Protein AF-A0A6P1LHH2-F1 (afdb_monomer_lite)

Secondary structure (DSSP, 8-state):
------------------------------------------------------------PPP---EE-TTSPPEEETTEEEEEETTEEEEE-TTS-EEEEEETTT-EETTEETT-SS-EESSS-SSSEEEEEEETTTTEEEEEEPPEEETTEEPPPEEEEEETTT--EEEEEE-S----SS-----EEEE-TTS-EEEEE--SSS--EEEEEETTTTEEEEE--TTS-HHHHHHHHHHHTT--SEEEEEEEEEEETTEEEEEEEEE---SS---GGGTT-EEEEEE-TTSPBPP-STT-TTSSPEEEE-GGGB----STT------EEE-TTS-EEEEETTEEEEE-HHHHHHHTS--EEEEE---B-TTT-PBPPEEEEEE-TTSEEEEEETT-SEEEEEEEE-SSTTT-EEEEEEEEESTT-S-HHHHHTTTT-EEEE-TT-TTEEEEE--EE-S-TT--PPPPHHHHHHHTTT-EEEEE--SSSS---EEEESSSTT-SSPPP-EEE-HHHHHHS-TTT--GGGEEE-TTEEE-----B-TTT-SBSS-SEEEEEE-SS--SSS--EEEEEEEEE--TT-TT----TTPPPEEEEEEE--S--GGGGEEE--GGG-HHHHHS-GGG--HHHHHHH--EEE------EEETTEEESEEEEEEEEEETTTTEEEEEEEEEE--TTS-SSGGG-EEEEEEEEEE---TTSPPB--BSS-TT-SEEEGGG-TTTHHHHHS---GGG--TT-HHHHHTTB-TTT-BS--GGG-EEEEEEETTTTEEEEEEEPPTTSSTTS--PEEEEEEE----GGG-EEEE-SS-TT--GGGS-GGG--HHHHHHHTEEEESS-TTTEEEEEEEETTTTEEEEEEEEETTS-HHHHHHTT-EEETTEEEEEEEEE----HHHHHHHH-EEEPPTT-GGGTTGGGS-HHHHHHHHS--SS-------EETTEE--SHHHHHHHTEEEE-TTSPPGGG--TTTEEEEEEEETTTTEEEEEEEE-S-TT-SS-EEEEEEEE-PPB--SS--S--EEEPPHHHHHHH-GGGGGS-HHHHHHHHT-TTTHHHHHHHHEEEE-THHHHHHHTT-EEEEEEEETTTTEEEEEEEE-TTT---TTS-SEEEEEE--S---

pLDDT: mean 75.21, std 16.62, range [19.22, 95.81]

Organism: NCBI:txid1048830

Foldseek 3Di:
DDDDDDDDDDDDDDDDDDDDDDDDDDDDDDDDDDDDDDDDDDDDDDDDDDDDDDDDPPPFQAQDAFEDELLAAFDAALQGTWGDAAQKIFGAGPLLHTLDMDRLQQDDDPNHRPQPDDWDFLDLFSYQFQYWDAPRVQQKIWTWGTWTDDPPAIAFIWIWIANNQRGDTDDIGGAPDGDGPDSDDFRDWDQAPQRKIKTWDDDPPDAIWMWIQPPVVRDIDTAQAPVGRLQVQQQVLVVVVVAAFRKDFQEKYALAAQKIKTKMFGARDDPPDPPVQQGGFIWIAIGGPRRYGQDLDPDDPRSYIHGDDGCVLADPDDDDSDHARNDWDQAPLRWIWDDWFQKIKIWDHVVCVVSVHTDIDIDGHFDADPVPRHGFTFSAKDAANQRWIWTDGAQALFIKIKHWDDDDSVTTDIDIDTFFGQCLEPDPLSNVQSNQWHWDDNYPDHQKIKTARHDYDPRSHPSDDDDSVVCVVNVRSWMWIWGGQPDPRGTDTPDTSRGPGHPFYDKDKDADLVCLAPAALLACAPVRIDIDPAKDQDPQQDADPVPRHRPFDQKDWPAGDQADQPPFQRTKMKGFIDGDDPVHPPPDDDNPHGTRIDIDTHHGNHHQVVFKFFDAPVVPLQSQLAAQVRQDQVNCVVVVGIDGDHDADQDDEPNDTPFDKGKDWDDGDQQQQKTKIKIKTWGAGPPDDRYPVRIDIDMDMDMDHHHHQPDDFDWDWQDDPPDQEEELCPGPLRVVQLVALAFLVLQAQPDLVSCVSRTDSVPGHNDRSVQKGKGKDGDQAQAKIKIKIWGPPPSHPPRPTDIDMHMYHNHHHLVFWEWDWAQDFPPDDQAVAALVRDDVVNRCVGTIDITSHDPVQFDWDFPTPQAQRKTKTKTWHFPSPDPVSLVVHVFPDDPTTTIDIDMHGDHHHPVRPCLAADWDFAPLLDPLCLQQLQAFLVLVCCQAVDDPDDPPPDFRGGPNDTHRHQLSVLLSRTDDGHNQQDPSVRDDPVFKDWDWDGDQQQRKIKIWMWGPDGPPDPDIDIDIDMRGFRWHFFPDDDQWTWTWDDQVNLCVVVVCQLADFQVVLVVQCPDPVNVLVSVVSGTSDGGDLVVVCSVVVQWDWDWDGDQAQQKIKIKIAHDCVSVVPPRGDRIDIDMHGNGHHD

Structure (mmCIF, N/CA/C/O backbone):
data_AF-A0A6P1LHH2-F1
#
_entry.id   AF-A0A6P1LHH2-F1
#
loop_
_atom_site.group_PDB
_atom_site.id
_atom_site.type_symbol
_atom_site.label_atom_id
_atom_site.label_alt_id
_atom_site.label_comp_id
_atom_site.label_asym_id
_atom_site.label_entity_id
_atom_site.label_seq_id
_atom_site.pdbx_PDB_ins_code
_atom_site.Cartn_x
_atom_site.Cartn_y
_atom_site.Cartn_z
_atom_site.occupancy
_atom_site.B_iso_or_equiv
_atom_site.auth_seq_id
_atom_site.auth_comp_id
_atom_site.auth_asym_id
_atom_site.auth_atom_id
_atom_site.pdbx_PDB_model_num
ATOM 1 N N . MET A 1 1 ? 23.246 61.122 -35.508 1.00 26.36 1 MET A N 1
ATOM 2 C CA . MET A 1 1 ? 22.055 60.914 -36.374 1.00 26.36 1 MET A CA 1
ATOM 3 C C . MET A 1 1 ? 21.924 59.415 -36.629 1.00 26.36 1 MET A C 1
ATOM 5 O O . MET A 1 1 ? 22.923 58.850 -37.026 1.00 26.36 1 MET A O 1
ATOM 9 N N . LYS A 1 2 ? 20.823 58.685 -36.411 1.00 25.16 2 LYS A N 1
ATOM 10 C CA . LYS A 1 2 ? 19.483 58.936 -35.838 1.00 25.16 2 LYS A CA 1
ATOM 11 C C . LYS A 1 2 ? 18.923 57.579 -35.330 1.00 25.16 2 LYS A C 1
ATOM 13 O O . LYS A 1 2 ? 19.249 56.549 -35.908 1.00 25.16 2 LYS A O 1
ATOM 18 N N . LYS A 1 3 ? 17.986 57.671 -34.369 1.00 24.02 3 LYS A N 1
ATOM 19 C CA . LYS A 1 3 ? 17.178 56.653 -33.640 1.00 24.02 3 LYS A CA 1
ATOM 20 C C . LYS A 1 3 ? 17.817 56.158 -32.329 1.00 24.02 3 LYS A C 1
ATOM 22 O O . LYS A 1 3 ? 18.900 55.610 -32.351 1.00 24.02 3 LYS A O 1
ATOM 27 N N . GLY A 1 4 ? 17.215 56.307 -31.150 1.00 22.84 4 GLY A N 1
ATOM 28 C CA . GLY A 1 4 ? 15.928 56.900 -30.785 1.00 22.84 4 GLY A CA 1
ATOM 29 C C . GLY A 1 4 ? 15.554 56.520 -29.345 1.00 22.84 4 GLY A C 1
ATOM 30 O O . GLY A 1 4 ? 15.284 55.361 -29.084 1.00 22.84 4 GLY A O 1
ATOM 31 N N . LYS A 1 5 ? 15.531 57.538 -28.473 1.00 21.95 5 LYS A N 1
ATOM 32 C CA . LYS A 1 5 ? 14.809 57.690 -27.192 1.00 21.95 5 LYS A CA 1
ATOM 33 C C . LYS A 1 5 ? 15.015 56.649 -26.078 1.00 21.95 5 LYS A C 1
ATOM 35 O O . LYS A 1 5 ? 14.229 55.733 -25.883 1.00 21.95 5 LYS A O 1
ATOM 40 N N . LEU A 1 6 ? 15.994 56.970 -25.232 1.00 25.47 6 LEU A N 1
ATOM 41 C CA . LEU A 1 6 ? 15.895 56.828 -23.778 1.00 25.47 6 LEU A CA 1
ATOM 42 C C . LEU A 1 6 ? 15.062 57.995 -23.203 1.00 25.47 6 LEU A C 1
ATOM 44 O O . LEU A 1 6 ? 15.109 59.088 -23.775 1.00 25.47 6 LEU A O 1
ATOM 48 N N . LYS A 1 7 ? 14.403 57.754 -22.059 1.00 23.52 7 LYS A N 1
ATOM 49 C CA . LYS A 1 7 ? 13.948 58.664 -20.974 1.00 23.52 7 LYS A CA 1
ATOM 50 C C . LYS A 1 7 ? 12.491 58.361 -20.596 1.00 23.52 7 LYS A C 1
ATOM 52 O O . LYS A 1 7 ? 11.676 58.183 -21.486 1.00 23.52 7 LYS A O 1
ATOM 57 N N . ILE A 1 8 ? 12.051 58.360 -19.344 1.00 24.44 8 ILE A N 1
ATOM 58 C CA . ILE A 1 8 ? 12.641 58.501 -18.005 1.00 24.44 8 ILE A CA 1
ATOM 59 C C . ILE A 1 8 ? 11.528 57.987 -17.076 1.00 24.44 8 ILE A C 1
ATOM 61 O O . ILE A 1 8 ? 10.353 58.244 -17.330 1.00 24.44 8 ILE A O 1
ATOM 65 N N . LEU A 1 9 ? 11.902 57.272 -16.021 1.00 25.00 9 LEU A N 1
ATOM 66 C CA . LEU A 1 9 ? 11.019 56.869 -14.934 1.00 25.00 9 LEU A CA 1
ATOM 67 C C . LEU A 1 9 ? 11.259 57.848 -13.776 1.00 25.00 9 LEU A C 1
ATOM 69 O O . LEU A 1 9 ? 12.352 57.820 -13.213 1.00 25.00 9 LEU A O 1
ATOM 73 N N . THR A 1 10 ? 10.283 58.697 -13.428 1.00 24.05 10 THR A N 1
ATOM 74 C CA . THR A 1 10 ? 10.347 59.503 -12.194 1.00 24.05 10 THR A CA 1
ATOM 75 C C . THR A 1 10 ? 8.953 59.847 -11.638 1.00 24.05 10 THR A C 1
ATOM 77 O O . THR A 1 10 ? 8.255 60.682 -12.197 1.00 24.05 10 THR A O 1
ATOM 80 N N . ILE A 1 11 ? 8.624 59.178 -10.522 1.00 25.16 11 ILE A N 1
ATOM 81 C CA . ILE A 1 11 ? 8.048 59.666 -9.243 1.00 25.16 11 ILE A CA 1
ATOM 82 C C . ILE A 1 11 ? 6.678 60.378 -9.223 1.00 25.16 11 ILE A C 1
ATOM 84 O O . ILE A 1 11 ? 6.540 61.466 -9.764 1.00 25.16 11 ILE A O 1
ATOM 88 N N . ALA A 1 12 ? 5.750 59.811 -8.427 1.00 22.91 12 ALA A N 1
ATOM 89 C CA . ALA A 1 12 ? 4.952 60.449 -7.348 1.00 22.91 12 ALA A CA 1
ATOM 90 C C . ALA A 1 12 ? 3.786 59.499 -6.961 1.00 22.91 12 ALA A C 1
ATOM 92 O O . ALA A 1 12 ? 2.887 59.267 -7.756 1.00 22.91 12 ALA A O 1
ATOM 93 N N . SER A 1 13 ? 3.893 58.703 -5.889 1.00 23.02 13 SER A N 1
ATOM 94 C CA . SER A 1 13 ? 3.515 59.019 -4.494 1.00 23.02 13 SER A CA 1
ATOM 95 C C . SER A 1 13 ? 2.008 58.940 -4.200 1.00 23.02 13 SER A C 1
ATOM 97 O O . SER A 1 13 ? 1.275 59.856 -4.563 1.00 23.02 13 SER A O 1
ATOM 99 N N . SER A 1 14 ? 1.578 57.918 -3.442 1.00 20.25 14 SER A N 1
ATOM 100 C CA . SER A 1 14 ? 0.809 58.091 -2.186 1.00 20.25 14 SER A CA 1
ATOM 101 C C . SER A 1 14 ? 0.509 56.765 -1.437 1.00 20.25 14 SER A C 1
ATOM 103 O O . SER A 1 14 ? -0.242 55.937 -1.932 1.00 20.25 14 SER A O 1
ATOM 105 N N . ILE A 1 15 ? 1.080 56.657 -0.214 1.00 24.48 15 ILE A N 1
ATOM 106 C CA . ILE A 1 15 ? 0.471 56.199 1.074 1.00 24.48 15 ILE A CA 1
ATOM 107 C C . ILE A 1 15 ? 0.222 54.668 1.206 1.00 24.48 15 ILE A C 1
ATOM 109 O O . ILE A 1 15 ? -0.728 54.156 0.634 1.00 24.48 15 ILE A O 1
ATOM 113 N N . ILE A 1 16 ? 1.053 53.808 1.838 1.00 23.89 16 ILE A N 1
ATOM 114 C CA . ILE A 1 16 ? 1.688 53.752 3.193 1.00 23.89 16 ILE A CA 1
ATOM 115 C C . ILE A 1 16 ? 0.647 53.896 4.308 1.00 23.89 16 ILE A C 1
ATOM 117 O O . ILE A 1 16 ? 0.010 54.929 4.397 1.00 23.89 16 ILE A O 1
ATOM 121 N N . SER A 1 17 ? 0.435 52.904 5.179 1.00 22.39 17 SER A N 1
ATOM 122 C CA . SER A 1 17 ? 1.150 52.789 6.470 1.00 22.39 17 SER A CA 1
ATOM 123 C C . SER A 1 17 ? 0.524 51.616 7.267 1.00 22.39 17 SER A C 1
ATOM 125 O O . SER A 1 17 ? -0.692 51.475 7.192 1.00 22.39 17 SER A O 1
ATOM 127 N N . VAL A 1 18 ? 1.192 50.724 8.018 1.00 24.48 18 VAL A N 1
ATOM 128 C CA . VAL A 1 18 ? 2.362 50.793 8.936 1.00 24.48 18 VAL A CA 1
ATOM 129 C C . VAL A 1 18 ? 2.853 49.322 9.133 1.00 24.48 18 VAL A C 1
ATOM 131 O O . VAL A 1 18 ? 2.011 48.482 9.426 1.00 24.48 18 VAL A O 1
ATOM 134 N N . VAL A 1 19 ? 4.087 48.896 8.762 1.00 23.45 19 VAL A N 1
ATOM 135 C CA . VAL A 1 19 ? 5.427 49.027 9.446 1.00 23.45 19 VAL A CA 1
ATOM 136 C C . VAL A 1 19 ? 5.695 47.824 10.382 1.00 23.45 19 VAL A C 1
ATOM 138 O O . VAL A 1 19 ? 4.776 47.414 11.073 1.00 23.45 19 VAL A O 1
ATOM 141 N N . THR A 1 20 ? 6.864 47.175 10.532 1.00 23.11 20 THR A N 1
ATOM 142 C CA . THR A 1 20 ? 8.264 47.164 10.001 1.00 23.11 20 THR A CA 1
ATOM 143 C C . THR A 1 20 ? 8.944 45.942 10.671 1.00 23.11 20 THR A C 1
ATOM 145 O O . THR A 1 20 ? 8.576 45.634 11.797 1.00 23.11 20 THR A O 1
ATOM 148 N N . GLY A 1 21 ? 9.854 45.155 10.073 1.00 21.12 21 GLY A N 1
ATOM 149 C CA . GLY A 1 21 ? 11.269 45.458 9.755 1.00 21.12 21 GLY A CA 1
ATOM 150 C C . GLY A 1 21 ? 12.205 44.747 10.773 1.00 21.12 21 GLY A C 1
ATOM 151 O O . GLY A 1 21 ? 11.752 44.448 11.865 1.00 21.12 21 GLY A O 1
ATOM 152 N N . VAL A 1 22 ? 13.489 44.406 10.586 1.00 21.33 22 VAL A N 1
ATOM 153 C CA . VAL A 1 22 ? 14.539 44.464 9.541 1.00 21.33 22 VAL A CA 1
ATOM 154 C C . VAL A 1 22 ? 15.630 43.475 10.060 1.00 21.33 22 VAL A C 1
ATOM 156 O O . VAL A 1 22 ? 15.823 43.379 11.268 1.00 21.33 22 VAL A O 1
ATOM 159 N N . SER A 1 23 ? 16.356 42.668 9.277 1.00 19.55 23 SER A N 1
ATOM 160 C CA . SER A 1 23 ? 17.633 43.094 8.677 1.00 19.55 23 SER A CA 1
ATOM 161 C C . SER A 1 23 ? 18.355 41.973 7.906 1.00 19.55 23 SER A C 1
ATOM 163 O O . SER A 1 23 ? 18.450 40.830 8.342 1.00 19.55 23 SER A O 1
ATOM 165 N N . LEU A 1 24 ? 18.902 42.365 6.753 1.00 23.80 24 LEU A N 1
ATOM 166 C CA . LEU A 1 24 ? 20.053 41.784 6.053 1.00 23.80 24 LEU A CA 1
ATOM 167 C C . LEU A 1 24 ? 21.208 42.798 6.180 1.00 23.80 24 LEU A C 1
ATOM 169 O O . LEU A 1 24 ? 20.936 43.998 6.271 1.00 23.80 24 LEU A O 1
ATOM 173 N N . PRO A 1 25 ? 22.475 42.355 6.140 1.00 22.50 25 PRO A N 1
ATOM 174 C CA . PRO A 1 25 ? 23.343 42.767 5.021 1.00 22.50 25 PRO A CA 1
ATOM 175 C C . PRO A 1 25 ? 24.254 41.609 4.542 1.00 22.50 25 PRO A C 1
ATOM 177 O O . PRO A 1 25 ? 24.716 40.796 5.330 1.00 22.50 25 PRO A O 1
ATOM 180 N N . LEU A 1 26 ? 24.338 41.315 3.241 1.00 19.22 26 LEU A N 1
ATOM 181 C CA . LEU A 1 26 ? 25.201 41.904 2.196 1.00 19.22 26 LEU A CA 1
ATOM 182 C C . LEU A 1 26 ? 26.694 41.478 2.219 1.00 19.22 26 LEU A C 1
ATOM 184 O O . LEU A 1 26 ? 27.456 41.763 3.131 1.00 19.22 26 LEU A O 1
ATOM 188 N N . VAL A 1 27 ? 27.022 40.787 1.122 1.00 24.47 27 VAL A N 1
ATOM 189 C CA . VAL A 1 27 ? 28.271 40.375 0.442 1.00 24.47 27 VAL A CA 1
ATOM 190 C C . VAL A 1 27 ? 29.503 41.289 0.621 1.00 24.47 27 VAL A C 1
ATOM 192 O O . VAL A 1 27 ? 29.335 42.501 0.623 1.00 24.47 27 VAL A O 1
ATOM 195 N N . ILE A 1 28 ? 30.729 40.709 0.629 1.00 19.78 28 ILE A N 1
ATOM 196 C CA . ILE A 1 28 ? 31.887 41.010 -0.272 1.00 19.78 28 ILE A CA 1
ATOM 197 C C . ILE A 1 28 ? 33.164 40.180 0.076 1.00 19.78 28 ILE A C 1
ATOM 199 O O . ILE A 1 28 ? 33.697 40.243 1.173 1.00 19.78 28 ILE A O 1
ATOM 203 N N . ASN A 1 29 ? 33.639 39.434 -0.937 1.00 19.28 29 ASN A N 1
ATOM 204 C CA . ASN A 1 29 ? 35.012 39.095 -1.381 1.00 19.28 29 ASN A CA 1
ATOM 205 C C . ASN A 1 29 ? 36.138 38.486 -0.495 1.00 19.28 29 ASN A C 1
ATOM 207 O O . ASN A 1 29 ? 36.861 39.179 0.205 1.00 19.28 29 ASN A O 1
ATOM 211 N N . SER A 1 30 ? 36.524 37.273 -0.928 1.00 20.17 30 SER A N 1
ATOM 212 C CA . SER A 1 30 ? 37.808 36.919 -1.588 1.00 20.17 30 SER A CA 1
ATOM 213 C C . SER A 1 30 ? 39.021 36.373 -0.806 1.00 20.17 30 SER A C 1
ATOM 215 O O . SER A 1 30 ? 39.480 36.944 0.172 1.00 20.17 30 SER A O 1
ATOM 217 N N . LYS A 1 31 ? 39.612 35.358 -1.470 1.00 20.19 31 LYS A N 1
ATOM 218 C CA . LYS A 1 31 ? 41.005 34.857 -1.502 1.00 20.19 31 LYS A CA 1
ATOM 219 C C . LYS A 1 31 ? 41.462 33.790 -0.491 1.00 20.19 31 LYS A C 1
ATOM 221 O O . LYS A 1 31 ? 41.654 34.051 0.682 1.00 20.19 31 LYS A O 1
ATOM 226 N N . ASN A 1 32 ? 41.745 32.619 -1.084 1.00 21.36 32 ASN A N 1
ATOM 227 C CA . ASN A 1 32 ? 42.922 31.748 -0.933 1.00 21.36 32 ASN A CA 1
ATOM 228 C C . ASN A 1 32 ? 43.571 31.626 0.456 1.00 21.36 32 ASN A C 1
ATOM 230 O O . ASN A 1 32 ? 44.200 32.571 0.907 1.00 21.36 32 ASN A O 1
ATOM 234 N N . GLN A 1 33 ? 43.711 30.392 0.951 1.00 22.62 33 GLN A N 1
ATOM 235 C CA . GLN A 1 33 ? 44.955 29.630 0.765 1.00 22.62 33 GLN A CA 1
ATOM 236 C C . GLN A 1 33 ? 44.802 28.161 1.188 1.00 22.62 33 GLN A C 1
ATOM 238 O O . GLN A 1 33 ? 44.168 27.823 2.181 1.00 22.62 33 GLN A O 1
ATOM 243 N N . ASN A 1 34 ? 45.396 27.305 0.356 1.00 21.98 34 ASN A N 1
ATOM 244 C CA . ASN A 1 34 ? 45.725 25.905 0.599 1.00 21.98 34 ASN A CA 1
ATOM 245 C C . ASN A 1 34 ? 46.491 25.724 1.922 1.00 21.98 34 ASN A C 1
ATOM 247 O O . ASN A 1 34 ? 47.280 26.597 2.264 1.00 21.98 34 ASN A O 1
ATOM 251 N N . PHE A 1 35 ? 46.376 24.557 2.562 1.00 21.12 35 PHE A N 1
ATOM 252 C CA . PHE A 1 35 ? 47.439 23.536 2.658 1.00 21.12 35 PHE A CA 1
ATOM 253 C C . PHE A 1 35 ? 47.064 22.464 3.707 1.00 21.12 35 PHE A C 1
ATOM 255 O O . PHE A 1 35 ? 46.699 22.813 4.818 1.00 21.12 35 PHE A O 1
ATOM 262 N N . LEU A 1 36 ? 47.137 21.189 3.274 1.00 22.36 36 LEU A N 1
ATOM 263 C CA . LEU A 1 36 ? 47.725 19.994 3.928 1.00 22.36 36 LEU A CA 1
ATOM 264 C C . LEU A 1 36 ? 47.489 19.757 5.444 1.00 22.36 36 LEU A C 1
ATOM 266 O O . LEU A 1 36 ? 47.583 20.668 6.241 1.00 22.36 36 LEU A O 1
ATOM 270 N N . SER A 1 37 ? 47.350 18.550 5.994 1.00 22.83 37 SER A N 1
ATOM 271 C CA . SER A 1 37 ? 47.339 17.148 5.555 1.00 22.83 37 SER A CA 1
ATOM 272 C C . SER A 1 37 ? 47.403 16.292 6.846 1.00 22.83 37 SER A C 1
ATOM 274 O O . SER A 1 37 ? 47.832 16.801 7.872 1.00 22.83 37 SER A O 1
ATOM 276 N N . VAL A 1 38 ? 47.082 14.986 6.754 1.00 24.17 38 VAL A N 1
ATOM 277 C CA . VAL A 1 38 ? 47.476 13.896 7.696 1.00 24.17 38 VAL A CA 1
ATOM 278 C C . VAL A 1 38 ? 46.871 13.982 9.120 1.00 24.17 38 VAL A C 1
ATOM 280 O O . VAL A 1 38 ? 46.911 15.009 9.764 1.00 24.17 38 VAL A O 1
ATOM 283 N N . GLY A 1 39 ? 46.310 12.953 9.752 1.00 23.47 39 GLY A N 1
ATOM 284 C CA . GLY A 1 39 ? 46.197 11.528 9.490 1.00 23.47 39 GLY A CA 1
ATOM 285 C C . GLY A 1 39 ? 45.556 10.841 10.712 1.00 23.47 39 GLY A C 1
ATOM 286 O O . GLY A 1 39 ? 45.424 11.437 11.770 1.00 23.47 39 GLY A O 1
ATOM 287 N N . LYS A 1 40 ? 45.152 9.583 10.513 1.00 25.12 40 LYS A N 1
ATOM 288 C CA . LYS A 1 40 ? 45.073 8.468 11.479 1.00 25.12 40 LYS A CA 1
ATOM 289 C C . LYS A 1 40 ? 44.674 8.739 12.956 1.00 25.12 40 LYS A C 1
ATOM 291 O O . LYS A 1 40 ? 45.500 9.144 13.755 1.00 25.12 40 LYS A O 1
ATOM 296 N N . ASN A 1 41 ? 43.514 8.162 13.298 1.00 24.20 41 ASN A N 1
ATOM 297 C CA . ASN A 1 41 ? 43.271 7.237 14.421 1.00 24.20 41 ASN A CA 1
ATOM 298 C C . ASN A 1 41 ? 43.190 7.729 15.890 1.00 24.20 41 ASN A C 1
ATOM 300 O O . ASN A 1 41 ? 44.158 8.223 16.449 1.00 24.20 41 ASN A O 1
ATOM 304 N N . ILE A 1 42 ? 42.080 7.288 16.514 1.00 26.19 42 ILE A N 1
ATOM 305 C CA . ILE A 1 42 ? 41.880 6.820 17.908 1.00 26.19 42 ILE A CA 1
ATOM 306 C C . ILE A 1 42 ? 41.223 7.793 18.919 1.00 26.19 42 ILE A C 1
ATOM 308 O O . ILE A 1 42 ? 41.847 8.701 19.444 1.00 26.19 42 ILE A O 1
ATOM 312 N N . ASN A 1 43 ? 39.955 7.452 19.200 1.00 23.52 43 ASN A N 1
ATOM 313 C CA . ASN A 1 43 ? 39.208 7.337 20.467 1.00 23.52 43 ASN A CA 1
ATOM 314 C C . ASN A 1 43 ? 39.044 8.475 21.500 1.00 23.52 43 ASN A C 1
ATOM 316 O O . ASN A 1 43 ? 40.002 9.041 22.011 1.00 23.52 43 ASN A O 1
ATOM 320 N N . ASN A 1 44 ? 37.777 8.509 21.950 1.00 23.95 44 ASN A N 1
ATOM 321 C CA . ASN A 1 44 ? 37.193 8.811 23.268 1.00 23.95 44 ASN A CA 1
ATOM 322 C C . ASN A 1 44 ? 36.502 10.171 23.487 1.00 23.95 44 ASN A C 1
ATOM 324 O O . ASN A 1 44 ? 37.151 11.191 23.683 1.00 23.95 44 ASN A O 1
ATOM 328 N N . ASN A 1 45 ? 35.162 10.056 23.506 1.00 24.92 45 ASN A N 1
ATOM 329 C CA . ASN A 1 45 ? 34.179 10.509 24.506 1.00 24.92 45 ASN A CA 1
ATOM 330 C C . ASN A 1 45 ? 34.175 11.981 24.924 1.00 24.92 45 ASN A C 1
ATOM 332 O O . ASN A 1 45 ? 35.116 12.469 25.537 1.00 24.92 45 ASN A O 1
ATOM 336 N N . ASP A 1 46 ? 33.122 12.695 24.517 1.00 26.25 46 ASP A N 1
ATOM 337 C CA . ASP A 1 46 ? 31.947 13.076 25.343 1.00 26.25 46 ASP A CA 1
ATOM 338 C C . ASP A 1 46 ? 32.216 14.520 25.837 1.00 26.25 46 ASP A C 1
ATOM 340 O O . ASP A 1 46 ? 33.307 14.828 26.290 1.00 26.25 46 ASP A O 1
ATOM 344 N N . ASP A 1 47 ? 31.347 15.521 25.749 1.00 24.64 47 ASP A N 1
ATOM 345 C CA . ASP A 1 47 ? 29.900 15.509 25.651 1.00 24.64 47 ASP A CA 1
ATOM 346 C C . ASP A 1 47 ? 29.388 16.964 25.448 1.00 24.64 47 ASP A C 1
ATOM 348 O O . ASP A 1 47 ? 30.059 17.919 25.840 1.00 24.64 47 ASP A O 1
ATOM 352 N N . PHE A 1 48 ? 28.177 17.091 24.885 1.00 22.70 48 PHE A N 1
ATOM 353 C CA . PHE A 1 48 ? 27.191 18.199 24.983 1.00 22.70 48 PHE A CA 1
ATOM 354 C C . PHE A 1 48 ? 27.540 19.628 24.484 1.00 22.70 48 PHE A C 1
ATOM 356 O O . PHE A 1 48 ? 28.273 20.380 25.112 1.00 22.70 48 PHE A O 1
ATOM 363 N N . ASN A 1 49 ? 26.995 20.025 23.316 1.00 25.36 49 ASN A N 1
ATOM 364 C CA . ASN A 1 49 ? 25.758 20.836 23.092 1.00 25.36 49 ASN A CA 1
ATOM 365 C C . ASN A 1 49 ? 26.012 22.365 23.094 1.00 25.36 49 ASN A C 1
ATOM 367 O O . ASN A 1 49 ? 26.720 22.874 23.947 1.00 25.36 49 ASN A O 1
ATOM 371 N N . ASN A 1 50 ? 25.525 23.197 22.165 1.00 24.67 50 ASN A N 1
ATOM 372 C CA . ASN A 1 50 ? 24.228 23.271 21.473 1.00 24.67 50 ASN A CA 1
ATOM 373 C C . ASN A 1 50 ? 24.418 23.639 19.986 1.00 24.67 50 ASN A C 1
ATOM 375 O O . ASN A 1 50 ? 25.251 24.474 19.642 1.00 24.67 50 ASN A O 1
ATOM 379 N N . GLU A 1 51 ? 23.765 22.935 19.058 1.00 27.06 51 GLU A N 1
ATOM 380 C CA . GLU A 1 51 ? 22.450 23.297 18.489 1.00 27.06 51 GLU A CA 1
ATOM 381 C C . GLU A 1 51 ? 22.342 24.761 18.037 1.00 27.06 51 GLU A C 1
ATOM 383 O O . GLU A 1 51 ? 22.248 25.676 18.844 1.00 27.06 51 GLU A O 1
ATOM 388 N N . MET A 1 52 ? 22.288 24.991 16.725 1.00 26.25 52 MET A N 1
ATOM 389 C CA . MET A 1 52 ? 21.038 25.194 15.976 1.00 26.25 52 MET A CA 1
ATOM 390 C C . MET A 1 52 ? 21.386 25.806 14.608 1.00 26.25 52 MET A C 1
ATOM 392 O O . MET A 1 52 ? 22.268 26.650 14.493 1.00 26.25 52 MET A O 1
ATOM 396 N N . LEU A 1 53 ? 20.629 25.415 13.580 1.00 27.50 53 LEU A N 1
ATOM 397 C CA . LEU A 1 53 ? 20.582 26.022 12.242 1.00 27.50 53 LEU A CA 1
ATOM 398 C C . LEU A 1 53 ? 21.747 25.699 11.291 1.00 27.50 53 LEU A C 1
ATOM 400 O O . LEU A 1 53 ? 22.627 26.518 11.041 1.00 27.50 53 LEU A O 1
ATOM 404 N N . ARG A 1 54 ? 21.611 24.581 10.568 1.00 26.48 54 ARG A N 1
ATOM 405 C CA . ARG A 1 54 ? 21.738 24.598 9.099 1.00 26.48 54 ARG A CA 1
ATOM 406 C C . ARG A 1 54 ? 21.020 23.405 8.466 1.00 26.48 54 ARG A C 1
ATOM 408 O O . ARG A 1 54 ? 21.538 22.301 8.436 1.00 26.48 54 ARG A O 1
ATOM 415 N N . LYS A 1 55 ? 19.811 23.724 7.987 1.00 28.70 55 LYS A N 1
ATOM 416 C CA . LYS A 1 55 ? 19.090 23.204 6.814 1.00 28.70 55 LYS A CA 1
ATOM 417 C C . LYS A 1 55 ? 19.349 21.744 6.440 1.00 28.70 55 LYS A C 1
ATOM 419 O O . LYS A 1 55 ? 20.432 21.419 5.964 1.00 28.70 55 LYS A O 1
ATOM 424 N N . ASN A 1 56 ? 18.267 20.961 6.488 1.00 25.14 56 ASN A N 1
ATOM 425 C CA . ASN A 1 56 ? 18.004 19.840 5.587 1.00 25.14 56 ASN A CA 1
ATOM 426 C C . ASN A 1 56 ? 18.624 20.129 4.216 1.00 25.14 56 ASN A C 1
ATOM 428 O O . ASN A 1 56 ? 18.099 20.931 3.441 1.00 25.14 56 ASN A O 1
ATOM 432 N N . SER A 1 57 ? 19.780 19.531 3.942 1.00 27.05 57 SER A N 1
ATOM 433 C CA . SER A 1 57 ? 20.229 19.387 2.575 1.00 27.05 57 SER A CA 1
ATOM 434 C C . SER A 1 57 ? 19.332 18.317 1.981 1.00 27.05 57 SER A C 1
ATOM 436 O O . SER A 1 57 ? 19.506 17.126 2.240 1.00 27.05 57 SER A O 1
ATOM 438 N N . ASP A 1 58 ? 18.337 18.748 1.208 1.00 32.09 58 ASP A N 1
ATOM 439 C CA . ASP A 1 58 ? 17.784 17.901 0.162 1.00 32.09 58 ASP A CA 1
ATOM 440 C C . ASP A 1 58 ? 18.984 17.410 -0.646 1.00 32.09 58 ASP A C 1
ATOM 442 O O . ASP A 1 58 ? 19.600 18.171 -1.396 1.00 32.09 58 ASP A O 1
ATOM 446 N N . LYS A 1 59 ? 19.403 16.165 -0.402 1.00 37.69 59 LYS A N 1
ATOM 447 C CA . LYS A 1 59 ? 20.445 15.527 -1.196 1.00 37.69 59 LYS A CA 1
ATOM 448 C C . LYS A 1 59 ? 19.885 15.437 -2.605 1.00 37.69 59 LYS A C 1
ATOM 450 O O . LYS A 1 59 ? 19.014 14.614 -2.883 1.00 37.69 59 LYS A O 1
ATOM 455 N N . SER A 1 60 ? 20.371 16.314 -3.472 1.00 42.25 60 SER A N 1
ATOM 456 C CA . SER A 1 60 ? 20.258 16.160 -4.909 1.00 42.25 60 SER A CA 1
ATOM 457 C C . SER A 1 60 ? 20.613 14.719 -5.274 1.00 42.25 60 SER A C 1
ATOM 459 O O . SER A 1 60 ? 21.622 14.186 -4.800 1.00 42.25 60 SER A O 1
ATOM 461 N N . LYS A 1 61 ? 19.757 14.040 -6.051 1.00 54.19 61 LYS A N 1
ATOM 462 C CA . LYS A 1 61 ? 20.094 12.704 -6.560 1.00 54.19 61 LYS A CA 1
ATOM 463 C C . LYS A 1 61 ? 21.337 12.879 -7.433 1.00 54.19 61 LYS A C 1
ATOM 465 O O . LYS A 1 61 ? 21.307 13.610 -8.419 1.00 54.19 61 LYS A O 1
ATOM 470 N N . GLU A 1 62 ? 22.440 12.264 -7.021 1.00 59.41 62 GLU A N 1
ATOM 471 C CA . GLU A 1 62 ? 23.715 12.355 -7.724 1.00 59.41 62 GLU A CA 1
ATOM 472 C C . GLU A 1 62 ? 23.562 11.768 -9.135 1.00 59.41 62 GLU A C 1
ATOM 474 O O . GLU A 1 62 ? 22.971 10.698 -9.310 1.00 59.41 62 GLU A O 1
ATOM 479 N N . LEU A 1 63 ? 24.065 12.481 -10.150 1.00 69.00 63 LEU A N 1
ATOM 480 C CA . LEU A 1 63 ? 24.117 11.977 -11.523 1.00 69.00 63 LEU A CA 1
ATOM 481 C C . LEU A 1 63 ? 24.804 10.611 -11.524 1.00 69.00 63 LEU A C 1
ATOM 483 O O . LEU A 1 63 ? 25.883 10.476 -10.954 1.00 69.00 63 LEU A O 1
ATOM 487 N N . VAL A 1 64 ? 24.213 9.608 -12.179 1.00 76.12 64 VAL A N 1
ATOM 488 C CA . VAL A 1 64 ? 24.830 8.280 -12.282 1.00 76.12 64 VAL A CA 1
ATOM 489 C C . VAL A 1 64 ? 25.821 8.294 -13.449 1.00 76.12 64 VAL A C 1
ATOM 491 O O . VAL A 1 64 ? 25.388 8.278 -14.605 1.00 76.12 64 VAL A O 1
ATOM 494 N N . PRO A 1 65 ? 27.146 8.354 -13.206 1.00 80.38 65 PRO A N 1
ATOM 495 C CA . PRO A 1 65 ? 28.110 8.372 -14.291 1.00 80.38 65 PRO A CA 1
ATOM 496 C C . PRO A 1 65 ? 28.146 7.009 -14.971 1.00 80.38 65 PRO A C 1
ATOM 498 O O . PRO A 1 65 ? 27.973 5.969 -14.334 1.00 80.38 65 PRO A O 1
ATOM 501 N N . PHE A 1 66 ? 28.424 7.010 -16.269 1.00 85.81 66 PHE A N 1
ATOM 502 C CA . PHE A 1 66 ? 28.648 5.777 -17.000 1.00 85.81 66 PHE A CA 1
ATOM 503 C C . PHE A 1 66 ? 29.614 5.967 -18.164 1.00 85.81 66 PHE A C 1
ATOM 505 O O . PHE A 1 66 ? 29.725 7.036 -18.765 1.00 85.81 66 PHE A O 1
ATOM 512 N N . ASP A 1 67 ? 30.324 4.889 -18.446 1.00 81.44 67 ASP A N 1
ATOM 513 C CA . ASP A 1 67 ? 31.305 4.731 -19.498 1.00 81.44 67 ASP A CA 1
ATOM 514 C C . ASP A 1 67 ? 30.627 4.218 -20.766 1.00 81.44 67 ASP A C 1
ATOM 516 O O . ASP A 1 67 ? 29.941 3.193 -20.736 1.00 81.44 67 ASP A O 1
ATOM 520 N N . PHE A 1 68 ? 30.868 4.893 -21.887 1.00 80.25 68 PHE A N 1
ATOM 521 C CA . PHE A 1 68 ? 30.493 4.403 -23.207 1.00 80.25 68 PHE A CA 1
ATOM 522 C C . PHE A 1 68 ? 31.739 4.141 -24.041 1.00 80.25 68 PHE A C 1
ATOM 524 O O . PHE A 1 68 ? 32.617 4.996 -24.196 1.00 80.25 68 PHE A O 1
ATOM 531 N N . ASN A 1 69 ? 31.790 2.929 -24.575 1.00 68.94 69 ASN A N 1
ATOM 532 C CA . ASN A 1 69 ? 32.772 2.488 -25.540 1.00 68.94 69 ASN A CA 1
ATOM 533 C C . ASN A 1 69 ? 31.999 1.916 -26.726 1.00 68.94 69 ASN A C 1
ATOM 535 O O . ASN A 1 69 ? 31.166 1.035 -26.524 1.00 68.94 69 ASN A O 1
ATOM 539 N N . GLU A 1 70 ? 32.290 2.378 -27.940 1.00 59.41 70 GLU A N 1
ATOM 540 C CA . GLU A 1 70 ? 31.627 1.923 -29.173 1.00 59.41 70 GLU A CA 1
ATOM 541 C C . GLU A 1 70 ? 31.756 0.395 -29.383 1.00 59.41 70 GLU A C 1
ATOM 543 O O . GLU A 1 70 ? 30.954 -0.217 -30.083 1.00 59.41 70 GLU A O 1
ATOM 548 N N . SER A 1 71 ? 32.718 -0.253 -28.708 1.00 56.75 71 SER A N 1
ATOM 549 C CA . SER A 1 71 ? 32.908 -1.712 -28.692 1.00 56.75 71 SER A CA 1
ATOM 550 C C . SER A 1 71 ? 31.885 -2.502 -27.877 1.00 56.75 71 SER A C 1
ATOM 552 O O . SER A 1 71 ? 31.842 -3.736 -27.988 1.00 56.75 71 SER A O 1
ATOM 554 N N . TRP A 1 72 ? 31.127 -1.841 -27.005 1.00 65.19 72 TRP A N 1
ATOM 555 C CA . TRP A 1 72 ? 30.186 -2.482 -26.092 1.00 65.19 72 TRP A CA 1
ATOM 556 C C . TRP A 1 72 ? 28.752 -2.218 -26.540 1.00 65.19 72 TRP A C 1
ATOM 558 O O . TRP A 1 72 ? 28.395 -1.069 -26.803 1.00 65.19 72 TRP A O 1
ATOM 568 N N . PRO A 1 73 ? 27.901 -3.255 -26.620 1.00 65.12 73 PRO A N 1
ATOM 569 C CA . PRO A 1 73 ? 26.519 -3.043 -27.001 1.00 65.12 73 PRO A CA 1
ATOM 570 C C . PRO A 1 73 ? 25.808 -2.247 -25.903 1.00 65.12 73 PRO A C 1
ATOM 572 O O . PRO A 1 73 ? 25.949 -2.546 -24.714 1.00 65.12 73 PRO A O 1
ATOM 575 N N . LEU A 1 74 ? 25.015 -1.253 -26.308 1.00 73.69 74 LEU A N 1
ATOM 576 C CA . LEU A 1 74 ? 24.060 -0.603 -25.420 1.00 73.69 74 LEU A CA 1
ATOM 577 C C . LEU A 1 74 ? 22.980 -1.617 -25.051 1.00 73.69 74 LEU A C 1
ATOM 579 O O . LEU A 1 74 ? 22.282 -2.150 -25.917 1.00 73.69 74 LEU A O 1
ATOM 583 N N . LEU A 1 75 ? 22.855 -1.903 -23.761 1.00 75.94 75 LEU A N 1
ATOM 584 C CA . LEU A 1 75 ? 21.873 -2.847 -23.259 1.00 75.94 75 LEU A CA 1
ATOM 585 C C . LEU A 1 75 ? 20.679 -2.082 -22.702 1.00 75.94 75 LEU A C 1
ATOM 587 O O . LEU A 1 75 ? 20.796 -1.304 -21.758 1.00 75.94 75 LEU A O 1
ATOM 591 N N . VAL A 1 76 ? 19.518 -2.334 -23.295 1.00 71.62 76 VAL A N 1
ATOM 592 C CA . VAL A 1 76 ? 18.234 -1.821 -22.825 1.00 71.62 76 VAL A CA 1
ATOM 593 C C . VAL A 1 76 ? 17.389 -2.999 -22.371 1.00 71.62 76 VAL A C 1
ATOM 595 O O . VAL A 1 76 ? 17.216 -3.966 -23.117 1.00 71.62 76 VAL A O 1
ATOM 598 N N . GLN A 1 77 ? 16.852 -2.894 -21.163 1.00 73.56 77 GLN A N 1
ATOM 599 C CA . GLN A 1 77 ? 15.839 -3.789 -20.622 1.00 73.56 77 GLN A CA 1
ATOM 600 C C . GLN A 1 77 ? 14.481 -3.094 -20.617 1.00 73.56 77 GLN A C 1
ATOM 602 O O . GLN A 1 77 ? 14.390 -1.874 -20.743 1.00 73.56 77 GLN A O 1
ATOM 607 N N . ASN A 1 78 ? 13.424 -3.856 -20.347 1.00 69.00 78 ASN A N 1
ATOM 608 C CA . ASN A 1 78 ? 12.080 -3.303 -20.164 1.00 69.00 78 ASN A CA 1
ATOM 609 C C . ASN A 1 78 ? 12.011 -2.285 -19.009 1.00 69.00 78 ASN A C 1
ATOM 611 O O . ASN A 1 78 ? 11.133 -1.429 -18.977 1.00 69.00 78 ASN A O 1
ATOM 615 N N . THR A 1 79 ? 12.942 -2.375 -18.060 1.00 68.38 79 THR A N 1
ATOM 616 C CA . THR A 1 79 ? 13.001 -1.539 -16.859 1.00 68.38 79 THR A CA 1
ATOM 617 C C . THR A 1 79 ? 13.887 -0.303 -16.988 1.00 68.38 79 THR A C 1
ATOM 619 O O . THR A 1 79 ? 13.886 0.508 -16.069 1.00 68.38 79 THR A O 1
ATOM 622 N N . GLY A 1 80 ? 14.651 -0.179 -18.075 1.00 76.31 80 GLY A N 1
ATOM 623 C CA . GLY A 1 80 ? 15.627 0.890 -18.276 1.00 76.31 80 GLY A CA 1
ATOM 624 C C . GLY A 1 80 ? 16.978 0.389 -18.808 1.00 76.31 80 GLY A C 1
ATOM 625 O O . GLY A 1 80 ? 17.119 -0.785 -19.174 1.00 76.31 80 GLY A O 1
ATOM 626 N N . PRO A 1 81 ? 17.978 1.278 -18.917 1.00 81.56 81 PRO A N 1
ATOM 627 C CA . PRO A 1 81 ? 19.289 0.949 -19.464 1.00 81.56 81 PRO A CA 1
ATOM 628 C C . PRO A 1 81 ? 20.186 0.232 -18.444 1.00 81.56 81 PRO A C 1
ATOM 630 O O . PRO A 1 81 ? 20.207 0.571 -17.259 1.00 81.56 81 PRO A O 1
ATOM 633 N N . ILE A 1 82 ? 20.989 -0.722 -18.923 1.00 85.69 82 ILE A N 1
ATOM 634 C CA . ILE A 1 82 ? 22.123 -1.265 -18.167 1.00 85.69 82 ILE A CA 1
ATOM 635 C C . ILE A 1 82 ? 23.365 -0.485 -18.577 1.00 85.69 82 ILE A C 1
ATOM 637 O O . ILE A 1 82 ? 23.729 -0.432 -19.753 1.00 85.69 82 ILE A O 1
ATOM 641 N N . VAL A 1 83 ? 24.023 0.102 -17.587 1.00 87.38 83 VAL A N 1
ATOM 642 C CA . VAL A 1 83 ? 25.216 0.922 -17.766 1.00 87.38 83 VAL A CA 1
ATOM 643 C C . VAL A 1 83 ? 26.369 0.376 -16.934 1.00 87.38 83 VAL A C 1
ATOM 645 O O . VAL A 1 83 ? 26.185 -0.427 -16.017 1.00 87.38 83 VAL A O 1
ATOM 648 N N . SER A 1 84 ? 27.585 0.828 -17.228 1.00 86.31 84 SER A N 1
ATOM 649 C CA . SER A 1 84 ? 28.733 0.550 -16.368 1.00 86.31 84 SER A CA 1
ATOM 650 C C . SER A 1 84 ? 29.560 1.779 -16.125 1.00 86.31 84 SER A C 1
ATOM 652 O O . SER A 1 84 ? 29.689 2.629 -16.997 1.00 86.31 84 SER A O 1
ATOM 654 N N . TYR A 1 85 ? 30.197 1.813 -14.969 1.00 85.75 85 TYR A N 1
ATOM 655 C CA . TYR A 1 85 ? 31.245 2.761 -14.656 1.00 85.75 85 TYR A CA 1
ATOM 656 C C . TYR A 1 85 ? 32.363 1.983 -13.976 1.00 85.75 85 TYR A C 1
ATOM 658 O O . TYR A 1 85 ? 32.192 1.453 -12.880 1.00 85.75 85 TYR A O 1
ATOM 666 N N . GLN A 1 86 ? 33.500 1.850 -14.656 1.00 82.19 86 GLN A N 1
ATOM 667 C CA . GLN A 1 86 ? 34.595 0.977 -14.223 1.00 82.19 86 GLN A CA 1
ATOM 668 C C . GLN A 1 86 ? 34.139 -0.474 -13.923 1.00 82.19 86 GLN A C 1
ATOM 670 O O . GLN A 1 86 ? 33.552 -1.139 -14.769 1.00 82.19 86 GLN A O 1
ATOM 675 N N . ASN A 1 87 ? 34.408 -0.989 -12.722 1.00 84.19 87 ASN A N 1
ATOM 676 C CA . ASN A 1 87 ? 34.043 -2.350 -12.306 1.00 84.19 87 ASN A CA 1
ATOM 677 C C . ASN A 1 87 ? 32.576 -2.507 -11.910 1.00 84.19 87 ASN A C 1
ATOM 679 O O . ASN A 1 87 ? 32.116 -3.622 -11.658 1.00 84.19 87 ASN A O 1
ATOM 683 N N . LYS A 1 88 ? 31.856 -1.387 -11.850 1.00 88.62 88 LYS A N 1
ATOM 684 C CA . LYS A 1 88 ? 30.482 -1.324 -11.394 1.00 88.62 88 LYS A CA 1
ATOM 685 C C . LYS A 1 88 ? 29.538 -1.428 -12.582 1.00 88.62 88 LYS A C 1
ATOM 687 O O . LYS A 1 88 ? 29.665 -0.682 -13.555 1.00 88.62 88 LYS A O 1
ATOM 692 N N . ILE A 1 89 ? 28.583 -2.342 -12.487 1.00 89.25 89 ILE A N 1
ATOM 693 C CA . ILE A 1 89 ? 27.481 -2.488 -13.439 1.00 89.25 89 ILE A CA 1
ATOM 694 C C . ILE A 1 89 ? 26.201 -2.100 -12.721 1.00 89.25 89 ILE A C 1
ATOM 696 O O . ILE A 1 89 ? 25.956 -2.559 -11.608 1.00 89.25 89 ILE A O 1
ATOM 700 N N . SER A 1 90 ? 25.396 -1.257 -13.355 1.00 87.94 90 SER A N 1
ATOM 701 C CA . SER A 1 90 ? 24.156 -0.741 -12.786 1.00 87.94 90 SER A CA 1
ATOM 702 C C . SER A 1 90 ? 23.011 -0.912 -13.772 1.00 87.94 90 SER A C 1
ATOM 704 O O . SER A 1 90 ? 23.173 -0.630 -14.957 1.00 87.94 90 SER A O 1
ATOM 706 N N . SER A 1 91 ? 21.842 -1.303 -13.275 1.00 86.56 91 SER A N 1
ATOM 707 C CA . SER A 1 91 ? 20.579 -1.101 -13.993 1.00 86.56 91 SER A CA 1
ATOM 708 C C . SER A 1 91 ? 19.968 0.208 -13.517 1.00 86.56 91 SER A C 1
ATOM 710 O O . SER A 1 91 ? 19.845 0.434 -12.307 1.00 86.56 91 SER A O 1
ATOM 712 N N . LEU A 1 92 ? 19.622 1.082 -14.458 1.00 81.38 92 LEU A N 1
ATOM 713 C CA . LEU A 1 92 ? 18.910 2.323 -14.175 1.00 81.38 92 LEU A CA 1
ATOM 714 C C . LEU A 1 92 ? 17.420 2.154 -14.479 1.00 81.38 92 LEU A C 1
ATOM 716 O O . LEU A 1 92 ? 17.044 1.326 -15.307 1.00 81.38 92 LEU A O 1
ATOM 720 N N . ASP A 1 93 ? 16.578 2.946 -13.821 1.00 75.19 93 ASP A N 1
ATOM 721 C CA . ASP A 1 93 ? 15.185 3.127 -14.225 1.00 75.19 93 ASP A CA 1
ATOM 722 C C . ASP A 1 93 ? 15.071 4.110 -15.407 1.00 75.19 93 ASP A C 1
ATOM 724 O O . ASP A 1 93 ? 16.052 4.719 -15.850 1.00 75.19 93 ASP A O 1
ATOM 728 N N . TRP A 1 94 ? 13.854 4.296 -15.926 1.00 72.75 94 TRP A N 1
ATOM 729 C CA . TRP A 1 94 ? 13.569 5.271 -16.989 1.00 72.75 94 TRP A CA 1
ATOM 730 C C . TRP A 1 94 ? 13.772 6.734 -16.576 1.00 72.75 94 TRP A C 1
ATOM 732 O O . TRP A 1 94 ? 13.636 7.619 -17.413 1.00 72.75 94 TRP A O 1
ATOM 742 N N . PHE A 1 95 ? 14.118 6.990 -15.314 1.00 70.75 95 PHE A N 1
ATOM 743 C CA . PHE A 1 95 ? 14.460 8.295 -14.760 1.00 70.75 95 PHE A CA 1
ATOM 744 C C . PHE A 1 95 ? 15.961 8.396 -14.438 1.00 70.75 95 PHE A C 1
ATOM 746 O O . PHE A 1 95 ? 16.400 9.364 -13.818 1.00 70.75 95 PHE A O 1
ATOM 753 N N . SER A 1 96 ? 16.768 7.420 -14.878 1.00 69.25 96 SER A N 1
ATOM 754 C CA . SER A 1 96 ? 18.216 7.344 -14.661 1.00 69.25 96 SER A CA 1
ATOM 755 C C . SER A 1 96 ? 18.626 7.247 -13.178 1.00 69.25 96 SER A C 1
ATOM 757 O O . SER A 1 96 ? 19.757 7.563 -12.804 1.00 69.25 96 SER A O 1
ATOM 759 N N . SER A 1 97 ? 17.720 6.787 -12.309 1.00 73.75 97 SER A N 1
ATOM 760 C CA . SER A 1 97 ? 18.041 6.395 -10.933 1.00 73.75 97 SER A CA 1
ATOM 761 C C . SER A 1 97 ? 18.492 4.939 -10.885 1.00 73.75 97 SER A C 1
ATOM 763 O O . SER A 1 97 ? 17.998 4.089 -11.621 1.00 73.75 97 SER A O 1
ATOM 765 N N . THR A 1 98 ? 19.461 4.635 -10.021 1.00 78.25 98 THR A N 1
ATOM 766 C CA . THR A 1 98 ? 20.008 3.274 -9.901 1.00 78.25 98 THR A CA 1
ATOM 767 C C . THR A 1 98 ? 18.985 2.349 -9.238 1.00 78.25 98 THR A C 1
ATOM 769 O O . THR A 1 98 ? 18.636 2.567 -8.082 1.00 78.25 98 THR A O 1
ATOM 772 N N . ARG A 1 99 ? 18.543 1.298 -9.942 1.00 76.06 99 ARG A N 1
ATOM 773 C CA . ARG A 1 99 ? 17.668 0.240 -9.396 1.00 76.06 99 ARG A CA 1
ATOM 774 C C . ARG A 1 99 ? 18.472 -0.779 -8.600 1.00 76.06 99 ARG A C 1
ATOM 776 O O . ARG A 1 99 ? 18.127 -1.123 -7.479 1.00 76.06 99 ARG A O 1
ATOM 783 N N . TRP A 1 100 ? 19.565 -1.246 -9.190 1.00 83.38 100 TRP A N 1
ATOM 784 C CA . TRP A 1 100 ? 20.549 -2.101 -8.540 1.00 83.38 100 TRP A CA 1
ATOM 785 C C . TRP A 1 100 ? 21.925 -1.812 -9.122 1.00 83.38 100 TRP A C 1
ATOM 787 O O . TRP A 1 100 ? 22.056 -1.323 -10.249 1.00 83.38 100 TRP A O 1
ATOM 797 N N . SER A 1 101 ? 22.962 -2.116 -8.348 1.00 88.12 101 SER A N 1
ATOM 798 C CA . SER A 1 101 ? 24.330 -1.997 -8.819 1.00 88.12 101 SER A CA 1
ATOM 799 C C . SER A 1 101 ? 25.258 -2.994 -8.144 1.00 88.12 101 SER A C 1
ATOM 801 O O . SER A 1 101 ? 25.156 -3.224 -6.942 1.00 88.12 101 SER A O 1
ATOM 803 N N . ILE A 1 102 ? 26.164 -3.570 -8.928 1.00 89.94 102 ILE A N 1
ATOM 804 C CA . ILE A 1 102 ? 27.103 -4.603 -8.498 1.00 89.94 102 ILE A CA 1
ATOM 805 C C . ILE A 1 102 ? 28.507 -4.101 -8.792 1.00 89.94 102 ILE A C 1
ATOM 807 O O . ILE A 1 102 ? 28.842 -3.828 -9.946 1.00 89.94 102 ILE A O 1
ATOM 811 N N . ASP A 1 103 ? 29.335 -4.012 -7.755 1.00 90.31 103 ASP A N 1
ATOM 812 C CA . ASP A 1 103 ? 30.780 -3.920 -7.931 1.00 90.31 103 ASP A CA 1
ATOM 813 C C . ASP A 1 103 ? 31.345 -5.335 -8.061 1.00 90.31 103 ASP A C 1
ATOM 815 O O . ASP A 1 103 ? 31.403 -6.093 -7.090 1.00 90.31 103 ASP A O 1
ATOM 819 N N . LEU A 1 104 ? 31.754 -5.698 -9.274 1.00 88.88 104 LEU A N 1
ATOM 820 C CA . LEU A 1 104 ? 32.242 -7.042 -9.567 1.00 88.88 104 LEU A CA 1
ATOM 821 C C . LEU A 1 104 ? 33.517 -7.405 -8.798 1.00 88.88 104 LEU A C 1
ATOM 823 O O . LEU A 1 104 ? 33.776 -8.591 -8.621 1.00 88.88 104 LEU A O 1
ATOM 827 N N . LEU A 1 105 ? 34.295 -6.428 -8.317 1.00 86.25 105 LEU A N 1
ATOM 828 C CA . LEU A 1 105 ? 35.471 -6.707 -7.487 1.00 86.25 105 LEU A CA 1
ATOM 829 C C . LEU A 1 105 ? 35.104 -7.181 -6.077 1.00 86.25 105 LEU A C 1
ATOM 831 O O . LEU A 1 105 ? 35.881 -7.905 -5.458 1.00 86.25 105 LEU A O 1
ATOM 835 N N . GLN A 1 106 ? 33.938 -6.775 -5.570 1.00 89.25 106 GLN A N 1
ATOM 836 C CA . GLN A 1 106 ? 33.449 -7.146 -4.236 1.00 89.25 106 GLN A CA 1
ATOM 837 C C . GLN A 1 106 ? 32.392 -8.251 -4.277 1.00 89.25 106 GLN A C 1
ATOM 839 O O . GLN A 1 106 ? 32.077 -8.840 -3.246 1.00 89.25 106 GLN A O 1
ATOM 844 N N . ALA A 1 107 ? 31.841 -8.530 -5.456 1.00 89.81 107 ALA A N 1
ATOM 845 C CA . ALA A 1 107 ? 30.782 -9.504 -5.636 1.00 89.81 107 ALA A CA 1
ATOM 846 C C . ALA A 1 107 ? 31.201 -10.924 -5.222 1.00 89.81 107 ALA A C 1
ATOM 848 O O . ALA A 1 107 ? 32.308 -11.392 -5.526 1.00 89.81 107 ALA A O 1
ATOM 849 N N . THR A 1 108 ? 30.273 -11.625 -4.569 1.00 90.06 108 THR A N 1
ATOM 850 C CA . THR A 1 108 ? 30.430 -13.012 -4.132 1.00 90.06 108 THR A CA 1
ATOM 851 C C . THR A 1 108 ? 29.442 -13.939 -4.838 1.00 90.06 108 THR A C 1
ATOM 853 O O . THR A 1 108 ? 28.349 -13.538 -5.237 1.00 90.06 108 THR A O 1
ATOM 856 N N . PHE A 1 109 ? 29.840 -15.197 -4.995 1.00 91.50 109 PHE A N 1
ATOM 857 C CA . PHE A 1 109 ? 28.984 -16.304 -5.411 1.00 91.50 109 PHE A CA 1
ATOM 858 C C . PHE A 1 109 ? 29.360 -17.521 -4.560 1.00 91.50 109 PHE A C 1
ATOM 860 O O . PHE A 1 109 ? 30.550 -17.791 -4.398 1.00 91.50 109 PHE A O 1
ATOM 867 N N . GLU A 1 110 ? 28.368 -18.189 -3.960 1.00 89.50 110 GLU A N 1
ATOM 868 C CA . GLU A 1 110 ? 28.585 -19.260 -2.964 1.00 89.50 110 GLU A CA 1
ATOM 869 C C . GLU A 1 110 ? 29.568 -18.838 -1.851 1.00 89.50 110 GLU A C 1
ATOM 871 O O . GLU A 1 110 ? 30.546 -19.524 -1.552 1.00 89.50 110 GLU A O 1
ATOM 876 N N . ASP A 1 111 ? 29.341 -17.641 -1.297 1.00 85.50 111 ASP A N 1
ATOM 877 C CA . ASP A 1 111 ? 30.127 -17.018 -0.220 1.00 85.50 111 ASP A CA 1
ATOM 878 C C . ASP A 1 111 ? 31.623 -16.797 -0.523 1.00 85.50 111 ASP A C 1
ATOM 880 O O . ASP A 1 111 ? 32.419 -16.500 0.370 1.00 85.50 111 ASP A O 1
ATOM 884 N N . LYS A 1 112 ? 32.024 -16.860 -1.800 1.00 87.50 112 LYS A N 1
ATOM 885 C CA . LYS A 1 112 ? 33.399 -16.600 -2.256 1.00 87.50 112 LYS A CA 1
ATOM 886 C C . LYS A 1 112 ? 33.447 -15.419 -3.216 1.00 87.50 112 LYS A C 1
ATOM 888 O O . LYS A 1 112 ? 32.621 -15.311 -4.121 1.00 87.50 112 LYS A O 1
ATOM 893 N N . LYS A 1 113 ? 34.447 -14.541 -3.063 1.00 88.19 113 LYS A N 1
ATOM 894 C CA . LYS A 1 113 ? 34.697 -13.450 -4.021 1.00 88.19 113 LYS A CA 1
ATOM 895 C C . LYS A 1 113 ? 35.028 -14.016 -5.398 1.00 88.19 113 LYS A C 1
ATOM 897 O O . LYS A 1 113 ? 35.920 -14.854 -5.520 1.00 88.19 113 LYS A O 1
ATOM 902 N N . ILE A 1 114 ? 34.382 -13.492 -6.438 1.00 88.31 114 ILE A N 1
ATOM 903 C CA . ILE A 1 114 ? 34.544 -13.980 -7.821 1.00 88.31 114 ILE A CA 1
ATOM 904 C C . ILE A 1 114 ? 36.003 -13.870 -8.308 1.00 88.31 114 ILE A C 1
ATOM 906 O O . ILE A 1 114 ? 36.479 -14.752 -9.034 1.00 88.31 114 ILE A O 1
ATOM 910 N N . PHE A 1 115 ? 36.709 -12.815 -7.880 1.00 84.50 115 PHE A N 1
ATOM 911 C CA . PHE A 1 115 ? 38.088 -12.495 -8.276 1.00 84.50 115 PHE A CA 1
ATOM 912 C C . PHE A 1 115 ? 39.109 -12.513 -7.117 1.00 84.50 115 PHE A C 1
ATOM 914 O O . PHE A 1 115 ? 40.274 -12.176 -7.323 1.00 84.50 115 PHE A O 1
ATOM 921 N N . GLY A 1 116 ? 38.706 -12.900 -5.901 1.00 82.44 116 GLY A N 1
ATOM 922 C CA . GLY A 1 116 ? 39.564 -12.844 -4.707 1.00 82.44 116 GLY A CA 1
ATOM 923 C C . GLY A 1 116 ? 39.803 -11.423 -4.164 1.00 82.44 116 GLY A C 1
ATOM 924 O O . GLY A 1 116 ? 39.143 -10.471 -4.568 1.00 82.44 116 GLY A O 1
ATOM 925 N N . ASP A 1 117 ? 40.729 -11.275 -3.211 1.00 77.56 117 ASP A N 1
ATOM 926 C CA . ASP A 1 117 ? 40.869 -10.043 -2.411 1.00 77.56 117 ASP A CA 1
ATOM 927 C C . ASP A 1 117 ? 41.682 -8.909 -3.066 1.00 77.56 117 ASP A C 1
ATOM 929 O O . ASP A 1 117 ? 41.616 -7.769 -2.611 1.00 77.56 117 ASP A O 1
ATOM 933 N N . SER A 1 118 ? 42.467 -9.186 -4.114 1.00 76.06 118 SER A N 1
ATOM 934 C CA . SER A 1 118 ? 43.304 -8.190 -4.819 1.00 76.06 118 SER A CA 1
ATOM 935 C C . SER A 1 118 ? 43.655 -8.635 -6.249 1.00 76.06 118 SER A C 1
ATOM 937 O O . SER A 1 118 ? 44.821 -8.923 -6.543 1.00 76.06 118 SER A O 1
ATOM 939 N N . PRO A 1 119 ? 42.667 -8.741 -7.153 1.00 78.00 119 PRO A N 1
ATOM 940 C CA . PRO A 1 119 ? 42.916 -9.198 -8.515 1.00 78.00 119 PRO A CA 1
ATOM 941 C C . PRO A 1 119 ? 43.770 -8.202 -9.307 1.00 78.00 119 PRO A C 1
ATOM 943 O O . PRO A 1 119 ? 43.546 -6.992 -9.270 1.00 78.00 119 PRO A O 1
ATOM 946 N N . ARG A 1 120 ? 44.731 -8.727 -10.075 1.00 76.62 120 ARG A N 1
ATOM 947 C CA . ARG A 1 120 ? 45.446 -7.999 -11.133 1.00 76.62 120 ARG A CA 1
ATOM 948 C C . ARG A 1 120 ? 45.030 -8.566 -12.481 1.00 76.62 120 ARG A C 1
ATOM 950 O O . ARG A 1 120 ? 45.033 -9.779 -12.639 1.00 76.62 120 ARG A O 1
ATOM 957 N N . PHE A 1 121 ? 44.689 -7.726 -13.448 1.00 76.94 121 PHE A N 1
ATOM 958 C CA . PHE A 1 121 ? 44.160 -8.186 -14.735 1.00 76.94 121 PHE A CA 1
ATOM 959 C C . PHE A 1 121 ? 45.251 -8.303 -15.812 1.00 76.94 121 PHE A C 1
ATOM 961 O O . PHE A 1 121 ? 46.217 -7.544 -15.806 1.00 76.94 121 PHE A O 1
ATOM 968 N N . VAL A 1 122 ? 45.105 -9.279 -16.719 1.00 65.81 122 VAL A N 1
ATOM 969 C CA . VAL A 1 122 ? 46.164 -9.714 -17.658 1.00 65.81 122 VAL A CA 1
ATOM 970 C C . VAL A 1 122 ? 46.448 -8.701 -18.783 1.00 65.81 122 VAL A C 1
ATOM 972 O O . VAL A 1 122 ? 47.589 -8.643 -19.239 1.00 65.81 122 VAL A O 1
ATOM 975 N N . LYS A 1 123 ? 45.474 -7.890 -19.252 1.00 61.66 123 LYS A N 1
ATOM 976 C CA . LYS A 1 123 ? 45.706 -6.851 -20.291 1.00 61.66 123 LYS A CA 1
ATOM 977 C C . LYS A 1 123 ? 44.512 -5.898 -20.558 1.00 61.66 123 LYS A C 1
ATOM 979 O O . LYS A 1 123 ? 43.374 -6.187 -20.201 1.00 61.66 123 LYS A O 1
ATOM 984 N N . TRP A 1 124 ? 44.815 -4.779 -21.241 1.00 52.19 124 TRP A N 1
ATOM 985 C CA . TRP A 1 124 ? 43.978 -3.752 -21.925 1.00 52.19 124 TRP A CA 1
ATOM 986 C C . TRP A 1 124 ? 42.935 -2.932 -21.149 1.00 52.19 124 TRP A C 1
ATOM 988 O O . TRP A 1 124 ? 42.639 -1.819 -21.585 1.00 52.19 124 TRP A O 1
ATOM 998 N N . THR A 1 125 ? 42.418 -3.408 -20.018 1.00 58.47 125 THR A N 1
ATOM 999 C CA . THR A 1 125 ? 41.522 -2.634 -19.141 1.00 58.47 125 THR A CA 1
ATOM 1000 C C . THR A 1 125 ? 41.746 -3.030 -17.683 1.00 58.47 125 THR A C 1
ATOM 1002 O O . THR A 1 125 ? 41.724 -4.224 -17.390 1.00 58.47 125 THR A O 1
ATOM 1005 N N . ASP A 1 126 ? 41.829 -2.072 -16.755 1.00 65.69 126 ASP A N 1
ATOM 1006 C CA . ASP A 1 126 ? 41.807 -2.324 -15.295 1.00 65.69 126 ASP A CA 1
ATOM 1007 C C . ASP A 1 126 ? 40.405 -2.742 -14.785 1.00 65.69 126 ASP A C 1
ATOM 1009 O O . ASP A 1 126 ? 40.028 -2.481 -13.640 1.00 65.69 126 ASP A O 1
ATOM 1013 N N . ARG A 1 127 ? 39.589 -3.348 -15.660 1.00 73.62 127 ARG A N 1
ATOM 1014 C CA . ARG A 1 127 ? 38.224 -3.779 -15.374 1.00 73.62 127 ARG A CA 1
ATOM 1015 C C . ARG A 1 127 ? 38.138 -5.280 -15.114 1.00 73.62 127 ARG A C 1
ATOM 1017 O O . ARG A 1 127 ? 38.780 -6.082 -15.789 1.00 73.62 127 ARG A O 1
ATOM 1024 N N . ALA A 1 128 ? 37.218 -5.636 -14.224 1.00 82.50 128 ALA A N 1
ATOM 1025 C CA . ALA A 1 128 ? 36.809 -6.996 -13.899 1.00 82.50 128 ALA A CA 1
ATOM 1026 C C . ALA A 1 128 ? 36.136 -7.730 -15.071 1.00 82.50 128 ALA A C 1
ATOM 1028 O O . ALA A 1 128 ? 36.126 -8.960 -15.113 1.00 82.50 128 ALA A O 1
ATOM 1029 N N . PHE A 1 129 ? 35.588 -6.998 -16.043 1.00 85.06 129 PHE A N 1
ATOM 1030 C CA . PHE A 1 129 ? 34.910 -7.568 -17.202 1.00 85.06 129 PHE A CA 1
ATOM 1031 C C . PHE A 1 129 ? 35.265 -6.845 -18.498 1.00 85.06 129 PHE A C 1
ATOM 1033 O O . PHE A 1 129 ? 35.601 -5.661 -18.492 1.00 85.06 129 PHE A O 1
ATOM 1040 N N . ILE A 1 130 ? 35.179 -7.584 -19.605 1.00 78.00 130 ILE A N 1
ATOM 1041 C CA . ILE A 1 130 ? 35.587 -7.126 -20.938 1.00 78.00 130 ILE A CA 1
ATOM 1042 C C . ILE A 1 130 ? 34.375 -6.853 -21.827 1.00 78.00 130 ILE A C 1
ATOM 1044 O O . ILE A 1 130 ? 34.421 -5.945 -22.658 1.00 78.00 130 ILE A O 1
ATOM 1048 N N . ASN A 1 131 ? 33.300 -7.635 -21.688 1.00 80.31 131 ASN A N 1
ATOM 1049 C CA . ASN A 1 131 ? 32.096 -7.484 -22.504 1.00 80.31 131 ASN A CA 1
ATOM 1050 C C . ASN A 1 131 ? 30.854 -8.088 -21.834 1.00 80.31 131 ASN A C 1
ATOM 1052 O O . ASN A 1 131 ? 30.963 -8.797 -20.831 1.00 80.31 131 ASN A O 1
ATOM 1056 N N . TRP A 1 132 ? 29.681 -7.828 -22.413 1.00 85.38 132 TRP A N 1
ATOM 1057 C CA . TRP A 1 132 ? 28.398 -8.335 -21.933 1.00 85.38 132 TRP A CA 1
ATOM 1058 C C . TRP A 1 132 ? 27.413 -8.655 -23.061 1.00 85.38 132 TRP A C 1
ATOM 1060 O O . TRP A 1 132 ? 27.541 -8.163 -24.183 1.00 85.38 132 TRP A O 1
ATOM 1070 N N . ALA A 1 133 ? 26.406 -9.468 -22.751 1.00 84.31 133 ALA A N 1
ATOM 1071 C CA . ALA A 1 133 ? 25.244 -9.702 -23.600 1.00 84.31 133 ALA A CA 1
ATOM 1072 C C . ALA A 1 133 ? 23.991 -9.920 -22.741 1.00 84.31 133 ALA A C 1
ATOM 1074 O O . ALA A 1 133 ? 24.068 -10.472 -21.645 1.00 84.31 133 ALA A O 1
ATOM 1075 N N . LEU A 1 134 ? 22.832 -9.487 -23.236 1.00 82.50 134 LEU A N 1
ATOM 1076 C CA . LEU A 1 134 ? 21.547 -9.628 -22.549 1.00 82.50 134 LEU A CA 1
ATOM 1077 C C . LEU A 1 134 ? 20.671 -10.648 -23.284 1.00 82.50 134 LEU A C 1
ATOM 1079 O O . LEU A 1 134 ? 20.272 -10.407 -24.423 1.00 82.50 134 LEU A O 1
ATOM 1083 N N . ASP A 1 135 ? 20.318 -11.744 -22.614 1.00 82.94 135 ASP A N 1
ATOM 1084 C CA . ASP A 1 135 ? 19.212 -12.611 -23.024 1.00 82.94 135 ASP A CA 1
ATOM 1085 C C . ASP A 1 135 ? 17.902 -11.947 -22.581 1.00 82.94 135 ASP A C 1
ATOM 1087 O O . ASP A 1 135 ? 17.481 -12.048 -21.423 1.00 82.94 135 ASP A O 1
ATOM 1091 N N . ARG A 1 136 ? 17.277 -11.219 -23.511 1.00 70.19 136 ARG A N 1
ATOM 1092 C CA . ARG A 1 136 ? 16.039 -10.465 -23.258 1.00 70.19 136 ARG A CA 1
ATOM 1093 C C . ARG A 1 136 ? 14.852 -11.369 -22.937 1.00 70.19 136 ARG A C 1
ATOM 1095 O O . ARG A 1 136 ? 13.996 -10.972 -22.156 1.00 70.19 136 ARG A O 1
ATOM 1102 N N . ASN A 1 137 ? 14.814 -12.581 -23.490 1.00 70.94 137 ASN A N 1
ATOM 1103 C CA . ASN A 1 137 ? 13.699 -13.506 -23.284 1.00 70.94 137 ASN A CA 1
ATOM 1104 C C . ASN A 1 137 ? 13.700 -14.073 -21.863 1.00 70.94 137 ASN A C 1
ATOM 1106 O O . ASN A 1 137 ? 12.641 -14.337 -21.296 1.00 70.94 137 ASN A O 1
ATOM 1110 N N . LYS A 1 138 ? 14.888 -14.245 -21.274 1.00 77.50 138 LYS A N 1
ATOM 1111 C CA . LYS A 1 138 ? 15.046 -14.778 -19.914 1.00 77.50 138 LYS A CA 1
ATOM 1112 C C . LYS A 1 138 ? 15.367 -13.711 -18.863 1.00 77.50 138 LYS A C 1
ATOM 1114 O O . LYS A 1 138 ? 15.456 -14.052 -17.688 1.00 77.50 138 LYS A O 1
ATOM 1119 N N . ASN A 1 139 ? 15.532 -12.445 -19.258 1.00 79.69 139 ASN A N 1
ATOM 1120 C CA . ASN A 1 139 ? 16.036 -11.355 -18.413 1.00 79.69 139 ASN A CA 1
ATOM 1121 C C . ASN A 1 139 ? 17.381 -11.691 -17.740 1.00 79.69 139 ASN A C 1
ATOM 1123 O O . ASN A 1 139 ? 17.585 -11.404 -16.557 1.00 79.69 139 ASN A O 1
ATOM 1127 N N . ILE A 1 140 ? 18.317 -12.280 -18.486 1.00 88.06 140 ILE A N 1
ATOM 1128 C CA . ILE A 1 140 ? 19.634 -12.670 -17.965 1.00 88.06 140 ILE A CA 1
ATOM 1129 C C . ILE A 1 140 ? 20.721 -11.820 -18.615 1.00 88.06 140 ILE A C 1
ATOM 1131 O O . ILE A 1 140 ? 20.868 -11.813 -19.836 1.00 88.06 140 ILE A O 1
ATOM 1135 N N . LEU A 1 141 ? 21.514 -11.143 -17.789 1.00 91.06 141 LEU A N 1
ATOM 1136 C CA . LEU A 1 141 ? 22.734 -10.466 -18.206 1.00 91.06 141 LEU A CA 1
ATOM 1137 C C . LEU A 1 141 ? 23.909 -11.436 -18.063 1.00 91.06 141 LEU A C 1
ATOM 1139 O O . LEU A 1 141 ? 24.183 -11.932 -16.972 1.00 91.06 141 LEU A O 1
ATOM 1143 N N . TRP A 1 142 ? 24.613 -11.677 -19.160 1.00 90.94 142 TRP A N 1
ATOM 1144 C CA . TRP A 1 142 ? 25.849 -12.444 -19.190 1.00 90.94 142 TRP A CA 1
ATOM 1145 C C . TRP A 1 142 ? 27.040 -11.506 -19.301 1.00 90.94 142 TRP A C 1
ATOM 1147 O O . TRP A 1 142 ? 27.079 -10.650 -20.185 1.00 90.94 142 TRP A O 1
ATOM 1157 N N . LEU A 1 143 ? 28.021 -11.684 -18.423 1.00 91.38 143 LEU A N 1
ATOM 1158 C CA . LEU A 1 143 ? 29.284 -10.955 -18.462 1.00 91.38 143 LEU A CA 1
ATOM 1159 C C . LEU A 1 143 ? 30.419 -11.898 -18.817 1.00 91.38 143 LEU A C 1
ATOM 1161 O O . LEU A 1 143 ? 30.529 -12.977 -18.238 1.00 91.38 143 LEU A O 1
ATOM 1165 N N . LEU A 1 144 ? 31.293 -11.449 -19.710 1.00 87.94 144 LEU A N 1
ATOM 1166 C CA . LEU A 1 144 ? 32.581 -12.072 -19.965 1.00 87.94 144 LEU A CA 1
ATOM 1167 C C . LEU A 1 144 ? 33.636 -11.359 -19.120 1.00 87.94 144 LEU A C 1
ATOM 1169 O O . LEU A 1 144 ? 33.929 -10.176 -19.343 1.00 87.94 144 LEU A O 1
ATOM 1173 N N . THR A 1 145 ? 34.187 -12.058 -18.131 1.00 87.75 145 THR A N 1
ATOM 1174 C CA . THR A 1 145 ? 35.174 -11.462 -17.230 1.00 87.75 145 THR A CA 1
ATOM 1175 C C . THR A 1 145 ? 36.525 -11.278 -17.905 1.00 87.75 145 THR A C 1
ATOM 1177 O O . THR A 1 145 ? 36.856 -11.938 -18.891 1.00 87.75 145 THR A O 1
ATOM 1180 N N . ASN A 1 146 ? 37.341 -10.400 -17.333 1.00 81.56 146 ASN A N 1
ATOM 1181 C CA . ASN A 1 146 ? 38.761 -10.366 -17.640 1.00 81.56 146 ASN A CA 1
ATOM 1182 C C . ASN A 1 146 ? 39.472 -11.558 -16.971 1.00 81.56 146 ASN A C 1
ATOM 1184 O O . ASN A 1 146 ? 38.975 -12.107 -15.982 1.00 81.56 146 ASN A O 1
ATOM 1188 N N . SER A 1 147 ? 40.615 -11.970 -17.515 1.00 79.38 147 SER A N 1
ATOM 1189 C CA . SER A 1 147 ? 41.497 -12.936 -16.858 1.00 79.38 147 SER A CA 1
ATOM 1190 C C . SER A 1 147 ? 42.304 -12.245 -15.763 1.00 79.38 147 SER A C 1
ATOM 1192 O O . SER A 1 147 ? 42.764 -11.112 -15.930 1.00 79.38 147 SER A O 1
ATOM 1194 N N . VAL A 1 148 ? 42.512 -12.951 -14.652 1.00 78.12 148 VAL A N 1
ATOM 1195 C CA . VAL A 1 148 ? 43.322 -12.487 -13.519 1.00 78.12 148 VAL A CA 1
ATOM 1196 C C . VAL A 1 148 ? 44.702 -13.146 -13.555 1.00 78.12 148 VAL A C 1
ATOM 1198 O O . VAL A 1 148 ? 44.845 -14.304 -13.948 1.00 78.12 148 VAL A O 1
ATOM 1201 N N . VAL A 1 149 ? 45.724 -12.402 -13.142 1.00 74.12 149 VAL A N 1
ATOM 1202 C CA . VAL A 1 149 ? 47.077 -12.892 -12.874 1.00 74.12 149 VAL A CA 1
ATOM 1203 C C . VAL A 1 149 ? 47.203 -13.184 -11.383 1.00 74.12 149 VAL A C 1
ATOM 1205 O O . VAL A 1 149 ? 47.043 -12.284 -10.553 1.00 74.12 149 VAL A O 1
ATOM 1208 N N . LYS A 1 150 ? 47.568 -14.422 -11.044 1.00 68.44 150 LYS A N 1
ATOM 1209 C CA . LYS A 1 150 ? 47.946 -14.815 -9.683 1.00 68.44 150 LYS A CA 1
ATOM 1210 C C . LYS A 1 150 ? 49.386 -15.329 -9.699 1.00 68.44 150 LYS A C 1
ATOM 1212 O O . LYS A 1 150 ? 49.667 -16.426 -10.179 1.00 68.44 150 LYS A O 1
ATOM 1217 N N . GLY A 1 151 ? 50.320 -14.514 -9.202 1.00 70.94 151 GLY A N 1
ATOM 1218 C CA . GLY A 1 151 ? 51.757 -14.796 -9.318 1.00 70.94 151 GLY A CA 1
ATOM 1219 C C . GLY A 1 151 ? 52.231 -14.711 -10.774 1.00 70.94 151 GLY A C 1
ATOM 1220 O O . GLY A 1 151 ? 52.058 -13.673 -11.404 1.00 70.94 151 GLY A O 1
ATOM 1221 N N . SER A 1 152 ? 52.811 -15.791 -11.307 1.00 61.09 152 SER A N 1
ATOM 1222 C CA . SER A 1 152 ? 53.242 -15.920 -12.713 1.00 61.09 152 SER A CA 1
ATOM 1223 C C . SER A 1 152 ? 52.220 -16.614 -13.627 1.00 61.09 152 SER A C 1
ATOM 1225 O O . SER A 1 152 ? 52.458 -16.725 -14.827 1.00 61.09 152 SER A O 1
ATOM 1227 N N . ASN A 1 153 ? 51.087 -17.084 -13.090 1.00 66.31 153 ASN A N 1
ATOM 1228 C CA . ASN A 1 153 ? 50.088 -17.844 -13.843 1.00 66.31 153 ASN A CA 1
ATOM 1229 C C . ASN A 1 153 ? 48.859 -16.993 -14.186 1.00 66.31 153 ASN A C 1
ATOM 1231 O O . ASN A 1 153 ? 48.323 -16.274 -13.339 1.00 66.31 153 ASN A O 1
ATOM 1235 N N . VAL A 1 154 ? 48.379 -17.140 -15.422 1.00 71.75 154 VAL A N 1
ATOM 1236 C CA . VAL A 1 154 ? 47.114 -16.565 -15.889 1.00 71.75 154 VAL A CA 1
ATOM 1237 C C . VAL A 1 154 ? 45.959 -17.528 -15.591 1.00 71.75 154 VAL A C 1
ATOM 1239 O O . VAL A 1 154 ? 46.032 -18.725 -15.890 1.00 71.75 154 VAL A O 1
ATOM 1242 N N . GLU A 1 155 ? 44.890 -17.008 -14.989 1.00 76.75 155 GLU A N 1
ATOM 1243 C CA . GLU A 1 155 ? 43.640 -17.736 -14.760 1.00 76.75 155 GLU A CA 1
ATOM 1244 C C . GLU A 1 155 ? 42.678 -17.629 -15.958 1.00 76.75 155 GLU A C 1
ATOM 1246 O O . GLU A 1 155 ? 42.760 -16.720 -16.793 1.00 76.75 155 GLU A O 1
ATOM 1251 N N . LYS A 1 156 ? 41.751 -18.591 -16.045 1.00 80.75 156 LYS A N 1
ATOM 1252 C CA . LYS A 1 156 ? 40.699 -18.634 -17.068 1.00 80.75 156 LYS A CA 1
ATOM 1253 C C . LYS A 1 156 ? 39.732 -17.459 -16.900 1.00 80.75 156 LYS A C 1
ATOM 1255 O O . LYS A 1 156 ? 39.463 -17.024 -15.781 1.00 80.75 156 LYS A O 1
ATOM 1260 N N . GLN A 1 157 ? 39.172 -16.975 -18.007 1.00 84.38 157 GLN A N 1
ATOM 1261 C CA . GLN A 1 157 ? 38.020 -16.074 -17.943 1.00 84.38 157 GLN A CA 1
ATOM 1262 C C . GLN A 1 157 ? 36.777 -16.848 -17.492 1.00 84.38 157 GLN A C 1
ATOM 1264 O O . GLN A 1 157 ? 36.715 -18.078 -17.586 1.00 84.38 157 GLN A O 1
ATOM 1269 N N . LYS A 1 158 ? 35.779 -16.115 -17.010 1.00 88.31 158 LYS A N 1
ATOM 1270 C CA . LYS A 1 158 ? 34.524 -16.653 -16.497 1.00 88.31 158 LYS A CA 1
ATOM 1271 C C . LYS A 1 158 ? 33.349 -15.997 -17.219 1.00 88.31 158 LYS A C 1
ATOM 1273 O O . LYS A 1 158 ? 33.407 -14.820 -17.583 1.00 88.31 158 LYS A O 1
ATOM 1278 N N . PHE A 1 159 ? 32.268 -16.745 -17.380 1.00 91.19 159 PHE A N 1
ATOM 1279 C CA . PHE A 1 159 ? 30.937 -16.202 -17.590 1.00 91.19 159 PHE A CA 1
ATOM 1280 C C . PHE A 1 159 ? 30.288 -15.937 -16.232 1.00 91.19 159 PHE A C 1
ATOM 1282 O O . PHE A 1 159 ? 30.225 -16.840 -15.398 1.00 91.19 159 PHE A O 1
ATOM 1289 N N . ILE A 1 160 ? 29.776 -14.725 -16.018 1.00 93.00 160 ILE A N 1
ATOM 1290 C CA . ILE A 1 160 ? 28.919 -14.405 -14.866 1.00 93.00 160 ILE A CA 1
ATOM 1291 C C . ILE A 1 160 ? 27.490 -14.252 -15.370 1.00 93.00 160 ILE A C 1
ATOM 1293 O O . ILE A 1 160 ? 27.226 -13.442 -16.260 1.00 93.00 160 ILE A O 1
ATOM 1297 N N . LYS A 1 161 ? 26.574 -15.015 -14.776 1.00 92.88 161 LYS A N 1
ATOM 1298 C CA . LYS A 1 161 ? 25.138 -14.958 -15.035 1.00 92.88 161 LYS A CA 1
ATOM 1299 C C . LYS A 1 161 ? 24.471 -14.089 -13.978 1.00 92.88 161 LYS A C 1
ATOM 1301 O O . LYS A 1 161 ? 24.505 -14.430 -12.798 1.00 92.88 161 LYS A O 1
ATOM 1306 N N . ILE A 1 162 ? 23.835 -13.000 -14.384 1.00 91.88 162 ILE A N 1
ATOM 1307 C CA . ILE A 1 162 ? 23.177 -12.051 -13.481 1.00 91.88 162 ILE A CA 1
ATOM 1308 C C . ILE A 1 162 ? 21.696 -11.964 -13.842 1.00 91.88 162 ILE A C 1
ATOM 1310 O O . ILE A 1 162 ? 21.344 -11.790 -15.011 1.00 91.88 162 ILE A O 1
ATOM 1314 N N . ASP A 1 163 ? 20.823 -12.075 -12.842 1.00 88.88 163 ASP A N 1
ATOM 1315 C CA . ASP A 1 163 ? 19.426 -11.675 -12.976 1.00 88.88 163 ASP A CA 1
ATOM 1316 C C . ASP A 1 163 ? 19.398 -10.173 -13.225 1.00 88.88 163 ASP A C 1
ATOM 1318 O O . ASP A 1 163 ? 19.691 -9.344 -12.362 1.00 88.88 163 ASP A O 1
ATOM 1322 N N . SER A 1 164 ? 19.067 -9.826 -14.457 1.00 85.62 164 SER A N 1
ATOM 1323 C CA . SER A 1 164 ? 19.182 -8.460 -14.918 1.00 85.62 164 SER A CA 1
ATOM 1324 C C . SER A 1 164 ? 18.111 -7.546 -14.285 1.00 85.62 164 SER A C 1
ATOM 1326 O O . SER A 1 164 ? 18.243 -6.325 -14.331 1.00 85.62 164 SER A O 1
ATOM 1328 N N . LEU A 1 165 ? 17.066 -8.087 -13.644 1.00 78.69 165 LEU A N 1
ATOM 1329 C CA . LEU A 1 165 ? 16.012 -7.287 -13.010 1.00 78.69 165 LEU A CA 1
ATOM 1330 C C . LEU A 1 165 ? 16.369 -6.812 -11.598 1.00 78.69 165 LEU A C 1
ATOM 1332 O O . LEU A 1 165 ? 15.917 -5.733 -11.217 1.00 78.69 165 LEU A O 1
ATOM 1336 N N . ASN A 1 166 ? 17.151 -7.588 -10.840 1.00 77.94 166 ASN A N 1
ATOM 1337 C CA . ASN A 1 166 ? 17.469 -7.317 -9.428 1.00 77.94 166 ASN A CA 1
ATOM 1338 C C . ASN A 1 166 ? 18.974 -7.358 -9.095 1.00 77.94 166 ASN A C 1
ATOM 1340 O O . ASN A 1 166 ? 19.350 -7.086 -7.958 1.00 77.94 166 ASN A O 1
ATOM 1344 N N . GLY A 1 167 ? 19.835 -7.697 -10.057 1.00 84.06 167 GLY A N 1
ATOM 1345 C CA . GLY A 1 167 ? 21.283 -7.745 -9.872 1.00 84.06 167 GLY A CA 1
ATOM 1346 C C . GLY A 1 167 ? 21.794 -8.983 -9.128 1.00 84.06 167 GLY A C 1
ATOM 1347 O O . GLY A 1 167 ? 22.970 -9.046 -8.776 1.00 84.06 167 GLY A O 1
ATOM 1348 N N . LYS A 1 168 ? 20.958 -9.994 -8.871 1.00 88.06 168 LYS A N 1
ATOM 1349 C CA . LYS A 1 168 ? 21.410 -11.226 -8.216 1.00 88.06 168 LYS A CA 1
ATOM 1350 C C . LYS A 1 168 ? 22.311 -12.030 -9.154 1.00 88.06 168 LYS A C 1
ATOM 1352 O O . LYS A 1 168 ? 21.910 -12.368 -10.265 1.00 88.06 168 LYS A O 1
ATOM 1357 N N . ILE A 1 169 ? 23.502 -12.408 -8.691 1.00 91.88 169 ILE A N 1
ATOM 1358 C CA . ILE A 1 169 ? 24.359 -13.360 -9.409 1.00 91.88 169 ILE A CA 1
ATOM 1359 C C . ILE A 1 169 ? 23.756 -14.758 -9.261 1.00 91.88 169 ILE A C 1
ATOM 1361 O O . ILE A 1 169 ? 23.520 -15.239 -8.153 1.00 91.88 169 ILE A O 1
ATOM 1365 N N . LEU A 1 170 ? 23.456 -15.380 -10.396 1.00 91.50 170 LEU A N 1
ATOM 1366 C CA . LEU A 1 170 ? 22.784 -16.672 -10.482 1.00 91.50 170 LEU A CA 1
ATOM 1367 C C . LEU A 1 170 ? 23.758 -17.826 -10.696 1.00 91.50 170 LEU A C 1
ATOM 1369 O O . LEU A 1 170 ? 23.447 -18.941 -10.293 1.00 91.50 170 LEU A O 1
ATOM 1373 N N . ASP A 1 171 ? 24.873 -17.579 -11.385 1.00 91.75 171 ASP A N 1
ATOM 1374 C CA . ASP A 1 171 ? 25.845 -18.611 -11.747 1.00 91.75 171 ASP A CA 1
ATOM 1375 C C . ASP A 1 171 ? 27.186 -17.988 -12.170 1.00 91.75 171 ASP A C 1
ATOM 1377 O O . ASP A 1 171 ? 27.224 -16.856 -12.669 1.00 91.75 171 ASP A O 1
ATOM 1381 N N . VAL A 1 172 ? 28.272 -18.747 -12.018 1.00 91.31 172 VAL A N 1
ATOM 1382 C CA . VAL A 1 172 ? 29.618 -18.402 -12.491 1.00 91.31 172 VAL A CA 1
ATOM 1383 C C . VAL A 1 172 ? 30.250 -19.643 -13.126 1.00 91.31 172 VAL A C 1
ATOM 1385 O O . VAL A 1 172 ? 30.456 -20.653 -12.457 1.00 91.31 172 VAL A O 1
ATOM 1388 N N . LYS A 1 173 ? 30.588 -19.571 -14.419 1.00 90.38 173 LYS A N 1
ATOM 1389 C CA . LYS A 1 173 ? 31.165 -20.694 -15.182 1.00 90.38 173 LYS A CA 1
ATOM 1390 C C . LYS A 1 173 ? 32.521 -20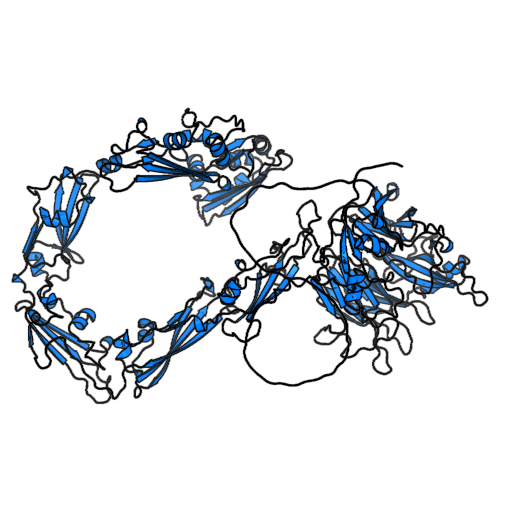.324 -15.760 1.00 90.38 173 LYS A C 1
ATOM 1392 O O . LYS A 1 173 ? 32.643 -19.303 -16.427 1.00 90.38 173 LYS A O 1
ATOM 1397 N N . GLU A 1 174 ? 33.539 -21.141 -15.521 1.00 88.00 174 GLU A N 1
ATOM 1398 C CA . GLU A 1 174 ? 34.853 -20.945 -16.139 1.00 88.00 174 GLU A CA 1
ATOM 1399 C C . GLU A 1 174 ? 34.836 -21.359 -17.609 1.00 88.00 174 GLU A C 1
ATOM 1401 O O . GLU A 1 174 ? 34.185 -22.334 -17.982 1.00 88.00 174 GLU A O 1
ATOM 1406 N N . LEU A 1 175 ? 35.584 -20.636 -18.440 1.00 83.44 175 LEU A N 1
ATOM 1407 C CA . LEU A 1 175 ? 35.769 -21.006 -19.838 1.00 83.44 175 LEU A CA 1
ATOM 1408 C C . LEU A 1 175 ? 36.630 -22.264 -19.989 1.00 83.44 175 LEU A C 1
ATOM 1410 O O . LEU A 1 175 ? 37.438 -22.607 -19.119 1.00 83.44 175 LEU A O 1
ATOM 1414 N N . ALA A 1 176 ? 36.465 -22.981 -21.097 1.00 75.75 176 ALA A N 1
ATOM 1415 C CA . ALA A 1 176 ? 37.176 -24.234 -21.326 1.00 75.75 176 ALA A CA 1
ATOM 1416 C C . ALA A 1 176 ? 38.673 -23.978 -21.569 1.00 75.75 176 ALA A C 1
ATOM 1418 O O . ALA A 1 176 ? 39.520 -24.701 -21.029 1.00 75.75 176 ALA A O 1
ATOM 1419 N N . TYR A 1 177 ? 39.010 -22.893 -22.265 1.00 71.56 177 TYR A N 1
ATOM 1420 C CA . TYR A 1 177 ? 40.393 -22.526 -22.556 1.00 71.56 177 TYR A CA 1
ATOM 1421 C C . TYR A 1 177 ? 41.120 -21.838 -21.386 1.00 71.56 177 TYR A C 1
ATOM 1423 O O . TYR A 1 177 ? 40.574 -20.958 -20.720 1.00 71.56 177 TYR A O 1
ATOM 1431 N N . LYS A 1 178 ? 42.395 -22.200 -21.160 1.00 66.94 178 LYS A N 1
ATOM 1432 C CA . LYS A 1 178 ? 43.311 -21.537 -20.213 1.00 66.94 178 LYS A CA 1
ATOM 1433 C C . LYS A 1 178 ? 44.471 -20.877 -20.969 1.00 66.94 178 LYS A C 1
ATOM 1435 O O . LYS A 1 178 ? 45.276 -21.610 -21.544 1.00 66.94 178 LYS A O 1
ATOM 1440 N N . PRO A 1 179 ? 44.644 -19.544 -20.904 1.00 58.88 179 PRO A N 1
ATOM 1441 C CA . PRO A 1 179 ? 45.826 -18.903 -21.469 1.00 58.88 179 PRO A CA 1
ATOM 1442 C C . PRO A 1 179 ? 47.069 -19.361 -20.691 1.00 58.88 179 PRO A C 1
ATOM 1444 O O . PRO A 1 179 ? 47.182 -19.104 -19.494 1.00 58.88 179 PRO A O 1
ATOM 1447 N N . LYS A 1 180 ? 48.013 -20.058 -21.333 1.00 54.12 180 LYS A N 1
ATOM 1448 C CA . LYS A 1 180 ? 49.342 -20.330 -20.752 1.00 54.12 180 LYS A CA 1
ATOM 1449 C C . LYS A 1 180 ? 50.348 -19.355 -21.350 1.00 54.12 180 LYS A C 1
ATOM 1451 O O . LYS A 1 180 ? 50.571 -19.411 -22.550 1.00 54.12 180 LYS A O 1
ATOM 1456 N N . ASN A 1 181 ? 50.960 -18.499 -20.525 1.00 55.41 181 ASN A N 1
ATOM 1457 C CA . ASN A 1 181 ? 52.072 -17.601 -20.895 1.00 55.41 181 ASN A CA 1
ATOM 1458 C C . ASN A 1 181 ? 51.856 -16.759 -22.173 1.00 55.41 181 ASN A C 1
ATOM 1460 O O . ASN A 1 181 ? 52.817 -16.297 -22.782 1.00 55.41 181 ASN A O 1
ATOM 1464 N N . GLN A 1 182 ? 50.603 -16.551 -22.580 1.00 53.94 182 GLN A N 1
ATOM 1465 C CA . GLN A 1 182 ? 50.227 -15.861 -23.809 1.00 53.94 182 GLN A CA 1
ATOM 1466 C C . GLN A 1 182 ? 49.263 -14.720 -23.490 1.00 53.94 182 GLN A C 1
ATOM 1468 O O . GLN A 1 182 ? 48.387 -14.843 -22.635 1.00 53.94 182 GLN A O 1
ATOM 1473 N N . ASN A 1 183 ? 49.418 -13.610 -24.214 1.00 55.34 183 ASN A N 1
ATOM 1474 C CA . ASN A 1 183 ? 48.610 -12.393 -24.102 1.00 55.34 183 ASN A CA 1
ATOM 1475 C C . ASN A 1 183 ? 47.224 -12.541 -24.768 1.00 55.34 183 ASN A C 1
ATOM 1477 O O . ASN A 1 183 ? 46.802 -11.655 -25.509 1.00 55.34 183 ASN A O 1
ATOM 1481 N N . TRP A 1 184 ? 46.544 -13.667 -24.549 1.00 60.72 184 TRP A N 1
ATOM 1482 C CA . TRP A 1 184 ? 45.326 -14.043 -25.264 1.00 60.72 184 TRP A CA 1
ATOM 1483 C C . TRP A 1 184 ? 44.091 -14.089 -24.363 1.00 60.72 184 TRP A C 1
ATOM 1485 O O . TRP A 1 184 ? 44.157 -14.631 -23.259 1.00 60.72 184 TRP A O 1
ATOM 1495 N N . MET A 1 185 ? 42.964 -13.562 -24.849 1.00 70.06 185 MET A N 1
ATOM 1496 C CA . MET A 1 185 ? 41.658 -13.621 -24.184 1.00 70.06 185 MET A CA 1
ATOM 1497 C C . MET A 1 185 ? 40.508 -13.402 -25.170 1.00 70.06 185 MET A C 1
ATOM 1499 O O . MET A 1 185 ? 40.640 -12.677 -26.159 1.00 70.06 185 MET A O 1
ATOM 1503 N N . TYR A 1 186 ? 39.347 -13.958 -24.843 1.00 77.06 186 TYR A N 1
ATOM 1504 C CA . TYR A 1 186 ? 38.086 -13.613 -25.477 1.00 77.06 186 TYR A CA 1
ATOM 1505 C C . TYR A 1 186 ? 37.708 -12.165 -25.144 1.00 77.06 186 TYR A C 1
ATOM 1507 O O . TYR A 1 186 ? 37.765 -11.746 -23.984 1.00 77.06 186 TYR A O 1
ATOM 1515 N N . TYR A 1 187 ? 37.281 -11.400 -26.150 1.00 74.19 187 TYR A N 1
ATOM 1516 C CA . TYR A 1 187 ? 36.876 -9.996 -25.989 1.00 74.19 187 TYR A CA 1
ATOM 1517 C C . TYR A 1 187 ? 35.416 -9.727 -26.376 1.00 74.19 187 TYR A C 1
ATOM 1519 O O . TYR A 1 187 ? 34.916 -8.606 -26.214 1.00 74.19 187 TYR A O 1
ATOM 1527 N N . SER A 1 188 ? 34.713 -10.741 -26.879 1.00 77.44 188 SER A N 1
ATOM 1528 C CA . SER A 1 188 ? 33.325 -10.656 -27.321 1.00 77.44 188 SER A CA 1
ATOM 1529 C C . SER A 1 188 ? 32.482 -11.789 -26.758 1.00 77.44 188 SER A C 1
ATOM 1531 O O . SER A 1 188 ? 32.975 -12.888 -26.526 1.00 77.44 188 SER A O 1
ATOM 1533 N N . ILE A 1 189 ? 31.196 -11.494 -26.568 1.00 82.56 189 ILE A N 1
ATOM 1534 C CA . ILE A 1 189 ? 30.179 -12.438 -26.118 1.00 82.56 189 ILE A CA 1
ATOM 1535 C C . ILE A 1 189 ? 28.893 -12.228 -26.923 1.00 82.56 189 ILE A C 1
ATOM 1537 O O . ILE A 1 189 ? 28.575 -11.095 -27.303 1.00 82.56 189 ILE A O 1
ATOM 1541 N N . SER A 1 190 ? 28.159 -13.297 -27.218 1.00 83.25 190 SER A N 1
ATOM 1542 C CA . SER A 1 190 ? 26.856 -13.235 -27.893 1.00 83.25 190 SER A CA 1
ATOM 1543 C C . SER A 1 190 ? 25.898 -14.293 -27.345 1.00 83.25 190 SER A C 1
ATOM 1545 O O . SER A 1 190 ? 26.327 -15.351 -26.888 1.00 83.25 190 SER A O 1
ATOM 1547 N N . VAL A 1 191 ? 24.603 -13.971 -27.355 1.00 86.12 191 VAL A N 1
ATOM 1548 C CA . VAL A 1 191 ? 23.508 -14.882 -26.991 1.00 86.12 191 VAL A CA 1
ATOM 1549 C C . VAL A 1 191 ? 22.864 -15.332 -28.299 1.00 86.12 191 VAL A C 1
ATOM 1551 O O . VAL A 1 191 ? 22.375 -14.485 -29.047 1.00 86.12 191 VAL A O 1
ATOM 1554 N N . LEU A 1 192 ? 22.890 -16.632 -28.581 1.00 85.38 192 LEU A N 1
ATOM 1555 C CA . LEU A 1 192 ? 22.287 -17.206 -29.788 1.00 85.38 192 LEU A CA 1
ATOM 1556 C C . LEU A 1 192 ? 20.779 -17.434 -29.595 1.00 85.38 192 LEU A C 1
ATOM 1558 O O . LEU A 1 192 ? 20.300 -17.508 -28.462 1.00 85.38 192 LEU A O 1
ATOM 1562 N N . ASP A 1 193 ? 20.025 -17.602 -30.684 1.00 83.19 193 ASP A N 1
ATOM 1563 C CA . ASP A 1 193 ? 18.575 -17.876 -30.636 1.00 83.19 193 ASP A CA 1
ATOM 1564 C C . ASP A 1 193 ? 18.249 -19.204 -29.917 1.00 83.19 193 ASP A C 1
ATOM 1566 O O . ASP A 1 193 ? 17.207 -19.334 -29.274 1.00 83.19 193 ASP A O 1
ATOM 1570 N N . SER A 1 194 ? 19.186 -20.163 -29.903 1.00 80.06 194 SER A N 1
ATOM 1571 C CA . SER A 1 194 ? 19.105 -21.383 -29.082 1.00 80.06 194 SER A CA 1
ATOM 1572 C C . SER A 1 194 ? 19.193 -21.133 -27.569 1.00 80.06 194 SER A C 1
ATOM 1574 O O . SER A 1 194 ? 18.840 -22.005 -26.768 1.00 80.06 194 SER A O 1
ATOM 1576 N N . GLY A 1 195 ? 19.639 -19.943 -27.159 1.00 81.50 195 GLY A N 1
ATOM 1577 C CA . GLY A 1 195 ? 19.922 -19.568 -25.778 1.00 81.50 195 GLY A CA 1
ATOM 1578 C C . GLY A 1 195 ? 21.317 -19.970 -25.298 1.00 81.50 195 GLY A C 1
ATOM 1579 O O . GLY A 1 195 ? 21.606 -19.783 -24.115 1.00 81.50 195 GLY A O 1
ATOM 1580 N N . ASN A 1 196 ? 22.164 -20.528 -26.166 1.00 86.44 196 ASN A N 1
ATOM 1581 C CA . ASN A 1 196 ? 23.574 -20.776 -25.868 1.00 86.44 196 ASN A CA 1
ATOM 1582 C C . ASN A 1 196 ? 24.367 -19.465 -25.853 1.00 86.44 196 ASN A C 1
ATOM 1584 O O . ASN A 1 196 ? 24.008 -18.494 -26.526 1.00 86.44 196 ASN A O 1
ATOM 1588 N N . ILE A 1 197 ? 25.439 -19.440 -25.060 1.00 87.25 197 ILE A N 1
ATOM 1589 C CA . ILE A 1 197 ? 26.287 -18.257 -24.892 1.00 87.25 197 ILE A CA 1
ATOM 1590 C C . ILE A 1 197 ? 27.645 -18.536 -25.497 1.00 87.25 197 ILE A C 1
ATOM 1592 O O . ILE A 1 197 ? 28.276 -19.536 -25.173 1.00 87.25 197 ILE A O 1
ATOM 1596 N N . MET A 1 198 ? 28.101 -17.633 -26.350 1.00 85.06 198 MET A N 1
ATOM 1597 C CA . MET A 1 198 ? 29.318 -17.823 -27.115 1.00 85.06 198 MET A CA 1
ATOM 1598 C C . MET A 1 198 ? 30.339 -16.739 -26.793 1.00 85.06 198 MET A C 1
ATOM 1600 O O . MET A 1 198 ? 29.993 -15.558 -26.827 1.00 85.06 198 MET A O 1
ATOM 1604 N N . ALA A 1 199 ? 31.581 -17.129 -26.500 1.00 82.62 199 ALA A N 1
ATOM 1605 C CA . ALA A 1 199 ? 32.722 -16.229 -26.335 1.00 82.62 199 ALA A CA 1
ATOM 1606 C C . ALA A 1 199 ? 33.706 -16.376 -27.502 1.00 82.62 199 ALA A C 1
ATOM 1608 O O . ALA A 1 199 ? 33.988 -17.491 -27.936 1.00 82.62 199 ALA A O 1
ATOM 1609 N N . TYR A 1 200 ? 34.216 -15.247 -28.005 1.00 77.12 200 TYR A N 1
ATOM 1610 C CA . TYR A 1 200 ? 35.115 -15.205 -29.167 1.00 77.12 200 TYR A CA 1
ATOM 1611 C C . TYR A 1 200 ? 36.125 -14.050 -29.117 1.00 77.12 200 TYR A C 1
ATOM 1613 O O . TYR A 1 200 ? 35.890 -13.019 -28.468 1.00 77.12 200 TYR A O 1
ATOM 1621 N N . GLY A 1 201 ? 37.291 -14.241 -29.749 1.00 69.12 201 GLY A N 1
ATOM 1622 C CA . GLY A 1 201 ? 38.404 -13.285 -29.736 1.00 69.12 201 GLY A CA 1
ATOM 1623 C C . GLY A 1 201 ? 39.663 -13.723 -30.507 1.00 69.12 201 GLY A C 1
ATOM 1624 O O . GLY A 1 201 ? 39.782 -14.863 -30.939 1.00 69.12 201 GLY A O 1
ATOM 1625 N N . GLN A 1 202 ? 40.616 -12.794 -30.652 1.00 58.41 202 GLN A N 1
ATOM 1626 C CA . GLN A 1 202 ? 41.834 -12.905 -31.481 1.00 58.41 202 GLN A CA 1
ATOM 1627 C C . GLN A 1 202 ? 42.914 -13.747 -30.834 1.00 58.41 202 GLN A C 1
ATOM 1629 O O . GLN A 1 202 ? 43.402 -13.330 -29.788 1.00 58.41 202 GLN A O 1
ATOM 1634 N N . GLY A 1 203 ? 43.355 -14.826 -31.492 1.00 48.38 203 GLY A N 1
ATOM 1635 C CA . GLY A 1 203 ? 44.638 -15.509 -31.257 1.00 48.38 203 GLY A CA 1
ATOM 1636 C C . GLY A 1 203 ? 45.849 -14.654 -31.609 1.00 48.38 203 GLY A C 1
ATOM 1637 O O . GLY A 1 203 ? 45.815 -13.899 -32.571 1.00 48.38 203 GLY A O 1
ATOM 1638 N N . ASN A 1 204 ? 46.914 -14.743 -30.806 1.00 42.69 204 ASN A N 1
ATOM 1639 C CA . ASN A 1 204 ? 48.095 -13.888 -30.966 1.00 42.69 204 ASN A CA 1
ATOM 1640 C C . ASN A 1 204 ? 49.029 -14.354 -32.102 1.00 42.69 204 ASN A C 1
ATOM 1642 O O . ASN A 1 204 ? 49.866 -13.567 -32.501 1.00 42.69 204 ASN A O 1
ATOM 1646 N N . ASP A 1 205 ? 48.861 -15.583 -32.617 1.00 42.56 205 ASP A N 1
ATOM 1647 C CA . ASP A 1 205 ? 49.636 -16.150 -33.745 1.00 42.56 205 ASP A CA 1
ATOM 1648 C C . ASP A 1 205 ? 48.868 -17.236 -34.536 1.00 42.56 205 ASP A C 1
ATOM 1650 O O . ASP A 1 205 ? 49.433 -17.934 -35.369 1.00 42.56 205 ASP A O 1
ATOM 1654 N N . ASN A 1 206 ? 47.578 -17.437 -34.258 1.00 48.66 206 ASN A N 1
ATOM 1655 C CA . ASN A 1 206 ? 46.719 -18.407 -34.937 1.00 48.66 206 ASN A CA 1
ATOM 1656 C C . ASN A 1 206 ? 45.274 -17.913 -34.832 1.00 48.66 206 ASN A C 1
ATOM 1658 O O . ASN A 1 206 ? 44.903 -17.418 -33.779 1.00 48.66 206 ASN A O 1
ATOM 1662 N N . TRP A 1 207 ? 44.513 -18.042 -35.912 1.00 52.94 207 TRP A N 1
ATOM 1663 C CA . TRP A 1 207 ? 43.052 -17.987 -36.065 1.00 52.94 207 TRP A CA 1
ATOM 1664 C C . TRP A 1 207 ? 42.146 -17.925 -34.805 1.00 52.94 207 TRP A C 1
ATOM 1666 O O . TRP A 1 207 ? 42.458 -18.520 -33.769 1.00 52.94 207 TRP A O 1
ATOM 1676 N N . GLU A 1 208 ? 40.969 -17.293 -34.892 1.00 58.94 208 GLU A N 1
ATOM 1677 C CA . GLU A 1 208 ? 40.087 -17.119 -33.731 1.00 58.94 208 GLU A CA 1
ATOM 1678 C C . GLU A 1 208 ? 39.541 -18.451 -33.192 1.00 58.94 208 GLU A C 1
ATOM 1680 O O . GLU A 1 208 ? 39.255 -19.408 -33.916 1.00 58.94 208 GLU A O 1
ATOM 1685 N N . GLN A 1 209 ? 39.444 -18.518 -31.864 1.00 63.88 209 GLN A N 1
ATOM 1686 C CA . GLN A 1 209 ? 38.852 -19.639 -31.141 1.00 63.88 209 GLN A CA 1
ATOM 1687 C C . GLN A 1 209 ? 37.508 -19.216 -30.560 1.00 63.88 209 GLN A C 1
ATOM 1689 O O . GLN A 1 209 ? 37.240 -18.025 -30.362 1.00 63.88 209 GLN A O 1
ATOM 1694 N N . PHE A 1 210 ? 36.681 -20.215 -30.268 1.00 75.44 210 PHE A N 1
ATOM 1695 C CA . PHE A 1 210 ? 35.297 -20.043 -29.868 1.00 75.44 210 PHE A CA 1
ATOM 1696 C C . PHE A 1 210 ? 34.957 -21.018 -28.730 1.00 75.44 210 PHE A C 1
ATOM 1698 O O . PHE A 1 210 ? 35.105 -22.234 -28.875 1.00 75.44 210 PHE A O 1
ATOM 1705 N N . ASP A 1 211 ? 34.465 -20.487 -27.609 1.00 80.19 211 ASP A N 1
ATOM 1706 C CA . ASP A 1 211 ? 33.904 -21.289 -26.515 1.00 80.19 211 ASP A CA 1
ATOM 1707 C C . ASP A 1 211 ? 32.383 -21.116 -26.495 1.00 80.19 211 ASP A C 1
ATOM 1709 O O . ASP A 1 211 ? 31.874 -19.991 -26.543 1.00 80.19 211 ASP A O 1
ATOM 1713 N N . ILE A 1 212 ? 31.657 -22.230 -26.381 1.00 82.81 212 ILE A N 1
ATOM 1714 C CA . ILE A 1 212 ? 30.195 -22.248 -26.294 1.00 82.81 212 ILE A CA 1
ATOM 1715 C C . ILE A 1 212 ? 29.783 -22.818 -24.939 1.00 82.81 212 ILE A C 1
ATOM 1717 O O . ILE A 1 212 ? 30.104 -23.954 -24.590 1.00 82.81 212 ILE A O 1
ATOM 1721 N N . LEU A 1 213 ? 29.035 -22.022 -24.183 1.00 84.94 213 LEU A N 1
ATOM 1722 C CA . LEU A 1 213 ? 28.285 -22.459 -23.016 1.00 84.94 213 LEU A CA 1
ATOM 1723 C C . LEU A 1 213 ? 26.914 -22.966 -23.471 1.00 84.94 213 LEU A C 1
ATOM 1725 O O . LEU A 1 213 ? 26.045 -22.180 -23.869 1.00 84.94 213 LEU A O 1
ATOM 1729 N N . ASP A 1 214 ? 26.716 -24.278 -23.355 1.00 82.75 214 ASP A N 1
ATOM 1730 C CA . ASP A 1 214 ? 25.398 -24.896 -23.463 1.00 82.75 214 ASP A CA 1
ATOM 1731 C C . ASP A 1 214 ? 24.616 -24.560 -22.189 1.00 82.75 214 ASP A C 1
ATOM 1733 O O . ASP A 1 214 ? 24.898 -25.076 -21.104 1.00 82.75 214 ASP A O 1
ATOM 1737 N N . THR A 1 215 ? 23.630 -23.668 -22.295 1.00 80.38 215 THR A N 1
ATOM 1738 C CA . THR A 1 215 ? 22.897 -23.201 -21.108 1.00 80.38 215 THR A CA 1
ATOM 1739 C C . THR A 1 215 ? 21.922 -24.231 -20.548 1.00 80.38 215 THR A C 1
ATOM 1741 O O . THR A 1 215 ? 21.440 -24.043 -19.428 1.00 80.38 215 THR A O 1
ATOM 1744 N N . LYS A 1 216 ? 21.632 -25.315 -21.282 1.00 80.62 216 LYS A N 1
ATOM 1745 C CA . LYS A 1 216 ? 20.812 -26.432 -20.795 1.00 80.62 216 LYS A CA 1
ATOM 1746 C C . LYS A 1 216 ? 21.650 -27.422 -19.998 1.00 80.62 216 LYS A C 1
ATOM 1748 O O . LYS A 1 216 ? 21.196 -27.876 -18.953 1.00 80.62 216 LYS A O 1
ATOM 1753 N N . LYS A 1 217 ? 22.852 -27.744 -20.481 1.00 81.19 217 LYS A N 1
ATOM 1754 C CA . LYS A 1 217 ? 23.777 -28.668 -19.803 1.00 81.19 217 LYS A CA 1
ATOM 1755 C C . LYS A 1 217 ? 24.617 -27.987 -18.722 1.00 81.19 217 LYS A C 1
ATOM 1757 O O . LYS A 1 217 ? 25.085 -28.649 -17.806 1.00 81.19 217 LYS A O 1
ATOM 1762 N N . GLY A 1 218 ? 24.788 -26.666 -18.802 1.00 80.06 218 GLY A N 1
ATOM 1763 C CA . GLY A 1 218 ? 25.642 -25.901 -17.889 1.00 80.06 218 GLY A CA 1
ATOM 1764 C C . GLY A 1 218 ? 27.138 -26.151 -18.104 1.00 80.06 218 GLY A C 1
ATOM 1765 O O . GLY A 1 218 ? 27.934 -25.878 -17.203 1.00 80.06 218 GLY A O 1
ATOM 1766 N N . GLU A 1 219 ? 27.500 -26.671 -19.276 1.00 83.00 219 GLU A N 1
ATOM 1767 C CA . GLU A 1 219 ? 28.853 -27.065 -19.661 1.00 83.00 219 GLU A CA 1
ATOM 1768 C C . GLU A 1 219 ? 29.420 -26.074 -20.678 1.00 83.00 219 GLU A C 1
ATOM 1770 O O . GLU A 1 219 ? 28.733 -25.674 -21.623 1.00 83.00 219 GLU A O 1
ATOM 1775 N N . VAL A 1 220 ? 30.686 -25.693 -20.493 1.00 83.12 220 VAL A N 1
ATOM 1776 C CA . VAL A 1 220 ? 31.433 -24.921 -21.490 1.00 83.12 220 VAL A CA 1
ATOM 1777 C C . VAL A 1 220 ? 32.264 -25.886 -22.313 1.00 83.12 220 VAL A C 1
ATOM 1779 O O . VAL A 1 220 ? 33.147 -26.559 -21.782 1.00 83.12 220 VAL A O 1
ATOM 1782 N N . ASN A 1 221 ? 31.997 -25.919 -23.612 1.00 79.88 221 ASN A N 1
ATOM 1783 C CA . ASN A 1 221 ? 32.757 -26.704 -24.566 1.00 79.88 221 ASN A CA 1
ATOM 1784 C C . ASN A 1 221 ? 33.573 -25.763 -25.447 1.00 79.88 221 ASN A C 1
ATOM 1786 O O . ASN A 1 221 ? 33.029 -24.843 -26.062 1.00 79.88 221 ASN A O 1
ATOM 1790 N N . GLN A 1 222 ? 34.876 -26.021 -25.528 1.00 74.62 222 GLN A N 1
ATOM 1791 C CA . GLN A 1 222 ? 35.695 -25.429 -26.574 1.00 74.62 222 GLN A CA 1
ATOM 1792 C C . GLN A 1 222 ? 35.327 -26.110 -27.891 1.00 74.62 222 GLN A C 1
ATOM 1794 O O . GLN A 1 222 ? 35.332 -27.342 -27.976 1.00 74.62 222 GLN A O 1
ATOM 1799 N N . LYS A 1 223 ? 34.999 -25.325 -28.916 1.00 65.31 223 LYS A N 1
ATOM 1800 C CA . LYS A 1 223 ? 34.739 -25.852 -30.254 1.00 65.31 223 LYS A CA 1
ATOM 1801 C C . LYS A 1 223 ? 35.813 -25.349 -31.208 1.00 65.31 223 LYS A C 1
ATOM 1803 O O . LYS A 1 223 ? 36.060 -24.155 -31.335 1.00 65.31 223 LYS A O 1
ATOM 1808 N N . SER A 1 224 ? 36.441 -26.291 -31.897 1.00 56.06 224 SER A N 1
ATOM 1809 C CA . SER A 1 224 ? 37.110 -26.053 -33.173 1.00 56.06 224 SER A CA 1
ATOM 1810 C C . SER A 1 224 ? 36.124 -26.455 -34.269 1.00 56.06 224 SER A C 1
ATOM 1812 O O . SER A 1 224 ? 35.616 -27.576 -34.208 1.00 56.06 224 SER A O 1
ATOM 1814 N N . SER A 1 225 ? 35.823 -25.584 -35.235 1.00 52.72 225 SER A N 1
ATOM 1815 C CA . SER A 1 225 ? 34.907 -25.918 -36.338 1.00 52.72 225 SER A CA 1
ATOM 1816 C C . SER A 1 225 ? 35.344 -27.210 -37.043 1.00 52.72 225 SER A C 1
ATOM 1818 O O . SER A 1 225 ? 36.532 -27.411 -37.318 1.00 52.72 225 SER A O 1
ATOM 1820 N N . ALA A 1 226 ? 34.389 -28.097 -37.344 1.00 40.50 226 ALA A N 1
ATOM 1821 C CA . ALA A 1 226 ? 34.666 -29.422 -37.913 1.00 40.50 226 ALA A CA 1
ATOM 1822 C C . ALA A 1 226 ? 35.266 -29.360 -39.336 1.00 40.50 226 ALA A C 1
ATOM 1824 O O . ALA A 1 226 ? 35.837 -30.336 -39.815 1.00 40.50 226 ALA A O 1
ATOM 1825 N N . SER A 1 227 ? 35.186 -28.199 -39.994 1.00 42.44 227 SER A N 1
ATOM 1826 C CA . SER A 1 227 ? 35.719 -27.905 -41.331 1.00 42.44 227 SER A CA 1
ATOM 1827 C C . SER A 1 227 ? 37.183 -27.432 -41.355 1.00 42.44 227 SER A C 1
ATOM 1829 O O . SER A 1 227 ? 37.676 -27.016 -42.400 1.00 42.44 227 SER A O 1
ATOM 1831 N N . GLY A 1 228 ? 37.884 -27.430 -40.217 1.00 50.03 228 GLY A N 1
ATOM 1832 C CA . GLY A 1 228 ? 39.085 -26.609 -40.063 1.00 50.03 228 GLY A CA 1
ATOM 1833 C C . GLY A 1 228 ? 38.704 -25.146 -39.836 1.00 50.03 228 GLY A C 1
ATOM 1834 O O . GLY A 1 228 ? 37.543 -24.764 -40.004 1.00 50.03 228 GLY A O 1
ATOM 1835 N N . ASN A 1 229 ? 39.671 -24.358 -39.369 1.00 60.19 229 ASN A N 1
ATOM 1836 C CA . ASN A 1 229 ? 39.436 -23.038 -38.800 1.00 60.19 229 ASN A CA 1
ATOM 1837 C C . ASN A 1 229 ? 38.542 -22.159 -39.692 1.00 60.19 229 ASN A C 1
ATOM 1839 O O . ASN A 1 229 ? 38.942 -21.827 -40.806 1.00 60.19 229 ASN A O 1
ATOM 1843 N N . ILE A 1 230 ? 37.333 -21.828 -39.226 1.00 65.44 230 ILE A N 1
ATOM 1844 C CA . ILE A 1 230 ? 36.331 -21.078 -39.998 1.00 65.44 230 ILE A CA 1
ATOM 1845 C C . ILE A 1 230 ? 36.932 -19.790 -40.576 1.00 65.44 230 ILE A C 1
ATOM 1847 O O . ILE A 1 230 ? 36.749 -19.506 -41.759 1.00 65.44 230 ILE A O 1
ATOM 1851 N N . ASP A 1 231 ? 37.770 -19.107 -39.797 1.00 60.19 231 ASP A N 1
ATOM 1852 C CA . ASP A 1 231 ? 38.491 -17.907 -40.214 1.00 60.19 231 ASP A CA 1
ATOM 1853 C C . ASP A 1 231 ? 39.499 -18.168 -41.325 1.00 60.19 231 ASP A C 1
ATOM 1855 O O . ASP A 1 231 ? 39.653 -17.322 -42.193 1.00 60.19 231 ASP A O 1
ATOM 1859 N N . LYS A 1 232 ? 40.147 -19.339 -41.356 1.00 64.88 232 LYS A N 1
ATOM 1860 C CA . LYS A 1 232 ? 41.068 -19.722 -42.436 1.00 64.88 232 LYS A CA 1
ATOM 1861 C C . LYS A 1 232 ? 40.342 -19.898 -43.748 1.00 64.88 232 LYS A C 1
ATOM 1863 O O . LYS A 1 232 ? 40.775 -19.368 -44.764 1.00 64.88 232 LYS A O 1
ATOM 1868 N N . LEU A 1 233 ? 39.221 -20.607 -43.718 1.00 68.25 233 LEU A N 1
ATOM 1869 C CA . LEU A 1 233 ? 38.391 -20.773 -44.904 1.00 68.25 233 LEU A CA 1
ATOM 1870 C C . LEU A 1 233 ? 37.859 -19.415 -45.380 1.00 68.25 233 LEU A C 1
ATOM 1872 O O . LEU A 1 233 ? 37.768 -19.159 -46.577 1.00 68.25 233 LEU A O 1
ATOM 1876 N N . ILE A 1 234 ? 37.486 -18.531 -44.450 1.00 70.12 234 ILE A N 1
ATOM 1877 C CA . ILE A 1 234 ? 36.968 -17.202 -44.793 1.00 70.12 234 ILE A CA 1
ATOM 1878 C C . ILE A 1 234 ? 38.089 -16.294 -45.311 1.00 70.12 234 ILE A C 1
ATOM 1880 O O . ILE A 1 234 ? 37.902 -15.581 -46.293 1.00 70.12 234 ILE A O 1
ATOM 1884 N N . GLU A 1 235 ? 39.267 -16.338 -44.704 1.00 67.50 235 GLU A N 1
ATOM 1885 C CA . GLU A 1 235 ? 40.441 -15.631 -45.193 1.00 67.50 235 GLU A CA 1
ATOM 1886 C C . GLU A 1 235 ? 40.821 -16.112 -46.594 1.00 67.50 235 GLU A C 1
ATOM 1888 O O . GLU A 1 235 ? 41.102 -15.289 -47.459 1.00 67.50 235 GLU A O 1
ATOM 1893 N N . GLU A 1 236 ? 40.748 -17.415 -46.870 1.00 73.00 236 GLU A N 1
ATOM 1894 C CA . GLU A 1 236 ? 40.908 -17.958 -48.220 1.00 73.00 236 GLU A CA 1
ATOM 1895 C C . GLU A 1 236 ? 39.858 -17.402 -49.199 1.00 73.00 236 GLU A C 1
ATOM 1897 O O . GLU A 1 236 ? 40.212 -17.043 -50.325 1.00 73.00 236 GLU A O 1
ATOM 1902 N N . ASP A 1 237 ? 38.593 -17.258 -48.791 1.00 74.56 237 ASP A N 1
ATOM 1903 C CA . ASP A 1 237 ? 37.549 -16.641 -49.624 1.00 74.56 237 ASP A CA 1
ATOM 1904 C C . ASP A 1 237 ? 37.820 -15.160 -49.912 1.00 74.56 237 ASP A C 1
ATOM 1906 O O . ASP A 1 237 ? 37.651 -14.701 -51.044 1.00 74.56 237 ASP A O 1
ATOM 1910 N N . ILE A 1 238 ? 38.286 -14.413 -48.911 1.00 70.12 238 ILE A N 1
ATOM 1911 C CA . ILE A 1 238 ? 38.611 -12.984 -49.026 1.00 70.12 238 ILE A CA 1
ATOM 1912 C C . ILE A 1 238 ? 39.896 -12.778 -49.846 1.00 70.12 238 ILE A C 1
ATOM 1914 O O . ILE A 1 238 ? 39.974 -11.853 -50.662 1.00 70.12 238 ILE A O 1
ATOM 1918 N N . ARG A 1 239 ? 40.885 -13.672 -49.713 1.00 68.12 239 ARG A N 1
ATOM 1919 C CA . ARG A 1 239 ? 42.107 -13.696 -50.536 1.00 68.12 239 ARG A CA 1
ATOM 1920 C C . ARG A 1 239 ? 41.784 -13.984 -52.004 1.00 68.12 239 ARG A C 1
ATOM 1922 O O . ARG A 1 239 ? 42.323 -13.312 -52.885 1.00 68.12 239 ARG A O 1
ATOM 1929 N N . LYS A 1 240 ? 40.853 -14.908 -52.294 1.00 68.88 240 LYS A N 1
ATOM 1930 C CA . LYS A 1 240 ? 40.349 -15.163 -53.664 1.00 68.88 240 LYS A CA 1
ATOM 1931 C C . LYS A 1 240 ? 39.703 -13.919 -54.295 1.00 68.88 240 LYS A C 1
ATOM 1933 O O . LYS A 1 240 ? 39.723 -13.786 -55.517 1.00 68.88 240 LYS A O 1
ATOM 1938 N N . GLN A 1 241 ? 39.198 -12.982 -53.488 1.00 64.81 241 GLN A N 1
ATOM 1939 C CA . GLN A 1 241 ? 38.612 -11.706 -53.929 1.00 64.81 241 GLN A CA 1
ATOM 1940 C C . GLN A 1 241 ? 39.644 -10.560 -54.108 1.00 64.81 241 GLN A C 1
ATOM 1942 O O . GLN A 1 241 ? 39.247 -9.411 -54.279 1.00 64.81 241 GLN A O 1
ATOM 1947 N N . LYS A 1 242 ? 40.955 -10.870 -54.168 1.00 57.69 242 LYS A N 1
ATOM 1948 C CA . LYS A 1 242 ? 42.094 -9.942 -54.398 1.00 57.69 242 LYS A CA 1
ATOM 1949 C C . LYS A 1 242 ? 42.433 -8.977 -53.249 1.00 57.69 242 LYS A C 1
ATOM 1951 O O . LYS A 1 242 ? 42.982 -7.906 -53.496 1.00 57.69 242 LYS A O 1
ATOM 1956 N N . THR A 1 243 ? 42.198 -9.374 -52.001 1.00 57.75 243 THR A N 1
ATOM 1957 C CA . THR A 1 243 ? 42.621 -8.617 -50.807 1.00 57.75 243 THR A CA 1
ATOM 1958 C C . THR A 1 243 ? 43.656 -9.403 -50.001 1.00 57.75 243 THR A C 1
ATOM 1960 O O . THR A 1 243 ? 43.369 -10.510 -49.557 1.00 57.75 243 THR A O 1
ATOM 1963 N N . ASN A 1 244 ? 44.853 -8.842 -49.792 1.00 54.25 244 ASN A N 1
ATOM 1964 C CA . ASN A 1 244 ? 45.862 -9.406 -48.883 1.00 54.25 244 ASN A CA 1
ATOM 1965 C C . ASN A 1 244 ? 45.636 -8.854 -47.468 1.00 54.25 244 ASN A C 1
ATOM 1967 O O . ASN A 1 244 ? 45.723 -7.641 -47.276 1.00 54.25 244 ASN A O 1
ATOM 1971 N N . GLY A 1 245 ? 45.357 -9.709 -46.482 1.00 56.56 245 GLY A N 1
ATOM 1972 C CA . GLY A 1 245 ? 45.279 -9.300 -45.079 1.00 56.56 245 GLY A CA 1
ATOM 1973 C C . GLY A 1 245 ? 44.640 -10.333 -44.153 1.00 56.56 245 GLY A C 1
ATOM 1974 O O . GLY A 1 245 ? 43.848 -11.158 -44.604 1.00 56.56 245 GLY A O 1
ATOM 1975 N N . ASP A 1 246 ? 44.963 -10.239 -42.864 1.00 58.56 246 ASP A N 1
ATOM 1976 C CA . ASP A 1 246 ? 44.410 -11.097 -41.811 1.00 58.56 246 ASP A CA 1
ATOM 1977 C C . ASP A 1 246 ? 42.932 -10.765 -41.579 1.00 58.56 246 ASP A C 1
ATOM 1979 O O . ASP A 1 246 ? 42.543 -9.595 -41.562 1.00 58.56 246 ASP A O 1
ATOM 1983 N N . VAL A 1 247 ? 42.081 -11.762 -41.353 1.00 62.09 247 VAL A N 1
ATOM 1984 C CA . VAL A 1 247 ? 40.649 -11.540 -41.088 1.00 62.09 247 VAL A CA 1
ATOM 1985 C C . VAL A 1 247 ? 40.360 -11.676 -39.596 1.00 62.09 247 VAL A C 1
ATOM 1987 O O . VAL A 1 247 ? 40.955 -12.495 -38.905 1.00 62.09 247 VAL A O 1
ATOM 1990 N N . ARG A 1 248 ? 39.458 -10.837 -39.076 1.00 66.06 248 ARG A N 1
ATOM 1991 C CA . ARG A 1 248 ? 39.041 -10.851 -37.667 1.00 66.06 248 ARG A CA 1
ATOM 1992 C C . ARG A 1 248 ? 37.526 -10.835 -37.539 1.00 66.06 248 ARG A C 1
ATOM 1994 O O . ARG A 1 248 ? 36.891 -9.935 -38.107 1.00 66.06 248 ARG A O 1
ATOM 2001 N N . SER A 1 249 ? 36.955 -11.728 -36.735 1.00 65.50 249 SER A N 1
ATOM 2002 C CA . SER A 1 249 ? 35.547 -11.661 -36.361 1.00 65.50 249 SER A CA 1
ATOM 2003 C C . SER A 1 249 ? 35.329 -10.613 -35.292 1.00 65.50 249 SER A C 1
ATOM 2005 O O . SER A 1 249 ? 36.012 -10.502 -34.263 1.00 65.50 249 SER A O 1
ATOM 2007 N N . ARG A 1 250 ? 34.321 -9.788 -35.550 1.00 66.44 250 ARG A N 1
ATOM 2008 C CA . ARG A 1 250 ? 33.954 -8.685 -34.664 1.00 66.44 250 ARG A CA 1
ATOM 2009 C C . ARG A 1 250 ? 32.635 -8.932 -33.969 1.00 66.44 250 ARG A C 1
ATOM 2011 O O . ARG A 1 250 ? 32.455 -8.460 -32.842 1.00 66.44 250 ARG A O 1
ATOM 2018 N N . PHE A 1 251 ? 31.733 -9.654 -34.625 1.00 73.75 251 PHE A N 1
ATOM 2019 C CA . PHE A 1 251 ? 30.360 -9.762 -34.179 1.00 73.75 251 PHE A CA 1
ATOM 2020 C C . PHE A 1 251 ? 29.660 -10.996 -34.767 1.00 73.75 251 PHE A C 1
ATOM 2022 O O . PHE A 1 251 ? 29.927 -11.370 -35.902 1.00 73.75 251 PHE A O 1
ATOM 2029 N N . LEU A 1 252 ? 28.763 -11.605 -33.996 1.00 79.38 252 LEU A N 1
ATOM 2030 C CA . LEU A 1 252 ? 27.950 -12.755 -34.388 1.00 79.38 252 LEU A CA 1
ATOM 2031 C C . LEU A 1 252 ? 26.516 -12.516 -33.914 1.00 79.38 252 LEU A C 1
ATOM 2033 O O . LEU A 1 252 ? 26.305 -12.102 -32.771 1.00 79.38 252 LEU A O 1
ATOM 2037 N N . PHE A 1 253 ? 25.535 -12.787 -34.771 1.00 82.81 253 PHE A N 1
ATOM 2038 C CA . PHE A 1 253 ? 24.126 -12.709 -34.401 1.00 82.81 253 PHE A CA 1
ATOM 2039 C C . PHE A 1 253 ? 23.286 -13.758 -35.116 1.00 82.81 253 PHE A C 1
ATOM 2041 O O . PHE A 1 253 ? 23.520 -14.071 -36.282 1.00 82.81 253 PHE A O 1
ATOM 2048 N N . SER A 1 254 ? 22.274 -14.273 -34.427 1.00 87.38 254 SER A N 1
ATOM 2049 C CA . SER A 1 254 ? 21.325 -15.212 -35.017 1.00 87.38 254 SER A CA 1
ATOM 2050 C C . SER A 1 254 ? 20.351 -14.492 -35.938 1.00 87.38 254 SER A C 1
ATOM 2052 O O . SER A 1 254 ? 19.812 -13.445 -35.577 1.00 87.38 254 SER A O 1
ATOM 2054 N N . ILE A 1 255 ? 20.101 -15.073 -37.109 1.00 89.12 255 ILE A N 1
ATOM 2055 C CA . ILE A 1 255 ? 19.052 -14.637 -38.038 1.00 89.12 255 ILE A CA 1
ATOM 2056 C C . ILE A 1 255 ? 17.860 -15.600 -38.078 1.00 89.12 255 ILE A C 1
ATOM 2058 O O . ILE A 1 255 ? 16.789 -15.221 -38.542 1.00 89.12 255 ILE A O 1
ATOM 2062 N N . ALA A 1 256 ? 18.035 -16.813 -37.558 1.00 87.12 256 ALA A N 1
ATOM 2063 C CA . ALA A 1 256 ? 17.030 -17.859 -37.394 1.00 87.12 256 ALA A CA 1
ATOM 2064 C C . ALA A 1 256 ? 17.569 -18.923 -36.412 1.00 87.12 256 ALA A C 1
ATOM 2066 O O . ALA A 1 256 ? 18.711 -18.825 -35.948 1.00 87.12 256 ALA A O 1
ATOM 2067 N N . LYS A 1 257 ? 16.774 -19.944 -36.078 1.00 85.81 257 LYS A N 1
ATOM 2068 C CA . LYS A 1 257 ? 17.228 -21.040 -35.211 1.00 85.81 257 LYS A CA 1
ATOM 2069 C C . LYS A 1 257 ? 18.385 -21.825 -35.850 1.00 85.81 257 LYS A C 1
ATOM 2071 O O . LYS A 1 257 ? 18.241 -22.323 -36.962 1.00 85.81 257 LYS A O 1
ATOM 2076 N N . ASN A 1 258 ? 19.495 -21.994 -35.119 1.00 85.88 258 ASN A N 1
ATOM 2077 C CA . ASN A 1 258 ? 20.727 -22.648 -35.597 1.00 85.88 258 ASN A CA 1
ATOM 2078 C C . ASN A 1 258 ? 21.307 -22.012 -36.880 1.00 85.88 258 ASN A C 1
ATOM 2080 O O . ASN A 1 258 ? 21.885 -22.701 -37.716 1.00 85.88 258 ASN A O 1
ATOM 2084 N N . MET A 1 259 ? 21.079 -20.710 -37.073 1.00 89.50 259 MET A N 1
ATOM 2085 C CA . MET A 1 259 ? 21.410 -19.975 -38.293 1.00 89.50 259 MET A CA 1
ATOM 2086 C C . MET A 1 259 ? 21.874 -18.566 -37.928 1.00 89.50 259 MET A C 1
ATOM 2088 O O . MET A 1 259 ? 21.086 -17.715 -37.503 1.00 89.50 259 MET A O 1
ATOM 2092 N N . ASN A 1 260 ? 23.162 -18.309 -38.110 1.00 87.25 260 ASN A N 1
ATOM 2093 C CA . ASN A 1 260 ? 23.851 -17.131 -37.606 1.00 87.25 260 ASN A CA 1
ATOM 2094 C C . ASN A 1 260 ? 24.642 -16.424 -38.713 1.00 87.25 260 ASN A C 1
ATOM 2096 O O . ASN A 1 260 ? 25.162 -17.051 -39.632 1.00 87.25 260 ASN A O 1
ATOM 2100 N N . ILE A 1 261 ? 24.758 -15.102 -38.599 1.00 87.00 261 ILE A N 1
ATOM 2101 C CA . ILE A 1 261 ? 25.632 -14.278 -39.433 1.00 87.00 261 ILE A CA 1
ATOM 2102 C C . ILE A 1 261 ? 26.856 -13.883 -38.614 1.00 87.00 261 ILE A C 1
ATOM 2104 O O . ILE A 1 261 ? 26.747 -13.188 -37.598 1.00 87.00 261 ILE A O 1
ATOM 2108 N N . LEU A 1 262 ? 28.022 -14.313 -39.087 1.00 81.69 262 LEU A N 1
ATOM 2109 C CA . LEU A 1 262 ? 29.329 -13.916 -38.586 1.00 81.69 262 LEU A CA 1
ATOM 2110 C C . LEU A 1 262 ? 29.818 -12.696 -39.373 1.00 81.69 262 LEU A C 1
ATOM 2112 O O . LEU A 1 262 ? 29.937 -12.746 -40.595 1.00 81.69 262 LEU A O 1
ATOM 2116 N N . VAL A 1 263 ? 30.096 -11.599 -38.671 1.00 79.06 263 VAL A N 1
ATOM 2117 C CA . VAL A 1 263 ? 30.575 -10.335 -39.240 1.00 79.06 263 VAL A CA 1
ATOM 2118 C C . VAL A 1 263 ? 32.076 -10.198 -39.028 1.00 79.06 263 VAL A C 1
ATOM 2120 O O . VAL A 1 263 ? 32.586 -10.234 -37.900 1.00 79.06 263 VAL A O 1
ATOM 2123 N N . LEU A 1 264 ? 32.766 -9.978 -40.137 1.00 74.44 264 LEU A N 1
ATOM 2124 C CA . LEU A 1 264 ? 34.203 -10.123 -40.274 1.00 74.44 264 LEU A CA 1
ATOM 2125 C C . LEU A 1 264 ? 34.806 -8.871 -40.884 1.00 74.44 264 LEU A C 1
ATOM 2127 O O . LEU A 1 264 ? 34.171 -8.185 -41.684 1.00 74.44 264 LEU A O 1
ATOM 2131 N N . THR A 1 265 ? 36.047 -8.590 -40.511 1.00 71.25 265 THR A N 1
ATOM 2132 C CA . THR A 1 265 ? 36.787 -7.411 -40.967 1.00 71.25 265 THR A CA 1
ATOM 2133 C C . THR A 1 265 ? 38.189 -7.808 -41.374 1.00 71.25 265 THR A C 1
ATOM 2135 O O . THR A 1 265 ? 38.823 -8.567 -40.643 1.00 71.25 265 THR A O 1
ATOM 2138 N N . ASN A 1 266 ? 38.688 -7.297 -42.496 1.00 67.25 266 ASN A N 1
ATOM 2139 C CA . ASN A 1 266 ? 40.059 -7.566 -42.927 1.00 67.25 266 ASN A CA 1
ATOM 2140 C C . ASN A 1 266 ? 41.053 -6.522 -42.372 1.00 67.25 266 ASN A C 1
ATOM 2142 O O . ASN A 1 266 ? 40.758 -5.337 -42.214 1.00 67.25 266 ASN A O 1
ATOM 2146 N N . PHE A 1 267 ? 42.266 -6.971 -42.084 1.00 56.75 267 PHE A N 1
ATOM 2147 C CA . PHE A 1 267 ? 43.416 -6.185 -41.668 1.00 56.75 267 PHE A CA 1
ATOM 2148 C C . PHE A 1 267 ? 44.444 -6.309 -42.783 1.00 56.75 267 PHE A C 1
ATOM 2150 O O . PHE A 1 267 ? 45.234 -7.242 -42.803 1.00 56.75 267 PHE A O 1
ATOM 2157 N N . GLY A 1 268 ? 44.396 -5.393 -43.751 1.00 52.88 268 GLY A N 1
ATOM 2158 C CA . GLY A 1 268 ? 45.373 -5.327 -44.835 1.00 52.88 268 GLY A CA 1
ATOM 2159 C C . GLY A 1 268 ? 46.808 -5.316 -44.303 1.00 52.88 268 GLY A C 1
ATOM 2160 O O . GLY A 1 268 ? 47.264 -4.300 -43.779 1.00 52.88 268 GLY A O 1
ATOM 2161 N N . TRP A 1 269 ? 47.501 -6.445 -44.422 1.00 47.94 269 TRP A N 1
ATOM 2162 C CA . TRP A 1 269 ? 48.929 -6.596 -44.170 1.00 47.94 269 TRP A CA 1
ATOM 2163 C C . TRP A 1 269 ? 49.520 -7.256 -45.411 1.00 47.94 269 TRP A C 1
ATOM 2165 O O . TRP A 1 269 ? 49.161 -8.375 -45.769 1.00 47.94 269 TRP A O 1
ATOM 2175 N N . SER A 1 270 ? 50.412 -6.544 -46.098 1.00 43.78 270 SER A N 1
ATOM 2176 C CA . SER A 1 270 ? 51.334 -7.163 -47.043 1.00 43.78 270 SER A CA 1
ATOM 2177 C C . SER A 1 270 ? 52.744 -6.984 -46.493 1.00 43.78 270 SER A C 1
ATOM 2179 O O . SER A 1 270 ? 53.091 -5.900 -46.024 1.00 43.78 270 SER A O 1
ATOM 2181 N N . GLU A 1 271 ? 53.570 -8.028 -46.564 1.00 44.69 271 GLU A N 1
ATOM 2182 C CA . GLU A 1 271 ? 54.960 -8.005 -46.084 1.00 44.69 271 GLU A CA 1
ATOM 2183 C C . GLU A 1 271 ? 55.851 -6.972 -46.811 1.00 44.69 271 GLU A C 1
ATOM 2185 O O . GLU A 1 271 ? 56.993 -6.765 -46.407 1.00 44.69 271 GLU A O 1
ATOM 2190 N N . LYS A 1 272 ? 55.372 -6.321 -47.888 1.00 43.88 272 LYS A N 1
ATOM 2191 C CA . LYS A 1 272 ? 56.196 -5.454 -48.753 1.00 43.88 272 LYS A CA 1
ATOM 2192 C C . LYS A 1 272 ? 55.662 -4.036 -49.005 1.00 43.88 272 LYS A C 1
ATOM 2194 O O . LYS A 1 272 ? 56.432 -3.201 -49.471 1.00 43.88 272 LYS A O 1
ATOM 2199 N N . SER A 1 273 ? 54.421 -3.705 -48.649 1.00 42.69 273 SER A N 1
ATOM 2200 C CA . SER A 1 273 ? 53.933 -2.316 -48.635 1.00 42.69 273 SER A CA 1
ATOM 2201 C C . SER A 1 273 ? 52.770 -2.134 -47.653 1.00 42.69 273 SER A C 1
ATOM 2203 O O . SER A 1 273 ? 51.833 -2.934 -47.612 1.00 42.69 273 SER A O 1
ATOM 2205 N N . GLN A 1 274 ? 52.811 -1.047 -46.872 1.00 44.47 274 GLN A N 1
ATOM 2206 C CA . GLN A 1 274 ? 51.694 -0.555 -46.052 1.00 44.47 274 GLN A CA 1
ATOM 2207 C C . GLN A 1 274 ? 50.610 0.100 -46.930 1.00 44.47 274 GLN A C 1
ATOM 2209 O O . GLN A 1 274 ? 50.206 1.242 -46.689 1.00 44.47 274 GLN A O 1
ATOM 2214 N N . ASP A 1 275 ? 50.133 -0.581 -47.971 1.00 44.75 275 ASP A N 1
ATOM 2215 C CA . ASP A 1 275 ? 49.017 -0.068 -48.761 1.00 44.75 275 ASP A CA 1
ATOM 2216 C C . ASP A 1 275 ? 47.719 -0.199 -47.953 1.00 44.75 275 ASP A C 1
ATOM 2218 O O . ASP A 1 275 ? 46.981 -1.175 -48.028 1.00 44.75 275 ASP A O 1
ATOM 2222 N N . LYS A 1 276 ? 47.424 0.843 -47.165 1.00 50.09 276 LYS A N 1
ATOM 2223 C CA . LYS A 1 276 ? 46.212 1.029 -46.342 1.00 50.09 276 LYS A CA 1
ATOM 2224 C C . LYS A 1 276 ? 44.892 1.065 -47.144 1.00 50.09 276 LYS A C 1
ATOM 2226 O O . LYS A 1 276 ? 43.868 1.444 -46.579 1.00 50.09 276 LYS A O 1
ATOM 2231 N N . LYS A 1 277 ? 44.898 0.755 -48.447 1.00 49.75 277 LYS A N 1
ATOM 2232 C CA . LYS A 1 277 ? 43.760 0.984 -49.357 1.00 49.75 277 LYS A CA 1
ATOM 2233 C C . LYS A 1 277 ? 42.563 0.063 -49.094 1.00 49.75 277 LYS A C 1
ATOM 2235 O O . LYS A 1 277 ? 41.444 0.555 -49.192 1.00 49.75 277 LYS A O 1
ATOM 2240 N N . ASP A 1 278 ? 42.798 -1.176 -48.656 1.00 51.78 278 ASP A N 1
ATOM 2241 C CA . ASP A 1 278 ? 41.741 -2.188 -48.451 1.00 51.78 278 ASP A CA 1
ATOM 2242 C C . ASP A 1 278 ? 41.619 -2.666 -46.992 1.00 51.78 278 ASP A C 1
ATOM 2244 O O . ASP A 1 278 ? 41.041 -3.710 -46.701 1.00 51.78 278 ASP A O 1
ATOM 2248 N N . PHE A 1 279 ? 42.197 -1.922 -46.048 1.00 57.22 279 PHE A N 1
ATOM 2249 C CA . PHE A 1 279 ? 42.047 -2.173 -44.613 1.00 57.22 279 PHE A CA 1
ATOM 2250 C C . PHE A 1 279 ? 40.553 -2.059 -44.240 1.00 57.22 279 PHE A C 1
ATOM 2252 O O . PHE A 1 279 ? 39.914 -1.146 -44.722 1.00 57.22 279 PHE A O 1
ATOM 2259 N N . GLY A 1 280 ? 39.983 -2.903 -43.374 1.00 61.09 280 GLY A N 1
ATOM 2260 C CA . GLY A 1 280 ? 38.656 -2.759 -42.737 1.00 61.09 280 GLY A CA 1
ATOM 2261 C C . GLY A 1 280 ? 37.384 -2.820 -43.595 1.00 61.09 280 GLY A C 1
ATOM 2262 O O . GLY A 1 280 ? 36.369 -2.265 -43.168 1.00 61.09 280 GLY A O 1
ATOM 2263 N N . ASP A 1 281 ? 37.412 -3.482 -44.749 1.00 73.50 281 ASP A N 1
ATOM 2264 C CA . ASP A 1 281 ? 36.198 -3.946 -45.431 1.00 73.50 281 ASP A CA 1
ATOM 2265 C C . ASP A 1 281 ? 35.427 -4.944 -44.554 1.00 73.50 281 ASP A C 1
ATOM 2267 O O . ASP A 1 281 ? 36.013 -5.642 -43.720 1.00 73.50 281 ASP A O 1
ATOM 2271 N N . ILE A 1 282 ? 34.107 -5.026 -44.751 1.00 76.56 282 ILE A N 1
ATOM 2272 C CA . ILE A 1 282 ? 33.229 -5.895 -43.956 1.00 76.56 282 ILE A CA 1
ATOM 2273 C C . ILE A 1 282 ? 32.700 -7.041 -44.794 1.00 76.56 282 ILE A C 1
ATOM 2275 O O . ILE A 1 282 ? 32.124 -6.818 -45.863 1.00 76.56 282 ILE A O 1
ATOM 2279 N N . TYR A 1 283 ? 32.794 -8.243 -44.239 1.00 79.62 283 TYR A N 1
ATOM 2280 C CA . TYR A 1 283 ? 32.288 -9.469 -44.834 1.00 79.62 283 TYR A CA 1
ATOM 2281 C C . TYR A 1 283 ? 31.315 -10.169 -43.889 1.00 79.62 283 TYR A C 1
ATOM 2283 O O . TYR A 1 283 ? 31.491 -10.119 -42.671 1.00 79.62 283 TYR A O 1
ATOM 2291 N N . PHE A 1 284 ? 30.296 -10.823 -44.446 1.00 83.94 284 PHE A N 1
ATOM 2292 C CA . PHE A 1 284 ? 29.402 -11.721 -43.711 1.00 83.94 284 PHE A CA 1
ATOM 2293 C C . PHE A 1 284 ? 29.655 -13.172 -44.120 1.00 83.94 284 PHE A C 1
ATOM 2295 O O . PHE A 1 284 ? 29.830 -13.456 -45.304 1.00 83.94 284 PHE A O 1
ATOM 2302 N N . ALA A 1 285 ? 29.613 -14.083 -43.151 1.00 83.69 285 ALA A N 1
ATOM 2303 C CA . ALA A 1 285 ? 29.585 -15.526 -43.372 1.00 83.69 285 ALA A CA 1
ATOM 2304 C C . ALA A 1 285 ? 28.365 -16.147 -42.673 1.00 83.69 285 ALA A C 1
ATOM 2306 O O . ALA A 1 285 ? 27.994 -15.715 -41.579 1.00 83.69 285 ALA A O 1
ATOM 2307 N N . PHE A 1 286 ? 27.738 -17.143 -43.306 1.00 87.69 286 PHE A N 1
ATOM 2308 C CA . PHE A 1 286 ? 26.562 -17.833 -42.771 1.00 87.69 286 PHE A CA 1
ATOM 2309 C C . PHE A 1 286 ? 26.956 -19.150 -42.090 1.00 87.69 286 PHE A C 1
ATOM 2311 O O . PHE A 1 286 ? 27.525 -20.040 -42.725 1.00 87.69 286 PHE A O 1
ATOM 2318 N N . VAL A 1 287 ? 26.681 -19.258 -40.789 1.00 84.75 287 VAL A N 1
ATOM 2319 C CA . VAL A 1 287 ? 27.158 -20.358 -39.935 1.00 84.75 287 VAL A CA 1
ATOM 2320 C C . VAL A 1 287 ? 26.068 -20.888 -39.002 1.00 84.75 287 VAL A C 1
ATOM 2322 O O . VAL A 1 287 ? 25.110 -20.179 -38.698 1.00 84.75 287 VAL A O 1
ATOM 2325 N N . ASP A 1 288 ? 26.205 -22.127 -38.538 1.00 85.31 288 ASP A N 1
ATOM 2326 C CA . ASP A 1 288 ? 25.329 -22.729 -37.523 1.00 85.31 288 ASP A CA 1
ATOM 2327 C C . ASP A 1 288 ? 25.754 -22.352 -36.085 1.00 85.31 288 ASP A C 1
ATOM 2329 O O . ASP A 1 288 ? 26.641 -21.517 -35.888 1.00 85.31 288 ASP A O 1
ATOM 2333 N N . ASP A 1 289 ? 25.094 -22.903 -35.058 1.00 82.06 289 ASP A N 1
ATOM 2334 C CA . ASP A 1 289 ? 25.445 -22.637 -33.649 1.00 82.06 289 ASP A CA 1
ATOM 2335 C C . ASP A 1 289 ? 26.794 -23.256 -33.236 1.00 82.06 289 ASP A C 1
ATOM 2337 O O . ASP A 1 289 ? 27.354 -22.859 -32.216 1.00 82.06 289 ASP A O 1
ATOM 2341 N N . ASP A 1 290 ? 27.322 -24.206 -34.014 1.00 78.44 290 ASP A N 1
ATOM 2342 C CA . ASP A 1 290 ? 28.620 -24.863 -33.819 1.00 78.44 290 ASP A CA 1
ATOM 2343 C C . ASP A 1 290 ? 29.742 -24.218 -34.668 1.00 78.44 290 ASP A C 1
ATOM 2345 O O . ASP A 1 290 ? 30.867 -24.727 -34.694 1.00 78.44 290 ASP A O 1
ATOM 2349 N N . MET A 1 291 ? 29.466 -23.079 -35.322 1.00 77.62 291 MET A N 1
ATOM 2350 C CA . MET A 1 291 ? 30.373 -22.336 -36.215 1.00 77.62 291 MET A CA 1
ATOM 2351 C C . MET A 1 291 ? 30.779 -23.070 -37.498 1.00 77.62 291 MET A C 1
ATOM 2353 O O . MET A 1 291 ? 31.798 -22.741 -38.114 1.00 77.62 291 MET A O 1
ATOM 2357 N N . ASN A 1 292 ? 29.987 -24.042 -37.942 1.00 79.50 292 ASN A N 1
ATOM 2358 C CA . ASN A 1 292 ? 30.169 -24.647 -39.256 1.00 79.50 292 ASN A CA 1
ATOM 2359 C C . ASN A 1 292 ? 29.478 -23.788 -40.319 1.00 79.50 292 ASN A C 1
ATOM 2361 O O . ASN A 1 292 ? 28.395 -23.252 -40.087 1.00 79.50 292 ASN A O 1
ATOM 2365 N N . ARG A 1 293 ? 30.081 -23.679 -41.508 1.00 80.50 293 ARG A N 1
ATOM 2366 C CA . ARG A 1 293 ? 29.428 -23.038 -42.660 1.00 80.50 293 ARG A CA 1
ATOM 2367 C C . ARG A 1 293 ? 28.169 -23.801 -43.030 1.00 80.50 293 ARG A C 1
ATOM 2369 O O . ARG A 1 293 ? 28.202 -25.025 -43.154 1.00 80.50 293 ARG A O 1
ATOM 2376 N N . ILE A 1 294 ? 27.090 -23.074 -43.277 1.00 80.94 294 ILE A N 1
ATOM 2377 C CA . ILE A 1 294 ? 25.857 -23.673 -43.775 1.00 80.94 294 ILE A CA 1
ATOM 2378 C C . ILE A 1 294 ? 25.890 -23.612 -45.301 1.00 80.94 294 ILE A C 1
ATOM 2380 O O . ILE A 1 294 ? 25.935 -22.530 -45.880 1.00 80.94 294 ILE A O 1
ATOM 2384 N N . GLN A 1 295 ? 25.862 -24.776 -45.950 1.00 78.50 295 GLN A N 1
ATOM 2385 C CA . GLN A 1 295 ? 25.676 -24.882 -47.395 1.00 78.50 295 GLN A CA 1
ATOM 2386 C C . GLN A 1 295 ? 24.198 -25.126 -47.703 1.00 78.50 295 GLN A C 1
ATOM 2388 O O . GLN A 1 295 ? 23.606 -26.096 -47.231 1.00 78.50 295 GLN A O 1
ATOM 2393 N N . THR A 1 296 ? 23.602 -24.253 -48.509 1.00 70.06 296 THR A N 1
ATOM 2394 C CA . THR A 1 296 ? 22.161 -24.249 -48.806 1.00 70.06 296 THR A CA 1
ATOM 2395 C C . THR A 1 296 ? 21.839 -24.815 -50.200 1.00 70.06 296 THR A C 1
ATOM 2397 O O . THR A 1 296 ? 20.673 -25.034 -50.526 1.00 70.06 296 THR A O 1
ATOM 2400 N N . GLY A 1 297 ? 22.869 -25.127 -51.006 1.00 69.12 297 GLY A N 1
ATOM 2401 C CA . GLY A 1 297 ? 22.767 -25.770 -52.324 1.00 69.12 297 GLY A CA 1
ATOM 2402 C C . GLY A 1 297 ? 24.119 -25.960 -53.041 1.00 69.12 297 GLY A C 1
ATOM 2403 O O . GLY A 1 297 ? 25.177 -25.644 -52.499 1.00 69.12 297 GLY A O 1
ATOM 2404 N N . ALA A 1 298 ? 24.091 -26.476 -54.278 1.00 63.22 298 ALA A N 1
ATOM 2405 C CA . ALA A 1 298 ? 25.297 -26.777 -55.070 1.00 63.22 298 ALA A CA 1
ATOM 2406 C C . ALA A 1 298 ? 26.058 -25.528 -55.576 1.00 63.22 298 ALA A C 1
ATOM 2408 O O . ALA A 1 298 ? 27.265 -25.601 -55.768 1.00 63.22 298 ALA A O 1
ATOM 2409 N N . ASN A 1 299 ? 25.370 -24.390 -55.736 1.00 64.25 299 ASN A N 1
ATOM 2410 C CA . ASN A 1 299 ? 25.927 -23.093 -56.150 1.00 64.25 299 ASN A CA 1
ATOM 2411 C C . ASN A 1 299 ? 25.522 -22.007 -55.139 1.00 64.25 299 ASN A C 1
ATOM 2413 O O . ASN A 1 299 ? 24.764 -21.097 -55.468 1.00 64.25 299 ASN A O 1
ATOM 2417 N N . ASP A 1 300 ? 25.923 -22.172 -53.880 1.00 70.56 300 ASP A N 1
ATOM 2418 C CA . ASP A 1 300 ? 25.500 -21.275 -52.806 1.00 70.56 300 ASP A CA 1
ATOM 2419 C C . ASP A 1 300 ? 26.464 -20.098 -52.599 1.00 70.56 300 ASP A C 1
ATOM 2421 O O . ASP A 1 300 ? 27.561 -20.258 -52.061 1.00 70.56 300 ASP A O 1
ATOM 2425 N N . ASP A 1 301 ? 26.009 -18.900 -52.966 1.00 69.38 301 ASP A N 1
ATOM 2426 C CA . ASP A 1 301 ? 26.733 -17.639 -52.776 1.00 69.38 301 ASP A CA 1
ATOM 2427 C C . ASP A 1 301 ? 26.989 -17.292 -51.293 1.00 69.38 301 ASP A C 1
ATOM 2429 O O . ASP A 1 301 ? 27.857 -16.468 -51.006 1.00 69.38 301 ASP A O 1
ATOM 2433 N N . TRP A 1 302 ? 26.255 -17.896 -50.346 1.00 72.38 302 TRP A N 1
ATOM 2434 C CA . TRP A 1 302 ? 26.397 -17.666 -48.897 1.00 72.38 302 TRP A CA 1
ATOM 2435 C C . TRP A 1 302 ? 27.332 -18.641 -48.193 1.00 72.38 302 TRP A C 1
ATOM 2437 O O . TRP A 1 302 ? 27.696 -18.410 -47.038 1.00 72.38 302 TRP A O 1
ATOM 2447 N N . PHE A 1 303 ? 27.747 -19.702 -48.886 1.00 76.94 303 PHE A N 1
ATOM 2448 C CA . PHE A 1 303 ? 28.736 -20.634 -48.358 1.00 76.94 303 PHE A CA 1
ATOM 2449 C C . PHE A 1 303 ? 30.111 -19.967 -48.190 1.00 76.94 303 PHE A C 1
ATOM 2451 O O . PHE A 1 303 ? 30.876 -20.329 -47.295 1.00 76.94 303 PHE A O 1
ATOM 2458 N N . ASN A 1 304 ? 30.417 -18.975 -49.033 1.00 78.19 304 ASN A N 1
ATOM 2459 C CA . ASN A 1 304 ? 31.648 -18.193 -48.970 1.00 78.19 304 ASN A CA 1
ATOM 2460 C C . ASN A 1 304 ? 31.408 -16.829 -48.315 1.00 78.19 304 ASN A C 1
ATOM 2462 O O . ASN A 1 304 ? 30.300 -16.291 -48.339 1.00 78.19 304 ASN A O 1
ATOM 2466 N N . ALA A 1 305 ? 32.466 -16.237 -47.763 1.00 78.25 305 ALA A N 1
ATOM 2467 C CA . ALA A 1 305 ? 32.380 -14.903 -47.177 1.00 78.25 305 ALA A CA 1
ATOM 2468 C C . ALA A 1 305 ? 31.989 -13.843 -48.225 1.00 78.25 305 ALA A C 1
ATOM 2470 O O . ALA A 1 305 ? 32.683 -13.630 -49.226 1.00 78.25 305 ALA A O 1
ATOM 2471 N N . ARG A 1 306 ? 30.881 -13.141 -47.975 1.00 81.50 306 ARG A N 1
ATOM 2472 C CA . ARG A 1 306 ? 30.331 -12.124 -48.876 1.00 81.50 306 ARG A CA 1
ATOM 2473 C C . ARG A 1 306 ? 30.729 -10.726 -48.422 1.00 81.50 306 ARG A C 1
ATOM 2475 O O . ARG A 1 306 ? 30.431 -10.340 -47.293 1.00 81.50 306 ARG A O 1
ATOM 2482 N N . LYS A 1 307 ? 31.344 -9.941 -49.313 1.00 81.06 307 LYS A N 1
ATOM 2483 C CA . LYS A 1 307 ? 31.644 -8.523 -49.070 1.00 81.06 307 LYS A CA 1
ATOM 2484 C C . LYS A 1 307 ? 30.351 -7.714 -48.985 1.00 81.06 307 LYS A C 1
ATOM 2486 O O . LYS A 1 307 ? 29.553 -7.724 -49.922 1.00 81.06 307 LYS A O 1
ATOM 2491 N N . MET A 1 308 ? 30.165 -7.000 -47.880 1.00 79.19 308 MET A N 1
ATOM 2492 C CA . MET A 1 308 ? 28.970 -6.192 -47.624 1.00 79.19 308 MET A CA 1
ATOM 2493 C C . MET A 1 308 ? 29.255 -4.693 -47.746 1.00 79.19 308 MET A C 1
ATOM 2495 O O . MET A 1 308 ? 28.412 -3.949 -48.238 1.00 79.19 308 MET A O 1
ATOM 2499 N N . ILE A 1 309 ? 30.429 -4.227 -47.294 1.00 75.31 309 ILE A N 1
ATOM 2500 C CA . ILE A 1 309 ? 30.801 -2.800 -47.305 1.00 75.31 309 ILE A CA 1
ATOM 2501 C C . ILE A 1 309 ? 32.289 -2.612 -47.619 1.00 75.31 309 ILE A C 1
ATOM 2503 O O . ILE A 1 309 ? 33.133 -3.350 -47.115 1.00 75.31 309 ILE A O 1
ATOM 2507 N N . GLU A 1 310 ? 32.588 -1.581 -48.416 1.00 72.25 310 GLU A N 1
ATOM 2508 C CA . GLU A 1 310 ? 33.937 -1.103 -48.749 1.00 72.25 310 GLU A CA 1
ATOM 2509 C C . GLU A 1 310 ? 34.368 0.069 -47.847 1.00 72.25 310 GLU A C 1
ATOM 2511 O O . GLU A 1 310 ? 33.671 1.090 -47.794 1.00 72.25 310 GLU A O 1
ATOM 2516 N N . ARG A 1 311 ? 35.538 -0.011 -47.193 1.00 62.84 311 ARG A N 1
ATOM 2517 C CA . ARG A 1 311 ? 36.032 1.040 -46.278 1.00 62.84 311 ARG A CA 1
ATOM 2518 C C . ARG A 1 311 ? 36.381 2.346 -46.977 1.00 62.84 311 ARG A C 1
ATOM 2520 O O . ARG A 1 311 ? 36.306 3.398 -46.354 1.00 62.84 311 ARG A O 1
ATOM 2527 N N . THR A 1 312 ? 36.741 2.347 -48.258 1.00 57.31 312 THR A N 1
ATOM 2528 C CA . THR A 1 312 ? 37.116 3.581 -48.985 1.00 57.31 312 THR A CA 1
ATOM 2529 C C . THR A 1 312 ? 36.007 4.646 -48.989 1.00 57.31 312 THR A C 1
ATOM 2531 O O . THR A 1 312 ? 36.296 5.842 -49.083 1.00 57.31 312 THR A O 1
ATOM 2534 N N . LYS A 1 313 ? 34.748 4.236 -48.776 1.00 58.97 313 LYS A N 1
ATOM 2535 C CA . LYS A 1 313 ? 33.570 5.104 -48.587 1.00 58.97 313 LYS A CA 1
ATOM 2536 C C . LYS A 1 313 ? 33.488 5.750 -47.190 1.00 58.97 313 LYS A C 1
ATOM 2538 O O . LYS A 1 313 ? 32.582 6.544 -46.928 1.00 58.97 313 LYS A O 1
ATOM 2543 N N . MET A 1 314 ? 34.433 5.437 -46.302 1.00 56.56 314 MET A N 1
ATOM 2544 C CA . MET A 1 314 ? 34.468 5.808 -44.886 1.00 56.56 314 MET A CA 1
ATOM 2545 C C . MET A 1 314 ? 35.712 6.642 -44.543 1.00 56.56 314 MET A C 1
ATOM 2547 O O . MET A 1 314 ? 36.763 6.534 -45.180 1.00 56.56 314 MET A O 1
ATOM 2551 N N . GLY A 1 315 ? 35.582 7.530 -43.550 1.00 50.62 315 GLY A N 1
ATOM 2552 C CA . GLY A 1 315 ? 36.616 8.444 -43.018 1.00 50.62 315 GLY A CA 1
ATOM 2553 C C . GLY A 1 315 ? 37.992 7.818 -42.776 1.00 50.62 315 GLY A C 1
ATOM 2554 O O . GLY A 1 315 ? 38.125 6.599 -42.712 1.00 50.62 315 GLY A O 1
ATOM 2555 N N . ASN A 1 316 ? 39.021 8.648 -42.561 1.00 44.78 316 ASN A N 1
ATOM 2556 C CA . ASN A 1 316 ? 40.221 8.175 -41.858 1.00 44.78 316 ASN A CA 1
ATOM 2557 C C . ASN A 1 316 ? 39.819 7.832 -40.416 1.00 44.78 316 ASN A C 1
ATOM 2559 O O . ASN A 1 316 ? 39.797 8.702 -39.550 1.00 44.78 316 ASN A O 1
ATOM 2563 N N . LEU A 1 317 ? 39.464 6.573 -40.178 1.00 46.25 317 LEU A N 1
ATOM 2564 C CA . LEU A 1 317 ? 39.319 6.023 -38.837 1.00 46.25 317 LEU A CA 1
ATOM 2565 C C . LEU A 1 317 ? 40.719 5.658 -38.331 1.00 46.25 317 LEU A C 1
ATOM 2567 O O . LEU A 1 317 ? 41.449 4.911 -38.994 1.00 46.25 317 LEU A O 1
ATOM 2571 N N . ASN A 1 318 ? 41.125 6.270 -37.218 1.00 37.75 318 ASN A N 1
ATOM 2572 C CA . ASN A 1 318 ? 42.427 6.055 -36.602 1.00 37.75 318 ASN A CA 1
ATOM 2573 C C . ASN A 1 318 ? 42.391 4.814 -35.700 1.00 37.75 318 ASN A C 1
ATOM 2575 O O . ASN A 1 318 ? 41.792 4.835 -34.630 1.00 37.75 318 ASN A O 1
ATOM 2579 N N . SER A 1 319 ? 43.226 3.840 -36.061 1.00 42.28 319 SER A N 1
ATOM 2580 C CA . SER A 1 319 ? 43.803 2.794 -35.204 1.00 42.28 319 SER A CA 1
ATOM 2581 C C . SER A 1 319 ? 42.907 1.620 -34.776 1.00 42.28 319 SER A C 1
ATOM 2583 O O . SER A 1 319 ? 41.687 1.648 -34.805 1.00 42.28 319 SER A O 1
ATOM 2585 N N . GLU A 1 320 ? 43.589 0.541 -34.398 1.00 40.00 320 GLU A N 1
ATOM 2586 C CA . GLU A 1 320 ? 43.176 -0.849 -34.147 1.00 40.00 320 GLU A CA 1
ATOM 2587 C C . GLU A 1 320 ? 41.995 -1.077 -33.174 1.00 40.00 320 GLU A C 1
ATOM 2589 O O . GLU A 1 320 ? 41.614 -2.223 -32.916 1.00 40.00 320 GLU A O 1
ATOM 2594 N N . SER A 1 321 ? 41.407 -0.010 -32.635 1.00 41.94 321 SER A N 1
ATOM 2595 C CA . SER A 1 321 ? 40.271 -0.014 -31.714 1.00 41.94 321 SER A CA 1
ATOM 2596 C C . SER A 1 321 ? 38.896 0.053 -32.380 1.00 41.94 321 SER A C 1
ATOM 2598 O O . SER A 1 321 ? 37.910 -0.088 -31.658 1.00 41.94 321 SER A O 1
ATOM 2600 N N . ASP A 1 322 ? 38.824 0.254 -33.700 1.00 46.59 322 ASP A N 1
ATOM 2601 C CA . ASP A 1 322 ? 37.576 0.447 -34.450 1.00 46.59 322 ASP A CA 1
ATOM 2602 C C . ASP A 1 322 ? 36.664 -0.786 -34.361 1.00 46.59 322 ASP A C 1
ATOM 2604 O O . ASP A 1 322 ? 36.827 -1.798 -35.051 1.00 46.59 322 ASP A O 1
ATOM 2608 N N . THR A 1 323 ? 35.693 -0.708 -33.464 1.00 44.09 323 THR A N 1
ATOM 2609 C CA . THR A 1 323 ? 34.644 -1.703 -33.281 1.00 44.09 323 THR A CA 1
ATOM 2610 C C . THR A 1 323 ? 33.343 -1.189 -33.847 1.00 44.09 323 THR A C 1
ATOM 2612 O O . THR A 1 323 ? 32.830 -0.162 -33.417 1.00 44.09 323 THR A O 1
ATOM 2615 N N . PHE A 1 324 ? 32.790 -1.957 -34.772 1.00 50.31 324 PHE A N 1
ATOM 2616 C CA . PHE A 1 324 ? 31.443 -1.772 -35.280 1.00 50.31 324 PHE A CA 1
ATOM 2617 C C . PHE A 1 324 ? 30.430 -1.847 -34.131 1.00 50.31 324 PHE A C 1
ATOM 2619 O O . PHE A 1 324 ? 30.607 -2.682 -33.234 1.00 50.31 324 PHE A O 1
ATOM 2626 N N . PRO A 1 325 ? 29.357 -1.038 -34.156 1.00 50.41 325 PRO A N 1
ATOM 2627 C CA . PRO A 1 325 ? 28.284 -1.171 -33.187 1.00 50.41 325 PRO A CA 1
ATOM 2628 C C . PRO A 1 325 ? 27.729 -2.591 -33.261 1.00 50.41 325 PRO A C 1
ATOM 2630 O O . PRO A 1 325 ? 27.222 -3.030 -34.293 1.00 50.41 325 PRO A O 1
ATOM 2633 N N . LYS A 1 326 ? 27.817 -3.314 -32.146 1.00 55.66 326 LYS A N 1
ATOM 2634 C CA . LYS A 1 326 ? 27.292 -4.674 -31.962 1.00 55.66 326 LYS A CA 1
ATOM 2635 C C . LYS A 1 326 ? 25.769 -4.686 -31.828 1.00 55.66 326 LYS A C 1
ATOM 2637 O O . LYS A 1 326 ? 25.228 -5.240 -30.872 1.00 55.66 326 LYS A O 1
ATOM 2642 N N . LEU A 1 327 ? 25.065 -3.969 -32.693 1.00 60.69 327 LEU A N 1
ATOM 2643 C CA . LEU A 1 327 ? 23.663 -3.666 -32.471 1.00 60.69 327 LEU A CA 1
ATOM 2644 C C . LEU A 1 327 ? 22.826 -4.311 -33.570 1.00 60.69 327 LEU A C 1
ATOM 2646 O O . LEU A 1 327 ? 22.682 -3.786 -34.668 1.00 60.69 327 LEU A O 1
ATOM 2650 N N . VAL A 1 328 ? 22.271 -5.467 -33.225 1.00 72.00 328 VAL A N 1
ATOM 2651 C CA . VAL A 1 328 ? 21.204 -6.137 -33.966 1.00 72.00 328 VAL A CA 1
ATOM 2652 C C . VAL A 1 328 ? 19.921 -5.950 -33.190 1.00 72.00 328 VAL A C 1
ATOM 2654 O O . VAL A 1 328 ? 19.908 -6.077 -31.963 1.00 72.00 328 VAL A O 1
ATOM 2657 N N . TYR A 1 329 ? 18.846 -5.636 -33.898 1.00 74.62 329 TYR A N 1
ATOM 2658 C CA . TYR A 1 329 ? 17.550 -5.425 -33.280 1.00 74.62 329 TYR A CA 1
ATOM 2659 C C . TYR A 1 329 ? 16.512 -6.370 -33.869 1.00 74.62 329 TYR A C 1
ATOM 2661 O O . TYR A 1 329 ? 16.321 -6.392 -35.078 1.00 74.62 329 TYR A O 1
ATOM 2669 N N . ARG A 1 330 ? 15.807 -7.122 -33.020 1.00 77.00 330 ARG A N 1
ATOM 2670 C CA . ARG A 1 330 ? 14.636 -7.900 -33.436 1.00 77.00 330 ARG A CA 1
ATOM 2671 C C . ARG A 1 330 ? 13.382 -7.045 -33.242 1.00 77.00 330 ARG A C 1
ATOM 2673 O O . ARG A 1 330 ? 13.076 -6.658 -32.115 1.00 77.00 330 ARG A O 1
ATOM 2680 N N . LEU A 1 331 ? 12.704 -6.713 -34.337 1.00 75.75 331 LEU A N 1
ATOM 2681 C CA . LEU A 1 331 ? 11.425 -6.005 -34.339 1.00 75.75 331 LEU A CA 1
ATOM 2682 C C . LEU A 1 331 ? 10.336 -6.839 -33.638 1.00 75.75 331 LEU A C 1
ATOM 2684 O O . LEU A 1 331 ? 10.462 -8.065 -33.574 1.00 75.75 331 LEU A O 1
ATOM 2688 N N . PRO A 1 332 ? 9.259 -6.209 -33.130 1.00 71.69 332 PRO A N 1
ATOM 2689 C CA . PRO A 1 332 ? 8.123 -6.918 -32.535 1.00 71.69 332 PRO A CA 1
ATOM 2690 C C . PRO A 1 332 ? 7.513 -8.009 -33.428 1.00 71.69 332 PRO A C 1
ATOM 2692 O O . PRO A 1 332 ? 7.022 -9.010 -32.919 1.00 71.69 332 PRO A O 1
ATOM 2695 N N . ASP A 1 333 ? 7.581 -7.845 -34.751 1.00 74.00 333 ASP A N 1
ATOM 2696 C CA . ASP A 1 333 ? 7.112 -8.829 -35.738 1.00 74.00 333 ASP A CA 1
ATOM 2697 C C . ASP A 1 333 ? 8.133 -9.935 -36.070 1.00 74.00 333 ASP A C 1
ATOM 2699 O O . ASP A 1 333 ? 7.911 -10.749 -36.965 1.00 74.00 333 ASP A O 1
ATOM 2703 N N . GLY A 1 334 ? 9.260 -9.972 -35.358 1.00 78.81 334 GLY A N 1
ATOM 2704 C CA . GLY A 1 334 ? 10.295 -10.990 -35.490 1.00 78.81 334 GLY A CA 1
ATOM 2705 C C . GLY A 1 334 ? 11.396 -10.664 -36.496 1.00 78.81 334 GLY A C 1
ATOM 2706 O O . GLY A 1 334 ? 12.436 -11.315 -36.440 1.00 78.81 334 GLY A O 1
ATOM 2707 N N . ARG A 1 335 ? 11.248 -9.656 -37.370 1.00 87.06 335 ARG A N 1
ATOM 2708 C CA . ARG A 1 335 ? 12.304 -9.276 -38.331 1.00 87.06 335 ARG A CA 1
ATOM 2709 C C . ARG A 1 335 ? 13.564 -8.795 -37.623 1.00 87.06 335 ARG A C 1
ATOM 2711 O O . ARG A 1 335 ? 13.493 -8.180 -36.561 1.00 87.06 335 ARG A O 1
ATOM 2718 N N . ILE A 1 336 ? 14.724 -9.047 -38.218 1.00 86.62 336 ILE A N 1
ATOM 2719 C CA . ILE A 1 336 ? 16.019 -8.741 -37.602 1.00 86.62 336 ILE A CA 1
ATOM 2720 C C . ILE A 1 336 ? 16.714 -7.651 -38.406 1.00 86.62 336 ILE A C 1
ATOM 2722 O O . ILE A 1 336 ? 16.949 -7.792 -39.600 1.00 86.62 336 ILE A O 1
ATOM 2726 N N . LEU A 1 337 ? 17.034 -6.550 -37.744 1.00 84.62 337 LEU A N 1
ATOM 2727 C CA . LEU A 1 337 ? 17.657 -5.380 -38.333 1.00 84.62 337 LEU A CA 1
ATOM 2728 C C . LEU A 1 337 ? 19.136 -5.344 -37.970 1.00 84.62 337 LEU A C 1
ATOM 2730 O O . LEU A 1 337 ? 19.492 -5.404 -36.790 1.00 84.62 337 LEU A O 1
ATOM 2734 N N . PHE A 1 338 ? 19.981 -5.166 -38.980 1.00 83.00 338 PHE A N 1
ATOM 2735 C CA . PHE A 1 338 ? 21.399 -4.886 -38.817 1.00 83.00 338 PHE A CA 1
ATOM 2736 C C . PHE A 1 338 ? 21.767 -3.622 -39.589 1.00 83.00 338 PHE A C 1
ATOM 2738 O O . PHE A 1 338 ? 21.570 -3.525 -40.798 1.00 83.00 338 PHE A O 1
ATOM 2745 N N . SER A 1 339 ? 22.280 -2.638 -38.864 1.00 77.56 339 SER A N 1
ATOM 2746 C CA . SER A 1 339 ? 22.586 -1.302 -39.364 1.00 77.56 339 SER A CA 1
ATOM 2747 C C . SER A 1 339 ? 24.090 -1.114 -39.399 1.00 77.56 339 SER A C 1
ATOM 2749 O O . SER A 1 339 ? 24.740 -1.226 -38.356 1.00 77.56 339 SER A O 1
ATOM 2751 N N . ILE A 1 340 ? 24.639 -0.753 -40.555 1.00 73.81 340 ILE A N 1
ATOM 2752 C CA . ILE A 1 340 ? 26.068 -0.499 -40.666 1.00 73.81 340 ILE A CA 1
ATOM 2753 C C . ILE A 1 340 ? 26.378 0.567 -41.721 1.00 73.81 340 ILE A C 1
ATOM 2755 O O . ILE A 1 340 ? 26.094 0.419 -42.906 1.00 73.81 340 ILE A O 1
ATOM 2759 N N . TYR A 1 341 ? 26.953 1.681 -41.266 1.00 71.62 341 TYR A N 1
ATOM 2760 C CA . TYR A 1 341 ? 27.244 2.870 -42.076 1.00 71.62 341 TYR A CA 1
ATOM 2761 C C . TYR A 1 341 ? 26.056 3.365 -42.897 1.00 71.62 341 TYR A C 1
ATOM 2763 O O . TYR A 1 341 ? 25.128 3.940 -42.337 1.00 71.62 341 TYR A O 1
ATOM 2771 N N . ASN A 1 342 ? 26.129 3.173 -44.220 1.00 72.38 342 ASN A N 1
ATOM 2772 C CA . ASN A 1 342 ? 25.138 3.618 -45.172 1.00 72.38 342 ASN A CA 1
ATOM 2773 C C . ASN A 1 342 ? 24.108 2.528 -45.530 1.00 72.38 342 ASN A C 1
ATOM 2775 O O . ASN A 1 342 ? 23.341 2.731 -46.467 1.00 72.38 342 ASN A O 1
ATOM 2779 N N . LYS A 1 343 ? 24.145 1.355 -44.880 1.00 81.06 343 LYS A N 1
ATOM 2780 C CA . LYS A 1 343 ? 23.376 0.163 -45.265 1.00 81.06 343 LYS A CA 1
ATOM 2781 C C . LYS A 1 343 ? 22.560 -0.396 -44.106 1.00 81.06 343 LYS A C 1
ATOM 2783 O O . LYS A 1 343 ? 23.097 -0.666 -43.030 1.00 81.06 343 LYS A O 1
ATOM 2788 N N . LEU A 1 344 ? 21.257 -0.578 -44.329 1.00 85.19 344 LEU A N 1
ATOM 2789 C CA . LEU A 1 344 ? 20.341 -1.261 -43.410 1.00 85.19 344 LEU A CA 1
ATOM 2790 C C . LEU A 1 344 ? 19.981 -2.610 -44.012 1.00 85.19 344 LEU A C 1
ATOM 2792 O O . LEU A 1 344 ? 19.386 -2.668 -45.086 1.00 85.19 344 LEU A O 1
ATOM 2796 N N . TYR A 1 345 ? 20.293 -3.677 -43.292 1.00 87.38 345 TYR A N 1
ATOM 2797 C CA . TYR A 1 345 ? 19.896 -5.035 -43.625 1.00 87.38 345 TYR A CA 1
ATOM 2798 C C . TYR A 1 345 ? 18.687 -5.431 -42.780 1.00 87.38 345 TYR A C 1
ATOM 2800 O O . TYR A 1 345 ? 18.713 -5.314 -41.554 1.00 87.38 345 TYR A O 1
ATOM 2808 N N . VAL A 1 346 ? 17.629 -5.904 -43.435 1.00 90.81 346 VAL A N 1
ATOM 2809 C CA . VAL A 1 346 ? 16.398 -6.403 -42.810 1.00 90.81 346 VAL A CA 1
ATOM 2810 C C . VAL A 1 346 ? 16.269 -7.884 -43.130 1.00 90.81 346 VAL A C 1
ATOM 2812 O O . VAL A 1 346 ? 15.912 -8.233 -44.250 1.00 90.81 346 VAL A O 1
ATOM 2815 N N . PHE A 1 347 ? 16.576 -8.747 -42.167 1.00 90.81 347 PHE A N 1
ATOM 2816 C CA . PHE A 1 347 ? 16.453 -10.198 -42.270 1.00 90.81 347 PHE A CA 1
ATOM 2817 C C . PHE A 1 347 ? 15.044 -10.662 -41.877 1.00 90.81 347 PHE A C 1
ATOM 2819 O O . PHE A 1 347 ? 14.416 -10.098 -40.975 1.00 90.81 347 PHE A O 1
ATOM 2826 N N . PHE A 1 348 ? 14.575 -11.725 -42.530 1.00 91.69 348 PHE A N 1
ATOM 2827 C CA . PHE A 1 348 ? 13.252 -12.324 -42.350 1.00 91.69 348 PHE A CA 1
ATOM 2828 C C . PHE A 1 348 ? 13.407 -13.745 -41.779 1.00 91.69 348 PHE A C 1
ATOM 2830 O O . PHE A 1 348 ? 13.609 -14.683 -42.557 1.00 91.69 348 PHE A O 1
ATOM 2837 N N . PRO A 1 349 ? 13.333 -13.946 -40.446 1.00 89.25 349 PRO A N 1
ATOM 2838 C CA . PRO A 1 349 ? 13.673 -15.235 -39.831 1.00 89.25 349 PRO A CA 1
ATOM 2839 C C . PRO A 1 349 ? 12.790 -16.393 -40.283 1.00 89.25 349 PRO A C 1
ATOM 2841 O O . PRO A 1 349 ? 13.306 -17.426 -40.686 1.00 89.25 349 PRO A O 1
ATOM 2844 N N . SER A 1 350 ? 11.468 -16.212 -40.317 1.00 87.75 350 SER A N 1
ATOM 2845 C CA . SER A 1 350 ? 10.546 -17.276 -40.740 1.00 87.75 350 SER A CA 1
ATOM 2846 C C . SER A 1 350 ? 10.764 -17.696 -42.196 1.00 87.75 350 SER A C 1
ATOM 2848 O O . SER A 1 350 ? 10.647 -18.871 -42.538 1.00 87.75 350 SER A O 1
ATOM 2850 N N . GLU A 1 351 ? 11.112 -16.749 -43.073 1.00 88.62 351 GLU A N 1
ATOM 2851 C CA . GLU A 1 351 ? 11.466 -17.069 -44.458 1.00 88.62 351 GLU A CA 1
ATOM 2852 C C . GLU A 1 351 ? 12.844 -17.735 -44.558 1.00 88.62 351 GLU A C 1
ATOM 2854 O O . GLU A 1 351 ? 13.013 -18.632 -45.382 1.00 88.62 351 GLU A O 1
ATOM 2859 N N . THR A 1 352 ? 13.790 -17.323 -43.710 1.00 88.88 352 THR A N 1
ATOM 2860 C CA . THR A 1 352 ? 15.140 -17.899 -43.598 1.00 88.88 352 THR A CA 1
ATOM 2861 C C . THR A 1 352 ? 15.072 -19.363 -43.171 1.00 88.88 352 THR A C 1
ATOM 2863 O O . THR A 1 352 ? 15.667 -20.213 -43.826 1.00 88.88 352 THR A O 1
ATOM 2866 N N . GLU A 1 353 ? 14.271 -19.680 -42.150 1.00 88.00 353 GLU A N 1
ATOM 2867 C CA . GLU A 1 353 ? 14.034 -21.056 -41.693 1.00 88.00 353 GLU A CA 1
ATOM 2868 C C . GLU A 1 353 ? 13.379 -21.904 -42.785 1.00 88.00 353 GLU A C 1
ATOM 2870 O O . GLU A 1 353 ? 13.832 -23.010 -43.070 1.00 88.00 353 GLU A O 1
ATOM 2875 N N . ARG A 1 354 ? 12.347 -21.369 -43.453 1.00 87.19 354 ARG A N 1
ATOM 2876 C CA . ARG A 1 354 ? 11.630 -22.086 -44.517 1.00 87.19 354 ARG A CA 1
ATOM 2877 C C . ARG A 1 354 ? 12.517 -22.396 -45.723 1.00 87.19 354 ARG A C 1
ATOM 2879 O O . ARG A 1 354 ? 12.356 -23.441 -46.342 1.00 87.19 354 ARG A O 1
ATOM 2886 N N . GLN A 1 355 ? 13.390 -21.466 -46.103 1.00 85.38 355 GLN A N 1
ATOM 2887 C CA . GLN A 1 355 ? 14.247 -21.601 -47.286 1.00 85.38 355 GLN A CA 1
ATOM 2888 C C . GLN A 1 355 ? 15.627 -22.182 -46.965 1.00 85.38 355 GLN A C 1
ATOM 2890 O O . GLN A 1 355 ? 16.412 -22.390 -47.887 1.00 85.38 355 GLN A O 1
ATOM 2895 N N . ASN A 1 356 ? 15.920 -22.416 -45.683 1.00 84.56 356 ASN A N 1
ATOM 2896 C CA . ASN A 1 356 ? 17.218 -22.850 -45.181 1.00 84.56 356 ASN A CA 1
ATOM 2897 C C . ASN A 1 356 ? 18.389 -21.996 -45.706 1.00 84.56 356 ASN A C 1
ATOM 2899 O O . ASN A 1 356 ? 19.453 -22.530 -45.986 1.00 84.56 356 ASN A O 1
ATOM 2903 N N . LYS A 1 357 ? 18.187 -20.685 -45.895 1.00 86.00 357 LYS A N 1
ATOM 2904 C CA . LYS A 1 357 ? 19.199 -19.734 -46.391 1.00 86.00 357 LYS A CA 1
ATOM 2905 C C . LYS A 1 357 ? 18.899 -18.313 -45.916 1.00 86.00 357 LYS A C 1
ATOM 2907 O O . LYS A 1 357 ? 17.724 -18.014 -45.703 1.00 86.00 357 LYS A O 1
ATOM 2912 N N . PRO A 1 358 ? 19.891 -17.410 -45.804 1.00 86.81 358 PRO A N 1
ATOM 2913 C CA . PRO A 1 358 ? 19.650 -16.039 -45.360 1.00 86.81 358 PRO A CA 1
ATOM 2914 C C . PRO A 1 358 ? 18.683 -15.303 -46.297 1.00 86.81 358 PRO A C 1
ATOM 2916 O O . PRO A 1 358 ? 18.976 -15.108 -47.477 1.00 86.81 358 PRO A O 1
ATOM 2919 N N . VAL A 1 359 ? 17.539 -14.856 -45.772 1.00 89.56 359 VAL A N 1
ATOM 2920 C CA . VAL A 1 359 ? 16.580 -14.017 -46.507 1.00 89.56 359 VAL A CA 1
ATOM 2921 C C . VAL A 1 359 ? 16.596 -12.615 -45.916 1.00 89.56 359 VAL A C 1
ATOM 2923 O O . VAL A 1 359 ? 16.240 -12.426 -44.752 1.00 89.56 359 VAL A O 1
ATOM 2926 N N . PHE A 1 360 ? 16.999 -11.622 -46.710 1.00 89.75 360 PHE A N 1
ATOM 2927 C CA . PHE A 1 360 ? 17.081 -10.230 -46.269 1.00 89.75 360 PHE A CA 1
ATOM 2928 C C . PHE A 1 360 ? 16.859 -9.230 -47.404 1.00 89.75 360 PHE A C 1
ATOM 2930 O O . PHE A 1 360 ? 17.006 -9.555 -48.583 1.00 89.75 360 PHE A O 1
ATOM 2937 N N . LYS A 1 361 ? 16.546 -7.990 -47.023 1.00 91.19 361 LYS A N 1
ATOM 2938 C CA . LYS A 1 361 ? 16.515 -6.817 -47.900 1.00 91.19 361 LYS A CA 1
ATOM 2939 C C . LYS A 1 361 ? 17.539 -5.791 -47.445 1.00 91.19 361 LYS A C 1
ATOM 2941 O O . LYS A 1 361 ? 17.709 -5.581 -46.247 1.00 91.19 361 LYS A O 1
ATOM 2946 N N . GLU A 1 362 ? 18.195 -5.152 -48.400 1.00 89.06 362 GLU A N 1
ATOM 2947 C CA . GLU A 1 362 ? 19.194 -4.114 -48.163 1.00 89.06 362 GLU A CA 1
ATOM 2948 C C . GLU A 1 362 ? 18.643 -2.745 -48.574 1.00 89.06 362 GLU A C 1
ATOM 2950 O O . GLU A 1 362 ? 17.989 -2.619 -49.611 1.00 89.06 362 GLU A O 1
ATOM 2955 N N . PHE A 1 363 ? 18.928 -1.721 -47.770 1.00 87.56 363 PHE A N 1
ATOM 2956 C CA . PHE A 1 363 ? 18.558 -0.338 -48.052 1.00 87.56 363 PHE A CA 1
ATOM 2957 C C . PHE A 1 363 ? 19.727 0.619 -47.834 1.00 87.56 363 PHE A C 1
ATOM 2959 O O . PHE A 1 363 ? 20.465 0.485 -46.859 1.00 87.56 363 PHE A O 1
ATOM 2966 N N . ASP A 1 364 ? 19.844 1.629 -48.695 1.00 82.69 364 ASP A N 1
ATOM 2967 C CA . ASP A 1 364 ? 20.777 2.742 -48.517 1.00 82.69 364 ASP A CA 1
ATOM 2968 C C . ASP A 1 364 ? 20.195 3.826 -47.588 1.00 82.69 364 ASP A C 1
ATOM 2970 O O . ASP A 1 364 ? 19.111 4.351 -47.841 1.00 82.69 364 ASP A O 1
ATOM 2974 N N . TYR A 1 365 ? 20.912 4.192 -46.521 1.00 83.00 365 TYR A N 1
ATOM 2975 C CA . TYR A 1 365 ? 20.580 5.301 -45.610 1.00 83.00 365 TYR A CA 1
ATOM 2976 C C . TYR A 1 365 ? 21.826 5.751 -44.832 1.00 83.00 365 TYR A C 1
ATOM 2978 O O . TYR A 1 365 ? 22.586 4.905 -44.404 1.00 83.00 365 TYR A O 1
ATOM 2986 N N . GLY A 1 366 ? 22.059 7.043 -44.579 1.00 77.12 366 GLY A N 1
ATOM 2987 C CA . GLY A 1 366 ? 23.203 7.468 -43.755 1.00 77.12 366 GLY A CA 1
ATOM 2988 C C . GLY A 1 366 ? 23.508 8.962 -43.833 1.00 77.12 366 GLY A C 1
ATOM 2989 O O . GLY A 1 366 ? 23.013 9.651 -44.724 1.00 77.12 366 GLY A O 1
ATOM 2990 N N . VAL A 1 367 ? 24.338 9.459 -42.914 1.00 78.69 367 VAL A N 1
ATOM 2991 C CA . VAL A 1 367 ? 24.789 10.863 -42.874 1.00 78.69 367 VAL A CA 1
ATOM 2992 C C . VAL A 1 367 ? 26.245 10.942 -43.319 1.00 78.69 367 VAL A C 1
ATOM 2994 O O . VAL A 1 367 ? 27.056 10.103 -42.933 1.00 78.69 367 VAL A O 1
ATOM 2997 N N . LYS A 1 368 ? 26.583 11.940 -44.139 1.00 78.38 368 LYS A N 1
ATOM 2998 C CA . LYS A 1 368 ? 27.960 12.195 -44.571 1.00 78.38 368 LYS A CA 1
ATOM 2999 C C . LYS A 1 368 ? 28.596 13.295 -43.736 1.00 78.38 368 LYS A C 1
ATOM 3001 O O . LYS A 1 368 ? 27.939 14.273 -43.393 1.00 78.38 368 LYS A O 1
ATOM 3006 N N . ASP A 1 369 ? 29.883 13.141 -43.461 1.00 73.50 369 ASP A N 1
ATOM 3007 C CA . ASP A 1 369 ? 30.707 14.223 -42.948 1.00 73.50 369 ASP A CA 1
ATOM 3008 C C . ASP A 1 369 ? 30.882 15.298 -44.029 1.00 73.50 369 ASP A C 1
ATOM 3010 O O . ASP A 1 369 ? 31.301 15.004 -45.151 1.00 73.50 369 ASP A O 1
ATOM 3014 N N . ASN A 1 370 ? 30.586 16.548 -43.680 1.00 72.31 370 ASN A N 1
ATOM 3015 C CA . ASN A 1 370 ? 30.660 17.672 -44.611 1.00 72.31 370 ASN A CA 1
ATOM 3016 C C . ASN A 1 370 ? 32.098 17.954 -45.077 1.00 72.31 370 ASN A C 1
ATOM 3018 O O . ASN A 1 370 ? 32.279 18.461 -46.180 1.00 72.31 370 ASN A O 1
ATOM 3022 N N . ALA A 1 371 ? 33.113 17.632 -44.263 1.00 72.31 371 ALA A N 1
ATOM 3023 C CA . ALA A 1 371 ? 34.514 17.891 -44.601 1.00 72.31 371 ALA A CA 1
ATOM 3024 C C . ALA A 1 371 ? 35.120 16.804 -45.504 1.00 72.31 371 ALA A C 1
ATOM 3026 O O . ALA A 1 371 ? 35.886 17.112 -46.414 1.00 72.31 371 ALA A O 1
ATOM 3027 N N . SER A 1 372 ? 34.785 15.534 -45.264 1.00 68.50 372 SER A N 1
ATOM 3028 C CA . SER A 1 372 ? 35.383 14.397 -45.976 1.00 68.50 372 SER A CA 1
ATOM 3029 C C . SER A 1 372 ? 34.471 13.719 -47.006 1.00 68.50 372 SER A C 1
ATOM 3031 O O . SER A 1 372 ? 34.942 12.847 -47.735 1.00 68.50 372 SER A O 1
ATOM 3033 N N . ASN A 1 373 ? 33.187 14.100 -47.090 1.00 73.62 373 ASN A N 1
ATOM 3034 C CA . ASN A 1 373 ? 32.146 13.496 -47.945 1.00 73.62 373 ASN A CA 1
ATOM 3035 C C . ASN A 1 373 ? 31.974 11.972 -47.751 1.00 73.62 373 ASN A C 1
ATOM 3037 O O . ASN A 1 373 ? 31.433 11.265 -48.606 1.00 73.62 373 ASN A O 1
ATOM 3041 N N . LYS A 1 374 ? 32.441 11.455 -46.616 1.00 72.81 374 LYS A N 1
ATOM 3042 C CA . LYS A 1 374 ? 32.404 10.038 -46.249 1.00 72.81 374 LYS A CA 1
ATOM 3043 C C . LYS A 1 374 ? 31.284 9.793 -45.242 1.00 72.81 374 LYS A C 1
ATOM 3045 O O . LYS A 1 374 ? 30.926 10.696 -44.487 1.00 72.81 374 LYS A O 1
ATOM 3050 N N . TYR A 1 375 ? 30.707 8.593 -45.240 1.00 74.69 375 TYR A N 1
ATOM 3051 C CA . TYR A 1 375 ? 29.609 8.270 -44.323 1.00 74.69 375 TYR A CA 1
ATOM 3052 C C . TYR A 1 375 ? 30.102 8.160 -42.877 1.00 74.69 375 TYR A C 1
ATOM 3054 O O . TYR A 1 375 ? 31.141 7.553 -42.607 1.00 74.69 375 TYR A O 1
ATOM 3062 N N . LEU A 1 376 ? 29.338 8.742 -41.956 1.00 75.06 376 LEU A N 1
ATOM 3063 C CA . LEU A 1 376 ? 29.554 8.627 -40.521 1.00 75.06 376 LEU A CA 1
ATOM 3064 C C . LEU A 1 376 ? 29.076 7.243 -40.039 1.00 75.06 376 LEU A C 1
ATOM 3066 O O . LEU A 1 376 ? 28.018 6.785 -40.481 1.00 75.06 376 LEU A O 1
ATOM 3070 N N . PRO A 1 377 ? 29.808 6.557 -39.143 1.00 73.00 377 PRO A N 1
ATOM 3071 C CA . PRO A 1 377 ? 29.288 5.378 -38.462 1.00 73.00 377 PRO A CA 1
ATOM 3072 C C . PRO A 1 377 ? 28.035 5.696 -37.646 1.00 73.00 377 PRO A C 1
ATOM 3074 O O . PRO A 1 377 ? 27.878 6.787 -37.095 1.00 73.00 377 PRO A O 1
ATOM 3077 N N . VAL A 1 378 ? 27.153 4.706 -37.529 1.00 76.25 378 VAL A N 1
ATOM 3078 C CA . VAL A 1 378 ? 26.074 4.728 -36.536 1.00 76.25 378 VAL A CA 1
ATOM 3079 C C . VAL A 1 378 ? 26.723 4.584 -35.159 1.00 76.25 378 VAL A C 1
ATOM 3081 O O . VAL A 1 378 ? 27.443 3.628 -34.931 1.00 76.25 378 VAL A O 1
ATOM 3084 N N . GLU A 1 379 ? 26.508 5.532 -34.252 1.00 77.31 379 GLU A N 1
ATOM 3085 C CA . GLU A 1 379 ? 27.073 5.522 -32.893 1.00 77.31 379 GLU A CA 1
ATOM 3086 C C . GLU A 1 379 ? 26.132 4.810 -31.916 1.00 77.31 379 GLU A C 1
ATOM 3088 O O . GLU A 1 379 ? 26.544 4.013 -31.077 1.00 77.31 379 GLU A O 1
ATOM 3093 N N . SER A 1 380 ? 24.834 5.081 -32.043 1.00 78.94 380 SER A N 1
ATOM 3094 C CA . SER A 1 380 ? 23.783 4.389 -31.304 1.00 78.94 380 SER A CA 1
ATOM 3095 C C . SER A 1 380 ? 22.490 4.411 -32.104 1.00 78.94 380 SER A C 1
ATOM 3097 O O . SER A 1 380 ? 22.242 5.314 -32.904 1.00 78.94 380 SER A O 1
ATOM 3099 N N . TRP A 1 381 ? 21.650 3.409 -31.897 1.00 79.62 381 TRP A N 1
ATOM 3100 C CA . TRP A 1 381 ? 20.324 3.369 -32.490 1.00 79.62 381 TRP A CA 1
ATOM 3101 C C . TRP A 1 381 ? 19.357 2.625 -31.579 1.00 79.62 381 TRP A C 1
ATOM 3103 O O . TRP A 1 381 ? 19.756 1.848 -30.711 1.00 79.62 381 TRP A O 1
ATOM 3113 N N . THR A 1 382 ? 18.078 2.887 -31.775 1.00 78.19 382 THR A N 1
ATOM 3114 C CA . THR A 1 382 ? 16.978 2.255 -31.059 1.00 78.19 382 THR A CA 1
ATOM 3115 C C . THR A 1 382 ? 15.794 2.084 -31.998 1.00 78.19 382 THR A C 1
ATOM 3117 O O . THR A 1 382 ? 15.795 2.634 -33.092 1.00 78.19 382 THR A O 1
ATOM 3120 N N . THR A 1 383 ? 14.773 1.344 -31.597 1.00 75.19 383 THR A N 1
ATOM 3121 C CA . THR A 1 383 ? 13.502 1.274 -32.321 1.00 75.19 383 THR A CA 1
ATOM 3122 C C . THR A 1 383 ? 12.343 1.593 -31.388 1.00 75.19 383 THR A C 1
ATOM 3124 O O . THR A 1 383 ? 12.574 1.795 -30.201 1.00 75.19 383 THR A O 1
ATOM 3127 N N . ASP A 1 384 ? 11.121 1.651 -31.900 1.00 70.12 384 ASP A N 1
ATOM 3128 C CA . ASP A 1 384 ? 9.905 1.717 -31.089 1.00 70.12 384 ASP A CA 1
ATOM 3129 C C . ASP A 1 384 ? 8.946 0.552 -31.396 1.00 70.12 384 ASP A C 1
ATOM 3131 O O . ASP A 1 384 ? 9.285 -0.387 -32.121 1.00 70.12 384 ASP A O 1
ATOM 3135 N N . THR A 1 385 ? 7.750 0.581 -30.804 1.00 67.81 385 THR A N 1
ATOM 3136 C CA . THR A 1 385 ? 6.720 -0.451 -31.009 1.00 67.81 385 THR A CA 1
ATOM 3137 C C . THR A 1 385 ? 6.097 -0.440 -32.404 1.00 67.81 385 THR A C 1
ATOM 3139 O O . THR A 1 385 ? 5.505 -1.441 -32.796 1.00 67.81 385 THR A O 1
ATOM 3142 N N . ASP A 1 386 ? 6.268 0.640 -33.170 1.00 69.88 386 ASP A N 1
ATOM 3143 C CA . ASP A 1 386 ? 5.649 0.838 -34.485 1.00 69.88 386 ASP A CA 1
ATOM 3144 C C . ASP A 1 386 ? 6.647 0.570 -35.622 1.00 69.88 386 ASP A C 1
ATOM 3146 O O . ASP A 1 386 ? 6.539 1.130 -36.714 1.00 69.88 386 ASP A O 1
ATOM 3150 N N . ASN A 1 387 ? 7.651 -0.276 -35.365 1.00 71.88 387 ASN A N 1
ATOM 3151 C CA . ASN A 1 387 ? 8.724 -0.617 -36.302 1.00 71.88 387 ASN A CA 1
ATOM 3152 C C . ASN A 1 387 ? 9.522 0.597 -36.823 1.00 71.88 387 ASN A C 1
ATOM 3154 O O . ASN A 1 387 ? 10.170 0.511 -37.872 1.00 71.88 387 ASN A O 1
ATOM 3158 N N . ASN A 1 388 ? 9.516 1.728 -36.109 1.00 78.06 388 ASN A N 1
ATOM 3159 C CA . ASN A 1 388 ? 10.413 2.831 -36.424 1.00 78.06 388 ASN A CA 1
ATOM 3160 C C . ASN A 1 388 ? 11.791 2.552 -35.843 1.00 78.06 388 ASN A C 1
ATOM 3162 O O . ASN A 1 388 ? 11.921 2.013 -34.750 1.00 78.06 388 ASN A O 1
ATOM 3166 N N . VAL A 1 389 ? 12.823 2.986 -36.549 1.00 82.38 389 VAL A N 1
ATOM 3167 C CA . VAL A 1 389 ? 14.215 2.930 -36.117 1.00 82.38 389 VAL A CA 1
ATOM 3168 C C . VAL A 1 389 ? 14.728 4.354 -35.971 1.00 82.38 389 VAL A C 1
ATOM 3170 O O . VAL A 1 389 ? 14.447 5.217 -36.796 1.00 82.38 389 VAL A O 1
ATOM 3173 N N . TYR A 1 390 ? 15.509 4.606 -34.937 1.00 84.38 390 TYR A N 1
ATOM 3174 C CA . TYR A 1 390 ? 16.095 5.894 -34.631 1.00 84.38 390 TYR A CA 1
ATOM 3175 C C . TYR A 1 390 ? 17.596 5.744 -34.530 1.00 84.38 390 TYR A C 1
ATOM 3177 O O . TYR A 1 390 ? 18.068 5.007 -33.673 1.00 84.38 390 TYR A O 1
ATOM 3185 N N . ALA A 1 391 ? 18.341 6.431 -35.384 1.00 84.62 391 ALA A N 1
ATOM 3186 C CA . ALA A 1 391 ? 19.790 6.332 -35.451 1.00 84.62 391 ALA A CA 1
ATOM 3187 C C . ALA A 1 391 ? 20.445 7.676 -35.132 1.00 84.62 391 ALA A C 1
ATOM 3189 O O . ALA A 1 391 ? 20.026 8.730 -35.617 1.00 84.62 391 ALA A O 1
ATOM 3190 N N . LYS A 1 392 ? 21.501 7.617 -34.328 1.00 86.25 392 LYS A N 1
ATOM 3191 C CA . LYS A 1 392 ? 22.408 8.712 -34.011 1.00 86.25 392 LYS A CA 1
ATOM 3192 C C . LYS A 1 392 ? 23.770 8.350 -34.591 1.00 86.25 392 LYS A C 1
ATOM 3194 O O . LYS A 1 392 ? 24.338 7.317 -34.238 1.00 86.25 392 LYS A O 1
ATOM 3199 N N . PHE A 1 393 ? 24.273 9.178 -35.500 1.00 81.19 393 PHE A N 1
ATOM 3200 C CA . PHE A 1 393 ? 25.572 8.969 -36.138 1.00 81.19 393 PHE A CA 1
ATOM 3201 C C . PHE A 1 393 ? 26.688 9.641 -35.327 1.00 81.19 393 PHE A C 1
ATOM 3203 O O . PHE A 1 393 ? 26.451 10.622 -34.610 1.00 81.19 393 PHE A O 1
ATOM 3210 N N . SER A 1 394 ? 27.905 9.108 -35.429 1.00 77.19 394 SER A N 1
ATOM 3211 C CA . SER A 1 394 ? 29.084 9.643 -34.744 1.00 77.19 394 SER A CA 1
ATOM 3212 C C . SER A 1 394 ? 29.321 11.095 -35.153 1.00 77.19 394 SER A C 1
ATOM 3214 O O . SER A 1 394 ? 29.314 11.389 -36.346 1.00 77.19 394 SER A O 1
ATOM 3216 N N . ASN A 1 395 ? 29.569 11.991 -34.198 1.00 75.19 395 ASN A N 1
ATOM 3217 C CA . ASN A 1 395 ? 29.779 13.430 -34.440 1.00 75.19 395 ASN A CA 1
ATOM 3218 C C . ASN A 1 395 ? 28.603 14.178 -35.110 1.00 75.19 395 ASN A C 1
ATOM 3220 O O . ASN A 1 395 ? 28.740 15.366 -35.388 1.00 75.19 395 ASN A O 1
ATOM 3224 N N . ASP A 1 396 ? 27.454 13.530 -35.326 1.00 82.75 396 ASP A N 1
ATOM 3225 C CA . ASP A 1 396 ? 26.212 14.183 -35.758 1.00 82.75 396 ASP A CA 1
ATOM 3226 C C . ASP A 1 396 ? 25.500 14.812 -34.546 1.00 82.75 396 ASP A C 1
ATOM 3228 O O . ASP A 1 396 ? 25.551 14.272 -33.440 1.00 82.75 396 ASP A O 1
ATOM 3232 N N . SER A 1 397 ? 24.817 15.936 -34.739 1.00 86.00 397 SER A N 1
ATOM 3233 C CA . SER A 1 397 ? 24.010 16.612 -33.714 1.00 86.00 397 SER A CA 1
ATOM 3234 C C . SER A 1 397 ? 22.517 16.273 -33.817 1.00 86.00 397 SER A C 1
ATOM 3236 O O . SER A 1 397 ? 21.697 16.809 -33.064 1.00 86.00 397 SER A O 1
ATOM 3238 N N . LYS A 1 398 ? 22.144 15.380 -34.743 1.00 87.38 398 LYS A N 1
ATOM 3239 C CA . LYS A 1 398 ? 20.760 15.002 -35.051 1.00 87.38 398 LYS A CA 1
ATOM 3240 C C . LYS A 1 398 ? 20.485 13.526 -34.786 1.00 87.38 398 LYS A C 1
ATOM 3242 O O . LYS A 1 398 ? 21.372 12.678 -34.800 1.00 87.38 398 LYS A O 1
ATOM 3247 N N . ILE A 1 399 ? 19.207 13.225 -34.575 1.00 87.38 399 ILE A N 1
ATOM 3248 C CA . ILE A 1 399 ? 18.668 11.864 -34.537 1.00 87.38 399 ILE A CA 1
ATOM 3249 C C . ILE A 1 399 ? 17.833 11.668 -35.798 1.00 87.38 399 ILE A C 1
ATOM 3251 O O . ILE A 1 399 ? 16.916 12.450 -36.055 1.00 87.38 399 ILE A O 1
ATOM 3255 N N . GLN A 1 400 ? 18.125 10.628 -36.574 1.00 86.88 400 GLN A N 1
ATOM 3256 C CA . GLN A 1 400 ? 17.368 10.259 -37.772 1.00 86.88 400 GLN A CA 1
ATOM 3257 C C . GLN A 1 400 ? 16.312 9.204 -37.425 1.00 86.88 400 GLN A C 1
ATOM 3259 O O . GLN A 1 400 ? 16.619 8.261 -36.707 1.00 86.88 400 GLN A O 1
ATOM 3264 N N . LYS A 1 401 ? 15.089 9.340 -37.943 1.00 86.94 401 LYS A N 1
ATOM 3265 C CA . LYS A 1 401 ? 14.016 8.338 -37.927 1.00 86.94 401 LYS A CA 1
ATOM 3266 C C . LYS A 1 401 ? 13.956 7.626 -39.277 1.00 86.94 401 LYS A C 1
ATOM 3268 O O . LYS A 1 401 ? 13.830 8.281 -40.310 1.00 86.94 401 LYS A O 1
ATOM 3273 N N . ILE A 1 402 ? 13.955 6.303 -39.251 1.00 86.19 402 ILE A N 1
ATOM 3274 C CA . ILE A 1 402 ? 13.769 5.406 -40.387 1.00 86.19 402 ILE A CA 1
ATOM 3275 C C . ILE A 1 402 ? 12.472 4.636 -40.124 1.00 86.19 402 ILE A C 1
ATOM 3277 O O . ILE A 1 402 ? 12.374 3.906 -39.144 1.00 86.19 402 ILE A O 1
ATOM 3281 N N . THR A 1 403 ? 11.454 4.823 -40.955 1.00 84.94 403 THR A N 1
ATOM 3282 C CA . THR A 1 403 ? 10.177 4.100 -40.837 1.00 84.94 403 THR A CA 1
ATOM 3283 C C . THR A 1 403 ? 10.200 2.925 -41.800 1.00 84.94 403 THR A C 1
ATOM 3285 O O . THR A 1 403 ? 10.457 3.134 -42.986 1.00 84.94 403 THR A O 1
ATOM 3288 N N . ILE A 1 404 ? 9.954 1.712 -41.305 1.00 85.25 404 ILE A N 1
ATOM 3289 C CA . ILE A 1 404 ? 9.931 0.493 -42.120 1.00 85.25 404 ILE A CA 1
ATOM 3290 C C . ILE A 1 404 ? 8.476 0.150 -42.452 1.00 85.25 404 ILE A C 1
ATOM 3292 O O . ILE A 1 404 ? 7.677 -0.123 -41.559 1.00 85.25 404 ILE A O 1
ATOM 3296 N N . HIS A 1 405 ? 8.142 0.125 -43.741 1.00 85.12 405 HIS A N 1
ATOM 3297 C CA . HIS A 1 405 ? 6.819 -0.250 -44.254 1.00 85.12 405 HIS A CA 1
ATOM 3298 C C . HIS A 1 405 ? 6.836 -1.679 -44.799 1.00 85.12 405 HIS A C 1
ATOM 3300 O O . HIS A 1 405 ? 7.894 -2.166 -45.188 1.00 85.12 405 HIS A O 1
ATOM 3306 N N . GLY A 1 406 ? 5.672 -2.337 -44.860 1.00 82.19 406 GLY A N 1
ATOM 3307 C CA . GLY A 1 406 ? 5.512 -3.700 -45.392 1.00 82.19 406 GLY A CA 1
ATOM 3308 C C . GLY A 1 406 ? 6.083 -4.803 -44.487 1.00 82.19 406 GLY A C 1
ATOM 3309 O O . GLY A 1 406 ? 6.914 -4.541 -43.617 1.00 82.19 406 GLY A O 1
ATOM 3310 N N . ASN A 1 407 ? 5.647 -6.051 -44.684 1.00 79.12 407 ASN A N 1
ATOM 3311 C CA . ASN A 1 407 ? 5.965 -7.200 -43.815 1.00 79.12 407 ASN A CA 1
ATOM 3312 C C . ASN A 1 407 ? 6.675 -8.373 -44.522 1.00 79.12 407 ASN A C 1
ATOM 3314 O O . ASN A 1 407 ? 7.139 -9.285 -43.847 1.00 79.12 407 ASN A O 1
ATOM 3318 N N . SER A 1 408 ? 6.796 -8.342 -45.851 1.00 81.38 408 SER A N 1
ATOM 3319 C CA . SER A 1 408 ? 7.479 -9.372 -46.650 1.00 81.38 408 SER A CA 1
ATOM 3320 C C . SER A 1 408 ? 8.603 -8.784 -47.500 1.00 81.38 408 SER A C 1
ATOM 3322 O O . SER A 1 408 ? 8.566 -7.596 -47.834 1.00 81.38 408 SER A O 1
ATOM 3324 N N . LEU A 1 409 ? 9.548 -9.623 -47.937 1.00 83.19 409 LEU A N 1
ATOM 3325 C CA . LEU A 1 409 ? 10.697 -9.227 -48.762 1.00 83.19 409 LEU A CA 1
ATOM 3326 C C . LEU A 1 409 ? 10.326 -8.302 -49.944 1.00 83.19 409 LEU A C 1
ATOM 3328 O O . LEU A 1 409 ? 10.958 -7.264 -50.164 1.00 83.19 409 LEU A O 1
ATOM 3332 N N . SER A 1 410 ? 9.276 -8.638 -50.697 1.00 84.44 410 SER A N 1
ATOM 3333 C CA . SER A 1 410 ? 8.843 -7.862 -51.871 1.00 84.44 410 SER A CA 1
ATOM 3334 C C . SER A 1 410 ? 8.252 -6.498 -51.490 1.00 84.44 410 SER A C 1
ATOM 3336 O O . SER A 1 410 ? 8.547 -5.494 -52.136 1.00 84.44 410 SER A O 1
ATOM 3338 N N . THR A 1 411 ? 7.494 -6.444 -50.395 1.00 85.00 411 THR A N 1
ATOM 3339 C CA . THR A 1 411 ? 6.748 -5.253 -49.951 1.00 85.00 411 THR A CA 1
ATOM 3340 C C . THR A 1 411 ? 7.523 -4.319 -49.023 1.00 85.00 411 THR A C 1
ATOM 3342 O O . THR A 1 411 ? 7.115 -3.173 -48.854 1.00 85.00 411 THR A O 1
ATOM 3345 N N . THR A 1 412 ? 8.620 -4.772 -48.400 1.00 88.81 412 THR A N 1
ATOM 3346 C CA . THR A 1 412 ? 9.311 -3.958 -47.391 1.00 88.81 412 THR A CA 1
ATOM 3347 C C . THR A 1 412 ? 10.006 -2.744 -48.015 1.00 88.81 412 THR A C 1
ATOM 3349 O O . THR A 1 412 ? 10.768 -2.893 -48.969 1.00 88.81 412 THR A O 1
ATOM 3352 N N . SER A 1 413 ? 9.793 -1.547 -47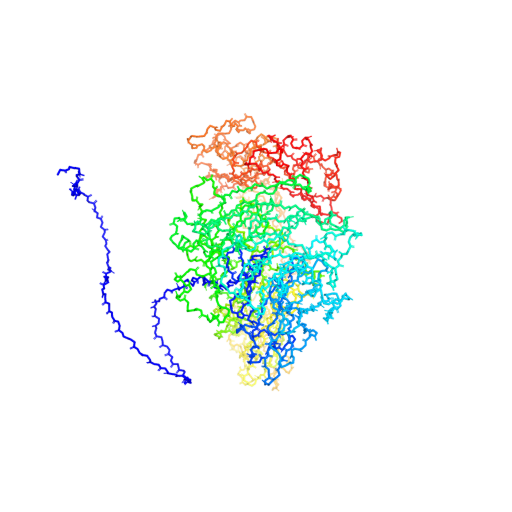.473 1.00 89.12 413 SER A N 1
ATOM 3353 C CA . SER A 1 413 ? 10.460 -0.303 -47.892 1.00 89.12 413 SER A CA 1
ATOM 3354 C C . SER A 1 413 ? 10.813 0.568 -46.685 1.00 89.12 413 SER A C 1
ATOM 3356 O O . SER A 1 413 ? 10.322 0.319 -45.582 1.00 89.12 413 SER A O 1
ATOM 3358 N N . ILE A 1 414 ? 11.677 1.573 -46.870 1.00 88.00 414 ILE A N 1
ATOM 3359 C CA . ILE A 1 414 ? 12.063 2.497 -45.795 1.00 88.00 414 ILE A CA 1
ATOM 3360 C C . ILE A 1 414 ? 11.833 3.959 -46.178 1.00 88.00 414 ILE A C 1
ATOM 3362 O O . ILE A 1 414 ? 12.001 4.339 -47.336 1.00 88.00 414 ILE A O 1
ATOM 3366 N N . THR A 1 415 ? 11.504 4.794 -45.192 1.00 86.81 415 THR A N 1
ATOM 3367 C CA . THR A 1 415 ? 11.513 6.260 -45.322 1.00 86.81 415 THR A CA 1
ATOM 3368 C C . THR A 1 415 ? 12.344 6.904 -44.214 1.00 86.81 415 THR A C 1
ATOM 3370 O O . THR A 1 415 ? 12.215 6.540 -43.047 1.00 86.81 415 THR A O 1
ATOM 3373 N N . THR A 1 416 ? 13.196 7.873 -44.560 1.00 85.06 416 THR A N 1
ATOM 3374 C CA . THR A 1 416 ? 14.129 8.530 -43.624 1.00 85.06 416 THR A CA 1
ATOM 3375 C C . THR A 1 416 ? 13.768 9.997 -43.384 1.00 85.06 416 THR A C 1
ATOM 3377 O O . THR A 1 416 ? 13.494 10.727 -44.332 1.00 85.06 416 THR A O 1
ATOM 3380 N N . SER A 1 417 ? 13.809 10.454 -42.132 1.00 84.81 417 SER A N 1
ATOM 3381 C CA . SER A 1 417 ? 13.537 11.847 -41.735 1.00 84.81 417 SER A CA 1
ATOM 3382 C C . SER A 1 417 ? 14.335 12.234 -40.486 1.00 84.81 417 SER A C 1
ATOM 3384 O O . SER A 1 417 ? 14.744 11.361 -39.729 1.00 84.81 417 SER A O 1
ATOM 3386 N N . THR A 1 418 ? 14.546 13.525 -40.214 1.00 85.06 418 THR A N 1
ATOM 3387 C CA . THR A 1 418 ? 15.133 13.950 -38.931 1.00 85.06 418 THR A CA 1
ATOM 3388 C C . THR A 1 418 ? 14.078 13.891 -37.826 1.00 85.06 418 THR A C 1
ATOM 3390 O O . THR A 1 418 ? 13.061 14.576 -37.887 1.00 85.06 418 THR A O 1
ATOM 3393 N N . TYR A 1 419 ? 14.336 13.087 -36.796 1.00 82.31 419 TYR A N 1
ATOM 3394 C CA . TYR A 1 419 ? 13.474 12.942 -35.625 1.00 82.31 419 TYR A CA 1
ATOM 3395 C C . TYR A 1 419 ? 13.628 14.098 -34.636 1.00 82.31 419 TYR A C 1
ATOM 3397 O O . TYR A 1 419 ? 12.636 14.633 -34.142 1.00 82.31 419 TYR A O 1
ATOM 3405 N N . TYR A 1 420 ? 14.875 14.462 -34.328 1.00 84.62 420 TYR A N 1
ATOM 3406 C CA . TYR A 1 420 ? 15.207 15.425 -33.281 1.00 84.62 420 TYR A CA 1
ATOM 3407 C C . TYR A 1 420 ? 16.533 16.122 -33.598 1.00 84.62 420 TYR A C 1
ATOM 3409 O O . TYR A 1 420 ? 17.496 15.465 -33.996 1.00 84.62 420 TYR A O 1
ATOM 3417 N N . ASN A 1 421 ? 16.581 17.445 -33.424 1.00 85.62 421 ASN A N 1
ATOM 3418 C CA . ASN A 1 421 ? 17.789 18.247 -33.619 1.00 85.62 421 ASN A CA 1
ATOM 3419 C C . ASN A 1 421 ? 18.349 18.701 -32.262 1.00 85.62 421 ASN A C 1
ATOM 3421 O O . ASN A 1 421 ? 17.764 19.588 -31.638 1.00 85.62 421 ASN A O 1
ATOM 3425 N N . ILE A 1 422 ? 19.448 18.096 -31.800 1.00 85.94 422 ILE A N 1
ATOM 3426 C CA . ILE A 1 422 ? 19.961 18.283 -30.433 1.00 85.94 422 ILE A CA 1
ATOM 3427 C C . ILE A 1 422 ? 20.689 19.628 -30.288 1.00 85.94 422 ILE A C 1
ATOM 3429 O O . ILE A 1 422 ? 20.546 20.300 -29.267 1.00 85.94 422 ILE A O 1
ATOM 3433 N N . ASP A 1 423 ? 21.420 20.072 -31.315 1.00 84.81 423 ASP A N 1
ATOM 3434 C CA . ASP A 1 423 ? 22.110 21.375 -31.299 1.00 84.81 423 ASP A CA 1
ATOM 3435 C C . ASP A 1 423 ? 21.160 22.589 -31.360 1.00 84.81 423 ASP A C 1
ATOM 3437 O O . ASP A 1 423 ? 21.540 23.712 -31.004 1.00 84.81 423 ASP A O 1
ATOM 3441 N N . GLY A 1 424 ? 19.917 22.351 -31.782 1.00 77.88 424 GLY A N 1
ATOM 3442 C CA . GLY A 1 424 ? 18.835 23.324 -31.837 1.00 77.88 424 GLY A CA 1
ATOM 3443 C C . GLY A 1 424 ? 18.101 23.492 -30.509 1.00 77.88 424 GLY A C 1
ATOM 3444 O O . GLY A 1 424 ? 17.154 24.269 -30.452 1.00 77.88 424 GLY A O 1
ATOM 3445 N N . ASN A 1 425 ? 18.504 22.771 -29.457 1.00 79.06 425 ASN A N 1
ATOM 3446 C CA . ASN A 1 425 ? 17.881 22.859 -28.142 1.00 79.06 425 ASN A CA 1
ATOM 3447 C C . ASN A 1 425 ? 18.207 24.196 -27.438 1.00 79.06 425 ASN A C 1
ATOM 3449 O O . ASN A 1 425 ? 19.331 24.702 -27.520 1.00 79.06 425 ASN A O 1
ATOM 3453 N N . ASN A 1 426 ? 17.226 24.755 -26.720 1.00 76.75 426 ASN A N 1
ATOM 3454 C CA . ASN A 1 426 ? 17.367 26.006 -25.966 1.00 76.75 426 ASN A CA 1
ATOM 3455 C C . ASN A 1 426 ? 18.241 25.862 -24.704 1.00 76.75 426 ASN A C 1
ATOM 3457 O O . ASN A 1 426 ? 18.835 26.842 -24.246 1.00 76.75 426 ASN A O 1
ATOM 3461 N N . ASP A 1 427 ? 18.357 24.658 -24.145 1.00 78.69 427 ASP A N 1
ATOM 3462 C CA . ASP A 1 427 ? 19.232 24.371 -23.016 1.00 78.69 427 ASP A CA 1
ATOM 3463 C C . ASP A 1 427 ? 20.701 24.266 -23.468 1.00 78.69 427 ASP A C 1
ATOM 3465 O O . ASP A 1 427 ? 21.091 23.411 -24.271 1.00 78.69 427 ASP A O 1
ATOM 3469 N N . ARG A 1 428 ? 21.551 25.136 -22.904 1.00 79.50 428 ARG A N 1
ATOM 3470 C CA . ARG A 1 428 ? 22.983 25.218 -23.231 1.00 79.50 428 ARG A CA 1
ATOM 3471 C C . ARG A 1 428 ? 23.758 23.938 -22.913 1.00 79.50 428 ARG A C 1
ATOM 3473 O O . ARG A 1 428 ? 24.729 23.654 -23.611 1.00 79.50 428 ARG A O 1
ATOM 3480 N N . THR A 1 429 ? 23.376 23.184 -21.886 1.00 78.31 429 THR A N 1
ATOM 3481 C CA . THR A 1 429 ? 24.051 21.939 -21.493 1.00 78.31 429 THR A CA 1
ATOM 3482 C C . THR A 1 429 ? 23.706 20.806 -22.457 1.00 78.31 429 THR A C 1
ATOM 3484 O O . THR A 1 429 ? 24.610 20.064 -22.846 1.00 78.31 429 THR A O 1
ATOM 3487 N N . ILE A 1 430 ? 22.448 20.715 -22.912 1.00 82.69 430 ILE A N 1
ATOM 3488 C CA . ILE A 1 430 ? 22.041 19.775 -23.973 1.00 82.69 430 ILE A CA 1
ATOM 3489 C C . ILE A 1 430 ? 22.761 20.131 -25.275 1.00 82.69 430 ILE A C 1
ATOM 3491 O O . ILE A 1 430 ? 23.434 19.290 -25.869 1.00 82.69 430 ILE A O 1
ATOM 3495 N N . LYS A 1 431 ? 22.709 21.406 -25.673 1.00 84.81 431 LYS A N 1
ATOM 3496 C CA . LYS A 1 431 ? 23.340 21.899 -26.900 1.00 84.81 431 LYS A CA 1
ATOM 3497 C C . LYS A 1 431 ? 24.852 21.663 -26.935 1.00 84.81 431 LYS A C 1
ATOM 3499 O O . LYS A 1 431 ? 25.376 21.191 -27.939 1.00 84.81 431 LYS A O 1
ATOM 3504 N N . LYS A 1 432 ? 25.568 21.956 -25.840 1.00 86.00 432 LYS A N 1
ATOM 3505 C CA . LYS A 1 432 ? 27.027 21.756 -25.743 1.00 86.00 432 LYS A CA 1
ATOM 3506 C C . LYS A 1 432 ? 27.426 20.280 -25.864 1.00 86.00 432 LYS A C 1
ATOM 3508 O O . LYS A 1 432 ? 28.520 19.992 -26.339 1.00 86.00 432 LYS A O 1
ATOM 3513 N N . ASN A 1 433 ? 26.551 19.365 -25.448 1.00 86.50 433 ASN A N 1
ATOM 3514 C CA . ASN A 1 433 ? 26.789 17.923 -25.475 1.00 86.50 433 ASN A CA 1
ATOM 3515 C C . ASN A 1 433 ? 26.074 17.204 -26.636 1.00 86.50 433 ASN A C 1
ATOM 3517 O O . ASN A 1 433 ? 26.025 15.977 -26.640 1.00 86.50 433 ASN A O 1
ATOM 3521 N N . ALA A 1 434 ? 25.552 17.927 -27.636 1.00 86.56 434 ALA A N 1
ATOM 3522 C CA . ALA A 1 434 ? 24.738 17.363 -28.721 1.00 86.56 434 ALA A CA 1
ATOM 3523 C C . ALA A 1 434 ? 25.385 16.164 -29.439 1.00 86.56 434 ALA A C 1
ATOM 3525 O O . ALA A 1 434 ? 24.719 15.169 -29.722 1.00 86.56 434 ALA A O 1
ATOM 3526 N N . ASN A 1 435 ? 26.700 16.221 -29.655 1.00 84.50 435 ASN A N 1
ATOM 3527 C CA . ASN A 1 435 ? 27.458 15.171 -30.340 1.00 84.50 435 ASN A CA 1
ATOM 3528 C C . ASN A 1 435 ? 27.840 13.989 -29.427 1.00 84.50 435 ASN A C 1
ATOM 3530 O O . ASN A 1 435 ? 28.398 13.007 -29.914 1.00 84.50 435 ASN A O 1
ATOM 3534 N N . ASN A 1 436 ? 27.597 14.088 -28.115 1.00 85.62 436 ASN A N 1
ATOM 3535 C CA . ASN A 1 436 ? 27.993 13.080 -27.127 1.00 85.62 436 ASN A CA 1
ATOM 3536 C C . ASN A 1 436 ? 26.851 12.166 -26.680 1.00 85.62 436 ASN A C 1
ATOM 3538 O O . ASN A 1 436 ? 27.129 11.058 -26.230 1.00 85.62 436 ASN A O 1
ATOM 3542 N N . PHE A 1 437 ? 25.597 12.604 -26.802 1.00 88.12 437 PHE A N 1
ATOM 3543 C CA . PHE A 1 437 ? 24.442 11.805 -26.404 1.00 88.12 437 PHE A CA 1
ATOM 3544 C C . PHE A 1 437 ? 24.334 10.494 -27.189 1.00 88.12 437 PHE A C 1
ATOM 3546 O O . PHE A 1 437 ? 24.467 10.477 -28.413 1.00 88.12 437 PHE A O 1
ATOM 3553 N N . VAL A 1 438 ? 23.993 9.422 -26.474 1.00 86.44 438 VAL A N 1
ATOM 3554 C CA . VAL A 1 438 ? 23.652 8.113 -27.046 1.00 86.44 438 VAL A CA 1
ATOM 3555 C C . VAL A 1 438 ? 22.182 7.774 -26.793 1.00 86.44 438 VAL A C 1
ATOM 3557 O O . VAL A 1 438 ? 21.589 8.222 -25.806 1.00 86.44 438 VAL A O 1
ATOM 3560 N N . LEU A 1 439 ? 21.590 6.991 -27.696 1.00 84.31 439 LEU A N 1
ATOM 3561 C CA . LEU A 1 439 ? 20.171 6.637 -27.677 1.00 84.31 439 LEU A CA 1
ATOM 3562 C C . LEU A 1 439 ? 19.907 5.349 -26.901 1.00 84.31 439 LEU A C 1
ATOM 3564 O O . LEU A 1 439 ? 20.592 4.346 -27.096 1.00 84.31 439 LEU A O 1
ATOM 3568 N N . TYR A 1 440 ? 18.839 5.362 -26.107 1.00 79.94 440 TYR A N 1
ATOM 3569 C CA . TYR A 1 440 ? 18.274 4.178 -25.469 1.00 79.94 440 TYR A CA 1
ATOM 3570 C C . TYR A 1 440 ? 16.772 4.095 -25.775 1.00 79.94 440 TYR A C 1
ATOM 3572 O O . TYR A 1 440 ? 16.061 5.102 -25.713 1.00 79.94 440 TYR A O 1
ATOM 3580 N N . ASN A 1 441 ? 16.297 2.890 -26.111 1.00 70.62 441 ASN A N 1
ATOM 3581 C CA . ASN A 1 441 ? 14.869 2.620 -26.312 1.00 70.62 441 ASN A CA 1
ATOM 3582 C C . ASN A 1 441 ? 14.107 2.868 -25.021 1.00 70.62 441 ASN A C 1
ATOM 3584 O O . ASN A 1 441 ? 14.622 2.463 -23.989 1.00 70.62 441 ASN A O 1
ATOM 3588 N N . VAL A 1 442 ? 12.888 3.405 -25.074 1.00 66.81 442 VAL A N 1
ATOM 3589 C CA . VAL A 1 442 ? 11.920 3.243 -23.985 1.00 66.81 442 VAL A CA 1
ATOM 3590 C C . VAL A 1 442 ? 10.963 2.122 -24.378 1.00 66.81 442 VAL A C 1
ATOM 3592 O O . VAL A 1 442 ? 10.035 2.307 -25.163 1.00 66.81 442 VAL A O 1
ATOM 3595 N N . TYR A 1 443 ? 11.227 0.925 -23.858 1.00 59.88 443 TYR A N 1
ATOM 3596 C CA . TYR A 1 443 ? 10.491 -0.277 -24.241 1.00 59.88 443 TYR A CA 1
ATOM 3597 C C . TYR A 1 443 ? 8.983 -0.135 -23.974 1.00 59.88 443 TYR A C 1
ATOM 3599 O O . TYR A 1 443 ? 8.577 0.251 -22.879 1.00 59.88 443 TYR A O 1
ATOM 3607 N N . GLY A 1 444 ? 8.162 -0.511 -24.959 1.00 57.81 444 GLY A N 1
ATOM 3608 C CA . GLY A 1 444 ? 6.701 -0.526 -24.843 1.00 57.81 444 GLY A CA 1
ATOM 3609 C C . GLY A 1 444 ? 5.988 0.753 -25.291 1.00 57.81 444 GLY A C 1
ATOM 3610 O O . GLY A 1 444 ? 4.763 0.790 -25.211 1.00 57.81 444 GLY A O 1
ATOM 3611 N N . TYR A 1 445 ? 6.709 1.762 -25.796 1.00 61.44 445 TYR A N 1
ATOM 3612 C CA . TYR A 1 445 ? 6.107 3.016 -26.256 1.00 61.44 445 TYR A CA 1
ATOM 3613 C C . TYR A 1 445 ? 6.546 3.408 -27.669 1.00 61.44 445 TYR A C 1
ATOM 3615 O O . TYR A 1 445 ? 7.719 3.308 -28.024 1.00 61.44 445 TYR A O 1
ATOM 3623 N N . SER A 1 446 ? 5.591 3.889 -28.469 1.00 65.00 446 SER A N 1
ATOM 3624 C CA . SER A 1 446 ? 5.841 4.428 -29.809 1.00 65.00 446 SER A CA 1
ATOM 3625 C C . SER A 1 446 ? 6.394 5.853 -29.738 1.00 65.00 446 SER A C 1
ATOM 3627 O O . SER A 1 446 ? 5.890 6.684 -28.979 1.00 65.00 446 SER A O 1
ATOM 3629 N N . GLY A 1 447 ? 7.421 6.165 -30.535 1.00 64.12 447 GLY A N 1
ATOM 3630 C CA . GLY A 1 447 ? 7.913 7.533 -30.689 1.00 64.12 447 GLY A CA 1
ATOM 3631 C C . GLY A 1 447 ? 8.533 8.178 -29.448 1.00 64.12 447 GLY A C 1
ATOM 3632 O O . GLY A 1 447 ? 8.605 9.405 -29.401 1.00 64.12 447 GLY A O 1
ATOM 3633 N N . GLN A 1 448 ? 8.967 7.398 -28.456 1.00 70.94 448 GLN A N 1
ATOM 3634 C CA . GLN A 1 448 ? 9.569 7.895 -27.215 1.00 70.94 448 GLN A CA 1
ATOM 3635 C C . GLN A 1 448 ? 10.985 7.337 -27.052 1.00 70.94 448 GLN A C 1
ATOM 3637 O O . GLN A 1 448 ? 11.202 6.130 -27.089 1.00 70.94 448 GLN A O 1
ATOM 3642 N N . ILE A 1 449 ? 11.965 8.229 -26.893 1.00 75.44 449 ILE A N 1
ATOM 3643 C CA . ILE A 1 449 ? 13.387 7.875 -26.810 1.00 75.44 449 ILE A CA 1
ATOM 3644 C C . ILE A 1 449 ? 14.009 8.630 -25.646 1.00 75.44 449 ILE A C 1
ATOM 3646 O O . ILE A 1 449 ? 13.675 9.792 -25.395 1.00 75.44 449 ILE A O 1
ATOM 3650 N N . MET A 1 450 ? 14.958 7.987 -24.975 1.00 81.12 450 MET A N 1
ATOM 3651 C CA . MET A 1 450 ? 15.806 8.633 -23.987 1.00 81.12 450 MET A CA 1
ATOM 3652 C C . MET A 1 450 ? 17.208 8.849 -24.556 1.00 81.12 450 MET A C 1
ATOM 3654 O O . MET A 1 450 ? 17.780 7.963 -25.196 1.00 81.12 450 MET A O 1
ATOM 3658 N N . MET A 1 451 ? 17.774 10.023 -24.288 1.00 86.38 451 MET A N 1
ATOM 3659 C CA . MET A 1 451 ? 19.189 10.298 -24.516 1.00 86.38 451 MET A CA 1
ATOM 3660 C C . MET A 1 451 ? 19.920 10.292 -23.178 1.00 86.38 451 MET A C 1
ATOM 3662 O O . MET A 1 451 ? 19.485 10.955 -22.236 1.00 86.38 451 MET A O 1
ATOM 3666 N N . LEU A 1 452 ? 21.047 9.591 -23.100 1.00 87.12 452 LEU A N 1
ATOM 3667 C CA . LEU A 1 452 ? 21.951 9.671 -21.952 1.00 87.12 452 LEU A CA 1
ATOM 3668 C C . LEU A 1 452 ? 23.300 10.234 -22.406 1.00 87.12 452 LEU A C 1
ATOM 3670 O O . LEU A 1 452 ? 23.766 9.889 -23.492 1.00 87.12 452 LEU A O 1
ATOM 3674 N N . ASN A 1 453 ? 23.927 11.088 -21.592 1.00 88.69 453 ASN A N 1
ATOM 3675 C CA . ASN A 1 453 ? 25.255 11.645 -21.870 1.00 88.69 453 ASN A CA 1
ATOM 3676 C C . ASN A 1 453 ? 26.356 10.808 -21.184 1.00 88.69 453 ASN A C 1
ATOM 3678 O O . ASN A 1 453 ? 26.529 10.921 -19.966 1.00 88.69 453 ASN A O 1
ATOM 3682 N N . PRO A 1 454 ? 27.094 9.958 -21.916 1.00 86.56 454 PRO A N 1
ATOM 3683 C CA . PRO A 1 454 ? 28.133 9.114 -21.351 1.00 86.56 454 PRO A CA 1
ATOM 3684 C C . PRO A 1 454 ? 29.464 9.845 -21.191 1.00 86.56 454 PRO A C 1
ATOM 3686 O O . PRO A 1 454 ? 29.737 10.868 -21.819 1.00 86.56 454 PRO A O 1
ATOM 3689 N N . ARG A 1 455 ? 30.386 9.208 -20.469 1.00 84.69 455 ARG A N 1
ATOM 3690 C CA . ARG A 1 455 ? 31.816 9.428 -20.668 1.00 84.69 455 ARG A CA 1
ATOM 3691 C C . ARG A 1 455 ? 32.303 8.604 -21.863 1.00 84.69 455 ARG A C 1
ATOM 3693 O O . ARG A 1 455 ? 32.373 7.379 -21.771 1.00 84.69 455 ARG A O 1
ATOM 3700 N N . LYS A 1 456 ? 32.682 9.266 -22.960 1.00 79.25 456 LYS A N 1
ATOM 3701 C CA . LYS A 1 456 ? 33.293 8.609 -24.128 1.00 79.25 456 LYS A CA 1
ATOM 3702 C C . LYS A 1 456 ? 34.706 8.120 -23.812 1.00 79.25 456 LYS A C 1
ATOM 3704 O O . LYS A 1 456 ? 35.558 8.898 -23.379 1.00 79.25 456 LYS A O 1
ATOM 3709 N N . ILE A 1 457 ? 34.956 6.832 -24.033 1.00 72.38 457 ILE A N 1
ATOM 3710 C CA . ILE A 1 457 ? 36.271 6.221 -23.829 1.00 72.38 457 ILE A CA 1
ATOM 3711 C C . ILE A 1 457 ? 36.985 6.088 -25.172 1.00 72.38 457 ILE A C 1
ATOM 3713 O O . ILE A 1 457 ? 36.780 5.122 -25.900 1.00 72.38 457 ILE A O 1
ATOM 3717 N N . ASN A 1 458 ? 37.885 7.032 -25.451 1.00 59.88 458 ASN A N 1
ATOM 3718 C CA . ASN A 1 458 ? 38.661 7.055 -26.698 1.00 59.88 458 ASN A CA 1
ATOM 3719 C C . ASN A 1 458 ? 39.959 6.228 -26.612 1.00 59.88 458 ASN A C 1
ATOM 3721 O O . ASN A 1 458 ? 40.522 5.849 -27.630 1.00 59.88 458 ASN A O 1
ATOM 3725 N N . ASN A 1 459 ? 40.447 5.939 -25.399 1.00 59.16 459 ASN A N 1
ATOM 3726 C CA . ASN A 1 459 ? 41.584 5.047 -25.166 1.00 59.16 459 ASN A CA 1
ATOM 3727 C C . ASN A 1 459 ? 41.247 4.090 -24.016 1.00 59.16 459 ASN A C 1
ATOM 3729 O O . ASN A 1 459 ? 41.055 4.519 -22.875 1.00 59.16 459 ASN A O 1
ATOM 3733 N N . LYS A 1 460 ? 41.196 2.787 -24.323 1.00 54.28 460 LYS A N 1
ATOM 3734 C CA . LYS A 1 460 ? 40.821 1.716 -23.383 1.00 54.28 460 LYS A CA 1
ATOM 3735 C C . LYS A 1 460 ? 41.758 1.625 -22.165 1.00 54.28 460 LYS A C 1
ATOM 3737 O O . LYS A 1 460 ? 41.336 1.139 -21.122 1.00 54.28 460 LYS A O 1
ATOM 3742 N N . GLN A 1 461 ? 42.970 2.181 -22.263 1.00 54.28 461 GLN A N 1
ATOM 3743 C CA . GLN A 1 461 ? 43.968 2.230 -21.189 1.00 54.28 461 GLN A CA 1
ATOM 3744 C C . GLN A 1 461 ? 43.741 3.369 -20.167 1.00 54.28 461 GLN A C 1
ATOM 3746 O O . GLN A 1 461 ? 44.338 3.351 -19.097 1.00 54.28 461 GLN A O 1
ATOM 3751 N N . ASN A 1 462 ? 42.862 4.346 -20.446 1.00 54.12 462 ASN A N 1
ATOM 3752 C CA . ASN A 1 462 ? 42.647 5.547 -19.616 1.00 54.12 462 ASN A CA 1
ATOM 3753 C C . ASN A 1 462 ? 41.271 5.579 -18.909 1.00 54.12 462 ASN A C 1
ATOM 3755 O O . ASN A 1 462 ? 40.612 6.615 -18.850 1.00 54.12 462 ASN A O 1
ATOM 3759 N N . MET A 1 463 ? 40.823 4.461 -18.323 1.00 61.38 463 MET A N 1
ATOM 3760 C CA . MET A 1 463 ? 39.525 4.358 -17.620 1.00 61.38 463 MET A CA 1
ATOM 3761 C C . MET A 1 463 ? 39.557 4.767 -16.125 1.00 61.38 463 MET A C 1
ATOM 3763 O O . MET A 1 463 ? 38.736 4.307 -15.325 1.00 61.38 463 MET A O 1
ATOM 3767 N N . LYS A 1 464 ? 40.478 5.650 -15.718 1.00 67.62 464 LYS A N 1
ATOM 3768 C CA . LYS A 1 464 ? 40.569 6.168 -14.332 1.00 67.62 464 LYS A CA 1
ATOM 3769 C C . LYS A 1 464 ? 39.309 6.953 -13.946 1.00 67.62 464 LYS A C 1
ATOM 3771 O O . LYS A 1 464 ? 38.720 7.564 -14.835 1.00 67.62 464 LYS A O 1
ATOM 3776 N N . PRO A 1 465 ? 38.876 6.969 -12.674 1.00 66.50 465 PRO A N 1
ATOM 3777 C CA . PRO A 1 465 ? 37.641 7.656 -12.308 1.00 66.50 465 PRO A CA 1
ATOM 3778 C C . PRO A 1 465 ? 37.807 9.165 -12.522 1.00 66.50 465 PRO A C 1
ATOM 3780 O O . PRO A 1 465 ? 38.858 9.726 -12.207 1.00 66.50 465 PRO A O 1
ATOM 3783 N N . TRP A 1 466 ? 36.794 9.819 -13.090 1.00 74.94 466 TRP A N 1
ATOM 3784 C CA . TRP A 1 466 ? 36.753 11.284 -13.120 1.00 74.94 466 TRP A CA 1
ATOM 3785 C C . TRP A 1 466 ? 36.422 11.819 -11.728 1.00 74.94 466 TRP A C 1
ATOM 3787 O O . TRP A 1 466 ? 35.713 11.165 -10.961 1.00 74.94 466 TRP A O 1
ATOM 3797 N N . LYS A 1 467 ? 36.931 13.012 -11.404 1.00 75.62 467 LYS A N 1
ATOM 3798 C CA . LYS A 1 467 ? 36.483 13.735 -10.211 1.00 75.62 467 LYS A CA 1
ATOM 3799 C C . LYS A 1 467 ? 35.021 14.145 -10.402 1.00 75.62 467 LYS A C 1
ATOM 3801 O O . LYS A 1 467 ? 34.606 14.441 -11.522 1.00 75.62 467 LYS A O 1
ATOM 3806 N N . GLN A 1 468 ? 34.260 14.206 -9.312 1.00 70.56 468 GLN A N 1
ATOM 3807 C CA . GLN A 1 468 ? 32.831 14.532 -9.365 1.00 70.56 468 GLN A CA 1
ATOM 3808 C C . GLN A 1 468 ? 32.558 15.895 -10.025 1.00 70.56 468 GLN A C 1
ATOM 3810 O O . GLN A 1 468 ? 31.631 16.026 -10.820 1.00 70.56 468 GLN A O 1
ATOM 3815 N N . ASP A 1 469 ? 33.421 16.886 -9.794 1.00 75.50 469 ASP A N 1
ATOM 3816 C CA . ASP A 1 469 ? 33.312 18.206 -10.427 1.00 75.50 469 ASP A CA 1
ATOM 3817 C C . ASP A 1 469 ? 33.434 18.152 -11.958 1.00 75.50 469 ASP A C 1
ATOM 3819 O O . ASP A 1 469 ? 32.739 18.886 -12.663 1.00 75.50 469 ASP A O 1
ATOM 3823 N N . ASP A 1 470 ? 34.273 17.257 -12.489 1.00 75.50 470 ASP A N 1
ATOM 3824 C CA . ASP A 1 470 ? 34.444 17.075 -13.934 1.00 75.50 470 ASP A CA 1
ATOM 3825 C C . ASP A 1 470 ? 33.229 16.374 -14.556 1.00 75.50 470 ASP A C 1
ATOM 3827 O O . ASP A 1 470 ? 32.812 16.725 -15.664 1.00 75.50 470 ASP A O 1
ATOM 3831 N N . LEU A 1 471 ? 32.626 15.421 -13.833 1.00 76.94 471 LEU A N 1
ATOM 3832 C CA . LEU A 1 471 ? 31.364 14.784 -14.225 1.00 76.94 471 LEU A CA 1
ATOM 3833 C C . LEU A 1 471 ? 30.235 15.822 -14.290 1.00 76.94 471 LEU A C 1
ATOM 3835 O O . LEU A 1 471 ? 29.546 15.916 -15.307 1.00 76.94 471 LEU A O 1
ATOM 3839 N N . ASN A 1 472 ? 30.119 16.670 -13.265 1.00 74.56 472 ASN A N 1
ATOM 3840 C CA . ASN A 1 472 ? 29.122 17.740 -13.196 1.00 74.56 472 ASN A CA 1
ATOM 3841 C C . ASN A 1 472 ? 29.313 18.786 -14.308 1.00 74.56 472 ASN A C 1
ATOM 3843 O O . ASN A 1 472 ? 28.360 19.145 -14.999 1.00 74.56 472 ASN A O 1
ATOM 3847 N N . LYS A 1 473 ? 30.549 19.252 -14.531 1.00 77.31 473 LYS A N 1
ATOM 3848 C CA . LYS A 1 473 ? 30.880 20.267 -15.550 1.00 77.31 473 LYS A CA 1
ATOM 3849 C C . LYS A 1 473 ? 30.588 19.802 -16.978 1.00 77.31 473 LYS A C 1
ATOM 3851 O O . LYS A 1 473 ? 30.221 20.618 -17.829 1.00 77.31 473 LYS A O 1
ATOM 3856 N N . ASN A 1 474 ? 30.787 18.515 -17.248 1.00 76.81 474 ASN A N 1
ATOM 3857 C CA . ASN A 1 474 ? 30.545 17.919 -18.561 1.00 76.81 474 ASN A CA 1
ATOM 3858 C C . ASN A 1 474 ? 29.119 17.371 -18.707 1.00 76.81 474 ASN A C 1
ATOM 3860 O O . ASN A 1 474 ? 28.716 17.010 -19.811 1.00 76.81 474 ASN A O 1
ATOM 3864 N N . GLY A 1 475 ? 28.334 17.354 -17.625 1.00 78.69 475 GLY A N 1
ATOM 3865 C CA . GLY A 1 475 ? 26.991 16.790 -17.621 1.00 78.69 475 GLY A CA 1
ATOM 3866 C C . GLY A 1 475 ? 26.984 15.279 -17.856 1.00 78.69 475 GLY A C 1
ATOM 3867 O O . GLY A 1 475 ? 26.054 14.761 -18.472 1.00 78.69 475 GLY A O 1
ATOM 3868 N N . THR A 1 476 ? 28.037 14.574 -17.444 1.00 83.88 476 THR A N 1
ATOM 3869 C CA . THR A 1 476 ? 28.141 13.119 -17.588 1.00 83.88 476 THR A CA 1
ATOM 3870 C C . THR A 1 476 ? 27.119 12.442 -16.680 1.00 83.88 476 THR A C 1
ATOM 3872 O O . THR A 1 476 ? 27.038 12.750 -15.496 1.00 83.88 476 THR A O 1
ATOM 3875 N N . GLY A 1 477 ? 26.347 11.507 -17.227 1.00 79.56 477 GLY A N 1
ATOM 3876 C CA . GLY A 1 477 ? 25.243 10.851 -16.529 1.00 79.56 477 GLY A CA 1
ATOM 3877 C C . GLY A 1 477 ? 23.890 11.531 -16.732 1.00 79.56 477 GLY A C 1
ATOM 3878 O O . GLY A 1 477 ? 22.878 10.947 -16.358 1.00 79.56 477 GLY A O 1
ATOM 3879 N N . ILE A 1 478 ? 23.830 12.723 -17.344 1.00 81.94 478 ILE A N 1
ATOM 3880 C CA . ILE A 1 478 ? 22.561 13.422 -17.596 1.00 81.94 478 ILE A CA 1
ATOM 3881 C C . ILE A 1 478 ? 21.656 12.587 -18.505 1.00 81.94 478 ILE A C 1
ATOM 3883 O O . ILE A 1 478 ? 22.073 12.147 -19.580 1.00 81.94 478 ILE A O 1
ATOM 3887 N N . ALA A 1 479 ? 20.399 12.451 -18.086 1.00 82.38 479 ALA A N 1
ATOM 3888 C CA . ALA A 1 479 ? 19.328 11.848 -18.862 1.00 82.38 479 ALA A CA 1
ATOM 3889 C C . ALA A 1 479 ? 18.333 12.897 -19.361 1.00 82.38 479 ALA A C 1
ATOM 3891 O O . ALA A 1 479 ? 17.860 13.728 -18.583 1.00 82.38 479 ALA A O 1
ATOM 3892 N N . VAL A 1 480 ? 18.008 12.837 -20.654 1.00 81.12 480 VAL A N 1
ATOM 3893 C CA . VAL A 1 480 ? 17.082 13.753 -21.330 1.00 81.12 480 VAL A CA 1
ATOM 3894 C C . VAL A 1 480 ? 15.973 12.948 -22.001 1.00 81.12 480 VAL A C 1
ATOM 3896 O O . VAL A 1 480 ? 16.241 12.111 -22.868 1.00 81.12 480 VAL A O 1
ATOM 3899 N N . ALA A 1 481 ? 14.724 13.232 -21.629 1.00 74.62 481 ALA A N 1
ATOM 3900 C CA . ALA A 1 481 ? 13.553 12.737 -22.348 1.00 74.62 481 ALA A CA 1
ATOM 3901 C C . ALA A 1 481 ? 13.276 13.626 -23.568 1.00 74.62 481 ALA A C 1
ATOM 3903 O O . ALA A 1 481 ? 13.201 14.856 -23.447 1.00 74.62 481 ALA A O 1
ATOM 3904 N N . ILE A 1 482 ? 13.096 13.007 -24.737 1.00 73.62 482 ILE A N 1
ATOM 3905 C CA . ILE A 1 482 ? 12.761 13.712 -25.978 1.00 73.62 482 ILE A CA 1
ATOM 3906 C C . ILE A 1 482 ? 11.465 13.176 -26.580 1.00 73.62 482 ILE A C 1
ATOM 3908 O O . ILE A 1 482 ? 11.233 11.969 -26.637 1.00 73.62 482 ILE A O 1
ATOM 3912 N N . THR A 1 483 ? 10.629 14.089 -27.068 1.00 60.31 483 THR A N 1
ATOM 3913 C CA . THR A 1 483 ? 9.418 13.765 -27.833 1.00 60.31 483 THR A CA 1
ATOM 3914 C C . THR A 1 483 ? 9.539 14.233 -29.276 1.00 60.31 483 THR A C 1
ATOM 3916 O O . THR A 1 483 ? 10.332 15.125 -29.584 1.00 60.31 483 THR A O 1
ATOM 3919 N N . LYS A 1 484 ? 8.748 13.616 -30.164 1.00 58.69 484 LYS A N 1
ATOM 3920 C CA . LYS A 1 484 ? 8.722 13.882 -31.608 1.00 58.69 484 LYS A CA 1
ATOM 3921 C C . LYS A 1 484 ? 8.734 15.383 -31.914 1.00 58.69 484 LYS A C 1
ATOM 3923 O O . LYS A 1 484 ? 7.883 16.127 -31.430 1.00 58.69 484 LYS A O 1
ATOM 3928 N N . ASN A 1 485 ? 9.659 15.802 -32.776 1.00 58.84 485 ASN A N 1
ATOM 3929 C CA . ASN A 1 485 ? 9.704 17.162 -33.299 1.00 58.84 485 ASN A CA 1
ATOM 3930 C C . ASN A 1 485 ? 8.443 17.425 -34.144 1.00 58.84 485 ASN A C 1
ATOM 3932 O O . ASN A 1 485 ? 8.299 16.865 -35.232 1.00 58.84 485 ASN A O 1
ATOM 3936 N N . ARG A 1 486 ? 7.497 18.218 -33.623 1.00 50.78 486 ARG A N 1
ATOM 3937 C CA . ARG A 1 486 ? 6.226 18.503 -34.313 1.00 50.78 486 ARG A CA 1
ATOM 3938 C C . ARG A 1 486 ? 6.384 19.505 -35.465 1.00 50.78 486 ARG A C 1
ATOM 3940 O O . ARG A 1 486 ? 5.593 19.435 -36.396 1.00 50.78 486 ARG A O 1
ATOM 3947 N N . ASN A 1 487 ? 7.413 20.366 -35.448 1.00 48.53 487 ASN A N 1
ATOM 3948 C CA . ASN A 1 487 ? 7.477 21.556 -36.314 1.00 48.53 487 ASN A CA 1
ATOM 3949 C C . ASN A 1 487 ? 8.786 21.728 -37.119 1.00 48.53 487 ASN A C 1
ATOM 3951 O O . ASN A 1 487 ? 8.962 22.745 -37.781 1.00 48.53 487 ASN A O 1
ATOM 3955 N N . GLY A 1 488 ? 9.731 20.784 -37.074 1.00 50.41 488 GLY A N 1
ATOM 3956 C CA . GLY A 1 488 ? 10.955 20.831 -37.894 1.00 50.41 488 GLY A CA 1
ATOM 3957 C C . GLY A 1 488 ? 12.004 21.879 -37.480 1.00 50.41 488 GLY A C 1
ATOM 3958 O O . GLY A 1 488 ? 13.095 21.885 -38.046 1.00 50.41 488 GLY A O 1
ATOM 3959 N N . VAL A 1 489 ? 11.743 22.706 -36.461 1.00 49.22 489 VAL A N 1
ATOM 3960 C CA . VAL A 1 489 ? 12.672 23.730 -35.948 1.00 49.22 489 VAL A CA 1
ATOM 3961 C C . VAL A 1 489 ? 12.863 23.534 -34.446 1.00 49.22 489 VAL A C 1
ATOM 3963 O O . VAL A 1 489 ? 12.082 24.037 -33.651 1.00 49.22 489 VAL A O 1
ATOM 3966 N N . GLY A 1 490 ? 13.904 22.781 -34.073 1.00 52.38 490 GLY A N 1
ATOM 3967 C CA . GLY A 1 490 ? 14.204 22.438 -32.678 1.00 52.38 490 GLY A CA 1
ATOM 3968 C C . GLY A 1 490 ? 13.220 21.409 -32.115 1.00 52.38 490 GLY A C 1
ATOM 3969 O O . GLY A 1 490 ? 12.011 21.537 -32.251 1.00 52.38 490 GLY A O 1
ATOM 3970 N N . GLY A 1 491 ? 13.723 20.328 -31.526 1.00 53.25 491 GLY A N 1
ATOM 3971 C CA . GLY A 1 491 ? 12.843 19.446 -30.767 1.00 53.25 49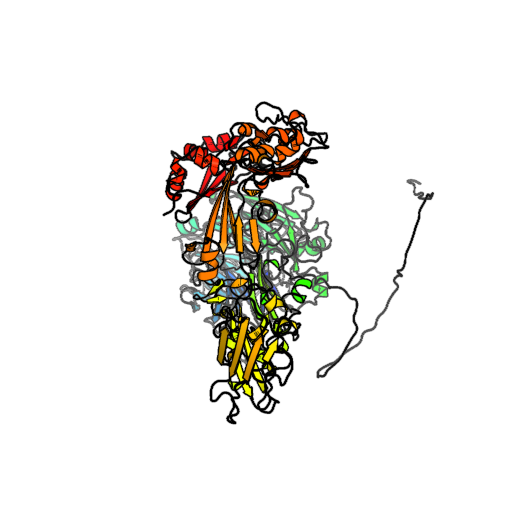1 GLY A CA 1
ATOM 3972 C C . GLY A 1 491 ? 12.719 19.953 -29.333 1.00 53.25 491 GLY A C 1
ATOM 3973 O O . GLY A 1 491 ? 13.736 20.261 -28.709 1.00 53.25 491 GLY A O 1
ATOM 3974 N N . ASP A 1 492 ? 11.509 19.997 -28.781 1.00 55.75 492 ASP A N 1
ATOM 3975 C CA . ASP A 1 492 ? 11.316 20.324 -27.368 1.00 55.75 492 ASP A CA 1
ATOM 3976 C C . ASP A 1 492 ? 11.884 19.188 -26.504 1.00 55.75 492 ASP A C 1
ATOM 3978 O O . ASP A 1 492 ? 11.387 18.057 -26.521 1.00 55.75 492 ASP A O 1
ATOM 3982 N N . SER A 1 493 ? 12.974 19.454 -25.772 1.00 64.88 493 SER A N 1
ATOM 3983 C CA . SER A 1 493 ? 13.364 18.562 -24.678 1.00 64.88 493 SER A CA 1
ATOM 3984 C C . SER A 1 493 ? 12.359 18.728 -23.559 1.00 64.88 493 SER A C 1
ATOM 3986 O O . SER A 1 493 ? 12.140 19.834 -23.067 1.00 64.88 493 SER A O 1
ATOM 3988 N N . LYS A 1 494 ? 11.826 17.602 -23.111 1.00 61.59 494 LYS A N 1
ATOM 3989 C CA . LYS A 1 494 ? 10.900 17.535 -21.991 1.00 61.59 494 LYS A CA 1
ATOM 3990 C C . LYS A 1 494 ? 11.610 17.879 -20.663 1.00 61.59 494 LYS A C 1
ATOM 3992 O O . LYS A 1 494 ? 10.978 18.367 -19.742 1.00 61.59 494 LYS A O 1
ATOM 3997 N N . GLY A 1 495 ? 12.936 17.725 -20.600 1.00 66.38 495 GLY A N 1
ATOM 3998 C CA . GLY A 1 495 ? 13.802 18.196 -19.514 1.00 66.38 495 GLY A CA 1
ATOM 3999 C C . GLY A 1 495 ? 14.806 17.138 -19.066 1.00 66.38 495 GLY A C 1
ATOM 4000 O O . GLY A 1 495 ? 14.973 16.113 -19.732 1.00 66.38 495 GLY A O 1
ATOM 4001 N N . TYR A 1 496 ? 15.470 17.390 -17.937 1.00 73.25 496 TYR A N 1
ATOM 4002 C CA . TYR A 1 496 ? 16.340 16.411 -17.283 1.00 73.25 496 TYR A CA 1
ATOM 4003 C C . TYR A 1 496 ? 15.531 15.432 -16.433 1.00 73.25 496 TYR A C 1
ATOM 4005 O O . TYR A 1 496 ? 14.489 15.806 -15.904 1.00 73.25 496 TYR A O 1
ATOM 4013 N N . LEU A 1 497 ? 16.016 14.200 -16.266 1.00 66.62 497 LEU A N 1
ATOM 4014 C CA . LEU A 1 497 ? 15.342 13.183 -15.441 1.00 66.62 497 LEU A CA 1
ATOM 4015 C C . LEU A 1 497 ? 16.044 12.909 -14.102 1.00 66.62 497 LEU A C 1
ATOM 4017 O O . LEU A 1 497 ? 15.400 12.508 -13.140 1.00 66.62 497 LEU A O 1
ATOM 4021 N N . ASN A 1 498 ? 17.347 13.176 -14.010 1.00 67.12 498 ASN A N 1
ATOM 4022 C CA . ASN A 1 498 ? 18.172 12.869 -12.839 1.00 67.12 498 ASN A CA 1
ATOM 4023 C C . ASN A 1 498 ? 18.969 14.075 -12.323 1.00 67.12 498 ASN A C 1
ATOM 4025 O O . ASN A 1 498 ? 20.121 13.943 -11.923 1.00 67.12 498 ASN A O 1
ATOM 4029 N N . THR A 1 499 ? 18.365 15.264 -12.351 1.00 64.31 499 THR A N 1
ATOM 4030 C CA . THR A 1 499 ? 18.951 16.480 -11.762 1.00 64.31 499 THR A CA 1
ATOM 4031 C C . THR A 1 499 ? 17.932 17.185 -10.875 1.00 64.31 499 THR A C 1
ATOM 4033 O O . THR A 1 499 ? 16.736 16.928 -10.966 1.00 64.31 499 THR A O 1
ATOM 4036 N N . ASP A 1 500 ? 18.381 18.152 -10.084 1.00 55.88 500 ASP A N 1
ATOM 4037 C CA . ASP A 1 500 ? 17.516 18.970 -9.213 1.00 55.88 500 ASP A CA 1
ATOM 4038 C C . ASP A 1 500 ? 16.551 19.864 -9.994 1.00 55.88 500 ASP A C 1
ATOM 4040 O O . ASP A 1 500 ? 15.588 20.387 -9.443 1.00 55.88 500 ASP A O 1
ATOM 4044 N N . LYS A 1 501 ? 16.830 20.036 -11.289 1.00 51.47 501 LYS A N 1
ATOM 4045 C CA . LYS A 1 501 ? 16.003 20.751 -12.262 1.00 51.47 501 LYS A CA 1
ATOM 4046 C C . LYS A 1 501 ? 15.140 19.797 -13.093 1.00 51.47 501 LYS A C 1
ATOM 4048 O O . LYS A 1 501 ? 14.609 20.205 -14.123 1.00 51.47 501 LYS A O 1
ATOM 4053 N N . ALA A 1 502 ? 15.059 18.522 -12.708 1.00 57.25 502 ALA A N 1
ATOM 4054 C CA . ALA A 1 502 ? 14.161 17.570 -13.340 1.00 57.25 502 ALA A CA 1
ATOM 4055 C C . ALA A 1 502 ? 12.705 17.943 -13.050 1.00 57.25 502 ALA A C 1
ATOM 4057 O O . ALA A 1 502 ? 12.366 18.273 -11.917 1.00 57.25 502 ALA A O 1
ATOM 4058 N N . PHE A 1 503 ? 11.847 17.861 -14.069 1.00 51.91 503 PHE A N 1
ATOM 4059 C CA . PHE A 1 503 ? 10.410 18.124 -13.923 1.00 51.91 503 PHE A CA 1
ATOM 4060 C C . PHE A 1 503 ? 9.695 17.055 -13.086 1.00 51.91 503 PHE A C 1
ATOM 4062 O O . PHE A 1 503 ? 8.651 17.336 -12.512 1.00 51.91 503 PHE A O 1
ATOM 4069 N N . VAL A 1 504 ? 10.248 15.838 -13.025 1.00 54.31 504 VAL A N 1
ATOM 4070 C CA . VAL A 1 504 ? 9.736 14.714 -12.232 1.00 54.31 504 VAL A CA 1
ATOM 4071 C C . VAL A 1 504 ? 10.931 13.930 -11.695 1.00 54.31 504 VAL A C 1
ATOM 4073 O O . VAL A 1 504 ? 11.823 13.563 -12.462 1.00 54.31 504 VAL A O 1
ATOM 4076 N N . LYS A 1 505 ? 10.960 13.678 -10.384 1.00 57.88 505 LYS A N 1
ATOM 4077 C CA . LYS A 1 505 ? 11.998 12.869 -9.729 1.00 57.88 505 LYS A CA 1
ATOM 4078 C C . LYS A 1 505 ? 11.604 11.387 -9.751 1.00 57.88 505 LYS A C 1
ATOM 4080 O O . LYS A 1 505 ? 10.427 11.046 -9.775 1.00 57.88 505 LYS A O 1
ATOM 4085 N N . SER A 1 506 ? 12.586 10.484 -9.739 1.00 64.12 506 SER A N 1
ATOM 4086 C CA . SER A 1 506 ? 12.317 9.057 -9.485 1.00 64.12 506 SER A CA 1
ATOM 4087 C C . SER A 1 506 ? 11.689 8.896 -8.097 1.00 64.12 506 SER A C 1
ATOM 4089 O O . SER A 1 506 ? 12.162 9.540 -7.149 1.00 64.12 506 SER A O 1
ATOM 4091 N N . ALA A 1 507 ? 10.648 8.072 -8.004 1.00 68.69 507 ALA A N 1
ATOM 4092 C CA . ALA A 1 507 ? 9.851 7.923 -6.798 1.00 68.69 507 ALA A CA 1
ATOM 4093 C C . ALA A 1 507 ? 10.681 7.352 -5.638 1.00 68.69 507 ALA A C 1
ATOM 4095 O O . ALA A 1 507 ? 11.648 6.610 -5.821 1.00 68.69 507 ALA A O 1
ATOM 4096 N N . ASP A 1 508 ? 10.313 7.738 -4.427 1.00 72.38 508 ASP A N 1
ATOM 4097 C CA . ASP A 1 508 ? 10.920 7.320 -3.170 1.00 72.38 508 ASP A CA 1
ATOM 4098 C C . ASP A 1 508 ? 9.833 7.304 -2.083 1.00 72.38 508 ASP A C 1
ATOM 4100 O O . ASP A 1 508 ? 8.681 7.648 -2.344 1.00 72.38 508 ASP A O 1
ATOM 4104 N N . PHE A 1 509 ? 10.170 6.921 -0.857 1.00 84.69 509 PHE A N 1
ATOM 4105 C CA . PHE A 1 509 ? 9.277 7.079 0.285 1.00 84.69 509 PHE A CA 1
ATOM 4106 C C . PHE A 1 509 ? 10.007 7.637 1.501 1.00 84.69 509 PHE A C 1
ATOM 4108 O O . PHE A 1 509 ? 11.208 7.426 1.679 1.00 84.69 509 PHE A O 1
ATOM 4115 N N . ASN A 1 510 ? 9.286 8.341 2.362 1.00 85.31 510 ASN A N 1
ATOM 4116 C CA . ASN A 1 510 ? 9.778 8.753 3.669 1.00 85.31 510 ASN A CA 1
ATOM 4117 C C . ASN A 1 510 ? 8.700 8.540 4.736 1.00 85.31 510 ASN A C 1
ATOM 4119 O O . ASN A 1 510 ? 7.538 8.312 4.407 1.00 85.31 510 ASN A O 1
ATOM 4123 N N . ILE A 1 511 ? 9.096 8.613 6.003 1.00 83.19 511 ILE A N 1
ATOM 4124 C CA . ILE A 1 511 ? 8.179 8.664 7.143 1.00 83.19 511 ILE A CA 1
ATOM 4125 C C . ILE A 1 511 ? 8.414 9.998 7.837 1.00 83.19 511 ILE A C 1
ATOM 4127 O O . ILE A 1 511 ? 9.565 10.379 8.066 1.00 83.19 511 ILE A O 1
ATOM 4131 N N . ASP A 1 512 ? 7.335 10.703 8.164 1.00 83.69 512 ASP A N 1
ATOM 4132 C CA . ASP A 1 512 ? 7.434 11.985 8.851 1.00 83.69 512 ASP A CA 1
ATOM 4133 C C . ASP A 1 512 ? 8.136 11.839 10.206 1.00 83.69 512 ASP A C 1
ATOM 4135 O O . ASP A 1 512 ? 7.881 10.910 10.978 1.00 83.69 512 ASP A O 1
ATOM 4139 N N . GLU A 1 513 ? 9.000 12.801 10.543 1.00 82.12 513 GLU A N 1
ATOM 4140 C CA . GLU A 1 513 ? 9.722 12.784 11.820 1.00 82.12 513 GLU A CA 1
ATOM 4141 C C . GLU A 1 513 ? 8.784 12.757 13.029 1.00 82.12 513 GLU A C 1
ATOM 4143 O O . GLU A 1 513 ? 9.126 12.181 14.060 1.00 82.12 513 GLU A O 1
ATOM 4148 N N . SER A 1 514 ? 7.609 13.384 12.924 1.00 79.19 514 SER A N 1
ATOM 4149 C CA . SER A 1 514 ? 6.595 13.369 13.980 1.00 79.19 514 SER A CA 1
ATOM 4150 C C . SER A 1 514 ? 6.088 11.952 14.250 1.00 79.19 514 SER A C 1
ATOM 4152 O O . SER A 1 514 ? 5.866 11.596 15.405 1.00 79.19 514 SER A O 1
ATOM 4154 N N . ILE A 1 515 ? 5.959 11.120 13.217 1.00 83.38 515 ILE A N 1
ATOM 4155 C CA . ILE A 1 515 ? 5.574 9.716 13.350 1.00 83.38 515 ILE A CA 1
ATOM 4156 C C . ILE A 1 515 ? 6.724 8.937 13.991 1.00 83.38 515 ILE A C 1
ATOM 4158 O O . ILE A 1 515 ? 6.510 8.254 14.991 1.00 83.38 515 ILE A O 1
ATOM 4162 N N . LEU A 1 516 ? 7.953 9.108 13.487 1.00 87.44 516 LEU A N 1
ATOM 4163 C CA . LEU A 1 516 ? 9.147 8.444 14.028 1.00 87.44 516 LEU A CA 1
ATOM 4164 C C . LEU A 1 516 ? 9.398 8.792 15.505 1.00 87.44 516 LEU A C 1
ATOM 4166 O O . LEU A 1 516 ? 9.853 7.944 16.270 1.00 87.44 516 LEU A O 1
ATOM 4170 N N . LYS A 1 517 ? 9.090 10.022 15.931 1.00 85.31 517 LYS A N 1
ATOM 4171 C CA . LYS A 1 517 ? 9.248 10.477 17.322 1.00 85.31 517 LYS A CA 1
ATOM 4172 C C . LYS A 1 517 ? 8.172 9.944 18.269 1.00 85.31 517 LYS A C 1
ATOM 4174 O O . LYS A 1 517 ? 8.457 9.852 19.456 1.00 85.31 517 LYS A O 1
ATOM 4179 N N . ASN A 1 518 ? 6.975 9.609 17.777 1.00 81.75 518 ASN A N 1
ATOM 4180 C CA . ASN A 1 518 ? 5.813 9.313 18.627 1.00 81.75 518 ASN A CA 1
ATOM 4181 C C . ASN A 1 518 ? 5.339 7.853 18.589 1.00 81.75 518 ASN A C 1
ATOM 4183 O O . ASN A 1 518 ? 4.760 7.391 19.574 1.00 81.75 518 ASN A O 1
ATOM 4187 N N . LYS A 1 519 ? 5.554 7.132 17.484 1.00 90.00 519 LYS A N 1
ATOM 4188 C CA . LYS A 1 519 ? 5.138 5.731 17.329 1.00 90.00 519 LYS A CA 1
ATOM 4189 C C . LYS A 1 519 ? 6.288 4.763 17.603 1.00 90.00 519 LYS A C 1
ATOM 4191 O O . LYS A 1 519 ? 7.451 5.054 17.310 1.00 90.00 519 LYS A O 1
ATOM 4196 N N . LEU A 1 520 ? 5.950 3.584 18.120 1.00 90.69 520 LEU A N 1
ATOM 4197 C CA . LEU A 1 520 ? 6.859 2.439 18.150 1.00 90.69 520 LEU A CA 1
ATOM 4198 C C . LEU A 1 520 ? 7.073 1.889 16.724 1.00 90.69 520 LEU A C 1
ATOM 4200 O O . LEU A 1 520 ? 6.166 1.980 15.890 1.00 90.69 520 LEU A O 1
ATOM 4204 N N . PRO A 1 521 ? 8.225 1.264 16.420 1.00 91.81 521 PRO A N 1
ATOM 4205 C CA . PRO A 1 521 ? 8.444 0.554 15.155 1.00 91.81 521 PRO A CA 1
ATOM 4206 C C . PRO A 1 521 ? 7.318 -0.427 14.784 1.00 91.81 521 PRO A C 1
ATOM 4208 O O . PRO A 1 521 ? 6.948 -0.556 13.612 1.00 91.81 521 PRO A O 1
ATOM 4211 N N . SER A 1 522 ? 6.726 -1.105 15.769 1.00 91.69 522 SER A N 1
ATOM 4212 C CA . SER A 1 522 ? 5.587 -2.002 15.553 1.00 91.69 522 SER A CA 1
ATOM 4213 C C . SER A 1 522 ? 4.286 -1.303 15.150 1.00 91.69 522 SER A C 1
ATOM 4215 O O . SER A 1 522 ? 3.468 -1.932 14.478 1.00 91.69 522 SER A O 1
ATOM 4217 N N . GLU A 1 523 ? 4.118 -0.019 15.463 1.00 91.50 523 GLU A N 1
ATOM 4218 C CA . GLU A 1 523 ? 2.909 0.779 15.201 1.00 91.50 523 GLU A CA 1
ATOM 4219 C C . GLU A 1 523 ? 2.945 1.528 13.861 1.00 91.50 523 GLU A C 1
ATOM 4221 O O . GLU A 1 523 ? 1.912 1.999 13.388 1.00 91.50 523 GLU A O 1
ATOM 4226 N N . ILE A 1 524 ? 4.125 1.666 13.249 1.00 87.88 524 ILE A N 1
ATOM 4227 C CA . ILE A 1 524 ? 4.289 2.370 11.970 1.00 87.88 524 ILE A CA 1
ATOM 4228 C C . ILE A 1 524 ? 3.763 1.487 10.839 1.00 87.88 524 ILE A C 1
ATOM 4230 O O . ILE A 1 524 ? 4.344 0.445 10.567 1.00 87.88 524 ILE A O 1
ATOM 4234 N N . GLY A 1 525 ? 2.671 1.863 10.190 1.00 86.62 525 GLY A N 1
ATOM 4235 C CA . GLY A 1 525 ? 2.045 1.091 9.116 1.00 86.62 525 GLY A CA 1
ATOM 4236 C C . GLY A 1 525 ? 2.342 1.626 7.716 1.00 86.62 525 GLY A C 1
ATOM 4237 O O . GLY A 1 525 ? 3.017 2.637 7.534 1.00 86.62 525 GLY A O 1
ATOM 4238 N N . ARG A 1 526 ? 1.758 0.985 6.704 1.00 81.62 526 ARG A N 1
ATOM 4239 C CA . ARG A 1 526 ? 1.769 1.436 5.305 1.00 81.62 526 ARG A CA 1
ATOM 4240 C C . ARG A 1 526 ? 1.264 2.874 5.165 1.00 81.62 526 ARG A C 1
ATOM 4242 O O . ARG A 1 526 ? 1.797 3.627 4.360 1.00 81.62 526 ARG A O 1
ATOM 4249 N N . ASN A 1 527 ? 0.234 3.241 5.924 1.00 83.38 527 ASN A N 1
ATOM 4250 C CA . ASN A 1 527 ? -0.391 4.566 5.846 1.00 83.38 527 ASN A CA 1
ATOM 4251 C C . ASN A 1 527 ? 0.486 5.685 6.428 1.00 83.38 527 ASN A C 1
ATOM 4253 O O . ASN A 1 527 ? 0.177 6.853 6.229 1.00 83.38 527 ASN A O 1
ATOM 4257 N N . ASP A 1 528 ? 1.568 5.334 7.128 1.00 83.31 528 ASP A N 1
ATOM 4258 C CA . ASP A 1 528 ? 2.548 6.287 7.648 1.00 83.31 528 ASP A CA 1
ATOM 4259 C C . ASP A 1 528 ? 3.655 6.613 6.623 1.00 83.31 528 ASP A C 1
ATOM 4261 O O . ASP A 1 528 ? 4.560 7.395 6.917 1.00 83.31 528 ASP A O 1
ATOM 4265 N N . LEU A 1 529 ? 3.616 5.999 5.430 1.00 81.69 529 LEU A N 1
ATOM 4266 C CA . LEU A 1 529 ? 4.571 6.254 4.354 1.00 81.69 529 LEU A CA 1
ATOM 4267 C C . LEU A 1 529 ? 4.066 7.368 3.445 1.00 81.69 529 LEU A C 1
ATOM 4269 O O . LEU A 1 529 ? 3.016 7.252 2.812 1.00 81.69 529 LEU A O 1
ATOM 4273 N N . THR A 1 530 ? 4.905 8.379 3.268 1.00 80.69 530 THR A N 1
ATOM 4274 C CA . THR A 1 530 ? 4.725 9.403 2.244 1.00 80.69 530 THR A CA 1
ATOM 4275 C C . THR A 1 530 ? 5.545 9.016 1.022 1.00 80.69 530 THR A C 1
ATOM 4277 O O . THR A 1 530 ? 6.778 9.051 1.057 1.00 80.69 530 THR A O 1
ATOM 4280 N N . ILE A 1 531 ? 4.867 8.628 -0.061 1.00 74.06 531 ILE A N 1
ATOM 4281 C CA . ILE A 1 531 ? 5.504 8.391 -1.362 1.00 74.06 531 ILE A CA 1
ATOM 4282 C C . ILE A 1 531 ? 5.814 9.749 -2.003 1.00 74.06 531 ILE A C 1
ATOM 4284 O O . ILE A 1 531 ? 4.945 10.617 -2.076 1.00 74.06 531 ILE A O 1
ATOM 4288 N N . THR A 1 532 ? 7.056 9.955 -2.437 1.00 65.62 532 THR A N 1
ATOM 4289 C CA . THR A 1 532 ? 7.475 11.186 -3.119 1.00 65.62 532 THR A CA 1
ATOM 4290 C C . THR A 1 532 ? 6.984 11.208 -4.573 1.00 65.62 532 THR A C 1
ATOM 4292 O O . THR A 1 532 ? 6.600 10.179 -5.129 1.00 65.62 532 THR A O 1
ATOM 4295 N N . GLU A 1 533 ? 6.948 12.402 -5.173 1.00 54.47 533 GLU A N 1
ATOM 4296 C CA . GLU A 1 533 ? 6.294 12.701 -6.457 1.00 54.47 533 GLU A CA 1
ATOM 4297 C C . GLU A 1 533 ? 6.449 11.620 -7.548 1.00 54.47 533 GLU A C 1
ATOM 4299 O O . GLU A 1 533 ? 7.547 11.157 -7.852 1.00 54.47 533 GLU A O 1
ATOM 4304 N N . GLY A 1 534 ? 5.328 11.282 -8.200 1.00 53.22 534 GLY A N 1
ATOM 4305 C CA . GLY A 1 534 ? 5.296 10.502 -9.442 1.00 53.22 534 GLY A CA 1
ATOM 4306 C C . GLY A 1 534 ? 5.241 8.978 -9.296 1.00 53.22 534 GLY A C 1
ATOM 4307 O O . GLY A 1 534 ? 5.166 8.303 -10.322 1.00 53.22 534 GLY A O 1
ATOM 4308 N N . GLY A 1 535 ? 5.253 8.432 -8.074 1.00 62.53 535 GLY A N 1
ATOM 4309 C CA . GLY A 1 535 ? 5.107 6.993 -7.820 1.00 62.53 535 GLY A CA 1
ATOM 4310 C C . GLY A 1 535 ? 3.900 6.626 -6.959 1.00 62.53 535 GLY A C 1
ATOM 4311 O O . GLY A 1 535 ? 3.327 7.460 -6.262 1.00 62.53 535 GLY A O 1
ATOM 4312 N N . PHE A 1 536 ? 3.526 5.350 -6.989 1.00 66.44 536 PHE A N 1
ATOM 4313 C CA . PHE A 1 536 ? 2.503 4.767 -6.121 1.00 66.44 536 PHE A CA 1
ATOM 4314 C C . PHE A 1 536 ? 2.918 3.361 -5.690 1.00 66.44 536 PHE A C 1
ATOM 4316 O O . PHE A 1 536 ? 3.670 2.686 -6.385 1.00 66.44 536 PHE A O 1
ATOM 4323 N N . LEU A 1 537 ? 2.453 2.902 -4.526 1.00 74.50 537 LEU A N 1
ATOM 4324 C CA . LEU A 1 537 ? 2.717 1.530 -4.084 1.00 74.50 537 LEU A CA 1
ATOM 4325 C C . LEU A 1 537 ? 2.186 0.534 -5.116 1.00 74.50 537 LEU A C 1
ATOM 4327 O O . LEU A 1 537 ? 1.080 0.706 -5.624 1.00 74.50 537 LEU A O 1
ATOM 4331 N N . THR A 1 538 ? 2.974 -0.496 -5.411 1.00 71.44 538 THR A N 1
ATOM 4332 C CA . THR A 1 538 ? 2.721 -1.359 -6.562 1.00 71.44 538 THR A CA 1
ATOM 4333 C C . THR A 1 538 ? 1.347 -2.014 -6.524 1.00 71.44 538 THR A C 1
ATOM 4335 O O . THR A 1 538 ? 0.913 -2.497 -5.483 1.00 71.44 538 THR A O 1
ATOM 4338 N N . ASN A 1 539 ? 0.669 -2.089 -7.665 1.00 61.97 539 ASN A N 1
ATOM 4339 C CA . ASN A 1 539 ? -0.568 -2.874 -7.793 1.00 61.97 539 ASN A CA 1
ATOM 4340 C C . ASN A 1 539 ? -0.307 -4.256 -8.412 1.00 61.97 539 ASN A C 1
ATOM 4342 O O . ASN A 1 539 ? -1.233 -4.951 -8.834 1.00 61.97 539 ASN A O 1
ATOM 4346 N N . ASN A 1 540 ? 0.965 -4.654 -8.501 1.00 65.81 540 ASN A N 1
ATOM 4347 C CA . ASN A 1 540 ? 1.361 -5.900 -9.124 1.00 65.81 540 ASN A CA 1
ATOM 4348 C C . ASN A 1 540 ? 1.007 -7.106 -8.239 1.00 65.81 540 ASN A C 1
ATOM 4350 O O . ASN A 1 540 ? 1.706 -7.434 -7.282 1.00 65.81 540 ASN A O 1
ATOM 4354 N N . ASN A 1 541 ? -0.047 -7.819 -8.632 1.00 67.19 541 ASN A N 1
ATOM 4355 C CA . ASN A 1 541 ? -0.540 -9.008 -7.936 1.00 67.19 541 ASN A CA 1
ATOM 4356 C C . ASN A 1 541 ? 0.125 -10.319 -8.403 1.00 67.19 541 ASN A C 1
ATOM 4358 O O . ASN A 1 541 ? -0.434 -11.399 -8.217 1.00 67.19 541 ASN A O 1
ATOM 4362 N N . THR A 1 542 ? 1.300 -10.258 -9.044 1.00 71.75 542 THR A N 1
ATOM 4363 C CA . THR A 1 542 ? 2.008 -11.465 -9.499 1.00 71.75 542 THR A CA 1
ATOM 4364 C C . THR A 1 542 ? 2.364 -12.345 -8.307 1.00 71.75 542 THR A C 1
ATOM 4366 O O . THR A 1 542 ? 3.032 -11.898 -7.376 1.00 71.75 542 THR A O 1
ATOM 4369 N N . ILE A 1 543 ? 1.978 -13.616 -8.368 1.00 76.00 543 ILE A N 1
ATOM 4370 C CA . ILE A 1 543 ? 2.287 -14.616 -7.344 1.00 76.00 543 ILE A CA 1
ATOM 4371 C C . ILE A 1 543 ? 3.591 -15.330 -7.713 1.00 76.00 543 ILE A C 1
ATOM 4373 O O . ILE A 1 543 ? 3.776 -15.781 -8.849 1.00 76.00 543 ILE A O 1
ATOM 4377 N N . ASP A 1 544 ? 4.504 -15.451 -6.753 1.00 74.62 544 ASP A N 1
ATOM 4378 C CA . ASP A 1 544 ? 5.644 -16.350 -6.876 1.00 74.62 544 ASP A CA 1
ATOM 4379 C C . ASP A 1 544 ? 5.142 -17.798 -6.798 1.00 74.62 544 ASP A C 1
ATOM 4381 O O . ASP A 1 544 ? 4.628 -18.254 -5.776 1.00 74.62 544 ASP A O 1
ATOM 4385 N N . LYS A 1 545 ? 5.295 -18.541 -7.899 1.00 75.75 545 LYS A N 1
ATOM 4386 C CA . LYS A 1 545 ? 4.799 -19.920 -8.018 1.00 75.75 545 LYS A CA 1
ATOM 4387 C C . LYS A 1 545 ? 5.411 -20.887 -6.996 1.00 75.75 545 LYS A C 1
ATOM 4389 O O . LYS A 1 545 ? 4.799 -21.917 -6.727 1.00 75.75 545 LYS A O 1
ATOM 4394 N N . LYS A 1 546 ? 6.603 -20.599 -6.455 1.00 74.25 546 LYS A N 1
ATOM 4395 C CA . LYS A 1 546 ? 7.269 -21.449 -5.456 1.00 74.25 546 LYS A CA 1
ATOM 4396 C C . LYS A 1 546 ? 6.743 -21.192 -4.049 1.00 74.25 546 LYS A C 1
ATOM 4398 O O . LYS A 1 546 ? 6.565 -22.145 -3.302 1.00 74.25 546 LYS A O 1
ATOM 4403 N N . THR A 1 547 ? 6.526 -19.929 -3.683 1.00 73.75 547 THR A N 1
ATOM 4404 C CA . THR A 1 547 ? 6.138 -19.550 -2.311 1.00 73.75 547 THR A CA 1
ATOM 4405 C C . THR A 1 547 ? 4.636 -19.339 -2.137 1.00 73.75 547 THR A C 1
ATOM 4407 O O . THR A 1 547 ? 4.178 -19.252 -1.003 1.00 73.75 547 THR A O 1
ATOM 4410 N N . GLN A 1 548 ? 3.874 -19.249 -3.236 1.00 75.62 548 GLN A N 1
ATOM 4411 C CA . GLN A 1 548 ? 2.450 -18.881 -3.257 1.00 75.62 548 GLN A CA 1
ATOM 4412 C C . GLN A 1 548 ? 2.158 -17.504 -2.628 1.00 75.62 548 GLN A C 1
ATOM 4414 O O . GLN A 1 548 ? 1.016 -17.192 -2.303 1.00 75.62 548 GLN A O 1
ATOM 4419 N N . GLN A 1 549 ? 3.179 -16.654 -2.472 1.00 77.88 549 GLN A N 1
ATOM 4420 C CA . GLN A 1 549 ? 3.037 -15.286 -1.971 1.00 77.88 549 GLN A CA 1
ATOM 4421 C C . GLN A 1 549 ? 3.142 -14.268 -3.107 1.00 77.88 549 GLN A C 1
ATOM 4423 O O . GLN A 1 549 ? 3.693 -14.555 -4.173 1.00 77.88 549 GLN A O 1
ATOM 4428 N N . LEU A 1 550 ? 2.648 -13.051 -2.864 1.00 75.19 550 LEU A N 1
ATOM 4429 C CA . LEU A 1 550 ? 2.895 -11.919 -3.754 1.00 75.19 550 LEU A CA 1
ATOM 4430 C C . LEU A 1 550 ? 4.401 -11.742 -3.961 1.00 75.19 550 LEU A C 1
ATOM 4432 O O . LEU A 1 550 ? 5.158 -11.568 -3.005 1.00 75.19 550 LEU A O 1
ATOM 4436 N N . LYS A 1 551 ? 4.817 -11.749 -5.227 1.00 77.12 551 LYS A N 1
ATOM 4437 C CA . LYS A 1 551 ? 6.204 -11.541 -5.643 1.00 77.12 551 LYS A CA 1
ATOM 4438 C C . LYS A 1 551 ? 6.703 -10.145 -5.256 1.00 77.12 551 LYS A C 1
ATOM 4440 O O . LYS A 1 551 ? 7.878 -9.988 -4.941 1.00 77.12 551 LYS A O 1
ATOM 4445 N N . TYR A 1 552 ? 5.810 -9.152 -5.260 1.00 79.94 552 TYR A N 1
ATOM 4446 C CA . TYR A 1 552 ? 6.093 -7.767 -4.880 1.00 79.94 552 TYR A CA 1
ATOM 4447 C C . TYR A 1 552 ? 5.072 -7.286 -3.838 1.00 79.94 552 TYR A C 1
ATOM 4449 O O . TYR A 1 552 ? 4.033 -6.731 -4.184 1.00 79.94 552 TYR A O 1
ATOM 4457 N N . LYS A 1 553 ? 5.345 -7.505 -2.545 1.00 82.94 553 LYS A N 1
ATOM 4458 C CA . LYS A 1 553 ? 4.511 -6.949 -1.462 1.00 82.94 553 LYS A CA 1
ATOM 4459 C C . LYS A 1 553 ? 4.602 -5.421 -1.479 1.00 82.94 553 LYS A C 1
ATOM 4461 O O . LYS A 1 553 ? 5.701 -4.883 -1.538 1.00 82.94 553 LYS A O 1
ATOM 4466 N N . GLN A 1 554 ? 3.478 -4.712 -1.393 1.00 85.00 554 GLN A N 1
ATOM 4467 C CA . GLN A 1 554 ? 3.470 -3.239 -1.385 1.00 85.00 554 GLN A CA 1
ATOM 4468 C C . GLN A 1 554 ? 4.364 -2.661 -0.283 1.00 85.00 554 GLN A C 1
ATOM 4470 O O . GLN A 1 554 ? 5.147 -1.746 -0.527 1.00 85.00 554 GLN A O 1
ATOM 4475 N N . PHE A 1 555 ? 4.262 -3.237 0.910 1.00 87.56 555 PHE A N 1
ATOM 4476 C CA . PHE A 1 555 ? 4.949 -2.805 2.113 1.00 87.56 555 PHE A CA 1
ATOM 4477 C C . PHE A 1 555 ? 5.375 -4.036 2.911 1.00 87.56 555 PHE A C 1
ATOM 4479 O O . PHE A 1 555 ? 4.596 -4.976 3.071 1.00 87.56 555 PHE A O 1
ATOM 4486 N N . GLN A 1 556 ? 6.610 -4.032 3.400 1.00 90.88 556 GLN A N 1
ATOM 4487 C CA . GLN A 1 556 ? 7.145 -5.076 4.258 1.00 90.88 556 GLN A CA 1
ATOM 4488 C C . GLN A 1 556 ? 8.060 -4.457 5.311 1.00 90.88 556 GLN A C 1
ATOM 4490 O O . GLN A 1 556 ? 8.934 -3.654 4.990 1.00 90.88 556 GLN A O 1
ATOM 4495 N N . LYS A 1 557 ? 7.899 -4.873 6.567 1.00 91.00 557 LYS A N 1
ATOM 4496 C CA . LYS A 1 557 ? 8.862 -4.587 7.632 1.00 91.00 557 LYS A CA 1
ATOM 4497 C C . LYS A 1 557 ? 9.890 -5.713 7.691 1.00 91.00 557 LYS A C 1
ATOM 4499 O O . LYS A 1 557 ? 9.529 -6.861 7.937 1.00 91.00 557 LYS A O 1
ATOM 4504 N N . ASN A 1 558 ? 11.159 -5.383 7.494 1.00 88.06 558 ASN A N 1
ATOM 4505 C CA . ASN A 1 558 ? 12.273 -6.327 7.598 1.00 88.06 558 ASN A CA 1
ATOM 4506 C C . ASN A 1 558 ? 12.873 -6.351 9.006 1.00 88.06 558 ASN A C 1
ATOM 4508 O O . ASN A 1 558 ? 13.385 -7.377 9.447 1.00 88.06 558 ASN A O 1
ATOM 4512 N N . LYS A 1 559 ? 12.796 -5.225 9.728 1.00 90.12 559 LYS A N 1
ATOM 4513 C CA . LYS A 1 559 ? 13.281 -5.095 11.105 1.00 90.12 559 LYS A CA 1
ATOM 4514 C C . LYS A 1 559 ? 12.275 -4.319 11.947 1.00 90.12 559 LYS A C 1
ATOM 4516 O O . LYS A 1 559 ? 11.810 -3.268 11.519 1.00 90.12 559 LYS A O 1
ATOM 4521 N N . ILE A 1 560 ? 11.964 -4.848 13.132 1.00 90.75 560 ILE A N 1
ATOM 4522 C CA . ILE A 1 560 ? 11.091 -4.231 14.142 1.00 90.75 560 ILE A CA 1
ATOM 4523 C C . ILE A 1 560 ? 11.708 -4.488 15.518 1.00 90.75 560 ILE A C 1
ATOM 4525 O O . ILE A 1 560 ? 11.775 -5.648 15.950 1.00 90.75 560 ILE A O 1
ATOM 4529 N N . ASP A 1 561 ? 12.137 -3.423 16.187 1.00 89.56 561 ASP A N 1
ATOM 4530 C CA . ASP A 1 561 ? 12.715 -3.455 17.531 1.00 89.56 561 ASP A CA 1
ATOM 4531 C C . ASP A 1 561 ? 12.154 -2.314 18.393 1.00 89.56 561 ASP A C 1
ATOM 4533 O O . ASP A 1 561 ? 12.580 -1.168 18.278 1.00 89.56 561 ASP A O 1
ATOM 4537 N N . ASP A 1 562 ? 11.186 -2.644 19.250 1.00 89.69 562 ASP A N 1
ATOM 4538 C CA . ASP A 1 562 ? 10.459 -1.670 20.073 1.00 89.69 562 ASP A CA 1
ATOM 4539 C C . ASP A 1 562 ? 11.166 -1.308 21.396 1.00 89.69 562 ASP A C 1
ATOM 4541 O O . ASP A 1 562 ? 10.651 -0.474 22.142 1.00 89.69 562 ASP A O 1
ATOM 4545 N N . GLU A 1 563 ? 12.318 -1.913 21.718 1.00 83.44 563 GLU A N 1
ATOM 4546 C CA . GLU A 1 563 ? 12.988 -1.725 23.020 1.00 83.44 563 GLU A CA 1
ATOM 4547 C C . GLU A 1 563 ? 14.295 -0.913 22.920 1.00 83.44 563 GLU A C 1
ATOM 4549 O O . GLU A 1 563 ? 14.646 -0.149 23.827 1.00 83.44 563 GLU A O 1
ATOM 4554 N N . ASN A 1 564 ? 15.029 -1.018 21.808 1.00 71.94 564 ASN A N 1
ATOM 4555 C CA . ASN A 1 564 ? 16.329 -0.356 21.670 1.00 71.94 564 ASN A CA 1
ATOM 4556 C C . ASN A 1 564 ? 16.229 1.110 21.191 1.00 71.94 564 ASN A C 1
ATOM 4558 O O . ASN A 1 564 ? 15.776 1.393 20.083 1.00 71.94 564 ASN A O 1
ATOM 4562 N N . LYS A 1 565 ? 16.757 2.050 22.004 1.00 63.84 565 LYS A N 1
ATOM 4563 C CA . LYS A 1 565 ? 16.925 3.495 21.672 1.00 63.84 565 LYS A CA 1
ATOM 4564 C C . LYS A 1 565 ? 18.256 3.828 20.983 1.00 63.84 565 LYS A C 1
ATOM 4566 O O . LYS A 1 565 ? 18.409 4.908 20.405 1.00 63.84 565 LYS A O 1
ATOM 4571 N N . ASN A 1 566 ? 19.263 2.969 21.132 1.00 52.69 566 ASN A N 1
ATOM 4572 C CA . ASN A 1 566 ? 20.659 3.358 20.923 1.00 52.69 566 ASN A CA 1
ATOM 4573 C C . ASN A 1 566 ? 21.005 3.398 19.434 1.00 52.69 566 ASN A C 1
ATOM 4575 O O . ASN A 1 566 ? 21.040 2.334 18.829 1.00 52.69 566 ASN A O 1
ATOM 4579 N N . ASN A 1 567 ? 21.255 4.606 18.892 1.00 54.78 567 ASN A N 1
ATOM 4580 C CA . ASN A 1 567 ? 21.952 5.011 17.642 1.00 54.78 567 ASN A CA 1
ATOM 4581 C C . ASN A 1 567 ? 22.025 4.054 16.430 1.00 54.78 567 ASN A C 1
ATOM 4583 O O . ASN A 1 567 ? 22.847 4.236 15.538 1.00 54.78 567 ASN A O 1
ATOM 4587 N N . SER A 1 568 ? 21.136 3.080 16.348 1.00 67.12 568 SER A N 1
ATOM 4588 C CA . SER A 1 568 ? 21.067 2.058 15.322 1.00 67.12 568 SER A CA 1
ATOM 4589 C C . SER A 1 568 ? 19.642 2.019 14.797 1.00 67.12 568 SER A C 1
ATOM 4591 O O . SER A 1 568 ? 18.681 2.267 15.525 1.00 67.12 568 SER A O 1
ATOM 4593 N N . ASN A 1 569 ? 19.515 1.762 13.501 1.00 82.25 569 ASN A N 1
ATOM 4594 C CA . ASN A 1 569 ? 18.223 1.696 12.837 1.00 82.25 569 ASN A CA 1
ATOM 4595 C C . ASN A 1 569 ? 17.397 0.570 13.472 1.00 82.25 569 ASN A C 1
ATOM 4597 O O . ASN A 1 569 ? 17.818 -0.590 13.435 1.00 82.25 569 ASN A O 1
ATOM 4601 N N . ASN A 1 570 ? 16.261 0.904 14.081 1.00 87.69 570 ASN A N 1
ATOM 4602 C CA . ASN A 1 570 ? 15.387 -0.027 14.808 1.00 87.69 570 ASN A CA 1
ATOM 4603 C C . ASN A 1 570 ? 14.119 -0.396 14.014 1.00 87.69 570 ASN A C 1
ATOM 4605 O O . ASN A 1 570 ? 13.387 -1.311 14.393 1.00 87.69 570 ASN A O 1
ATOM 4609 N N . LEU A 1 571 ? 13.923 0.252 12.865 1.00 90.25 571 LEU A N 1
ATOM 4610 C CA . LEU A 1 571 ? 12.905 -0.062 11.875 1.00 90.25 571 LEU A CA 1
ATOM 4611 C C . LEU A 1 571 ? 13.555 -0.161 10.493 1.00 90.25 571 LEU A C 1
ATOM 4613 O O . LEU A 1 571 ? 14.255 0.756 10.074 1.00 90.25 571 LEU A O 1
ATOM 4617 N N . GLU A 1 572 ? 13.306 -1.246 9.769 1.00 92.75 572 GLU A N 1
ATOM 4618 C CA . GLU A 1 572 ? 13.668 -1.352 8.352 1.00 92.75 572 GLU A CA 1
ATOM 4619 C C . GLU A 1 572 ? 12.431 -1.727 7.547 1.00 92.75 572 GLU A C 1
ATOM 4621 O O . GLU A 1 572 ? 11.751 -2.703 7.869 1.00 92.75 572 GLU A O 1
ATOM 4626 N N . ILE A 1 573 ? 12.145 -0.943 6.511 1.00 91.44 573 ILE A N 1
ATOM 4627 C CA . ILE A 1 573 ? 10.974 -1.090 5.651 1.00 91.44 573 ILE A CA 1
ATOM 4628 C C . ILE A 1 573 ? 11.431 -1.249 4.209 1.00 91.44 573 ILE A C 1
ATOM 4630 O O . ILE A 1 573 ? 12.232 -0.453 3.718 1.00 91.44 573 ILE A O 1
ATOM 4634 N N . THR A 1 574 ? 10.856 -2.229 3.521 1.00 88.81 574 THR A N 1
ATOM 4635 C CA . THR A 1 574 ? 10.885 -2.349 2.067 1.00 88.81 574 THR A CA 1
ATOM 4636 C C . THR A 1 574 ? 9.530 -1.943 1.495 1.00 88.81 574 THR A C 1
ATOM 4638 O O . THR A 1 574 ? 8.498 -2.499 1.870 1.00 88.81 574 THR A O 1
ATOM 4641 N N . ALA A 1 575 ? 9.535 -0.993 0.562 1.00 85.06 575 ALA A N 1
ATOM 4642 C CA . ALA A 1 575 ? 8.370 -0.598 -0.220 1.00 85.06 575 ALA A CA 1
ATOM 4643 C C . ALA A 1 575 ? 8.611 -0.894 -1.705 1.00 85.06 575 ALA A C 1
ATOM 4645 O O . ALA A 1 575 ? 9.708 -0.674 -2.222 1.00 85.06 575 ALA A O 1
ATOM 4646 N N . ASN A 1 576 ? 7.583 -1.384 -2.394 1.00 82.69 576 ASN A N 1
ATOM 4647 C CA . ASN A 1 576 ? 7.608 -1.580 -3.841 1.00 82.69 576 ASN A CA 1
ATOM 4648 C C . ASN A 1 576 ? 6.754 -0.496 -4.502 1.00 82.69 576 ASN A C 1
ATOM 4650 O O . ASN A 1 576 ? 5.549 -0.440 -4.262 1.00 82.69 576 ASN A O 1
ATOM 4654 N N . ILE A 1 577 ? 7.378 0.361 -5.310 1.00 75.88 577 ILE A N 1
ATOM 4655 C CA . ILE A 1 577 ? 6.768 1.559 -5.895 1.00 75.88 577 ILE A CA 1
ATOM 4656 C C . ILE A 1 577 ? 6.740 1.426 -7.420 1.00 75.88 577 ILE A C 1
ATOM 4658 O O . ILE A 1 577 ? 7.779 1.278 -8.061 1.00 75.88 577 ILE A O 1
ATOM 4662 N N . ASP A 1 578 ? 5.551 1.483 -8.007 1.00 72.00 578 ASP A N 1
ATOM 4663 C CA . ASP A 1 578 ? 5.363 1.636 -9.445 1.00 72.00 578 ASP A CA 1
ATOM 4664 C C . ASP A 1 578 ? 5.546 3.111 -9.824 1.00 72.00 578 ASP A C 1
ATOM 4666 O O . ASP A 1 578 ? 5.083 4.016 -9.124 1.00 72.00 578 ASP A O 1
ATOM 4670 N N . GLN A 1 579 ? 6.224 3.358 -10.945 1.00 67.38 579 GLN A N 1
ATOM 4671 C CA . GLN A 1 579 ? 6.439 4.701 -11.469 1.00 67.38 579 GLN A CA 1
ATOM 4672 C C . GLN A 1 579 ? 6.119 4.735 -12.961 1.00 67.38 579 GLN A C 1
ATOM 4674 O O . GLN A 1 579 ? 6.712 4.001 -13.754 1.00 67.38 579 GLN A O 1
ATOM 4679 N N . ILE A 1 580 ? 5.193 5.611 -13.350 1.00 59.91 580 ILE A N 1
ATOM 4680 C CA . ILE A 1 580 ? 4.842 5.825 -14.754 1.00 59.91 580 ILE A CA 1
ATOM 4681 C C . ILE A 1 580 ? 5.782 6.900 -15.310 1.00 59.91 580 ILE A C 1
ATOM 4683 O O . ILE A 1 580 ? 5.812 8.011 -14.773 1.00 59.91 580 ILE A O 1
ATOM 4687 N N . PRO A 1 581 ? 6.552 6.623 -16.379 1.00 54.50 581 PRO A N 1
ATOM 4688 C CA . PRO A 1 581 ? 7.304 7.665 -17.058 1.00 54.50 581 PRO A CA 1
ATOM 4689 C C . PRO A 1 581 ? 6.342 8.740 -17.570 1.00 54.50 581 PRO A C 1
ATOM 4691 O O . PRO A 1 581 ? 5.486 8.482 -18.404 1.00 54.50 581 PRO A O 1
ATOM 4694 N N . TRP A 1 582 ? 6.480 9.963 -17.072 1.00 49.91 582 TRP A N 1
ATOM 4695 C CA . TRP A 1 582 ? 5.582 11.094 -17.349 1.00 49.91 582 TRP A CA 1
ATOM 4696 C C . TRP A 1 582 ? 5.491 11.501 -18.831 1.00 49.91 582 TRP A C 1
ATOM 4698 O O . TRP A 1 582 ? 4.639 12.296 -19.224 1.00 49.91 582 TRP A O 1
ATOM 4708 N N . PHE A 1 583 ? 6.399 11.000 -19.670 1.00 51.56 583 PHE A N 1
ATOM 4709 C CA . PHE A 1 583 ? 6.386 11.233 -21.108 1.00 51.56 583 PHE A CA 1
ATOM 4710 C C . PHE A 1 583 ? 5.535 10.217 -21.887 1.00 51.56 583 PHE A C 1
ATOM 4712 O O . PHE A 1 583 ? 5.486 10.315 -23.111 1.00 51.56 583 PHE A O 1
ATOM 4719 N N . VAL A 1 584 ? 4.860 9.303 -21.183 1.00 52.28 584 VAL A N 1
ATOM 4720 C CA . VAL A 1 584 ? 3.931 8.303 -21.708 1.00 52.28 584 VAL A CA 1
ATOM 4721 C C . VAL A 1 584 ? 2.519 8.876 -21.755 1.00 52.28 584 VAL A C 1
ATOM 4723 O O . VAL A 1 584 ? 1.900 9.101 -20.721 1.00 52.28 584 VAL A O 1
ATOM 4726 N N . ASP A 1 585 ? 1.980 9.053 -22.958 1.00 41.84 585 ASP A N 1
ATOM 4727 C CA . ASP A 1 585 ? 0.703 9.751 -23.166 1.00 41.84 585 ASP A CA 1
ATOM 4728 C C . ASP A 1 585 ? -0.549 8.961 -22.701 1.00 41.84 585 ASP A C 1
ATOM 4730 O O . ASP A 1 585 ? -1.642 9.517 -22.674 1.00 41.84 585 ASP A O 1
ATOM 4734 N N . ASN A 1 586 ? -0.409 7.688 -22.290 1.00 45.78 586 ASN A N 1
ATOM 4735 C CA . ASN A 1 586 ? -1.540 6.805 -21.956 1.00 45.78 586 ASN A CA 1
ATOM 4736 C C . ASN A 1 586 ? -1.714 6.477 -20.459 1.00 45.78 586 ASN A C 1
ATOM 4738 O O . ASN A 1 586 ? -2.657 5.765 -20.131 1.00 45.78 586 ASN A O 1
ATOM 4742 N N . ASN A 1 587 ? -0.839 6.932 -19.549 1.00 43.97 587 ASN A N 1
ATOM 4743 C CA . ASN A 1 587 ? -0.888 6.609 -18.103 1.00 43.97 587 ASN A CA 1
ATOM 4744 C C . ASN A 1 587 ? -1.000 5.103 -17.748 1.00 43.97 587 ASN A C 1
ATOM 4746 O O . ASN A 1 587 ? -1.334 4.751 -16.618 1.00 43.97 587 ASN A O 1
ATOM 4750 N N . VAL A 1 588 ? -0.706 4.197 -18.685 1.00 44.69 588 VAL A N 1
ATOM 4751 C CA . VAL A 1 588 ? -0.715 2.745 -18.468 1.00 44.69 588 VAL A CA 1
ATOM 4752 C C . VAL A 1 588 ? 0.724 2.259 -18.394 1.00 44.69 588 VAL A C 1
ATOM 4754 O O . VAL A 1 588 ? 1.479 2.390 -19.355 1.00 44.69 588 VAL A O 1
ATOM 4757 N N . MET A 1 589 ? 1.094 1.676 -17.255 1.00 50.50 589 MET A N 1
ATOM 4758 C CA . MET A 1 589 ? 2.371 0.989 -17.087 1.00 50.50 589 MET A CA 1
ATOM 4759 C C . MET A 1 589 ? 2.333 -0.348 -17.851 1.00 50.50 589 MET A C 1
ATOM 4761 O O . MET A 1 589 ? 1.397 -1.127 -17.657 1.00 50.50 589 MET A O 1
ATOM 4765 N N . PRO A 1 590 ? 3.316 -0.652 -18.716 1.00 50.75 590 PRO A N 1
ATOM 4766 C CA . PRO A 1 590 ? 3.430 -1.949 -19.363 1.00 50.75 590 PRO A CA 1
ATOM 4767 C C . PRO A 1 590 ? 3.414 -3.060 -18.312 1.00 50.75 590 PRO A C 1
ATOM 4769 O O . PRO A 1 590 ? 4.210 -3.031 -17.374 1.00 50.75 590 PRO A O 1
ATOM 4772 N N . GLY A 1 591 ? 2.550 -4.066 -18.485 1.00 49.19 591 GLY A N 1
ATOM 4773 C CA . GLY A 1 591 ? 2.312 -5.123 -17.485 1.00 49.19 591 GLY A CA 1
ATOM 4774 C C . GLY A 1 591 ? 3.533 -5.981 -17.118 1.00 49.19 591 GLY A C 1
ATOM 4775 O O . GLY A 1 591 ? 3.469 -6.789 -16.196 1.00 49.19 591 GLY A O 1
ATOM 4776 N N . ASN A 1 592 ? 4.659 -5.792 -17.812 1.00 55.38 592 ASN A N 1
ATOM 4777 C CA . ASN A 1 592 ? 5.879 -6.584 -17.678 1.00 55.38 592 ASN A CA 1
ATOM 4778 C C . ASN A 1 592 ? 7.000 -5.833 -16.931 1.00 55.38 592 ASN A C 1
ATOM 4780 O O . ASN A 1 592 ? 8.118 -6.348 -16.854 1.00 55.38 592 ASN A O 1
ATOM 4784 N N . ILE A 1 593 ? 6.750 -4.613 -16.433 1.00 62.34 593 ILE A N 1
ATOM 4785 C CA . ILE A 1 593 ? 7.743 -3.831 -15.684 1.00 62.34 593 ILE A CA 1
ATOM 4786 C C . ILE A 1 593 ? 7.591 -4.130 -14.181 1.00 62.34 593 ILE A C 1
ATOM 4788 O O . ILE A 1 593 ? 6.543 -3.840 -13.611 1.00 62.34 593 ILE A O 1
ATOM 4792 N N . PRO A 1 594 ? 8.601 -4.718 -13.512 1.00 66.75 594 PRO A N 1
ATOM 4793 C CA . PRO A 1 594 ? 8.585 -4.866 -12.058 1.00 66.75 594 PRO A CA 1
ATOM 4794 C C . PRO A 1 594 ? 8.707 -3.507 -11.339 1.00 66.75 594 PRO A C 1
ATOM 4796 O O . PRO A 1 594 ? 9.436 -2.639 -11.835 1.00 66.75 594 PRO A O 1
ATOM 4799 N N . PRO A 1 595 ? 8.082 -3.342 -10.155 1.00 74.31 595 PRO A N 1
ATOM 4800 C CA . PRO A 1 595 ? 8.184 -2.119 -9.358 1.00 74.31 595 PRO A CA 1
ATOM 4801 C C . PRO A 1 595 ? 9.626 -1.795 -8.944 1.00 74.31 595 PRO A C 1
ATOM 4803 O O . PRO A 1 595 ? 10.527 -2.644 -8.975 1.00 74.31 595 PRO A O 1
ATOM 4806 N N . LEU A 1 596 ? 9.848 -0.550 -8.525 1.00 74.81 596 LEU A N 1
ATOM 4807 C CA . LEU A 1 596 ? 11.060 -0.118 -7.840 1.00 74.81 596 LEU A CA 1
ATOM 4808 C C . LEU A 1 596 ? 11.004 -0.572 -6.374 1.00 74.81 596 LEU A C 1
ATOM 4810 O O . LEU A 1 596 ? 10.171 -0.101 -5.603 1.00 74.81 596 LEU A O 1
ATOM 4814 N N . THR A 1 597 ? 11.893 -1.485 -5.988 1.00 81.25 597 THR A N 1
ATOM 4815 C CA . THR A 1 597 ? 12.030 -1.943 -4.600 1.00 81.25 597 THR A CA 1
ATOM 4816 C C . THR A 1 597 ? 12.988 -1.025 -3.849 1.00 81.25 597 THR A C 1
ATOM 4818 O O . THR A 1 597 ? 14.173 -0.967 -4.173 1.00 81.25 597 THR A O 1
ATOM 4821 N N . ILE A 1 598 ? 12.491 -0.322 -2.834 1.00 81.44 598 ILE A N 1
ATOM 4822 C CA . ILE A 1 598 ? 13.282 0.591 -2.005 1.00 81.44 598 ILE A CA 1
ATOM 4823 C C . ILE A 1 598 ? 13.276 0.070 -0.574 1.00 81.44 598 ILE A C 1
ATOM 4825 O O . ILE A 1 598 ? 12.209 -0.170 -0.014 1.00 81.44 598 ILE A O 1
ATOM 4829 N N . THR A 1 599 ? 14.456 -0.063 0.030 1.00 87.12 599 THR A N 1
ATOM 4830 C CA . THR A 1 599 ? 14.602 -0.410 1.448 1.00 87.12 599 THR A CA 1
ATOM 4831 C C . THR A 1 599 ? 15.204 0.765 2.200 1.00 87.12 599 THR A C 1
ATOM 4833 O O . THR A 1 599 ? 16.277 1.250 1.837 1.00 87.12 599 THR A O 1
ATOM 4836 N N . LYS A 1 600 ? 14.522 1.222 3.253 1.00 88.69 600 LYS A N 1
ATOM 4837 C CA . LYS A 1 600 ? 15.006 2.280 4.140 1.00 88.69 600 LYS A CA 1
ATOM 4838 C C . LYS A 1 600 ? 14.992 1.835 5.585 1.00 88.69 600 LYS A C 1
ATOM 4840 O O . LYS A 1 600 ? 14.107 1.119 6.045 1.00 88.69 600 LYS A O 1
ATOM 4845 N N . SER A 1 601 ? 16.002 2.316 6.282 1.00 90.38 601 SER A N 1
ATOM 4846 C CA . SER A 1 601 ? 16.225 2.101 7.695 1.00 90.38 601 SER A CA 1
ATOM 4847 C C . SER A 1 601 ? 15.938 3.405 8.441 1.00 90.38 601 SER A C 1
ATOM 4849 O O . SER A 1 601 ? 16.427 4.461 8.040 1.00 90.38 601 SER A O 1
ATOM 4851 N N . PHE A 1 602 ? 15.159 3.327 9.516 1.00 89.38 602 PHE A N 1
ATOM 4852 C CA . PHE A 1 602 ? 14.722 4.458 10.327 1.00 89.38 602 PHE A CA 1
ATOM 4853 C C . PHE A 1 602 ? 15.067 4.242 11.803 1.00 89.38 602 PHE A C 1
ATOM 4855 O O . PHE A 1 602 ? 15.234 3.110 12.270 1.00 89.38 602 PHE A O 1
ATOM 4862 N N . LYS A 1 603 ? 15.146 5.356 12.536 1.00 88.38 603 LYS A N 1
ATOM 4863 C CA . LYS A 1 603 ? 15.286 5.402 13.994 1.00 88.38 603 LYS A CA 1
ATOM 4864 C C . LYS A 1 603 ? 14.023 6.024 14.590 1.00 88.38 603 LYS A C 1
ATOM 4866 O O . LYS A 1 603 ? 13.666 7.136 14.205 1.00 88.38 603 LYS A O 1
ATOM 4871 N N . THR A 1 604 ? 13.374 5.331 15.522 1.00 86.56 604 THR A N 1
ATOM 4872 C CA . THR A 1 604 ? 12.221 5.857 16.275 1.00 86.56 604 THR A CA 1
ATOM 4873 C C . THR A 1 604 ? 12.617 6.390 17.659 1.00 86.56 604 THR A C 1
ATOM 4875 O O . THR A 1 604 ? 13.702 6.101 18.167 1.00 86.56 604 THR A O 1
ATOM 4878 N N . GLY A 1 605 ? 11.750 7.215 18.258 1.00 81.62 605 GLY A N 1
ATOM 4879 C CA . GLY A 1 605 ? 12.016 7.930 19.513 1.00 81.62 605 GLY A CA 1
ATOM 4880 C C . GLY A 1 605 ? 11.489 7.279 20.798 1.00 81.62 605 GLY A C 1
ATOM 4881 O O . GLY A 1 605 ? 11.946 7.656 21.878 1.00 81.62 605 GLY A O 1
ATOM 4882 N N . VAL A 1 606 ? 10.562 6.321 20.699 1.00 82.25 606 VAL A N 1
ATOM 4883 C CA . VAL A 1 606 ? 9.812 5.758 21.842 1.00 82.25 606 VAL A CA 1
ATOM 4884 C C . VAL A 1 606 ? 10.210 4.308 22.109 1.00 82.25 606 VAL A C 1
ATOM 4886 O O . VAL A 1 606 ? 10.430 3.557 21.157 1.00 82.25 606 VAL A O 1
ATOM 4889 N N . LYS A 1 607 ? 10.249 3.909 23.389 1.00 88.31 607 LYS A N 1
ATOM 4890 C CA . LYS A 1 607 ? 10.373 2.502 23.806 1.00 88.31 607 LYS A CA 1
ATOM 4891 C C . LYS A 1 607 ? 9.064 1.935 24.334 1.00 88.31 607 LYS A C 1
ATOM 4893 O O . LYS A 1 607 ? 8.292 2.640 24.982 1.00 88.31 607 LYS A O 1
ATOM 4898 N N . ILE A 1 608 ? 8.851 0.636 24.151 1.00 89.00 608 ILE A N 1
ATOM 4899 C CA . ILE A 1 608 ? 7.681 -0.040 24.718 1.00 89.00 608 ILE A CA 1
ATOM 4900 C C . ILE A 1 608 ? 7.700 -0.043 26.257 1.00 89.00 608 ILE A C 1
ATOM 4902 O O . ILE A 1 608 ? 6.649 0.114 26.877 1.00 89.00 608 ILE A O 1
ATOM 4906 N N . SER A 1 609 ? 8.880 -0.087 26.883 1.00 87.69 609 SER A N 1
ATOM 4907 C CA . SER A 1 609 ? 9.048 0.072 28.336 1.00 87.69 609 SER A CA 1
ATOM 4908 C C . SER A 1 609 ? 8.629 1.447 28.881 1.00 87.69 609 SER A C 1
ATOM 4910 O O . SER A 1 609 ? 8.270 1.547 30.050 1.00 87.69 609 SER A O 1
ATOM 4912 N N . GLU A 1 610 ? 8.576 2.496 28.053 1.00 87.19 610 GLU A N 1
ATOM 4913 C CA . GLU A 1 610 ? 8.082 3.833 28.438 1.00 87.19 610 GLU A CA 1
ATOM 4914 C C . GLU A 1 610 ? 6.537 3.927 28.388 1.00 87.19 610 GLU A C 1
ATOM 4916 O O . GLU A 1 610 ? 5.961 4.939 28.785 1.00 87.19 610 GLU A O 1
ATOM 4921 N N . ARG A 1 611 ? 5.842 2.881 27.907 1.00 87.94 611 ARG A N 1
ATOM 4922 C CA . ARG A 1 611 ? 4.374 2.831 27.735 1.00 87.94 611 ARG A CA 1
ATOM 4923 C C . ARG A 1 611 ? 3.646 2.016 28.808 1.00 87.94 611 ARG A C 1
ATOM 4925 O O . ARG A 1 611 ? 2.435 1.813 28.694 1.00 87.94 611 ARG A O 1
ATOM 4932 N N . ILE A 1 612 ? 4.367 1.526 29.816 1.00 91.19 612 ILE A N 1
ATOM 4933 C CA . ILE A 1 612 ? 3.818 0.667 30.871 1.00 91.19 612 ILE A CA 1
ATOM 4934 C C . ILE A 1 612 ? 3.391 1.483 32.093 1.00 91.19 612 ILE A C 1
ATOM 4936 O O . ILE A 1 612 ? 3.969 2.517 32.420 1.00 91.19 612 ILE A O 1
ATOM 4940 N N . THR A 1 613 ? 2.388 1.002 32.818 1.00 90.56 613 THR A N 1
ATOM 4941 C CA . THR A 1 613 ? 1.975 1.563 34.108 1.00 90.56 613 THR A CA 1
ATOM 4942 C C . THR A 1 613 ? 1.665 0.435 35.079 1.00 90.56 613 THR A C 1
ATOM 4944 O O . THR A 1 613 ? 0.998 -0.536 34.725 1.00 90.56 613 THR A O 1
ATOM 4947 N N . TRP A 1 614 ? 2.142 0.581 36.316 1.00 90.75 614 TRP A N 1
ATOM 4948 C CA . TRP A 1 614 ? 1.942 -0.396 37.380 1.00 90.75 614 TRP A CA 1
ATOM 4949 C C . TRP A 1 614 ? 1.063 0.161 38.499 1.00 90.75 614 TRP A C 1
ATOM 4951 O O . TRP A 1 614 ? 1.380 1.209 39.066 1.00 90.75 614 TRP A O 1
ATOM 4961 N N . LYS A 1 615 ? 0.016 -0.575 38.877 1.00 91.81 615 LYS A N 1
ATOM 4962 C CA . LYS A 1 615 ? -0.934 -0.210 39.938 1.00 91.81 615 LYS A CA 1
ATOM 4963 C C . LYS A 1 615 ? -0.244 -0.070 41.302 1.00 91.81 615 LYS A C 1
ATOM 4965 O O . LYS A 1 615 ? 0.756 -0.746 41.567 1.00 91.81 615 LYS A O 1
ATOM 4970 N N . ASN A 1 616 ? -0.772 0.810 42.156 1.00 86.56 616 ASN A N 1
ATOM 4971 C CA . ASN A 1 616 ? -0.330 0.983 43.543 1.00 86.56 616 ASN A CA 1
ATOM 4972 C C . ASN A 1 616 ? -0.967 -0.089 44.446 1.00 86.56 616 ASN A C 1
ATOM 4974 O O . ASN A 1 616 ? -2.174 -0.308 44.376 1.00 86.56 616 ASN A O 1
ATOM 4978 N N . VAL A 1 617 ? -0.156 -0.737 45.285 1.00 87.00 617 VAL A N 1
ATOM 4979 C CA . VAL A 1 617 ? -0.587 -1.801 46.208 1.00 87.00 617 VAL A CA 1
ATOM 4980 C C . VAL A 1 617 ? -1.479 -1.295 47.337 1.00 87.00 617 VAL A C 1
ATOM 4982 O O . VAL A 1 617 ? -2.369 -2.009 47.778 1.00 87.00 617 VAL A O 1
ATOM 4985 N N . GLU A 1 618 ? -1.317 -0.036 47.744 1.00 83.62 618 GLU A N 1
ATOM 4986 C CA . GLU A 1 618 ? -2.116 0.584 48.811 1.00 83.62 618 GLU A CA 1
ATOM 4987 C C . GLU A 1 618 ? -3.615 0.669 48.483 1.00 83.62 618 GLU A C 1
ATOM 4989 O O . GLU A 1 618 ? -4.437 0.875 49.369 1.00 83.62 618 GLU A O 1
ATOM 4994 N N . LEU A 1 619 ? -3.978 0.491 47.211 1.00 83.88 619 LEU A N 1
ATOM 4995 C CA . LEU A 1 619 ? -5.361 0.499 46.741 1.00 83.88 619 LEU A CA 1
ATOM 4996 C C . LEU A 1 619 ? -6.060 -0.865 46.879 1.00 83.88 619 LEU A C 1
ATOM 4998 O O . LEU A 1 619 ? -7.231 -0.971 46.524 1.00 83.88 619 LEU A O 1
ATOM 5002 N N . ASP A 1 620 ? -5.364 -1.907 47.346 1.00 87.06 620 ASP A N 1
ATOM 5003 C CA . ASP A 1 620 ? -5.911 -3.257 47.516 1.00 87.06 620 ASP A CA 1
ATOM 5004 C C . ASP A 1 620 ? -5.600 -3.787 48.927 1.00 87.06 620 ASP A C 1
ATOM 5006 O O . ASP A 1 620 ? -4.501 -4.270 49.200 1.00 87.06 620 ASP A O 1
ATOM 5010 N N . TYR A 1 621 ? -6.574 -3.663 49.842 1.00 86.75 621 TYR A N 1
ATOM 5011 C CA . TYR A 1 621 ? -6.422 -4.040 51.255 1.00 86.75 621 TYR A CA 1
ATOM 5012 C C . TYR A 1 621 ? -5.980 -5.494 51.426 1.00 86.75 621 TYR A C 1
ATOM 5014 O O . TYR A 1 621 ? -5.083 -5.775 52.219 1.00 86.75 621 TYR A O 1
ATOM 5022 N N . ASP A 1 622 ? -6.593 -6.414 50.684 1.00 86.94 622 ASP A N 1
ATOM 5023 C CA . ASP A 1 622 ? -6.314 -7.840 50.814 1.00 86.94 622 ASP A CA 1
ATOM 5024 C C . ASP A 1 622 ? -4.927 -8.181 50.274 1.00 86.94 622 ASP A C 1
ATOM 5026 O O . ASP A 1 622 ? -4.161 -8.853 50.965 1.00 86.94 622 ASP A O 1
ATOM 5030 N N . PHE A 1 623 ? -4.563 -7.689 49.083 1.00 90.12 623 PHE A N 1
ATOM 5031 C CA . PHE A 1 623 ? -3.232 -7.929 48.521 1.00 90.12 623 PHE A CA 1
ATOM 5032 C C . PHE A 1 623 ? -2.139 -7.323 49.412 1.00 90.12 623 PHE A C 1
ATOM 5034 O O . PHE A 1 623 ? -1.131 -7.975 49.675 1.00 90.12 623 PHE A O 1
ATOM 5041 N N . LYS A 1 624 ? -2.372 -6.121 49.960 1.00 91.06 624 LYS A N 1
ATOM 5042 C CA . LYS A 1 624 ? -1.478 -5.457 50.919 1.00 91.06 624 LYS A CA 1
ATOM 5043 C C . LYS A 1 624 ? -1.336 -6.224 52.236 1.00 91.06 624 LYS A C 1
ATOM 5045 O O . LYS A 1 624 ? -0.240 -6.255 52.784 1.00 91.06 624 LYS A O 1
ATOM 5050 N N . ASN A 1 625 ? -2.414 -6.802 52.772 1.00 89.12 625 ASN A N 1
ATOM 5051 C CA . ASN A 1 625 ? -2.419 -7.450 54.093 1.00 89.12 625 ASN A CA 1
ATOM 5052 C C . ASN A 1 625 ? -2.133 -8.963 54.064 1.00 89.12 625 ASN A C 1
ATOM 5054 O O . ASN A 1 625 ? -2.125 -9.602 55.115 1.00 89.12 625 ASN A O 1
ATOM 5058 N N . THR A 1 626 ? -1.883 -9.543 52.889 1.00 90.38 626 THR A N 1
ATOM 5059 C CA . THR A 1 626 ? -1.545 -10.966 52.746 1.00 90.38 626 THR A CA 1
ATOM 5060 C C . THR A 1 626 ? -0.032 -11.174 52.820 1.00 90.38 626 THR A C 1
ATOM 5062 O O . THR A 1 626 ? 0.735 -10.368 52.293 1.00 90.38 626 THR A O 1
ATOM 5065 N N . PHE A 1 627 ? 0.409 -12.268 53.448 1.00 90.00 627 PHE A N 1
ATOM 5066 C CA . PHE A 1 627 ? 1.818 -12.664 53.385 1.00 90.00 627 PHE A CA 1
ATOM 5067 C C . PHE A 1 627 ? 2.229 -13.002 51.952 1.00 90.00 627 PHE A C 1
ATOM 5069 O O . PHE A 1 627 ? 1.474 -13.709 51.278 1.00 90.00 627 PHE A O 1
ATOM 5076 N N . PRO A 1 628 ? 3.429 -12.600 51.501 1.00 91.75 628 PRO A N 1
ATOM 5077 C CA . PRO A 1 628 ? 3.956 -12.968 50.193 1.00 91.75 628 PRO A CA 1
ATOM 5078 C C . PRO A 1 628 ? 3.749 -14.454 49.838 1.00 91.75 628 PRO A C 1
ATOM 5080 O O . PRO A 1 628 ? 3.264 -14.755 48.749 1.00 91.75 628 PRO A O 1
ATOM 5083 N N . SER A 1 629 ? 4.032 -15.387 50.755 1.00 89.81 629 SER A N 1
ATOM 5084 C CA . SER A 1 629 ? 3.901 -16.842 50.543 1.00 89.81 629 SER A CA 1
ATOM 5085 C C . SER A 1 629 ? 2.465 -17.357 50.440 1.00 89.81 629 SER A C 1
ATOM 5087 O O . SER A 1 629 ? 2.240 -18.501 50.043 1.00 89.81 629 SER A O 1
ATOM 5089 N N . LYS A 1 630 ? 1.480 -16.530 50.799 1.00 89.94 630 LYS A N 1
ATOM 5090 C CA . LYS A 1 630 ? 0.047 -16.851 50.761 1.00 89.94 630 LYS A CA 1
ATOM 5091 C C . LYS A 1 630 ? -0.684 -16.166 49.600 1.00 89.94 630 LYS A C 1
ATOM 5093 O O . LYS A 1 630 ? -1.879 -16.415 49.425 1.00 89.94 630 LYS A O 1
ATOM 5098 N N . ILE A 1 631 ? 0.007 -15.339 48.808 1.00 91.19 631 ILE A N 1
ATOM 5099 C CA . ILE A 1 631 ? -0.536 -14.719 47.593 1.00 91.19 631 ILE A CA 1
ATOM 5100 C C . ILE A 1 631 ? -0.590 -15.758 46.468 1.00 91.19 631 ILE A C 1
ATOM 5102 O O . ILE A 1 631 ? 0.405 -16.401 46.139 1.00 91.19 631 ILE A O 1
ATOM 5106 N N . THR A 1 632 ? -1.764 -15.906 45.854 1.00 90.38 632 THR A N 1
ATOM 5107 C CA . THR A 1 632 ? -1.998 -16.832 44.734 1.00 90.38 632 THR A CA 1
ATOM 5108 C C . THR A 1 632 ? -1.996 -16.118 43.381 1.00 90.38 632 THR A C 1
ATOM 5110 O O . THR A 1 632 ? -2.050 -14.888 43.297 1.00 90.38 632 THR A O 1
ATOM 5113 N N . LYS A 1 633 ? -1.961 -16.881 42.282 1.00 86.00 633 LYS A N 1
ATOM 5114 C CA . LYS A 1 633 ? -2.040 -16.316 40.926 1.00 86.00 633 LYS A CA 1
ATOM 5115 C C . LYS A 1 633 ? -3.375 -15.606 40.692 1.00 86.00 633 LYS A C 1
ATOM 5117 O O . LYS A 1 633 ? -3.408 -14.564 40.041 1.00 86.00 633 LYS A O 1
ATOM 5122 N N . GLU A 1 634 ? -4.450 -16.148 41.248 1.00 85.25 634 GLU A N 1
ATOM 5123 C CA . GLU A 1 634 ? -5.792 -15.574 41.225 1.00 85.25 634 GLU A CA 1
ATOM 5124 C C . GLU A 1 634 ? -5.828 -14.232 41.972 1.00 85.25 634 GLU A C 1
ATOM 5126 O O . GLU A 1 634 ? -6.442 -13.281 41.489 1.00 85.25 634 GLU A O 1
ATOM 5131 N N . ASP A 1 635 ? -5.108 -14.113 43.096 1.00 86.00 635 ASP A N 1
ATOM 5132 C CA . ASP A 1 635 ? -4.973 -12.847 43.829 1.00 86.00 635 ASP A CA 1
ATOM 5133 C C . ASP A 1 635 ? -4.273 -11.771 42.968 1.00 86.00 635 ASP A C 1
ATOM 5135 O O . ASP A 1 635 ? -4.723 -10.626 42.922 1.00 86.00 635 ASP A O 1
ATOM 5139 N N . VAL A 1 636 ? -3.234 -12.138 42.205 1.00 88.94 636 VAL A N 1
ATOM 5140 C CA . VAL A 1 636 ? -2.548 -11.225 41.264 1.00 88.94 636 VAL A CA 1
ATOM 5141 C C . VAL A 1 636 ? -3.441 -10.851 40.077 1.00 88.94 636 VAL A C 1
ATOM 5143 O O . VAL A 1 636 ? -3.446 -9.698 39.647 1.00 88.94 636 VAL A O 1
ATOM 5146 N N . GLN A 1 637 ? -4.217 -11.799 39.546 1.00 87.75 637 GLN A N 1
ATOM 5147 C CA . GLN A 1 637 ? -5.170 -11.537 38.462 1.00 87.75 637 GLN A CA 1
ATOM 5148 C C . GLN A 1 637 ? -6.307 -10.610 38.902 1.00 87.75 637 GLN A C 1
ATOM 5150 O O . GLN A 1 637 ? -6.699 -9.744 38.125 1.00 87.75 637 GLN A O 1
ATOM 5155 N N . ARG A 1 638 ? -6.802 -10.754 40.140 1.00 83.19 638 ARG A N 1
ATOM 5156 C CA . ARG A 1 638 ? -7.793 -9.844 40.735 1.00 83.19 638 ARG A CA 1
ATOM 5157 C C . ARG A 1 638 ? -7.217 -8.443 40.935 1.00 83.19 638 ARG A C 1
ATOM 5159 O O . ARG A 1 638 ? -7.900 -7.458 40.664 1.00 83.19 638 ARG A O 1
ATOM 5166 N N . PHE A 1 639 ? -5.967 -8.354 41.389 1.00 87.88 639 PHE A N 1
ATOM 5167 C CA . PHE A 1 639 ? -5.285 -7.073 41.560 1.00 87.88 639 PHE A CA 1
ATOM 5168 C C . PHE A 1 639 ? -5.038 -6.362 40.213 1.00 87.88 639 PHE A C 1
ATOM 5170 O O . PHE A 1 639 ? -5.151 -5.134 40.159 1.00 87.88 639 PHE A O 1
ATOM 5177 N N . ASP A 1 640 ? -4.752 -7.135 39.153 1.00 89.38 640 ASP A N 1
ATOM 5178 C CA . ASP A 1 640 ? -4.410 -6.717 37.781 1.00 89.38 640 ASP A CA 1
ATOM 5179 C C . ASP A 1 640 ? -3.383 -5.566 37.746 1.00 89.38 640 ASP A C 1
ATOM 5181 O O . ASP A 1 640 ? -3.708 -4.429 37.394 1.00 89.38 640 ASP A O 1
ATOM 5185 N N . PRO A 1 641 ? -2.130 -5.824 38.165 1.00 90.12 641 PRO A N 1
ATOM 5186 C CA . PRO A 1 641 ? -1.166 -4.766 38.442 1.00 90.12 641 PRO A CA 1
ATOM 5187 C C . PRO A 1 641 ? -0.613 -4.038 37.213 1.00 90.12 641 PRO A C 1
ATOM 5189 O O . PRO A 1 641 ? -0.032 -2.970 37.391 1.00 90.12 641 PRO A O 1
ATOM 5192 N N . PHE A 1 642 ? -0.731 -4.590 36.002 1.00 92.94 642 PHE A N 1
ATOM 5193 C CA . PHE A 1 642 ? -0.021 -4.118 34.809 1.00 92.94 642 PHE A CA 1
ATOM 5194 C C . PHE A 1 642 ? -0.966 -3.589 33.724 1.00 92.94 642 PHE A C 1
ATOM 5196 O O . PHE A 1 642 ? -1.925 -4.253 33.321 1.00 92.94 642 PHE A O 1
ATOM 5203 N N . SER A 1 643 ? -0.630 -2.418 33.184 1.00 90.50 643 SER A N 1
ATOM 5204 C CA . SER A 1 643 ? -1.269 -1.815 32.014 1.00 90.50 643 SER A CA 1
ATOM 5205 C C . SER A 1 643 ? -0.218 -1.352 31.004 1.00 90.50 643 SER A C 1
ATOM 5207 O O . SER A 1 643 ? 0.880 -0.945 31.388 1.00 90.50 643 SER A O 1
ATOM 5209 N N . ILE A 1 644 ? -0.555 -1.403 29.715 1.00 87.69 644 ILE A N 1
ATOM 5210 C CA . ILE A 1 644 ? 0.306 -0.963 28.614 1.00 87.69 644 ILE A CA 1
ATOM 5211 C C . ILE A 1 644 ? -0.531 -0.302 27.515 1.00 87.69 644 ILE A C 1
ATOM 5213 O O . ILE A 1 644 ? -1.606 -0.796 27.173 1.00 87.69 644 ILE A O 1
ATOM 5217 N N . ASN A 1 645 ? -0.039 0.808 26.959 1.00 87.62 645 ASN A N 1
ATOM 5218 C CA . ASN A 1 645 ? -0.711 1.549 25.889 1.00 87.62 645 ASN A CA 1
ATOM 5219 C C . ASN A 1 645 ? 0.069 1.449 24.567 1.00 87.62 645 ASN A C 1
ATOM 5221 O O . ASN A 1 645 ? 1.033 2.192 24.370 1.00 87.62 645 ASN A O 1
ATOM 5225 N N . ILE A 1 646 ? -0.346 0.531 23.686 1.00 88.12 646 ILE A N 1
ATOM 5226 C CA . ILE A 1 646 ? 0.194 0.368 22.327 1.00 88.12 646 ILE A CA 1
ATOM 5227 C C . ILE A 1 646 ? -0.913 0.040 21.314 1.00 88.12 646 ILE A C 1
ATOM 5229 O O . ILE A 1 646 ? -1.925 -0.575 21.659 1.00 88.12 646 ILE A O 1
ATOM 5233 N N . THR A 1 647 ? -0.681 0.365 20.044 1.00 87.06 647 THR A N 1
ATOM 5234 C CA . THR A 1 647 ? -1.532 -0.044 18.917 1.00 87.06 647 THR A CA 1
ATOM 5235 C C . THR A 1 647 ? -0.970 -1.310 18.265 1.00 87.06 647 THR A C 1
ATOM 5237 O O . THR A 1 647 ? 0.165 -1.344 17.802 1.00 87.06 647 THR A O 1
ATOM 5240 N N . SER A 1 648 ? -1.759 -2.382 18.205 1.00 88.44 648 SER A N 1
ATOM 5241 C CA . SER A 1 648 ? -1.350 -3.661 17.602 1.00 88.44 648 SER A CA 1
ATOM 5242 C C . SER A 1 648 ? -2.515 -4.306 16.854 1.00 88.44 648 SER A C 1
ATOM 5244 O O . SER A 1 648 ? -3.655 -3.852 16.967 1.00 88.44 648 SER A O 1
ATOM 5246 N N . GLN A 1 649 ? -2.247 -5.349 16.064 1.00 88.81 649 GLN A N 1
ATOM 5247 C CA . GLN A 1 649 ? -3.319 -6.070 15.377 1.00 88.81 649 GLN A CA 1
ATOM 5248 C C . GLN A 1 649 ? -4.164 -6.871 16.375 1.00 88.81 649 GLN A C 1
ATOM 5250 O O . GLN A 1 649 ? -3.631 -7.677 17.140 1.00 88.81 649 GLN A O 1
ATOM 5255 N N . ILE A 1 650 ? -5.487 -6.705 16.309 1.00 87.50 650 ILE A N 1
ATOM 5256 C CA . ILE A 1 650 ? -6.447 -7.535 17.045 1.00 87.50 650 ILE A CA 1
ATOM 5257 C C . ILE A 1 650 ? -6.811 -8.720 16.154 1.00 87.50 650 ILE A C 1
ATOM 5259 O O . ILE A 1 650 ? -7.580 -8.584 15.203 1.00 87.50 650 ILE A O 1
ATOM 5263 N N . THR A 1 651 ? -6.219 -9.881 16.425 1.00 88.81 651 THR A N 1
ATOM 5264 C CA . THR A 1 651 ? -6.411 -11.078 15.597 1.00 88.81 651 THR A CA 1
ATOM 5265 C C . THR A 1 651 ? -6.207 -12.367 16.391 1.00 88.81 651 THR A C 1
ATOM 5267 O O . THR A 1 651 ? -5.818 -12.343 17.562 1.00 88.81 651 THR A O 1
ATOM 5270 N N . LYS A 1 652 ? -6.478 -13.506 15.748 1.00 88.81 652 LYS A N 1
ATOM 5271 C CA . LYS A 1 652 ? -6.188 -14.841 16.271 1.00 88.81 652 LYS A CA 1
ATOM 5272 C C . LYS A 1 652 ? -5.114 -15.521 15.432 1.00 88.81 652 LYS A C 1
ATOM 5274 O O . LYS A 1 652 ? -5.251 -15.622 14.217 1.00 88.81 652 LYS A O 1
ATOM 5279 N N . VAL A 1 653 ? -4.094 -16.063 16.093 1.00 88.25 653 VAL A N 1
ATOM 5280 C CA . VAL A 1 653 ? -3.085 -16.936 15.475 1.00 88.25 653 VAL A CA 1
ATOM 5281 C C . VAL A 1 653 ? -3.153 -18.280 16.188 1.00 88.25 653 VAL A C 1
ATOM 5283 O O . VAL A 1 653 ? -3.093 -18.329 17.413 1.00 88.25 653 VAL A O 1
ATOM 5286 N N . ALA A 1 654 ? -3.359 -19.366 15.436 1.00 87.75 654 ALA A N 1
ATOM 5287 C CA . ALA A 1 654 ? -3.526 -20.717 15.988 1.00 87.75 654 ALA A CA 1
ATOM 5288 C C . ALA A 1 654 ? -4.570 -20.811 17.133 1.00 87.75 654 ALA A C 1
ATOM 5290 O O . ALA A 1 654 ? -4.391 -21.545 18.100 1.00 87.75 654 ALA A O 1
ATOM 5291 N N . GLY A 1 655 ? -5.662 -20.039 17.044 1.00 84.88 655 GLY A N 1
ATOM 5292 C CA . GLY A 1 655 ? -6.747 -20.028 18.036 1.00 84.88 655 GLY A CA 1
ATOM 5293 C C . GLY A 1 655 ? -6.521 -19.138 19.267 1.00 84.88 655 GLY A C 1
ATOM 5294 O O . GLY A 1 655 ? -7.463 -18.936 20.032 1.00 84.88 655 GLY A O 1
ATOM 5295 N N . VAL A 1 656 ? -5.332 -18.550 19.439 1.00 88.12 656 VAL A N 1
ATOM 5296 C CA . VAL A 1 656 ? -5.015 -17.623 20.540 1.00 88.12 656 VAL A CA 1
ATOM 5297 C C . VAL A 1 656 ? -5.253 -16.180 20.095 1.00 88.12 656 VAL A C 1
ATOM 5299 O O . VAL A 1 656 ? -4.759 -15.772 19.045 1.00 88.12 656 VAL A O 1
ATOM 5302 N N . SER A 1 657 ? -6.008 -15.410 20.884 1.00 89.88 657 SER A N 1
ATOM 5303 C CA . SER A 1 657 ? -6.253 -13.982 20.635 1.00 89.88 657 SER A CA 1
ATOM 5304 C C . SER A 1 657 ? -5.071 -13.122 21.091 1.00 89.88 657 SER A C 1
ATOM 5306 O O . SER A 1 657 ? -4.575 -13.305 22.203 1.00 89.88 657 SER A O 1
ATOM 5308 N N . TYR A 1 658 ? -4.682 -12.153 20.261 1.00 90.88 658 TYR A N 1
ATOM 5309 C CA . TYR A 1 658 ? -3.672 -11.133 20.561 1.00 90.88 658 TYR A CA 1
ATOM 5310 C C . TYR A 1 658 ? -4.286 -9.720 20.475 1.00 90.88 658 TYR A C 1
ATOM 5312 O O . TYR A 1 658 ? -5.211 -9.526 19.680 1.00 90.88 658 TYR A O 1
ATOM 5320 N N . PRO A 1 659 ? -3.792 -8.736 21.257 1.00 93.06 659 PRO A N 1
ATOM 5321 C CA . PRO A 1 659 ? -2.721 -8.850 22.254 1.00 93.06 659 PRO A CA 1
ATOM 5322 C C . PRO A 1 659 ? -3.137 -9.660 23.494 1.00 93.06 659 PRO A C 1
ATOM 5324 O O . PRO A 1 659 ? -4.317 -9.755 23.831 1.00 93.06 659 PRO A O 1
ATOM 5327 N N . ARG A 1 660 ? -2.157 -10.257 24.177 1.00 92.94 660 ARG A N 1
ATOM 5328 C CA . ARG A 1 660 ? -2.361 -11.152 25.325 1.00 92.94 660 ARG A CA 1
ATOM 5329 C C . ARG A 1 660 ? -1.455 -10.752 26.489 1.00 92.94 660 ARG A C 1
ATOM 5331 O O . ARG A 1 660 ? -0.265 -10.531 26.287 1.00 92.94 660 ARG A O 1
ATOM 5338 N N . LYS A 1 661 ? -2.008 -10.714 27.709 1.00 92.75 661 LYS A N 1
ATOM 5339 C CA . LYS A 1 661 ? -1.258 -10.507 28.961 1.00 92.75 661 LYS A CA 1
ATOM 5340 C C . LYS A 1 661 ? -1.361 -11.718 29.889 1.00 92.75 661 LYS A C 1
ATOM 5342 O O . LYS A 1 661 ? -2.438 -12.296 30.036 1.00 92.75 661 LYS A O 1
ATOM 5347 N N . THR A 1 662 ? -0.257 -12.093 30.527 1.00 93.31 662 THR A N 1
ATOM 5348 C CA . THR A 1 662 ? -0.201 -13.169 31.532 1.00 93.31 662 THR A CA 1
ATOM 5349 C C . THR A 1 662 ? 0.729 -12.801 32.684 1.00 93.31 662 THR A C 1
ATOM 5351 O O . THR A 1 662 ? 1.722 -12.111 32.467 1.00 93.31 662 THR A O 1
ATOM 5354 N N . TYR A 1 663 ? 0.429 -13.295 33.888 1.00 94.50 663 TYR A N 1
ATOM 5355 C CA . TYR A 1 663 ? 1.188 -13.012 35.110 1.00 94.50 663 TYR A CA 1
ATOM 5356 C C . TYR A 1 663 ? 1.891 -14.247 35.672 1.00 94.50 663 TYR A C 1
ATOM 5358 O O . TYR A 1 663 ? 1.333 -15.351 35.642 1.00 94.50 663 TYR A O 1
ATOM 5366 N N . GLU A 1 664 ? 3.070 -14.022 36.247 1.00 93.31 664 GLU A N 1
ATOM 5367 C CA . GLU A 1 664 ? 3.861 -14.989 37.007 1.00 93.31 664 GLU A CA 1
ATOM 5368 C C . GLU A 1 664 ? 4.307 -14.372 38.340 1.00 93.31 664 GLU A C 1
ATOM 5370 O O . GLU A 1 664 ? 4.668 -13.193 38.403 1.00 93.31 664 GLU A O 1
ATOM 5375 N N . ILE A 1 665 ? 4.273 -15.178 39.404 1.00 93.19 665 ILE A N 1
ATOM 5376 C CA . ILE A 1 665 ? 4.796 -14.810 40.723 1.00 93.19 665 ILE A CA 1
ATOM 5377 C C . ILE A 1 665 ? 6.248 -15.286 40.787 1.00 93.19 665 ILE A C 1
ATOM 5379 O O . ILE A 1 665 ? 6.525 -16.463 40.567 1.00 93.19 665 ILE A O 1
ATOM 5383 N N . GLY A 1 666 ? 7.164 -14.348 41.021 1.00 90.25 666 GLY A N 1
ATOM 5384 C CA . GLY A 1 666 ? 8.597 -14.590 41.146 1.00 90.25 666 GLY A CA 1
ATOM 5385 C C . GLY A 1 666 ? 9.016 -14.819 42.597 1.00 90.25 666 GLY A C 1
ATOM 5386 O O . GLY A 1 666 ? 8.403 -15.602 43.314 1.00 90.25 666 GLY A O 1
ATOM 5387 N N . ASN A 1 667 ? 10.078 -14.134 43.026 1.00 92.31 667 ASN A N 1
ATOM 5388 C CA . ASN A 1 667 ? 10.595 -14.244 44.390 1.00 92.31 667 ASN A CA 1
ATOM 5389 C C . ASN A 1 667 ? 9.593 -13.732 45.434 1.00 92.31 667 ASN A C 1
ATOM 5391 O O . ASN A 1 667 ? 8.911 -12.727 45.222 1.00 92.31 667 ASN A O 1
ATOM 5395 N N . ILE A 1 668 ? 9.568 -14.428 46.570 1.00 93.50 668 ILE A N 1
ATOM 5396 C CA . ILE A 1 668 ? 8.661 -14.232 47.701 1.00 93.50 668 ILE A CA 1
ATOM 5397 C C . ILE A 1 668 ? 9.510 -14.169 48.979 1.00 93.50 668 ILE A C 1
ATOM 5399 O O . ILE A 1 668 ? 10.326 -15.065 49.199 1.00 93.50 668 ILE A O 1
ATOM 5403 N N . ASN A 1 669 ? 9.314 -13.152 49.824 1.00 93.44 669 ASN A N 1
ATOM 5404 C CA . ASN A 1 669 ? 9.983 -13.033 51.124 1.00 93.44 669 ASN A CA 1
ATOM 5405 C C . ASN A 1 669 ? 9.020 -12.521 52.209 1.00 93.44 669 ASN A C 1
ATOM 5407 O O . ASN A 1 669 ? 8.734 -11.325 52.275 1.00 93.44 669 ASN A O 1
ATOM 5411 N N . ASP A 1 670 ? 8.554 -13.414 53.087 1.00 89.38 670 ASP A N 1
ATOM 5412 C CA . ASP A 1 670 ? 7.615 -13.076 54.168 1.00 89.38 670 ASP A CA 1
ATOM 5413 C C . ASP A 1 670 ? 8.226 -12.195 55.267 1.00 89.38 670 ASP A C 1
ATOM 5415 O O . ASP A 1 670 ? 7.504 -11.418 55.895 1.00 89.38 670 ASP A O 1
ATOM 5419 N N . ASP A 1 671 ? 9.536 -12.283 55.510 1.00 89.44 671 ASP A N 1
ATOM 5420 C CA . ASP A 1 671 ? 10.200 -11.515 56.571 1.00 89.44 671 ASP A CA 1
ATOM 5421 C C . ASP A 1 671 ? 10.326 -10.032 56.191 1.00 89.44 671 ASP A C 1
ATOM 5423 O O . ASP A 1 671 ? 10.122 -9.146 57.027 1.00 89.44 671 ASP A O 1
ATOM 5427 N N . GLU A 1 672 ? 10.595 -9.758 54.913 1.00 90.75 672 GLU A N 1
ATOM 5428 C CA . GLU A 1 672 ? 10.646 -8.402 54.350 1.00 90.75 672 GLU A CA 1
ATOM 5429 C C . GLU A 1 672 ? 9.283 -7.912 53.838 1.00 90.75 672 GLU A C 1
ATOM 5431 O O . GLU A 1 672 ? 9.085 -6.708 53.672 1.00 90.75 672 GLU A O 1
ATOM 5436 N N . GLY A 1 673 ? 8.334 -8.826 53.612 1.00 91.00 673 GLY A N 1
ATOM 5437 C CA . GLY A 1 673 ? 7.030 -8.527 53.027 1.00 91.00 673 GLY A CA 1
ATOM 5438 C C . GLY A 1 673 ? 7.108 -8.199 51.536 1.00 91.00 673 GLY A C 1
ATOM 5439 O O . GLY A 1 673 ? 6.341 -7.364 51.073 1.00 91.00 673 GLY A O 1
ATOM 5440 N N . THR A 1 674 ? 8.032 -8.793 50.776 1.00 95.31 674 THR A N 1
ATOM 5441 C CA . THR A 1 674 ? 8.230 -8.470 49.351 1.00 95.31 674 THR A CA 1
ATOM 5442 C C . THR A 1 674 ? 7.787 -9.598 48.415 1.00 95.31 674 THR A C 1
ATOM 5444 O O . THR A 1 674 ? 7.974 -10.783 48.699 1.00 95.31 674 THR A O 1
ATOM 5447 N N . ILE A 1 675 ? 7.185 -9.227 47.278 1.00 95.19 675 ILE A N 1
ATOM 5448 C CA . ILE A 1 675 ? 6.764 -10.150 46.211 1.00 95.19 675 ILE A CA 1
ATOM 5449 C C . ILE A 1 675 ? 7.062 -9.566 44.823 1.00 95.19 675 ILE A C 1
ATOM 5451 O O . ILE A 1 675 ? 6.678 -8.437 44.514 1.00 95.19 675 ILE A O 1
ATOM 5455 N N . LEU A 1 676 ? 7.744 -10.329 43.966 1.00 95.81 676 LEU A N 1
ATOM 5456 C CA . LEU A 1 676 ? 8.028 -9.947 42.577 1.00 95.81 676 LEU A CA 1
ATOM 5457 C C . LEU A 1 676 ? 6.913 -10.435 41.649 1.00 95.81 676 LEU A C 1
ATOM 5459 O O . LEU A 1 676 ? 6.664 -11.636 41.562 1.00 95.81 676 LEU A O 1
ATOM 5463 N N . ILE A 1 677 ? 6.293 -9.527 40.897 1.00 95.31 677 ILE A N 1
ATOM 5464 C CA . ILE A 1 677 ? 5.302 -9.868 39.870 1.00 95.31 677 ILE A CA 1
ATOM 5465 C C . ILE A 1 677 ? 5.897 -9.633 38.484 1.00 95.31 677 ILE A C 1
ATOM 5467 O O . ILE A 1 677 ? 6.369 -8.535 38.184 1.00 95.31 677 ILE A O 1
ATOM 5471 N N . LYS A 1 678 ? 5.838 -10.658 37.626 1.00 95.44 678 LYS A N 1
ATOM 5472 C CA . LYS A 1 678 ? 6.243 -10.589 36.217 1.00 95.44 678 LYS A CA 1
ATOM 5473 C C . LYS A 1 678 ? 5.012 -10.588 35.315 1.00 95.44 678 LYS A C 1
ATOM 5475 O O . LYS A 1 678 ? 4.155 -11.463 35.424 1.00 95.44 678 LYS A O 1
ATOM 5480 N N . ALA A 1 679 ? 4.925 -9.610 34.419 1.00 94.56 679 ALA A N 1
ATOM 5481 C CA . ALA A 1 679 ? 3.890 -9.487 33.402 1.00 94.56 679 ALA A CA 1
ATOM 5482 C C . ALA A 1 679 ? 4.493 -9.777 32.022 1.00 94.56 679 ALA A C 1
ATOM 5484 O O . ALA A 1 679 ? 5.381 -9.062 31.561 1.00 94.56 679 ALA A O 1
ATOM 5485 N N . LYS A 1 680 ? 3.997 -10.822 31.357 1.00 95.25 680 LYS A N 1
ATOM 5486 C CA . LYS A 1 680 ? 4.349 -11.168 29.978 1.00 95.25 680 LYS A CA 1
ATOM 5487 C C . LYS A 1 680 ? 3.266 -10.642 29.037 1.00 95.25 680 LYS A C 1
ATOM 5489 O O . LYS A 1 680 ? 2.089 -10.970 29.207 1.00 95.25 680 LYS A O 1
ATOM 5494 N N . PHE A 1 681 ? 3.669 -9.839 28.059 1.00 94.88 681 PHE A N 1
ATOM 5495 C CA . PHE A 1 681 ? 2.810 -9.204 27.068 1.00 94.88 681 PHE A CA 1
ATOM 5496 C C . PHE A 1 681 ? 3.198 -9.651 25.654 1.00 94.88 681 PHE A C 1
ATOM 5498 O O . PHE A 1 681 ? 4.337 -9.475 25.222 1.00 94.88 681 PHE A O 1
ATOM 5505 N N . GLU A 1 682 ? 2.251 -10.247 24.936 1.00 95.25 682 GLU A N 1
ATOM 5506 C CA . GLU A 1 682 ? 2.437 -10.786 23.587 1.00 95.25 682 GLU A CA 1
ATOM 5507 C C . GLU A 1 682 ? 1.533 -10.035 22.598 1.00 95.25 682 GLU A C 1
ATOM 5509 O O . GLU A 1 682 ? 0.334 -9.888 22.846 1.00 95.25 682 GLU A O 1
ATOM 5514 N N . TYR A 1 683 ? 2.078 -9.565 21.473 1.00 95.06 683 TYR A N 1
ATOM 5515 C CA . TYR A 1 683 ? 1.341 -8.766 20.484 1.00 95.06 683 TYR A CA 1
ATOM 5516 C C . TYR A 1 683 ? 1.860 -8.972 19.057 1.00 95.06 683 TYR A C 1
ATOM 5518 O O . TYR A 1 683 ? 2.995 -9.399 18.838 1.00 95.06 683 TYR A O 1
ATOM 5526 N N . LEU A 1 684 ? 1.017 -8.647 18.073 1.00 94.62 684 LEU A N 1
ATOM 5527 C CA . LEU A 1 684 ? 1.365 -8.676 16.654 1.00 94.62 684 LEU A CA 1
ATOM 5528 C C . LEU A 1 684 ? 1.505 -7.230 16.130 1.00 94.62 684 LEU A C 1
ATOM 5530 O O . LEU A 1 684 ? 0.528 -6.476 16.198 1.00 94.62 684 LEU A O 1
ATOM 5534 N N . PRO A 1 685 ? 2.685 -6.821 15.619 1.00 93.38 685 PRO A N 1
ATOM 5535 C CA . PRO A 1 685 ? 2.886 -5.502 15.009 1.00 93.38 685 PRO A CA 1
ATOM 5536 C C . PRO A 1 685 ? 1.874 -5.191 13.902 1.00 93.38 685 PRO A C 1
ATOM 5538 O O . PRO A 1 685 ? 1.342 -6.105 13.290 1.00 93.38 685 PRO A O 1
ATOM 5541 N N . ILE A 1 686 ? 1.626 -3.923 13.583 1.00 90.56 686 ILE A N 1
ATOM 5542 C CA . ILE A 1 686 ? 0.750 -3.534 12.461 1.00 90.56 686 ILE A CA 1
ATOM 5543 C C . ILE A 1 686 ? 1.426 -3.871 11.121 1.00 90.56 686 ILE A C 1
ATOM 5545 O O . ILE A 1 686 ? 2.653 -3.785 11.016 1.00 90.56 686 ILE A O 1
ATOM 5549 N N . ASP A 1 687 ? 0.632 -4.239 10.109 1.00 83.25 687 ASP A N 1
ATOM 5550 C CA . ASP A 1 687 ? 1.069 -4.518 8.730 1.00 83.25 687 ASP A CA 1
ATOM 5551 C C . ASP A 1 687 ? 2.168 -5.593 8.613 1.00 83.25 687 ASP A C 1
ATOM 5553 O O . ASP A 1 687 ? 3.095 -5.491 7.808 1.00 83.25 687 ASP A O 1
ATOM 5557 N N . VAL A 1 688 ? 2.055 -6.647 9.429 1.00 86.75 688 VAL A N 1
ATOM 5558 C CA . VAL A 1 688 ? 2.823 -7.897 9.288 1.00 86.75 688 VAL A CA 1
ATOM 5559 C C . VAL A 1 688 ? 1.878 -9.092 9.187 1.00 86.75 688 VAL A C 1
ATOM 5561 O O . VAL A 1 688 ? 0.779 -9.071 9.742 1.00 86.75 688 VAL A O 1
ATOM 5564 N N . ASP A 1 689 ? 2.315 -10.154 8.513 1.00 85.00 689 ASP A N 1
ATOM 5565 C CA . ASP A 1 689 ? 1.511 -11.367 8.335 1.00 85.00 689 ASP A CA 1
ATOM 5566 C C . ASP A 1 689 ? 1.185 -12.025 9.696 1.00 85.00 689 ASP A C 1
ATOM 5568 O O . ASP A 1 689 ? 2.065 -12.170 10.551 1.00 85.00 689 ASP A O 1
ATOM 5572 N N . ALA A 1 690 ? -0.063 -12.462 9.896 1.00 86.50 690 ALA A N 1
ATOM 5573 C CA . ALA A 1 690 ? -0.545 -13.059 11.149 1.00 86.50 690 ALA A CA 1
ATOM 5574 C C . ALA A 1 690 ? -0.031 -14.498 11.352 1.00 86.50 690 ALA A C 1
ATOM 5576 O O . ALA A 1 690 ? -0.741 -15.481 11.147 1.00 86.50 690 ALA A O 1
ATOM 5577 N N . THR A 1 691 ? 1.236 -14.622 11.750 1.00 88.31 691 THR A N 1
ATOM 5578 C CA . THR A 1 691 ? 1.949 -15.896 11.923 1.00 88.31 691 THR A CA 1
ATOM 5579 C C . THR A 1 691 ? 2.674 -15.953 13.266 1.00 88.31 691 THR A C 1
ATOM 5581 O O . THR A 1 691 ? 3.033 -14.918 13.827 1.00 88.31 691 THR A O 1
ATOM 5584 N N . MET A 1 692 ? 2.931 -17.165 13.775 1.00 86.81 692 MET A N 1
ATOM 5585 C CA . MET A 1 692 ? 3.580 -17.360 15.082 1.00 86.81 692 MET A CA 1
ATOM 5586 C C . MET A 1 692 ? 4.964 -16.703 15.175 1.00 86.81 692 MET A C 1
ATOM 5588 O O . MET A 1 692 ? 5.329 -16.185 16.224 1.00 86.81 692 MET A O 1
ATOM 5592 N N . THR A 1 693 ? 5.720 -16.680 14.075 1.00 88.75 693 THR A N 1
ATOM 5593 C CA . THR A 1 693 ? 7.067 -16.089 14.006 1.00 88.75 693 THR A CA 1
ATOM 5594 C C . THR A 1 693 ? 7.072 -14.565 14.107 1.00 88.75 693 THR A C 1
ATOM 5596 O O . THR A 1 693 ? 8.101 -13.984 14.441 1.00 88.75 693 THR A O 1
ATOM 5599 N N . ASN A 1 694 ? 5.939 -13.914 13.824 1.00 90.75 694 ASN A N 1
ATOM 5600 C CA . ASN A 1 694 ? 5.814 -12.457 13.852 1.00 90.75 694 ASN A CA 1
ATOM 5601 C C . ASN A 1 694 ? 5.316 -11.921 15.203 1.00 90.75 694 ASN A C 1
ATOM 5603 O O . ASN A 1 694 ? 5.305 -10.705 15.406 1.00 90.75 694 ASN A O 1
ATOM 5607 N N . ILE A 1 695 ? 4.920 -12.801 16.129 1.00 93.12 695 ILE A N 1
ATOM 5608 C CA . ILE A 1 695 ? 4.466 -12.412 17.466 1.00 93.12 695 ILE A CA 1
ATOM 5609 C C . ILE A 1 695 ? 5.661 -11.901 18.270 1.00 93.12 695 ILE A C 1
ATOM 5611 O O . ILE A 1 695 ? 6.664 -12.593 18.451 1.00 93.12 695 ILE A O 1
ATOM 5615 N N . LYS A 1 696 ? 5.539 -10.681 18.787 1.00 92.94 696 LYS A N 1
ATOM 5616 C CA . LYS A 1 696 ? 6.505 -10.084 19.706 1.00 92.94 696 LYS A CA 1
ATOM 5617 C C . LYS A 1 696 ? 6.088 -10.387 21.137 1.00 92.94 696 LYS A C 1
ATOM 5619 O O . LYS A 1 696 ? 4.912 -10.312 21.479 1.00 92.94 696 LYS A O 1
ATOM 5624 N N . THR A 1 697 ? 7.067 -10.739 21.960 1.00 93.25 697 THR A N 1
ATOM 5625 C CA . THR A 1 697 ? 6.891 -11.025 23.385 1.00 93.25 697 THR A CA 1
ATOM 5626 C C . THR A 1 697 ? 7.767 -10.073 24.177 1.00 93.25 697 THR A C 1
ATOM 5628 O O . THR A 1 697 ? 8.955 -9.963 23.886 1.00 93.25 697 THR A O 1
ATOM 5631 N N . GLN A 1 698 ? 7.184 -9.415 25.173 1.00 91.75 698 GLN A N 1
ATOM 5632 C CA . GLN A 1 698 ? 7.886 -8.561 26.123 1.00 91.75 698 GLN A CA 1
ATOM 5633 C C . GLN A 1 698 ? 7.541 -8.978 27.546 1.00 91.75 698 GLN A C 1
ATOM 5635 O O . GLN A 1 698 ? 6.413 -9.388 27.823 1.00 91.75 698 GLN A O 1
ATOM 5640 N N . THR A 1 699 ? 8.508 -8.857 28.447 1.00 92.56 699 THR A N 1
ATOM 5641 C CA . THR A 1 699 ? 8.328 -9.186 29.860 1.00 92.56 699 THR A CA 1
ATOM 5642 C C . THR A 1 699 ? 8.742 -7.995 30.703 1.00 92.56 699 THR A C 1
ATOM 5644 O O . THR A 1 699 ? 9.825 -7.447 30.520 1.00 92.56 699 THR A O 1
ATOM 5647 N N . PHE A 1 700 ? 7.882 -7.622 31.643 1.00 93.94 700 PHE A N 1
ATOM 5648 C CA . PHE A 1 700 ? 8.109 -6.539 32.592 1.00 93.94 700 PHE A CA 1
ATOM 5649 C C . PHE A 1 700 ? 7.976 -7.078 34.010 1.00 93.94 700 PHE A C 1
ATOM 5651 O O . PHE A 1 700 ? 7.179 -7.982 34.257 1.00 93.94 700 PHE A O 1
ATOM 5658 N N . GLU A 1 701 ? 8.716 -6.513 34.955 1.00 94.31 701 GLU A N 1
ATOM 5659 C CA . GLU A 1 701 ? 8.683 -6.961 36.344 1.00 94.31 701 GLU A CA 1
ATOM 5660 C C . GLU A 1 701 ? 8.607 -5.791 37.325 1.00 94.31 701 GLU A C 1
ATOM 5662 O O . GLU A 1 701 ? 9.122 -4.703 37.060 1.00 94.31 701 GLU A O 1
ATOM 5667 N N . LYS A 1 702 ? 7.924 -6.012 38.452 1.00 94.94 702 LYS A N 1
ATOM 5668 C CA . LYS A 1 702 ? 7.847 -5.059 39.559 1.00 94.94 702 LYS A CA 1
ATOM 5669 C C . LYS A 1 702 ? 7.759 -5.786 40.894 1.00 94.94 702 LYS A C 1
ATOM 5671 O O . LYS A 1 702 ? 6.953 -6.701 41.060 1.00 94.94 702 LYS A O 1
ATOM 5676 N N . THR A 1 703 ? 8.560 -5.336 41.854 1.00 95.50 703 THR A N 1
ATOM 5677 C CA . THR A 1 703 ? 8.481 -5.777 43.250 1.00 95.50 703 THR A CA 1
ATOM 5678 C C . THR A 1 703 ? 7.446 -4.947 44.004 1.00 95.50 703 THR A C 1
ATOM 5680 O O . THR A 1 703 ? 7.442 -3.717 43.920 1.00 95.50 703 THR A O 1
ATOM 5683 N N . TYR A 1 704 ? 6.577 -5.624 44.746 1.00 95.12 704 TYR A N 1
ATOM 5684 C CA . TYR A 1 704 ? 5.585 -5.039 45.639 1.00 95.12 704 TYR A CA 1
ATOM 5685 C C . TYR A 1 704 ? 5.944 -5.316 47.098 1.00 95.12 704 TYR A C 1
ATOM 5687 O O . TYR A 1 704 ? 6.437 -6.397 47.413 1.00 95.12 704 TYR A O 1
ATOM 5695 N N . ASN A 1 705 ? 5.647 -4.352 47.973 1.00 93.19 705 ASN A N 1
ATOM 5696 C CA . ASN A 1 705 ? 5.725 -4.509 49.424 1.00 93.19 705 ASN A CA 1
ATOM 5697 C C . ASN A 1 705 ? 4.307 -4.719 49.973 1.00 93.19 705 ASN A C 1
ATOM 5699 O O . ASN A 1 705 ? 3.418 -3.912 49.706 1.00 93.19 705 ASN A O 1
ATOM 5703 N N . VAL A 1 706 ? 4.106 -5.803 50.712 1.00 92.88 706 VAL A N 1
ATOM 5704 C CA . VAL A 1 706 ? 2.849 -6.249 51.327 1.00 92.88 706 VAL A CA 1
ATOM 5705 C C . VAL A 1 706 ? 3.093 -6.538 52.820 1.00 92.88 706 VAL A C 1
ATOM 5707 O O . VAL A 1 706 ? 4.014 -5.982 53.425 1.00 92.88 706 VAL A O 1
ATOM 5710 N N . PHE A 1 707 ? 2.272 -7.371 53.462 1.00 91.50 707 PHE A N 1
ATOM 5711 C CA . PHE A 1 707 ? 2.373 -7.635 54.893 1.00 91.50 707 PHE A CA 1
ATOM 5712 C C . PHE A 1 707 ? 3.581 -8.515 55.228 1.00 91.50 707 PHE A C 1
ATOM 5714 O O . PHE A 1 707 ? 3.743 -9.604 54.682 1.00 91.50 707 PHE A O 1
ATOM 5721 N N . LYS A 1 708 ? 4.418 -8.050 56.159 1.00 91.62 708 LYS A N 1
ATOM 5722 C CA . LYS A 1 708 ? 5.608 -8.766 56.644 1.00 91.62 708 LYS A CA 1
ATOM 5723 C C . LYS A 1 708 ? 5.345 -9.492 57.961 1.00 91.62 708 LYS A C 1
ATOM 5725 O O . LYS A 1 708 ? 4.566 -9.025 58.793 1.00 91.62 708 LYS A O 1
ATOM 5730 N N . LYS A 1 709 ? 6.052 -10.599 58.186 1.00 85.75 709 LYS A N 1
ATOM 5731 C CA . LYS A 1 709 ? 5.877 -11.525 59.319 1.00 85.75 709 LYS A CA 1
ATOM 5732 C C . LYS A 1 709 ? 5.885 -10.857 60.695 1.00 85.75 709 LYS A C 1
ATOM 5734 O O . LYS A 1 709 ? 5.026 -11.150 61.520 1.00 85.75 709 LYS A O 1
ATOM 5739 N N . ASN A 1 710 ? 6.817 -9.931 60.912 1.00 83.62 710 ASN A N 1
ATOM 5740 C CA . ASN A 1 710 ? 7.043 -9.280 62.209 1.00 83.62 710 ASN A CA 1
ATOM 5741 C C . ASN A 1 710 ? 6.257 -7.967 62.388 1.00 83.62 710 ASN A C 1
ATOM 5743 O O . ASN A 1 710 ? 6.535 -7.202 63.311 1.00 83.62 710 ASN A O 1
ATOM 5747 N N . SER A 1 711 ? 5.322 -7.648 61.487 1.00 86.44 711 SER A N 1
ATOM 5748 C CA . SER A 1 711 ? 4.467 -6.468 61.646 1.00 86.44 711 SER A CA 1
ATOM 5749 C C . SER A 1 711 ? 3.429 -6.668 62.757 1.00 86.44 711 SER A C 1
ATOM 5751 O O . SER A 1 711 ? 2.906 -7.774 62.910 1.00 86.44 711 SER A O 1
ATOM 5753 N N . PRO A 1 712 ? 3.063 -5.603 63.497 1.00 84.50 712 PRO A N 1
ATOM 5754 C CA . PRO A 1 712 ? 1.983 -5.671 64.472 1.00 84.50 712 PRO A CA 1
ATOM 5755 C C . PRO A 1 712 ? 0.652 -6.011 63.786 1.00 84.50 712 PRO A C 1
ATOM 5757 O O . PRO A 1 712 ? 0.267 -5.403 62.779 1.00 84.50 712 PRO A O 1
ATOM 5760 N N . LYS A 1 713 ? -0.043 -6.999 64.353 1.00 85.75 713 LYS A N 1
ATOM 5761 C CA . LYS A 1 713 ? -1.324 -7.518 63.869 1.00 85.75 713 LYS A CA 1
ATOM 5762 C C . LYS A 1 713 ? -2.443 -6.882 64.688 1.00 85.75 713 LYS A C 1
ATOM 5764 O O . LYS A 1 713 ? -2.404 -6.938 65.915 1.00 85.75 713 LYS A O 1
ATOM 5769 N N . ASN A 1 714 ? -3.444 -6.308 64.036 1.00 86.00 714 ASN A N 1
ATOM 5770 C CA . ASN A 1 714 ? -4.617 -5.771 64.720 1.00 86.00 714 ASN A CA 1
ATOM 5771 C C . ASN A 1 714 ? -5.866 -5.970 63.863 1.00 86.00 714 ASN A C 1
ATOM 5773 O O . ASN A 1 714 ? -5.816 -5.766 62.653 1.00 86.00 714 ASN A O 1
ATOM 5777 N N . PHE A 1 715 ? -6.981 -6.341 64.480 1.00 86.06 715 PHE A N 1
ATOM 5778 C CA . PHE A 1 715 ? -8.266 -6.451 63.803 1.00 86.06 715 PHE A CA 1
ATOM 5779 C C . PHE A 1 715 ? -9.319 -5.690 64.600 1.00 86.06 715 PHE A C 1
ATOM 5781 O O . PHE A 1 715 ? -9.676 -6.086 65.710 1.00 86.06 715 PHE A O 1
ATOM 5788 N N . ASN A 1 716 ? -9.818 -4.594 64.030 1.00 87.00 716 ASN A N 1
ATOM 5789 C CA . ASN A 1 716 ? -10.796 -3.741 64.691 1.00 87.00 716 ASN A CA 1
ATOM 5790 C C . ASN A 1 716 ? -12.135 -3.812 63.969 1.00 87.00 716 ASN A C 1
ATOM 5792 O O . ASN A 1 716 ? -12.246 -3.482 62.784 1.00 87.00 716 ASN A O 1
ATOM 5796 N N . PHE A 1 717 ? -13.177 -4.157 64.720 1.00 87.50 717 PHE A N 1
ATOM 5797 C CA . PHE A 1 717 ? -14.537 -3.861 64.299 1.00 87.50 717 PHE A CA 1
ATOM 5798 C C . PHE A 1 717 ? -14.806 -2.353 64.398 1.00 87.50 717 PHE A C 1
ATOM 5800 O O . PHE A 1 717 ? -14.231 -1.643 65.221 1.00 87.50 717 PHE A O 1
ATOM 5807 N N . VAL A 1 718 ? -15.724 -1.856 63.581 1.00 85.25 718 VAL A N 1
ATOM 5808 C CA . VAL A 1 718 ? -16.179 -0.465 63.587 1.00 85.25 718 VAL A CA 1
ATOM 5809 C C . VAL A 1 718 ? -16.942 -0.169 64.893 1.00 85.25 718 VAL A C 1
ATOM 5811 O O . VAL A 1 718 ? -17.899 -0.872 65.228 1.00 85.25 718 VAL A O 1
ATOM 5814 N N . GLY A 1 719 ? -16.520 0.859 65.641 1.00 79.88 719 GLY A N 1
ATOM 5815 C CA . GLY A 1 719 ? -17.075 1.259 66.948 1.00 79.88 719 GLY A CA 1
ATOM 5816 C C . GLY A 1 719 ? -15.987 1.524 68.001 1.00 79.88 719 GLY A C 1
ATOM 5817 O O . GLY A 1 719 ? -14.807 1.583 67.663 1.00 79.88 719 GLY A O 1
ATOM 5818 N N . SER A 1 720 ? -16.361 1.681 69.278 1.00 76.25 720 SER A N 1
ATOM 5819 C CA . SER A 1 720 ? -15.393 1.933 70.362 1.00 76.25 720 SER A CA 1
ATOM 5820 C C . SER A 1 720 ? -14.588 0.672 70.699 1.00 76.25 720 SER A C 1
ATOM 5822 O O . SER A 1 720 ? -15.161 -0.406 70.892 1.00 76.25 720 SER A O 1
ATOM 5824 N N . ASN A 1 721 ? -13.263 0.789 70.810 1.00 64.56 721 ASN A N 1
ATOM 5825 C CA . ASN A 1 721 ? -12.388 -0.331 71.167 1.00 64.56 721 ASN A CA 1
ATOM 5826 C C . ASN A 1 721 ? -12.558 -0.694 72.656 1.00 64.56 721 ASN A C 1
ATOM 5828 O O . ASN A 1 721 ? -12.428 0.170 73.517 1.00 64.56 721 ASN A O 1
ATOM 5832 N N . GLY A 1 722 ? -12.863 -1.964 72.955 1.00 65.00 722 GLY A N 1
ATOM 5833 C CA . GLY A 1 722 ? -13.027 -2.491 74.325 1.00 65.00 722 GLY A CA 1
ATOM 5834 C C . GLY A 1 722 ? -14.464 -2.840 74.743 1.00 65.00 722 GLY A C 1
ATOM 5835 O O . GLY A 1 722 ? -14.651 -3.594 75.694 1.00 65.00 722 GLY A O 1
ATOM 5836 N N . ASN A 1 723 ? -15.482 -2.371 74.012 1.00 70.56 723 ASN A N 1
ATOM 5837 C CA . ASN A 1 723 ? -16.880 -2.726 74.278 1.00 70.56 723 ASN A CA 1
ATOM 5838 C C . ASN A 1 723 ? -17.322 -3.934 73.448 1.00 70.56 723 ASN A C 1
ATOM 5840 O O . ASN A 1 723 ? -17.278 -3.892 72.219 1.00 70.56 723 ASN A O 1
ATOM 5844 N N . ASN A 1 724 ? -17.852 -4.971 74.095 1.00 80.81 724 ASN A N 1
ATOM 5845 C CA . ASN A 1 724 ? -18.392 -6.150 73.400 1.00 80.81 724 ASN A CA 1
ATOM 5846 C C . ASN A 1 724 ? -19.794 -5.910 72.804 1.00 80.81 724 ASN A C 1
ATOM 5848 O O . ASN A 1 724 ? -20.295 -6.740 72.041 1.00 80.81 724 ASN A O 1
ATOM 5852 N N . ARG A 1 725 ? -20.434 -4.781 73.145 1.00 86.94 725 ARG A N 1
ATOM 5853 C CA . ARG A 1 725 ? -21.787 -4.418 72.714 1.00 86.94 725 ARG A CA 1
ATOM 5854 C C . ARG A 1 725 ? -21.892 -2.923 72.404 1.00 86.94 725 ARG A C 1
ATOM 5856 O O . ARG A 1 725 ? -21.438 -2.121 73.209 1.00 86.94 725 ARG A O 1
ATOM 5863 N N . GLU A 1 726 ? -22.491 -2.562 71.273 1.00 87.56 726 GLU A N 1
ATOM 5864 C CA . GLU A 1 726 ? -22.572 -1.176 70.783 1.00 87.56 726 GLU A CA 1
ATOM 5865 C C . GLU A 1 726 ? -23.922 -0.868 70.117 1.00 87.56 726 GLU A C 1
ATOM 5867 O O . GLU A 1 726 ? -24.470 -1.717 69.414 1.00 87.56 726 GLU A O 1
ATOM 5872 N N . ASP A 1 727 ? -24.444 0.350 70.293 1.00 85.19 727 ASP A N 1
ATOM 5873 C CA . ASP A 1 727 ? -25.620 0.838 69.556 1.00 85.19 727 ASP A CA 1
ATOM 5874 C C . ASP A 1 727 ? -25.178 1.496 68.247 1.00 85.19 727 ASP A C 1
ATOM 5876 O O . ASP A 1 727 ? -24.469 2.506 68.243 1.00 85.19 727 ASP A O 1
ATOM 5880 N N . ILE A 1 728 ? -25.622 0.940 67.121 1.00 85.19 728 ILE A N 1
ATOM 5881 C CA . ILE A 1 728 ? -25.250 1.429 65.789 1.00 85.19 728 ILE A CA 1
ATOM 5882 C C . ILE A 1 728 ? -25.692 2.874 65.550 1.00 85.19 728 ILE A C 1
ATOM 5884 O O . ILE A 1 728 ? -25.071 3.569 64.750 1.00 85.19 728 ILE A O 1
ATOM 5888 N N . LYS A 1 729 ? -26.726 3.362 66.251 1.00 82.56 729 LYS A N 1
ATOM 5889 C CA . LYS A 1 729 ? -27.211 4.746 66.127 1.00 82.56 729 LYS A CA 1
ATOM 5890 C C . LYS A 1 729 ? -26.171 5.766 66.591 1.00 82.56 729 LYS A C 1
ATOM 5892 O O . LYS A 1 729 ? -26.186 6.903 66.114 1.00 82.56 729 LYS A O 1
ATOM 5897 N N . ASN A 1 730 ? -25.265 5.339 67.473 1.00 83.38 730 ASN A N 1
ATOM 5898 C CA . ASN A 1 730 ? -24.192 6.149 68.044 1.00 83.38 730 ASN A CA 1
ATOM 5899 C C . ASN A 1 730 ? -22.860 5.995 67.291 1.00 83.38 730 ASN A C 1
ATOM 5901 O O . ASN A 1 730 ? -21.906 6.703 67.602 1.00 83.38 730 ASN A O 1
ATOM 5905 N N . ILE A 1 731 ? -22.787 5.111 66.290 1.00 85.00 731 ILE A N 1
ATOM 5906 C CA . ILE A 1 731 ? -21.587 4.872 65.479 1.00 85.00 731 ILE A CA 1
ATOM 5907 C C . ILE A 1 731 ? -21.804 5.491 64.090 1.00 85.00 731 ILE A C 1
ATOM 5909 O O . ILE A 1 731 ? -22.573 4.939 63.303 1.00 85.00 731 ILE A O 1
ATOM 5913 N N . PRO A 1 732 ? -21.135 6.606 63.733 1.00 78.88 732 PRO A N 1
ATOM 5914 C CA . PRO A 1 732 ? -21.381 7.320 62.476 1.00 78.88 732 PRO A CA 1
ATOM 5915 C C . PRO A 1 732 ? -21.301 6.445 61.217 1.00 78.88 732 PRO A C 1
ATOM 5917 O O . PRO A 1 732 ? -22.124 6.592 60.318 1.00 78.88 732 PRO A O 1
ATOM 5920 N N . GLN A 1 733 ? -20.362 5.497 61.176 1.00 78.25 733 GLN A N 1
ATOM 5921 C CA . GLN A 1 733 ? -20.163 4.577 60.052 1.00 78.25 733 GLN A CA 1
ATOM 5922 C C . GLN A 1 733 ? -21.289 3.534 59.910 1.00 78.25 733 GLN A C 1
ATOM 5924 O O . GLN A 1 733 ? -21.516 3.025 58.816 1.00 78.25 733 GLN A O 1
ATOM 5929 N N . LEU A 1 734 ? -21.999 3.214 61.001 1.00 82.31 734 LEU A N 1
ATOM 5930 C CA . LEU A 1 734 ? -23.037 2.173 61.053 1.00 82.31 734 LEU A CA 1
ATOM 5931 C C . LEU A 1 734 ? -24.447 2.735 61.274 1.00 82.31 734 LEU A C 1
ATOM 5933 O O . LEU A 1 734 ? -25.421 1.996 61.159 1.00 82.31 734 LEU A O 1
ATOM 5937 N N . LYS A 1 735 ? -24.587 4.038 61.539 1.00 80.62 735 LYS A N 1
ATOM 5938 C CA . LYS A 1 735 ? -25.870 4.702 61.813 1.00 80.62 735 LYS A CA 1
ATOM 5939 C C . LYS A 1 735 ? -26.895 4.472 60.707 1.00 80.62 735 LYS A C 1
ATOM 5941 O O . LYS A 1 735 ? -28.067 4.225 60.996 1.00 80.62 735 LYS A O 1
ATOM 5946 N N . ASN A 1 736 ? -26.440 4.458 59.456 1.00 71.38 736 ASN A N 1
ATOM 5947 C CA . ASN A 1 736 ? -27.279 4.189 58.289 1.00 71.38 736 ASN A CA 1
ATOM 5948 C C . ASN A 1 736 ? -27.904 2.785 58.317 1.00 71.38 736 ASN A C 1
ATOM 5950 O O . ASN A 1 736 ? -28.946 2.590 57.709 1.00 71.38 736 ASN A O 1
ATOM 5954 N N . LEU A 1 737 ? -27.338 1.819 59.049 1.00 76.12 737 LEU A N 1
ATOM 5955 C CA . LEU A 1 737 ? -27.915 0.477 59.193 1.00 76.12 737 LEU A CA 1
ATOM 5956 C C . LEU A 1 737 ? -29.176 0.464 60.069 1.00 76.12 737 LEU A C 1
ATOM 5958 O O . LEU A 1 737 ? -30.025 -0.394 59.879 1.00 76.12 737 LEU A O 1
ATOM 5962 N N . SER A 1 738 ? -29.337 1.426 60.988 1.00 69.06 738 SER A N 1
ATOM 5963 C CA . SER A 1 738 ? -30.596 1.607 61.739 1.00 69.06 738 SER A CA 1
ATOM 5964 C C . SER A 1 738 ? -31.690 2.279 60.908 1.00 69.06 738 SER A C 1
ATOM 5966 O O . SER A 1 738 ? -32.868 2.190 61.232 1.00 69.06 738 SER A O 1
ATOM 5968 N N . GLN A 1 739 ? -31.288 2.974 59.844 1.00 64.25 739 GLN A N 1
ATOM 5969 C CA . GLN A 1 739 ? -32.173 3.661 58.904 1.00 64.25 739 GLN A CA 1
ATOM 5970 C C . GLN A 1 739 ? -32.463 2.798 57.671 1.00 64.25 739 GLN A C 1
ATOM 5972 O O . GLN A 1 739 ? -33.457 3.007 56.982 1.00 64.25 739 GLN A O 1
ATOM 5977 N N . ALA A 1 740 ? -31.601 1.818 57.401 1.00 57.78 740 ALA A N 1
ATOM 5978 C CA . ALA A 1 740 ? -31.823 0.775 56.425 1.00 57.78 740 ALA A CA 1
ATOM 5979 C C . ALA A 1 740 ? -32.870 -0.179 56.991 1.00 57.78 740 ALA A C 1
ATOM 5981 O O . ALA A 1 740 ? -32.639 -0.818 58.013 1.00 57.78 740 ALA A O 1
ATOM 5982 N N . ASN A 1 741 ? -34.014 -0.278 56.324 1.00 64.69 741 ASN A N 1
ATOM 5983 C CA . ASN A 1 741 ? -35.169 -1.094 56.704 1.00 64.69 741 ASN A CA 1
ATOM 5984 C C . ASN A 1 741 ? -34.929 -2.613 56.566 1.00 64.69 741 ASN A C 1
ATOM 5986 O O . ASN A 1 741 ? -35.792 -3.355 56.103 1.00 64.69 741 ASN A O 1
ATOM 5990 N N . LEU A 1 742 ? -33.753 -3.080 56.975 1.00 68.38 742 LEU A N 1
ATOM 5991 C CA . LEU A 1 742 ? -33.319 -4.465 56.964 1.00 68.38 742 LEU A CA 1
ATOM 5992 C C . LEU A 1 742 ? -33.385 -5.028 58.381 1.00 68.38 742 LEU A C 1
ATOM 5994 O O . LEU A 1 742 ? -32.968 -4.383 59.348 1.00 68.38 742 LEU A O 1
ATOM 5998 N N . LEU A 1 743 ? -33.884 -6.254 58.494 1.00 77.94 743 LEU A N 1
ATOM 5999 C CA . LEU A 1 743 ? -33.844 -6.989 59.749 1.00 77.94 743 LEU A CA 1
ATOM 6000 C C . LEU A 1 743 ? -32.430 -7.521 60.021 1.00 77.94 743 LEU A C 1
ATOM 6002 O O . LEU A 1 743 ? -31.701 -7.803 59.063 1.00 77.94 743 LEU A O 1
ATOM 6006 N N . PRO A 1 744 ? -32.040 -7.715 61.294 1.00 83.31 744 PRO A N 1
ATOM 6007 C CA . PRO A 1 744 ? -30.782 -8.362 61.659 1.00 83.31 744 PRO A CA 1
ATOM 6008 C C . PRO A 1 744 ? -30.481 -9.653 60.877 1.00 83.31 744 PRO A C 1
ATOM 6010 O O . PRO A 1 744 ? -29.333 -9.884 60.512 1.00 83.31 744 PRO A O 1
ATOM 6013 N N . SER A 1 745 ? -31.482 -10.478 60.563 1.00 80.12 745 SER A N 1
ATOM 6014 C CA . SER A 1 745 ? -31.321 -11.737 59.817 1.00 80.12 745 SER A CA 1
ATOM 6015 C C . SER A 1 745 ? -30.906 -11.581 58.357 1.00 80.12 745 SER A C 1
ATOM 6017 O O . SER A 1 745 ? -30.483 -12.556 57.736 1.00 80.12 745 SER A O 1
ATOM 6019 N N . SER A 1 746 ? -30.953 -10.360 57.827 1.00 73.62 746 SER A N 1
ATOM 6020 C CA . SER A 1 746 ? -30.519 -10.041 56.463 1.00 73.62 746 SER A CA 1
ATOM 6021 C C . SER A 1 746 ? -28.992 -10.067 56.313 1.00 73.62 746 SER A C 1
ATOM 6023 O O . SER A 1 746 ? -28.486 -10.134 55.197 1.00 73.62 746 SER A O 1
ATOM 6025 N N . PHE A 1 747 ? -28.239 -10.016 57.416 1.00 78.94 747 PHE A N 1
ATOM 6026 C CA . PHE A 1 747 ? -26.778 -10.074 57.394 1.00 78.94 747 PHE A CA 1
ATOM 6027 C C . PHE A 1 747 ? -26.310 -11.531 57.496 1.00 78.94 747 PHE A C 1
ATOM 6029 O O . PHE A 1 747 ? -26.529 -12.194 58.510 1.00 78.94 747 PHE A O 1
ATOM 6036 N N . GLN A 1 748 ? -25.643 -12.030 56.451 1.00 71.19 748 GLN A N 1
ATOM 6037 C CA . GLN A 1 748 ? -25.144 -13.406 56.386 1.00 71.19 748 GLN A CA 1
ATOM 6038 C C . GLN A 1 748 ? -23.619 -13.470 56.367 1.00 71.19 748 GLN A C 1
ATOM 6040 O O . GLN A 1 748 ? -22.946 -12.632 55.774 1.00 71.19 748 GLN A O 1
ATOM 6045 N N . ALA A 1 749 ? -23.073 -14.512 56.994 1.00 66.81 749 ALA A N 1
ATOM 6046 C CA . ALA A 1 749 ? -21.633 -14.720 57.097 1.00 66.81 749 ALA A CA 1
ATOM 6047 C C . ALA A 1 749 ? -20.947 -15.075 55.760 1.00 66.81 749 ALA A C 1
ATOM 6049 O O . ALA A 1 749 ? -19.743 -14.895 55.614 1.00 66.81 749 ALA A O 1
ATOM 6050 N N . SER A 1 750 ? -21.706 -15.586 54.788 1.00 66.62 750 SER A N 1
ATOM 6051 C CA . SER A 1 750 ? -21.217 -16.005 53.468 1.00 66.62 750 SER A CA 1
ATOM 6052 C C . SER A 1 750 ? -21.131 -14.875 52.438 1.00 66.62 750 SER A C 1
ATOM 6054 O O . SER A 1 750 ? -20.671 -15.123 51.328 1.00 66.62 750 SER A O 1
ATOM 6056 N N . ASP A 1 751 ? -21.574 -13.660 52.777 1.00 64.94 751 ASP A N 1
ATOM 6057 C CA . ASP A 1 751 ? -21.420 -12.462 51.949 1.00 64.94 751 ASP A CA 1
ATOM 6058 C C . ASP A 1 751 ? -20.326 -11.556 52.548 1.00 64.94 751 ASP A C 1
ATOM 6060 O O . ASP A 1 751 ? -20.591 -10.802 53.493 1.00 64.94 751 ASP A O 1
ATOM 6064 N N . PRO A 1 752 ? -19.092 -11.588 52.007 1.00 61.81 752 PRO A N 1
ATOM 6065 C CA . PRO A 1 752 ? -17.981 -10.792 52.523 1.00 61.81 752 PRO A CA 1
ATOM 6066 C C . PRO A 1 752 ? -18.294 -9.292 52.552 1.00 61.81 752 PRO A C 1
ATOM 6068 O O . PRO A 1 752 ? -17.884 -8.593 53.476 1.00 61.81 752 PRO A O 1
ATOM 6071 N N . SER A 1 753 ? -19.077 -8.789 51.590 1.00 64.00 753 SER A N 1
ATOM 6072 C CA . SER A 1 753 ? -19.412 -7.363 51.485 1.00 64.00 753 SER A CA 1
ATOM 6073 C C . SER A 1 753 ? -20.319 -6.867 52.618 1.00 64.00 753 SER A C 1
ATOM 6075 O O . SER A 1 753 ? -20.223 -5.709 53.038 1.00 64.00 753 SER A O 1
ATOM 6077 N N . SER A 1 754 ? -21.147 -7.759 53.165 1.00 66.50 754 SER A N 1
ATOM 6078 C CA . SER A 1 754 ? -21.998 -7.499 54.327 1.00 66.50 754 SER A CA 1
ATOM 6079 C C . SER A 1 754 ? -21.200 -7.404 55.627 1.00 66.50 754 SER A C 1
ATOM 6081 O O . SER A 1 754 ? -21.592 -6.666 56.528 1.00 66.50 754 SER A O 1
ATOM 6083 N N . ILE A 1 755 ? -20.055 -8.086 55.712 1.00 74.88 755 ILE A N 1
ATOM 6084 C CA . ILE A 1 755 ? -19.172 -8.076 56.886 1.00 74.88 755 ILE A CA 1
ATOM 6085 C C . ILE A 1 755 ? -18.199 -6.891 56.839 1.00 74.88 755 ILE A C 1
ATOM 6087 O O . ILE A 1 755 ? -17.953 -6.269 57.872 1.00 74.88 755 ILE A O 1
ATOM 6091 N N . LEU A 1 756 ? -17.690 -6.535 55.649 1.00 76.81 756 LEU A N 1
ATOM 6092 C CA . LEU A 1 756 ? -16.703 -5.461 55.448 1.00 76.81 756 LEU A CA 1
ATOM 6093 C C . LEU A 1 756 ? -17.101 -4.132 56.102 1.00 76.81 756 LEU A C 1
ATOM 6095 O O . LEU A 1 756 ? -16.251 -3.447 56.657 1.00 76.81 756 LEU A O 1
ATOM 6099 N N . LYS A 1 757 ? -18.395 -3.786 56.097 1.00 81.00 757 LYS A N 1
ATOM 6100 C CA . LYS A 1 757 ? -18.918 -2.540 56.694 1.00 81.00 757 LYS A CA 1
ATOM 6101 C C . LYS A 1 757 ? -18.708 -2.459 58.206 1.00 81.00 757 LYS A C 1
ATOM 6103 O O . LYS A 1 757 ? -18.691 -1.365 58.761 1.00 81.00 757 LYS A O 1
ATOM 6108 N N . PHE A 1 758 ? -18.567 -3.607 58.861 1.00 85.50 758 PHE A N 1
ATOM 6109 C CA . PHE A 1 758 ? -18.329 -3.717 60.293 1.00 85.50 758 PHE A CA 1
ATOM 6110 C C . PHE A 1 758 ? -16.843 -3.849 60.629 1.00 85.50 758 PHE A C 1
ATOM 6112 O O . PHE A 1 758 ? -16.511 -3.862 61.809 1.00 85.50 758 PHE A O 1
ATOM 6119 N N . ILE A 1 759 ? -15.950 -3.913 59.638 1.00 87.00 759 ILE A N 1
ATOM 6120 C CA . ILE A 1 759 ? -14.499 -4.012 59.824 1.00 87.00 759 ILE A CA 1
ATOM 6121 C C . ILE A 1 759 ? -13.864 -2.666 59.479 1.00 87.00 759 ILE A C 1
ATOM 6123 O O . ILE A 1 759 ? -14.120 -2.089 58.427 1.00 87.00 759 ILE A O 1
ATOM 6127 N N . ASN A 1 760 ? -13.009 -2.153 60.358 1.00 85.44 760 ASN A N 1
ATOM 6128 C CA . ASN A 1 760 ? -12.260 -0.932 60.096 1.00 85.44 760 ASN A CA 1
ATOM 6129 C C . ASN A 1 760 ? -10.938 -1.283 59.393 1.00 85.44 760 ASN A C 1
ATOM 6131 O O . ASN A 1 760 ? -9.939 -1.573 60.055 1.00 85.44 760 ASN A O 1
ATOM 6135 N N . THR A 1 761 ? -10.930 -1.265 58.058 1.00 83.56 761 THR A N 1
ATOM 6136 C CA . THR A 1 761 ? -9.749 -1.585 57.234 1.00 83.56 761 THR A CA 1
ATOM 6137 C C . THR A 1 761 ? -8.600 -0.591 57.400 1.00 83.56 761 THR A C 1
ATOM 6139 O O . THR A 1 761 ? -7.450 -0.967 57.216 1.00 83.56 761 THR A O 1
ATOM 6142 N N . ASP A 1 762 ? -8.871 0.650 57.804 1.00 79.56 762 ASP A N 1
ATOM 6143 C CA . ASP A 1 762 ? -7.827 1.673 57.975 1.00 79.56 762 ASP A CA 1
ATOM 6144 C C . ASP A 1 762 ? -6.976 1.432 59.230 1.00 79.56 762 ASP A C 1
ATOM 6146 O O . ASP A 1 762 ? -5.815 1.829 59.296 1.00 79.56 762 ASP A O 1
ATOM 6150 N N . THR A 1 763 ? -7.550 0.762 60.233 1.00 83.81 763 THR A N 1
ATOM 6151 C CA . THR A 1 763 ? -6.880 0.456 61.510 1.00 83.81 763 THR A CA 1
ATOM 6152 C C . THR A 1 763 ? -6.579 -1.030 61.698 1.00 83.81 763 THR A C 1
ATOM 6154 O O . THR A 1 763 ? -5.960 -1.401 62.698 1.00 83.81 763 THR A O 1
ATOM 6157 N N . SER A 1 764 ? -7.015 -1.880 60.763 1.00 86.44 764 SER A N 1
ATOM 6158 C CA . SER A 1 764 ? -6.775 -3.324 60.794 1.00 86.44 764 SER A CA 1
ATOM 6159 C C . SER A 1 764 ? -5.572 -3.691 59.931 1.00 86.44 764 SER A C 1
ATOM 6161 O O . SER A 1 764 ? -5.507 -3.323 58.759 1.00 86.44 764 SER A O 1
ATOM 6163 N N . THR A 1 765 ? -4.644 -4.469 60.480 1.00 88.06 765 THR A N 1
ATOM 6164 C CA . THR A 1 765 ? -3.392 -4.876 59.832 1.00 88.06 765 THR A CA 1
ATOM 6165 C C . THR A 1 765 ? -3.125 -6.366 60.027 1.00 88.06 765 THR A C 1
ATOM 6167 O O . THR A 1 765 ? -3.273 -6.901 61.126 1.00 88.06 765 THR A O 1
ATOM 6170 N N . GLY A 1 766 ? -2.706 -7.043 58.954 1.00 85.69 766 GLY A N 1
ATOM 6171 C CA . GLY A 1 766 ? -2.288 -8.454 58.967 1.00 85.69 766 GLY A CA 1
ATOM 6172 C C . GLY A 1 766 ? -3.400 -9.487 58.798 1.00 85.69 766 GLY A C 1
ATOM 6173 O O . GLY A 1 766 ? -3.118 -10.658 58.567 1.00 85.69 766 GLY A O 1
ATOM 6174 N N . TYR A 1 767 ? -4.663 -9.075 58.849 1.00 87.19 767 TYR A N 1
ATOM 6175 C CA . TYR A 1 767 ? -5.818 -9.962 58.720 1.00 87.19 767 TYR A CA 1
ATOM 6176 C C . TYR A 1 767 ? -6.541 -9.718 57.381 1.00 87.19 767 TYR A C 1
ATOM 6178 O O . TYR A 1 767 ? -7.493 -8.937 57.346 1.00 87.19 767 TYR A O 1
ATOM 6186 N N . PRO A 1 768 ? -6.100 -10.329 56.260 1.00 87.88 768 PRO A N 1
ATOM 6187 C CA . PRO A 1 768 ? -6.769 -10.155 54.974 1.00 87.88 768 PRO A CA 1
ATOM 6188 C C . PRO A 1 768 ? -8.143 -10.821 55.004 1.00 87.88 768 PRO A C 1
ATOM 6190 O O . PRO A 1 768 ? -8.296 -11.976 55.411 1.00 87.88 768 PRO A O 1
ATOM 6193 N N . ILE A 1 769 ? -9.152 -10.090 54.548 1.00 86.19 769 ILE A N 1
ATOM 6194 C CA . ILE A 1 769 ? -10.554 -10.418 54.800 1.00 86.19 769 ILE A CA 1
ATOM 6195 C C . ILE A 1 769 ? -10.969 -11.625 53.958 1.00 86.19 769 ILE A C 1
ATOM 6197 O O . ILE A 1 769 ? -11.659 -12.506 54.468 1.00 86.19 769 ILE A O 1
ATOM 6201 N N . SER A 1 770 ? -10.455 -11.751 52.727 1.00 82.38 770 SER A N 1
ATOM 6202 C CA . SER A 1 770 ? -10.657 -12.941 51.880 1.00 82.38 770 SER A CA 1
ATOM 6203 C C . SER A 1 770 ? -10.076 -14.245 52.435 1.00 82.38 770 SER A C 1
ATOM 6205 O O . SER A 1 770 ? -10.378 -15.309 51.895 1.00 82.38 770 SER A O 1
ATOM 6207 N N . LYS A 1 771 ? -9.244 -14.201 53.484 1.00 85.69 771 LYS A N 1
ATOM 6208 C CA . LYS A 1 771 ? -8.665 -15.401 54.111 1.00 85.69 771 LYS A CA 1
ATOM 6209 C C . LYS A 1 771 ? -9.242 -15.683 55.506 1.00 85.69 771 LYS A C 1
ATOM 6211 O O . LYS A 1 771 ? -8.843 -16.673 56.111 1.00 85.69 771 LYS A O 1
ATOM 6216 N N . MET A 1 772 ? -10.156 -14.853 56.020 1.00 84.94 772 MET A N 1
ATOM 6217 C CA . MET A 1 772 ? -10.813 -15.037 57.323 1.00 84.94 772 MET A CA 1
ATOM 6218 C C . MET A 1 772 ? -12.141 -15.797 57.208 1.00 84.94 772 MET A C 1
ATOM 6220 O O . MET A 1 772 ? -12.866 -15.676 56.225 1.00 84.94 772 MET A O 1
ATOM 6224 N N . ASN A 1 773 ? -12.487 -16.533 58.264 1.00 86.19 773 ASN A N 1
ATOM 6225 C CA . ASN A 1 773 ? -13.789 -17.155 58.468 1.00 86.19 773 ASN A CA 1
ATOM 6226 C C . ASN A 1 773 ? -14.647 -16.261 59.363 1.00 86.19 773 ASN A C 1
ATOM 6228 O O . ASN A 1 773 ? -14.209 -15.876 60.447 1.00 86.19 773 ASN A O 1
ATOM 6232 N N . PHE A 1 774 ? -15.880 -15.980 58.951 1.00 85.44 774 PHE A N 1
ATOM 6233 C CA . PHE A 1 774 ? -16.820 -15.173 59.726 1.00 85.44 774 PHE A CA 1
ATOM 6234 C C . PHE A 1 774 ? -18.077 -15.964 60.094 1.00 85.44 774 PHE A C 1
ATOM 6236 O O . PHE A 1 774 ? -18.477 -16.887 59.389 1.00 85.44 774 PHE A O 1
ATOM 6243 N N . THR A 1 775 ? -18.718 -15.576 61.196 1.00 86.12 775 THR A N 1
ATOM 6244 C CA . THR A 1 775 ? -20.031 -16.061 61.643 1.00 86.12 775 THR A CA 1
ATOM 6245 C C . THR A 1 775 ? -20.886 -14.884 62.105 1.00 86.12 775 THR A C 1
ATOM 6247 O O . THR A 1 775 ? -20.380 -13.989 62.785 1.00 86.12 775 THR A O 1
ATOM 6250 N N . ILE A 1 776 ? -22.179 -14.895 61.777 1.00 84.94 776 ILE A N 1
ATOM 6251 C CA . ILE A 1 776 ? -23.133 -13.838 62.137 1.00 84.94 776 ILE A CA 1
ATOM 6252 C C . ILE A 1 776 ? -24.348 -14.461 62.835 1.00 84.94 776 ILE A C 1
ATOM 6254 O O . ILE A 1 776 ? -24.939 -15.402 62.309 1.00 84.94 776 ILE A O 1
ATOM 6258 N N . THR A 1 777 ? -24.739 -13.911 63.989 1.00 88.00 777 THR A N 1
ATOM 6259 C CA . THR A 1 777 ? -25.892 -14.353 64.792 1.00 88.00 777 THR A CA 1
ATOM 6260 C C . THR A 1 777 ? -26.915 -13.213 64.944 1.00 88.00 777 THR A C 1
ATOM 6262 O O . THR A 1 777 ? -26.684 -12.289 65.731 1.00 88.00 777 THR A O 1
ATOM 6265 N N . PRO A 1 778 ? -28.038 -13.241 64.204 1.00 85.62 778 PRO A N 1
ATOM 6266 C CA . PRO A 1 778 ? -29.064 -12.191 64.224 1.00 85.62 778 PRO A CA 1
ATOM 6267 C C . PRO A 1 778 ? -30.246 -12.455 65.182 1.00 85.62 778 PRO A C 1
ATOM 6269 O O . PRO A 1 778 ? -30.565 -13.602 65.487 1.00 85.62 778 PRO A O 1
ATOM 6272 N N . ASN A 1 779 ? -30.948 -11.396 65.619 1.00 86.88 779 ASN A N 1
ATOM 6273 C CA . ASN A 1 779 ? -32.218 -11.472 66.366 1.00 86.88 779 ASN A CA 1
ATOM 6274 C C . ASN A 1 779 ? -33.203 -10.353 65.963 1.00 86.88 779 ASN A C 1
ATOM 6276 O O . ASN A 1 779 ? -33.111 -9.222 66.449 1.00 86.88 779 ASN A O 1
ATOM 6280 N N . ASP A 1 780 ? -34.184 -10.699 65.128 1.00 78.94 780 ASP A N 1
ATOM 6281 C CA . ASP A 1 780 ? -35.131 -9.763 64.493 1.00 78.94 780 ASP A CA 1
ATOM 6282 C C . ASP A 1 780 ? -36.233 -9.231 65.413 1.00 78.94 780 ASP A C 1
ATOM 6284 O O . ASP A 1 780 ? -36.813 -8.177 65.156 1.00 78.94 780 ASP A O 1
ATOM 6288 N N . ASN A 1 781 ? -36.518 -9.942 66.504 1.00 81.00 781 ASN A N 1
ATOM 6289 C CA . ASN A 1 781 ? -37.513 -9.511 67.486 1.00 81.00 781 ASN A CA 1
ATOM 6290 C C . ASN A 1 781 ? -36.955 -8.403 68.390 1.00 81.00 781 ASN A C 1
ATOM 6292 O O . ASN A 1 781 ? -37.678 -7.493 68.799 1.00 81.00 781 ASN A O 1
ATOM 6296 N N . LEU A 1 782 ? -35.658 -8.480 68.710 1.00 82.31 782 LEU A N 1
ATOM 6297 C CA . LEU A 1 782 ? -34.973 -7.518 69.576 1.00 82.31 782 LEU A CA 1
ATOM 6298 C C . LEU A 1 782 ? -34.180 -6.452 68.803 1.00 82.31 782 LEU A C 1
ATOM 6300 O O . LEU A 1 782 ? -33.852 -5.425 69.396 1.00 82.31 782 LEU A O 1
ATOM 6304 N N . GLY A 1 783 ? -33.899 -6.657 67.511 1.00 84.75 783 GLY A N 1
ATOM 6305 C CA . GLY A 1 783 ? -33.129 -5.721 66.685 1.00 84.75 783 GLY A CA 1
ATOM 6306 C C . GLY A 1 783 ? -31.624 -5.743 66.991 1.00 84.75 783 GLY A C 1
ATOM 6307 O O . GLY A 1 783 ? -31.012 -4.682 67.149 1.00 84.75 783 GLY A O 1
ATOM 6308 N N . THR A 1 784 ? -31.022 -6.935 67.135 1.00 88.25 784 THR A N 1
ATOM 6309 C CA . THR A 1 784 ? -29.599 -7.106 67.515 1.00 88.25 784 THR A CA 1
ATOM 6310 C C . THR A 1 784 ? -28.831 -8.065 66.592 1.00 88.25 784 THR A C 1
ATOM 6312 O O . THR A 1 784 ? -29.411 -9.048 66.137 1.00 88.25 784 THR A O 1
ATOM 6315 N N . LEU A 1 785 ? -27.528 -7.830 66.373 1.00 88.88 785 LEU A N 1
ATOM 6316 C CA . LEU A 1 785 ? -26.643 -8.602 65.483 1.00 88.88 785 LEU A CA 1
ATOM 6317 C C . LEU A 1 785 ? -25.262 -8.855 66.116 1.00 88.88 785 LEU A C 1
ATOM 6319 O O . LEU A 1 785 ? -24.561 -7.898 66.429 1.00 88.88 785 LEU A O 1
ATOM 6323 N N . THR A 1 786 ? -24.823 -10.106 66.257 1.00 89.88 786 THR A N 1
ATOM 6324 C CA . THR A 1 786 ? -23.461 -10.444 66.726 1.00 89.88 786 THR A CA 1
ATOM 6325 C C . THR A 1 786 ? -22.602 -10.957 65.573 1.00 89.88 786 THR A C 1
ATOM 6327 O O . THR A 1 786 ? -23.011 -11.881 64.879 1.00 89.88 786 THR A O 1
ATOM 6330 N N . ILE A 1 787 ? -21.409 -10.391 65.374 1.00 88.69 787 ILE A N 1
ATOM 6331 C CA . ILE A 1 787 ? -20.449 -10.798 64.333 1.00 88.69 787 ILE A CA 1
ATOM 6332 C C . ILE A 1 787 ? -19.212 -11.374 65.009 1.00 88.69 787 ILE A C 1
ATOM 6334 O O . ILE A 1 787 ? -18.737 -10.817 65.996 1.00 88.69 787 ILE A O 1
ATOM 6338 N N . SER A 1 788 ? -18.691 -12.491 64.504 1.00 87.19 788 SER A N 1
ATOM 6339 C CA . SER A 1 788 ? -17.405 -13.051 64.935 1.00 87.19 788 SER A CA 1
ATOM 6340 C C . SER A 1 788 ? -16.539 -13.447 63.742 1.00 87.19 788 SER A C 1
ATOM 6342 O O . SER A 1 788 ? -17.076 -13.868 62.722 1.00 87.19 788 SER A O 1
ATOM 6344 N N . GLY A 1 789 ? -15.220 -13.285 63.849 1.00 86.38 789 GLY A N 1
ATOM 6345 C CA . GLY A 1 789 ? -14.266 -13.573 62.776 1.00 86.38 789 GLY A CA 1
ATOM 6346 C C . GLY A 1 789 ? -12.959 -14.171 63.290 1.00 86.38 789 GLY A C 1
ATOM 6347 O O . GLY A 1 789 ? -12.471 -13.764 64.345 1.00 86.38 789 GLY A O 1
ATOM 6348 N N . SER A 1 790 ? -12.394 -15.128 62.555 1.00 86.25 790 SER A N 1
ATOM 6349 C CA . SER A 1 790 ? -11.123 -15.788 62.882 1.00 86.25 790 SER A CA 1
ATOM 6350 C C . SER A 1 790 ? -10.374 -16.245 61.627 1.00 86.25 790 SER A C 1
ATOM 6352 O O . SER A 1 790 ? -10.973 -16.485 60.582 1.00 86.25 790 SER A O 1
ATOM 6354 N N . LEU A 1 791 ? -9.047 -16.370 61.701 1.00 84.06 791 LEU A N 1
ATOM 6355 C CA . LEU A 1 791 ? -8.260 -16.965 60.615 1.00 84.06 791 LEU A CA 1
ATOM 6356 C C . LEU A 1 791 ? -8.242 -18.502 60.708 1.00 84.06 791 LEU A C 1
ATOM 6358 O O . LEU A 1 791 ? -8.182 -19.048 61.815 1.00 84.06 791 LEU A O 1
ATOM 6362 N N . PRO A 1 792 ? -8.215 -19.218 59.568 1.00 79.75 792 PRO A N 1
ATOM 6363 C CA . PRO A 1 792 ? -7.991 -20.659 59.534 1.00 79.75 792 PRO A CA 1
ATOM 6364 C C . PRO A 1 792 ? -6.661 -21.048 60.189 1.00 79.75 792 PRO A C 1
ATOM 6366 O O . PRO A 1 792 ? -5.652 -20.348 60.049 1.00 79.75 792 PRO A O 1
ATOM 6369 N N . LEU A 1 793 ? -6.652 -22.192 60.883 1.00 77.88 793 LEU A N 1
ATOM 6370 C CA . LEU A 1 793 ? -5.450 -22.788 61.481 1.00 77.88 793 LEU A CA 1
ATOM 6371 C C . LEU A 1 793 ? -4.294 -22.853 60.464 1.00 77.88 793 LEU A C 1
ATOM 6373 O O . LEU A 1 793 ? -4.482 -23.304 59.337 1.00 77.88 793 LEU A O 1
ATOM 6377 N N . GLY A 1 794 ? -3.105 -22.382 60.861 1.00 74.56 794 GLY A N 1
ATOM 6378 C CA . GLY A 1 794 ? -1.891 -22.405 60.030 1.00 74.56 794 GLY A CA 1
ATOM 6379 C C . GLY A 1 794 ? -1.652 -21.180 59.133 1.00 74.56 794 GLY A C 1
ATOM 6380 O O . GLY A 1 794 ? -0.698 -21.185 58.351 1.00 74.56 794 GLY A O 1
ATOM 6381 N N . TYR A 1 795 ? -2.479 -20.128 59.222 1.00 82.12 795 TYR A N 1
ATOM 6382 C CA . TYR A 1 795 ? -2.195 -18.848 58.556 1.00 82.12 795 TYR A CA 1
ATOM 6383 C C . TYR A 1 795 ? -0.986 -18.129 59.185 1.00 82.12 795 TYR A C 1
ATOM 6385 O O . TYR A 1 795 ? -0.091 -17.695 58.461 1.00 82.12 795 TYR A O 1
ATOM 6393 N N . TYR A 1 796 ? -0.929 -18.065 60.522 1.00 80.81 796 TYR A N 1
ATOM 6394 C CA . TYR A 1 796 ? 0.245 -17.617 61.277 1.00 80.81 796 TYR A CA 1
ATOM 6395 C C . TYR A 1 796 ? 1.019 -18.804 61.878 1.00 80.81 796 TYR A C 1
ATOM 6397 O O . TYR A 1 796 ? 0.393 -19.776 62.303 1.00 80.81 796 TYR A O 1
ATOM 6405 N N . PRO A 1 797 ? 2.359 -18.719 61.973 1.00 65.44 797 PRO A N 1
ATOM 6406 C CA . PRO A 1 797 ? 3.192 -19.783 62.540 1.00 65.44 797 PRO A CA 1
ATOM 6407 C C . PRO A 1 797 ? 3.088 -19.927 64.071 1.00 65.44 797 PRO A C 1
ATOM 6409 O O . PRO A 1 797 ? 3.349 -21.010 64.584 1.00 65.44 797 PRO A O 1
ATOM 6412 N N . ASP A 1 798 ? 2.648 -18.891 64.795 1.00 63.81 798 ASP A N 1
ATOM 6413 C CA . ASP A 1 798 ? 2.776 -18.819 66.264 1.00 63.81 798 ASP A CA 1
ATOM 6414 C C . ASP A 1 798 ? 1.492 -19.180 67.044 1.00 63.81 798 ASP A C 1
ATOM 6416 O O . ASP A 1 798 ? 1.339 -18.822 68.205 1.00 63.81 798 ASP A O 1
ATOM 6420 N N . SER A 1 799 ? 0.539 -19.902 66.441 1.00 55.44 799 SER A N 1
ATOM 6421 C CA . SER A 1 799 ? -0.746 -20.292 67.076 1.00 55.44 799 SER A CA 1
ATOM 6422 C C . SER A 1 799 ? -1.663 -19.129 67.515 1.00 55.44 799 SER A C 1
ATOM 6424 O O . SER A 1 799 ? -2.646 -19.347 68.218 1.00 55.44 799 SER A O 1
ATOM 6426 N N . GLU A 1 800 ? -1.409 -17.897 67.066 1.00 59.88 800 GLU A N 1
ATOM 6427 C CA . GLU A 1 800 ? -2.175 -16.685 67.419 1.00 59.88 800 GLU A CA 1
ATOM 6428 C C . GLU A 1 800 ? -3.420 -16.444 66.542 1.00 59.88 800 GLU A C 1
ATOM 6430 O O . GLU A 1 800 ? -3.767 -15.305 66.221 1.00 59.88 800 GLU A O 1
ATOM 6435 N N . ASN A 1 801 ? -4.120 -17.496 66.120 1.00 68.19 801 ASN A N 1
ATOM 6436 C CA . ASN A 1 801 ? -5.383 -17.326 65.400 1.00 68.19 801 ASN A CA 1
ATOM 6437 C C . ASN A 1 801 ? -6.494 -16.927 66.382 1.00 68.19 801 ASN A C 1
ATOM 6439 O O . ASN A 1 801 ? -7.242 -17.764 66.885 1.00 68.19 801 ASN A O 1
ATOM 6443 N N . GLN A 1 802 ? -6.570 -15.632 66.679 1.00 73.44 802 GLN A N 1
ATOM 6444 C CA . GLN A 1 802 ? -7.564 -15.063 67.582 1.00 73.44 802 GLN A CA 1
ATOM 6445 C C . GLN A 1 802 ? -8.952 -15.030 66.926 1.00 73.44 802 GLN A C 1
ATOM 6447 O O . GLN A 1 802 ? -9.089 -14.822 65.719 1.00 73.44 802 GLN A O 1
ATOM 6452 N N . THR A 1 803 ? -9.988 -15.247 67.738 1.00 84.00 803 THR A N 1
ATOM 6453 C CA . THR A 1 803 ? -11.384 -15.027 67.339 1.00 84.00 803 THR A CA 1
ATOM 6454 C C . THR A 1 803 ? -11.846 -13.696 67.913 1.00 84.00 803 THR A C 1
ATOM 6456 O O . THR A 1 803 ? -11.821 -13.500 69.126 1.00 84.00 803 THR A O 1
ATOM 6459 N N . PHE A 1 804 ? -12.287 -12.793 67.047 1.00 87.31 804 PHE A N 1
ATOM 6460 C CA . PHE A 1 804 ? -12.806 -11.480 67.418 1.00 87.31 804 PHE A CA 1
ATOM 6461 C C . PHE A 1 804 ? -14.334 -11.519 67.373 1.00 87.31 804 PHE A C 1
ATOM 6463 O O . PHE A 1 804 ? -14.881 -12.089 66.434 1.00 87.31 804 PHE A O 1
ATOM 6470 N N . SER A 1 805 ? -15.034 -10.914 68.342 1.00 87.38 805 SER A N 1
ATOM 6471 C CA . SER A 1 805 ? -16.507 -10.878 68.383 1.00 87.38 805 SER A CA 1
ATOM 6472 C C . SER A 1 805 ? -17.048 -9.520 68.843 1.00 87.38 805 SER A C 1
ATOM 6474 O O . SER A 1 805 ? -16.476 -8.898 69.737 1.00 87.38 805 SER A O 1
ATOM 6476 N N . LYS A 1 806 ? -18.158 -9.057 68.252 1.00 90.25 806 LYS A N 1
ATOM 6477 C CA . LYS A 1 806 ? -18.831 -7.793 68.605 1.00 90.25 806 LYS A CA 1
ATOM 6478 C C . LYS A 1 806 ? -20.344 -7.902 68.397 1.00 90.25 806 LYS A C 1
ATOM 6480 O O . LYS A 1 806 ? -20.793 -8.432 67.383 1.00 90.25 806 LYS A O 1
ATOM 6485 N N . THR A 1 807 ? -21.136 -7.383 69.339 1.00 90.44 807 THR A N 1
ATOM 6486 C CA . THR A 1 807 ? -22.606 -7.314 69.235 1.00 90.44 807 THR A CA 1
ATOM 6487 C C . THR A 1 807 ? -23.090 -5.890 68.973 1.00 90.44 807 THR A C 1
ATOM 6489 O O . THR A 1 807 ? -22.768 -4.968 69.713 1.00 90.44 807 THR A O 1
ATOM 6492 N N . TYR A 1 808 ? -23.935 -5.720 67.968 1.00 90.38 808 TYR A N 1
ATOM 6493 C CA . TYR A 1 808 ? -24.561 -4.464 67.578 1.00 90.38 808 TYR A CA 1
ATOM 6494 C C . TYR A 1 808 ? -26.057 -4.467 67.935 1.00 90.38 808 TYR A C 1
ATOM 6496 O O . TYR A 1 808 ? -26.751 -5.461 67.719 1.00 90.38 808 TYR A O 1
ATOM 6504 N N . ILE A 1 809 ? -26.567 -3.371 68.501 1.00 87.44 809 ILE A N 1
ATOM 6505 C CA . ILE A 1 809 ? -27.986 -3.158 68.849 1.00 87.44 809 ILE A CA 1
ATOM 6506 C C . ILE A 1 809 ? -28.545 -1.928 68.118 1.00 87.44 809 ILE A C 1
ATOM 6508 O O . ILE A 1 809 ? -27.768 -1.119 67.622 1.00 87.44 809 ILE A O 1
ATOM 6512 N N . GLY A 1 810 ? -29.876 -1.775 68.066 1.00 79.25 810 GLY A N 1
ATOM 6513 C CA . GLY A 1 810 ? -30.530 -0.596 67.473 1.00 79.25 810 GLY A CA 1
ATOM 6514 C C . GLY A 1 810 ? -30.973 -0.761 66.012 1.00 79.25 810 GLY A C 1
ATOM 6515 O O . GLY A 1 810 ? -31.257 0.244 65.359 1.00 79.25 810 GLY A O 1
ATOM 6516 N N . LEU A 1 811 ? -31.040 -2.003 65.517 1.00 85.62 811 LEU A N 1
ATOM 6517 C CA . LEU A 1 811 ? -31.560 -2.379 64.192 1.00 85.62 811 LEU A CA 1
ATOM 6518 C C . LEU A 1 811 ? -33.103 -2.473 64.188 1.00 85.62 811 LEU A C 1
ATOM 6520 O O . LEU A 1 811 ? -33.729 -2.497 65.251 1.00 85.62 811 LEU A O 1
ATOM 6524 N N . ASN A 1 812 ? -33.704 -2.537 62.996 1.00 78.00 812 ASN A N 1
ATOM 6525 C CA . ASN A 1 812 ? -35.161 -2.583 62.798 1.00 78.00 812 ASN A CA 1
ATOM 6526 C C . ASN A 1 812 ? -35.809 -3.888 63.294 1.00 78.00 812 ASN A C 1
ATOM 6528 O O . ASN A 1 812 ? -35.151 -4.931 63.356 1.00 78.00 812 ASN A O 1
ATOM 6532 N N . LYS A 1 813 ? -37.105 -3.822 63.645 1.00 84.50 813 LYS A N 1
ATOM 6533 C CA . LYS A 1 813 ? -37.910 -4.953 64.140 1.00 84.50 813 LYS A CA 1
ATOM 6534 C C . LYS A 1 813 ? -39.083 -5.247 63.214 1.00 84.50 813 LYS A C 1
ATOM 6536 O O . LYS A 1 813 ? -39.617 -4.359 62.561 1.00 84.50 813 LYS A O 1
ATOM 6541 N N . ILE A 1 814 ? -39.574 -6.486 63.245 1.00 77.12 814 ILE A N 1
ATOM 6542 C CA . ILE A 1 814 ? -40.723 -6.932 62.430 1.00 77.12 814 ILE A CA 1
ATOM 6543 C C . ILE A 1 814 ? -41.966 -6.030 62.603 1.00 77.12 814 ILE A C 1
ATOM 6545 O O . ILE A 1 814 ? -42.704 -5.815 61.646 1.00 77.12 814 ILE A O 1
ATOM 6549 N N . SER A 1 815 ? -42.192 -5.464 63.795 1.00 75.06 815 SER A N 1
ATOM 6550 C CA . SER A 1 815 ? -43.340 -4.591 64.097 1.00 75.06 815 SER A CA 1
ATOM 6551 C C . SER A 1 815 ? -43.349 -3.243 63.365 1.00 75.06 815 SER A C 1
ATOM 6553 O O . SER A 1 815 ? -44.349 -2.530 63.436 1.00 75.06 815 SER A O 1
ATOM 6555 N N . ASP A 1 816 ? -42.264 -2.870 62.688 1.00 77.12 816 ASP A N 1
ATOM 6556 C CA . ASP A 1 816 ? -42.085 -1.520 62.152 1.00 77.12 816 ASP A CA 1
ATOM 6557 C C . ASP A 1 816 ? -42.666 -1.328 60.717 1.00 77.12 816 ASP A C 1
ATOM 6559 O O . ASP A 1 816 ? -42.691 -0.195 60.233 1.00 77.12 816 ASP A O 1
ATOM 6563 N N . TYR A 1 817 ? -43.206 -2.378 60.060 1.00 80.19 817 TYR A N 1
ATOM 6564 C CA . TYR A 1 817 ? -43.549 -2.442 58.611 1.00 80.19 817 TYR A CA 1
ATOM 6565 C C . TYR A 1 817 ? -45.083 -2.450 58.262 1.00 80.19 817 TYR A C 1
ATOM 6567 O O . TYR A 1 817 ? -45.843 -3.186 58.889 1.00 80.19 817 TYR A O 1
ATOM 6575 N N . ASN A 1 818 ? -45.559 -1.681 57.245 1.00 81.25 818 ASN A N 1
ATOM 6576 C CA . ASN A 1 818 ? -46.962 -1.599 56.704 1.00 81.25 818 ASN A CA 1
ATOM 6577 C C . ASN A 1 818 ? -47.061 -1.077 55.219 1.00 81.25 818 ASN A C 1
ATOM 6579 O O . ASN A 1 818 ? -46.247 -0.230 54.857 1.00 81.25 818 ASN A O 1
ATOM 6583 N N . PHE A 1 819 ? -48.033 -1.497 54.365 1.00 84.31 819 PHE A N 1
ATOM 6584 C CA . PHE A 1 819 ? -48.136 -1.122 52.913 1.00 84.31 819 PHE A CA 1
ATOM 6585 C C . PHE A 1 819 ? -49.568 -1.092 52.267 1.00 84.31 819 PHE A C 1
ATOM 6587 O O . PHE A 1 819 ? -50.336 -2.054 52.384 1.00 84.31 819 PHE A O 1
ATOM 6594 N N . ASN A 1 820 ? -49.913 -0.054 51.470 1.00 82.94 820 ASN A N 1
ATOM 6595 C CA . ASN A 1 820 ? -51.228 0.183 50.817 1.00 82.94 820 ASN A CA 1
ATOM 6596 C C . ASN A 1 820 ? -51.173 0.854 49.402 1.00 82.94 820 ASN A C 1
ATOM 6598 O O . ASN A 1 820 ? -50.259 1.624 49.123 1.00 82.94 820 ASN A O 1
ATOM 6602 N N . VAL A 1 821 ? -52.180 0.626 48.523 1.00 83.06 821 VAL A N 1
ATOM 6603 C CA . VAL A 1 821 ? -52.304 1.211 47.151 1.00 83.06 821 VAL A CA 1
ATOM 6604 C C . VAL A 1 821 ? -53.723 1.762 46.872 1.00 83.06 821 VAL A C 1
ATOM 6606 O O . VAL A 1 821 ? -54.709 1.031 46.974 1.00 83.06 821 VAL A O 1
ATOM 6609 N N . ARG A 1 822 ? -53.847 3.035 46.464 1.00 82.06 822 ARG A N 1
ATOM 6610 C CA . ARG A 1 822 ? -55.102 3.754 46.138 1.00 82.06 822 ARG A CA 1
ATOM 6611 C C . ARG A 1 822 ? -55.372 3.733 44.622 1.00 82.06 822 ARG A C 1
ATOM 6613 O O . ARG A 1 822 ? -54.477 4.026 43.846 1.00 82.06 822 ARG A O 1
ATOM 6620 N N . LYS A 1 823 ? -56.603 3.435 44.169 1.00 76.25 823 LYS A N 1
ATOM 6621 C CA . LYS A 1 823 ? -56.959 3.353 42.721 1.00 76.25 823 LYS A CA 1
ATOM 6622 C C . LYS A 1 823 ? -57.439 4.675 42.091 1.00 76.25 823 LYS A C 1
ATOM 6624 O O . LYS A 1 823 ? -57.289 4.883 40.884 1.00 76.25 823 LYS A O 1
ATOM 6629 N N . ASN A 1 824 ? -58.010 5.563 42.905 1.00 71.69 824 ASN A N 1
ATOM 6630 C CA . ASN A 1 824 ? -58.496 6.883 42.505 1.00 71.69 824 ASN A CA 1
ATOM 6631 C C . ASN A 1 824 ? -57.839 7.938 43.401 1.00 71.69 824 ASN A C 1
ATOM 6633 O O . ASN A 1 824 ? -58.180 8.038 44.579 1.00 71.69 824 ASN A O 1
ATOM 6637 N N . SER A 1 825 ? -56.882 8.686 42.848 1.00 71.75 825 SER A N 1
ATOM 6638 C CA . SER A 1 825 ? -56.325 9.871 43.505 1.00 71.75 825 SER A CA 1
ATOM 6639 C C . SER A 1 825 ? -57.244 11.067 43.253 1.00 71.75 825 SER A C 1
ATOM 6641 O O . SER A 1 825 ? -57.687 11.267 42.124 1.00 71.75 825 SER A O 1
ATOM 6643 N N . LEU A 1 826 ? -57.535 11.855 44.291 1.00 62.19 826 LEU A N 1
ATOM 6644 C CA . LEU A 1 826 ? -58.436 13.015 44.221 1.00 62.19 826 LEU A CA 1
ATOM 6645 C C . LEU A 1 826 ? -57.825 14.219 43.472 1.00 62.19 826 LEU A C 1
ATOM 6647 O O . LEU A 1 826 ? -58.563 15.117 43.082 1.00 62.19 826 LEU A O 1
ATOM 6651 N N . SER A 1 827 ? -56.506 14.240 43.247 1.00 69.50 827 SER A N 1
ATOM 6652 C CA . SER A 1 827 ? -55.758 15.386 42.699 1.00 69.50 827 SER A CA 1
ATOM 6653 C C . SER A 1 827 ? -55.067 15.126 41.350 1.00 69.50 827 SER A C 1
ATOM 6655 O O . SER A 1 827 ? -54.423 16.029 40.822 1.00 69.50 827 SER A O 1
ATOM 6657 N N . PHE A 1 828 ? -55.175 13.920 40.772 1.00 82.44 828 PHE A N 1
ATOM 6658 C CA . PHE A 1 828 ? -54.406 13.521 39.581 1.00 82.44 828 PHE A CA 1
ATOM 6659 C C . PHE A 1 828 ? -55.285 13.287 38.335 1.00 82.44 828 PHE A C 1
ATOM 6661 O O . PHE A 1 828 ? -56.086 12.350 38.292 1.00 82.44 828 PHE A O 1
ATOM 6668 N N . ILE A 1 829 ? -55.100 14.101 37.285 1.00 83.06 829 ILE A N 1
ATOM 6669 C CA . ILE A 1 829 ? -55.844 14.009 36.013 1.00 83.06 829 ILE A CA 1
ATOM 6670 C C . ILE A 1 829 ? -55.158 13.010 35.068 1.00 83.06 829 ILE A C 1
ATOM 6672 O O . ILE A 1 829 ? -54.225 13.349 34.342 1.00 83.06 829 ILE A O 1
ATOM 6676 N N . LYS A 1 830 ? -55.657 11.769 35.035 1.00 84.75 830 LYS A N 1
ATOM 6677 C CA . LYS A 1 830 ? -55.061 10.653 34.270 1.00 84.75 830 LYS A CA 1
ATOM 6678 C C . LYS A 1 830 ? -54.943 10.910 32.758 1.00 84.75 830 LYS A C 1
ATOM 6680 O O . LYS A 1 830 ? -54.001 10.430 32.144 1.00 84.75 830 LYS A O 1
ATOM 6685 N N . LYS A 1 831 ? -55.853 11.687 32.153 1.00 81.69 831 LYS A N 1
ATOM 6686 C CA . LYS A 1 831 ? -55.886 11.937 30.695 1.00 81.69 831 LYS A CA 1
ATOM 6687 C C . LYS A 1 831 ? -54.772 12.838 30.152 1.00 81.69 831 LYS A C 1
ATOM 6689 O O . LYS A 1 831 ? -54.570 12.870 28.942 1.00 81.69 831 LYS A O 1
ATOM 6694 N N . ASN A 1 832 ? -54.024 13.510 31.022 1.00 80.12 832 ASN A N 1
ATOM 6695 C CA . ASN A 1 832 ? -52.891 14.340 30.609 1.00 80.12 832 ASN A CA 1
ATOM 6696 C C . ASN A 1 832 ? -51.601 13.537 30.397 1.00 80.12 832 ASN A C 1
ATOM 6698 O O . ASN A 1 832 ? -50.618 14.099 29.930 1.00 80.12 832 ASN A O 1
ATOM 6702 N N . PHE A 1 833 ? -51.611 12.244 30.726 1.00 78.31 833 PHE A N 1
ATOM 6703 C CA . PHE A 1 833 ? -50.434 11.388 30.723 1.00 78.31 833 PHE A CA 1
ATOM 6704 C C . PHE A 1 833 ? -50.753 10.058 30.040 1.00 78.31 833 PHE A C 1
ATOM 6706 O O . PHE A 1 833 ? -51.833 9.492 30.241 1.00 78.31 833 PHE A O 1
ATOM 6713 N N . ARG A 1 834 ? -49.814 9.526 29.262 1.00 80.31 834 ARG A N 1
ATOM 6714 C CA . ARG A 1 834 ? -49.803 8.108 28.889 1.00 80.31 834 ARG A CA 1
ATOM 6715 C C . ARG A 1 834 ? -49.386 7.246 30.078 1.00 80.31 834 ARG A C 1
ATOM 6717 O O . ARG A 1 834 ? -48.620 7.725 30.913 1.00 80.31 834 ARG A O 1
ATOM 6724 N N . PRO A 1 835 ? -49.826 5.979 30.161 1.00 82.06 835 PRO A N 1
ATOM 6725 C CA . PRO A 1 835 ? -49.339 5.047 31.170 1.00 82.06 835 PRO A CA 1
ATOM 6726 C C . PRO A 1 835 ? -47.808 5.016 31.294 1.00 82.06 835 PRO A C 1
ATOM 6728 O O . PRO A 1 835 ? -47.314 4.959 32.414 1.00 82.06 835 PRO A O 1
ATOM 6731 N N . SER A 1 836 ? -47.057 5.102 30.190 1.00 79.25 836 SER A N 1
ATOM 6732 C CA . SER A 1 836 ? -45.583 5.122 30.188 1.00 79.25 836 SER A CA 1
ATOM 6733 C C . SER A 1 836 ? -44.957 6.439 30.643 1.00 79.25 836 SER A C 1
ATOM 6735 O O . SER A 1 836 ? -43.783 6.468 31.002 1.00 79.25 836 SER A O 1
ATOM 6737 N N . GLU A 1 837 ? -45.722 7.530 30.656 1.00 79.12 837 GLU A N 1
ATOM 6738 C CA . GLU A 1 837 ? -45.294 8.833 31.186 1.00 79.12 837 GLU A CA 1
ATOM 6739 C C . GLU A 1 837 ? -45.504 8.927 32.697 1.00 79.12 837 GLU A C 1
ATOM 6741 O O . GLU A 1 837 ? -44.979 9.826 33.360 1.00 79.12 837 GLU A O 1
ATOM 6746 N N . ILE A 1 838 ? -46.267 7.988 33.254 1.00 82.94 838 ILE A N 1
ATOM 6747 C CA . ILE A 1 838 ? -46.390 7.822 34.689 1.00 82.94 838 ILE A CA 1
ATOM 6748 C C . ILE A 1 838 ? -45.115 7.169 35.189 1.00 82.94 838 ILE A C 1
ATOM 6750 O O . ILE A 1 838 ? -44.840 6.003 34.928 1.00 82.94 838 ILE A O 1
ATOM 6754 N N . ASN A 1 839 ? -44.337 7.942 35.932 1.00 81.88 839 ASN A N 1
ATOM 6755 C CA . ASN A 1 839 ? -43.160 7.442 36.612 1.00 81.88 839 ASN A CA 1
ATOM 6756 C C . ASN A 1 839 ? -43.497 6.996 38.042 1.00 81.88 839 ASN A C 1
ATOM 6758 O O . ASN A 1 839 ? -44.559 7.293 38.600 1.00 81.88 839 ASN A O 1
ATOM 6762 N N . GLU A 1 840 ? -42.546 6.304 38.655 1.00 76.06 840 GLU A N 1
ATOM 6763 C CA . GLU A 1 840 ? -42.666 5.801 40.021 1.00 76.06 840 GLU A CA 1
ATOM 6764 C C . GLU A 1 840 ? -42.955 6.910 41.037 1.00 76.06 840 GLU A C 1
ATOM 6766 O O . GLU A 1 840 ? -43.715 6.690 41.971 1.00 76.06 840 GLU A O 1
ATOM 6771 N N . GLN A 1 841 ? -42.420 8.122 40.849 1.00 79.31 841 GLN A N 1
ATOM 6772 C CA . GLN A 1 841 ? -42.653 9.244 41.765 1.00 79.31 841 GLN A CA 1
ATOM 6773 C C . GLN A 1 841 ? -44.118 9.686 41.769 1.00 79.31 841 GLN A C 1
ATOM 6775 O O . GLN A 1 841 ? -44.689 9.910 42.833 1.00 79.31 841 GLN A O 1
ATOM 6780 N N . ILE A 1 842 ? -44.748 9.773 40.594 1.00 81.38 842 ILE A N 1
ATOM 6781 C CA . ILE A 1 842 ? -46.178 10.073 40.467 1.00 81.38 842 ILE A CA 1
ATOM 6782 C C . ILE A 1 842 ? -47.002 8.974 41.144 1.00 81.38 842 ILE A C 1
ATOM 6784 O O . ILE A 1 842 ? -47.980 9.280 41.834 1.00 81.38 842 ILE A O 1
ATOM 6788 N N . VAL A 1 843 ? -46.582 7.714 40.988 1.00 82.56 843 VAL A N 1
ATOM 6789 C CA . VAL A 1 843 ? -47.211 6.550 41.62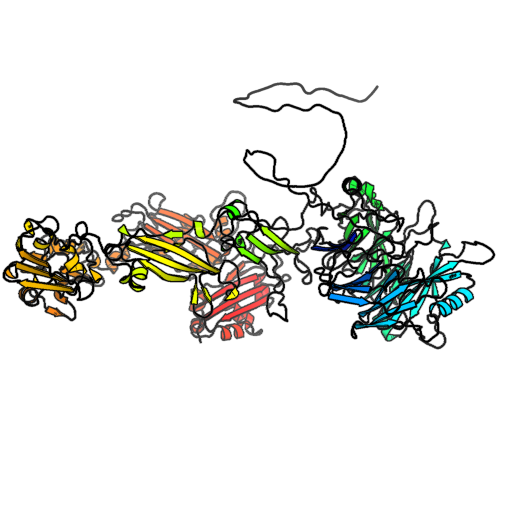3 1.00 82.56 843 VAL A CA 1
ATOM 6790 C C . VAL A 1 843 ? -47.086 6.599 43.143 1.00 82.56 843 VAL A C 1
ATOM 6792 O O . VAL A 1 843 ? -48.098 6.511 43.836 1.00 82.56 843 VAL A O 1
ATOM 6795 N N . TYR A 1 844 ? -45.890 6.829 43.671 1.00 79.69 844 TYR A N 1
ATOM 6796 C CA . TYR A 1 844 ? -45.648 6.966 45.103 1.00 79.69 844 TYR A CA 1
ATOM 6797 C C . TYR A 1 844 ? -46.375 8.170 45.710 1.00 79.69 844 TYR A C 1
ATOM 6799 O O . TYR A 1 844 ? -46.955 8.045 46.781 1.00 79.69 844 TYR A O 1
ATOM 6807 N N . ALA A 1 845 ? -46.413 9.313 45.023 1.00 79.62 845 ALA A N 1
ATOM 6808 C CA . ALA A 1 845 ? -47.027 10.531 45.551 1.00 79.62 845 ALA A CA 1
ATOM 6809 C C . ALA A 1 845 ? -48.565 10.494 45.567 1.00 79.62 845 ALA A C 1
ATOM 6811 O O . ALA A 1 845 ? -49.187 11.161 46.391 1.00 79.62 845 ALA A O 1
ATOM 6812 N N . ASN A 1 846 ? -49.191 9.750 44.650 1.00 81.75 846 ASN A N 1
ATOM 6813 C CA . ASN A 1 846 ? -50.640 9.824 44.435 1.00 81.75 846 ASN A CA 1
ATOM 6814 C C . ASN A 1 846 ? -51.371 8.493 44.649 1.00 81.75 846 ASN A C 1
ATOM 6816 O O . ASN A 1 846 ? -52.590 8.498 44.835 1.00 81.75 846 ASN A O 1
ATOM 6820 N N . PHE A 1 847 ? -50.663 7.361 44.617 1.00 83.44 847 PHE A N 1
ATOM 6821 C CA . PHE A 1 847 ? -51.278 6.036 44.551 1.00 83.44 847 PHE A CA 1
ATOM 6822 C C . PHE A 1 847 ? -50.727 5.018 45.568 1.00 83.44 847 PHE A C 1
ATOM 6824 O O . PHE A 1 847 ? -51.385 3.998 45.744 1.00 83.44 847 PHE A O 1
ATOM 6831 N N . ILE A 1 848 ? -49.615 5.250 46.281 1.00 84.81 848 ILE A N 1
ATOM 6832 C CA . ILE A 1 848 ? -49.038 4.286 47.250 1.00 84.81 848 ILE A CA 1
ATOM 6833 C C . ILE A 1 848 ? -48.784 4.937 48.619 1.00 84.81 848 ILE A C 1
ATOM 6835 O O . ILE A 1 848 ? -48.416 6.100 48.695 1.00 84.81 848 ILE A O 1
ATOM 6839 N N . ASP A 1 849 ? -48.975 4.178 49.701 1.00 81.75 849 ASP A N 1
ATOM 6840 C CA . ASP A 1 849 ? -48.742 4.601 51.089 1.00 81.75 849 ASP A CA 1
ATOM 6841 C C . ASP A 1 849 ? -48.102 3.449 51.893 1.00 81.75 849 ASP A C 1
ATOM 6843 O O . ASP A 1 849 ? -48.651 2.345 51.911 1.00 81.75 849 ASP A O 1
ATOM 6847 N N . TYR A 1 850 ? -46.933 3.653 52.516 1.00 80.56 850 TYR A N 1
ATOM 6848 C CA . TYR A 1 850 ? -46.210 2.606 53.258 1.00 80.56 850 TYR A CA 1
ATOM 6849 C C . TYR A 1 850 ? -45.336 3.142 54.401 1.00 80.56 850 TYR A C 1
ATOM 6851 O O . TYR A 1 850 ? -44.910 4.295 54.405 1.00 80.56 850 TYR A O 1
ATOM 6859 N N . LYS A 1 851 ? -45.038 2.273 55.375 1.00 78.50 851 LYS A N 1
ATOM 6860 C CA . LYS A 1 851 ? -44.197 2.546 56.550 1.00 78.50 851 LYS A CA 1
ATOM 6861 C C . LYS A 1 851 ? -43.248 1.374 56.803 1.00 78.50 851 LYS A C 1
ATOM 6863 O O . LYS A 1 851 ? -43.631 0.229 56.601 1.00 78.50 851 LYS A O 1
ATOM 6868 N N . GLY A 1 852 ? -42.018 1.657 57.224 1.00 72.31 852 GLY A N 1
ATOM 6869 C CA . GLY A 1 852 ? -41.024 0.646 57.600 1.00 72.31 852 GLY A CA 1
ATOM 6870 C C . GLY A 1 852 ? -40.352 -0.092 56.446 1.00 72.31 852 GLY A C 1
ATOM 6871 O O . GLY A 1 852 ? -39.319 -0.684 56.676 1.00 72.31 852 GLY A O 1
ATOM 6872 N N . PHE A 1 853 ? -40.856 -0.036 55.212 1.00 74.94 853 PHE A N 1
ATOM 6873 C CA . PHE A 1 853 ? -40.176 -0.591 54.032 1.00 74.94 853 PHE A CA 1
ATOM 6874 C C . PHE A 1 853 ? -39.151 0.384 53.463 1.00 74.94 853 PHE A C 1
ATOM 6876 O O . PHE A 1 853 ? -39.379 1.595 53.463 1.00 74.94 853 PHE A O 1
ATOM 6883 N N . ASN A 1 854 ? -38.009 -0.106 52.968 1.00 70.50 854 ASN A N 1
ATOM 6884 C CA . ASN A 1 854 ? -37.111 0.765 52.214 1.00 70.50 854 ASN A CA 1
ATOM 6885 C C . ASN A 1 854 ? -37.756 1.088 50.870 1.00 70.50 854 ASN A C 1
ATOM 6887 O O . ASN A 1 854 ? -38.127 0.182 50.125 1.00 70.50 854 ASN A O 1
ATOM 6891 N N . SER A 1 855 ? -37.817 2.374 50.538 1.00 64.25 855 SER A N 1
ATOM 6892 C CA . SER A 1 855 ? -38.229 2.830 49.210 1.00 64.25 855 SER A CA 1
ATOM 6893 C C . SER A 1 855 ? -37.453 2.151 48.074 1.00 64.25 855 SER A C 1
ATOM 6895 O O . SER A 1 855 ? -38.010 1.965 47.004 1.00 64.25 855 SER A O 1
ATOM 6897 N N . SER A 1 856 ? -36.198 1.737 48.313 1.00 62.72 856 SER A N 1
ATOM 6898 C CA . SER A 1 856 ? -35.352 1.051 47.324 1.00 62.72 856 SER A CA 1
ATOM 6899 C C . SER A 1 856 ? -35.599 -0.453 47.189 1.00 62.72 856 SER A C 1
ATOM 6901 O O . SER A 1 856 ? -35.057 -1.078 46.280 1.00 62.72 856 SER A O 1
ATOM 6903 N N . ASP A 1 857 ? -36.323 -1.060 48.129 1.00 68.31 857 ASP A N 1
ATOM 6904 C CA . ASP A 1 857 ? -36.616 -2.500 48.119 1.00 68.31 857 ASP A CA 1
ATOM 6905 C C . ASP A 1 857 ? -38.049 -2.805 47.692 1.00 68.31 857 ASP A C 1
ATOM 6907 O O . ASP A 1 857 ? -38.400 -3.957 47.433 1.00 68.31 857 ASP A O 1
ATOM 6911 N N . LEU A 1 858 ? -38.854 -1.750 47.619 1.00 73.38 858 LEU A N 1
ATOM 6912 C CA . LEU A 1 858 ? -40.088 -1.700 46.875 1.00 73.38 858 LEU A CA 1
ATOM 6913 C C . LEU A 1 858 ? -39.732 -1.229 45.468 1.00 73.38 858 LEU A C 1
ATOM 6915 O O . LEU A 1 858 ? -39.527 -0.039 45.240 1.00 73.38 858 LEU A O 1
ATOM 6919 N N . SER A 1 859 ? -39.625 -2.153 44.522 1.00 75.50 859 SER A N 1
ATOM 6920 C CA . SER A 1 859 ? -39.573 -1.765 43.117 1.00 75.50 859 SER A CA 1
ATOM 6921 C C . SER A 1 859 ? -40.976 -1.783 42.539 1.00 75.50 859 SER A C 1
ATOM 6923 O O . SER A 1 859 ? -41.816 -2.623 42.870 1.00 75.50 859 SER A O 1
ATOM 6925 N N . LEU A 1 860 ? -41.255 -0.797 41.702 1.00 77.69 860 LEU A N 1
ATOM 6926 C CA . LEU A 1 860 ? -42.519 -0.691 41.009 1.00 77.69 860 LEU A CA 1
ATOM 6927 C C . LEU A 1 860 ? -42.287 -1.085 39.567 1.00 77.69 860 LEU A C 1
ATOM 6929 O O . LEU A 1 860 ? -41.740 -0.321 38.784 1.00 77.69 860 LEU A O 1
ATOM 6933 N N . ASP A 1 861 ? -42.797 -2.245 39.199 1.00 81.44 861 ASP A N 1
ATOM 6934 C CA . ASP A 1 861 ? -43.013 -2.549 37.803 1.00 81.44 861 ASP A CA 1
ATOM 6935 C C . ASP A 1 861 ? -44.296 -1.837 37.394 1.00 81.44 861 ASP A C 1
ATOM 6937 O O . ASP A 1 861 ? -45.428 -2.288 37.603 1.00 81.44 861 ASP A O 1
ATOM 6941 N N . LEU A 1 862 ? -44.096 -0.652 36.840 1.00 83.44 862 LEU A N 1
ATOM 6942 C CA . LEU A 1 862 ? -45.107 0.013 36.053 1.00 83.44 862 LEU A CA 1
ATOM 6943 C C . LEU A 1 862 ? -45.175 -0.745 34.741 1.00 83.44 862 LEU A C 1
ATOM 6945 O O . LEU A 1 862 ? -44.229 -0.742 33.961 1.00 83.44 862 LEU A O 1
ATOM 6949 N N . ILE A 1 863 ? -46.286 -1.434 34.523 1.00 85.06 863 ILE A N 1
ATOM 6950 C CA . ILE A 1 863 ? -46.568 -2.103 33.260 1.00 85.06 863 ILE A CA 1
ATOM 6951 C C . ILE A 1 863 ? -47.550 -1.188 32.532 1.00 85.06 863 ILE A C 1
ATOM 6953 O O . ILE A 1 863 ? -48.772 -1.332 32.700 1.00 85.06 863 ILE A O 1
ATOM 6957 N N . PRO A 1 864 ? -47.033 -0.175 31.809 1.00 81.56 864 PRO A N 1
ATOM 6958 C CA . PRO A 1 864 ? -47.860 0.692 31.009 1.00 81.56 864 PRO A CA 1
ATOM 6959 C C . PRO A 1 864 ? -48.390 -0.104 29.829 1.00 81.56 864 PRO A C 1
ATOM 6961 O O . PRO A 1 864 ? -47.649 -0.747 29.088 1.00 81.56 864 PRO A O 1
ATOM 6964 N N . ASN A 1 865 ? -49.694 -0.040 29.639 1.00 81.31 865 ASN A N 1
ATOM 6965 C CA . ASN A 1 865 ? -50.324 -0.441 28.408 1.00 81.31 865 ASN A CA 1
ATOM 6966 C C . ASN A 1 865 ? -50.841 0.813 27.715 1.00 81.31 865 ASN A C 1
ATOM 6968 O O . ASN A 1 865 ? -52.021 1.167 27.797 1.00 81.31 865 ASN A O 1
ATOM 6972 N N . ASP A 1 866 ? -49.909 1.496 27.059 1.00 73.75 866 ASP A N 1
ATOM 6973 C CA . ASP A 1 866 ? -50.204 2.697 26.294 1.00 73.75 866 ASP A CA 1
ATOM 6974 C C . ASP A 1 866 ? -51.137 2.409 25.113 1.00 73.75 866 ASP A C 1
ATOM 6976 O O . ASP A 1 866 ? -51.803 3.321 24.660 1.00 73.75 866 ASP A O 1
ATOM 6980 N N . GLU A 1 867 ? -51.251 1.180 24.610 1.00 73.88 867 GLU A N 1
ATOM 6981 C CA . GLU A 1 867 ? -52.183 0.871 23.510 1.00 73.88 867 GLU A CA 1
ATOM 6982 C C . GLU A 1 867 ? -53.651 1.071 23.934 1.00 73.88 867 GLU A C 1
ATOM 6984 O O . GLU A 1 867 ? -54.476 1.516 23.143 1.00 73.88 867 GLU A O 1
ATOM 6989 N N . ILE A 1 868 ? -53.979 0.798 25.204 1.00 82.62 868 ILE A N 1
ATOM 6990 C CA . ILE A 1 868 ? -55.356 0.872 25.734 1.00 82.62 868 ILE A CA 1
ATOM 6991 C C . ILE A 1 868 ? -55.529 1.842 26.919 1.00 82.62 868 ILE A C 1
ATOM 6993 O O . ILE A 1 868 ? -56.622 1.950 27.476 1.00 82.62 868 ILE A O 1
ATOM 6997 N N . GLY A 1 869 ? -54.483 2.577 27.314 1.00 83.19 869 GLY A N 1
ATOM 6998 C CA . GLY A 1 869 ? -54.554 3.610 28.357 1.00 83.19 869 GLY A CA 1
ATOM 6999 C C . GLY A 1 869 ? -54.667 3.053 29.783 1.00 83.19 869 GLY A C 1
ATOM 7000 O O . GLY A 1 869 ? -55.344 3.636 30.642 1.00 83.19 869 GLY A O 1
ATOM 7001 N N . GLU A 1 870 ? -54.021 1.917 30.047 1.00 89.00 870 GLU A N 1
ATOM 7002 C CA . GLU A 1 870 ? -54.037 1.231 31.343 1.00 89.00 870 GLU A CA 1
ATOM 7003 C C . GLU A 1 870 ? -52.640 1.163 31.959 1.00 89.00 870 GLU A C 1
ATOM 7005 O O . GLU A 1 870 ? -51.657 0.981 31.255 1.00 89.00 870 GLU A O 1
ATOM 7010 N N . LEU A 1 871 ? -52.550 1.263 33.284 1.00 87.19 871 LEU A N 1
ATOM 7011 C CA . LEU A 1 871 ? -51.311 1.079 34.031 1.00 87.19 871 LEU A CA 1
ATOM 7012 C C . LEU A 1 871 ? -51.519 -0.004 35.089 1.00 87.19 871 LEU A C 1
ATOM 7014 O O . LEU A 1 871 ? -52.330 0.166 36.005 1.00 87.19 871 LEU A O 1
ATOM 7018 N N . ILE A 1 872 ? -50.797 -1.118 34.985 1.00 89.56 872 ILE A N 1
ATOM 7019 C CA . ILE A 1 872 ? -50.714 -2.088 36.081 1.00 89.56 872 ILE A CA 1
ATOM 7020 C C . ILE A 1 872 ? -49.525 -1.688 36.942 1.00 89.56 872 ILE A C 1
ATOM 7022 O O . ILE A 1 872 ? -48.395 -1.642 36.470 1.00 89.56 872 ILE A O 1
ATOM 7026 N N . ILE A 1 873 ? -49.797 -1.395 38.209 1.00 88.25 873 ILE A N 1
ATOM 7027 C CA . ILE A 1 873 ? -48.766 -1.191 39.217 1.00 88.25 873 ILE A CA 1
ATOM 7028 C C . ILE A 1 873 ? -48.504 -2.546 39.850 1.00 88.25 873 ILE A C 1
ATOM 7030 O O . ILE A 1 873 ? -49.322 -3.052 40.625 1.00 88.25 873 ILE A O 1
ATOM 7034 N N . ARG A 1 874 ? -47.372 -3.143 39.505 1.00 88.25 874 ARG A N 1
ATOM 7035 C CA . ARG A 1 874 ? -46.864 -4.344 40.144 1.00 88.25 874 ARG A CA 1
ATOM 7036 C C . ARG A 1 874 ? -45.783 -3.921 41.127 1.00 88.25 874 ARG A C 1
ATOM 7038 O O . ARG A 1 874 ? -44.693 -3.528 40.748 1.00 88.25 874 ARG A O 1
ATOM 7045 N N . VAL A 1 875 ? -46.107 -3.966 42.409 1.00 85.94 875 VAL A N 1
ATOM 7046 C CA . VAL A 1 875 ? -45.139 -3.700 43.467 1.00 85.94 875 VAL A CA 1
ATOM 7047 C C . VAL A 1 875 ? -44.405 -4.998 43.761 1.00 85.94 875 VAL A C 1
ATOM 7049 O O . VAL A 1 875 ? -45.024 -5.991 44.152 1.00 85.94 875 VAL A O 1
ATOM 7052 N N . HIS A 1 876 ? -43.098 -4.971 43.581 1.00 84.00 876 HIS A N 1
ATOM 7053 C CA . HIS A 1 876 ? -42.181 -6.010 43.989 1.00 84.00 876 HIS A CA 1
ATOM 7054 C C . HIS A 1 876 ? -41.556 -5.599 45.305 1.00 84.00 876 HIS A C 1
ATOM 7056 O O . HIS A 1 876 ? -40.992 -4.519 45.443 1.00 84.00 876 HIS A O 1
ATOM 7062 N N . LEU A 1 877 ? -41.650 -6.489 46.267 1.00 84.31 877 LEU A N 1
ATOM 7063 C CA . LEU A 1 877 ? -40.847 -6.471 47.462 1.00 84.31 877 LEU A CA 1
ATOM 7064 C C . LEU A 1 877 ? -39.796 -7.565 47.283 1.00 84.31 877 LEU A C 1
ATOM 7066 O O . LEU A 1 877 ? -40.139 -8.711 46.985 1.00 84.31 877 LEU A O 1
ATOM 7070 N N . LYS A 1 878 ? -38.517 -7.221 47.413 1.00 76.38 878 LYS A N 1
ATOM 7071 C CA . LYS A 1 878 ? -37.424 -8.190 47.254 1.00 76.38 878 LYS A CA 1
ATOM 7072 C C . LYS A 1 878 ? -37.629 -9.433 48.135 1.00 76.38 878 LYS A C 1
ATOM 7074 O O . LYS A 1 878 ? -38.165 -9.360 49.240 1.00 76.38 878 LYS A O 1
ATOM 7079 N N . SER A 1 879 ? -37.193 -10.599 47.652 1.00 68.94 879 SER A N 1
ATOM 7080 C CA . SER A 1 879 ? -37.345 -11.873 48.377 1.00 68.94 879 SER A CA 1
ATOM 7081 C C . SER A 1 879 ? -36.523 -11.984 49.659 1.00 68.94 879 SER A C 1
ATOM 7083 O O . SER A 1 879 ? -36.729 -12.928 50.418 1.00 68.94 879 SER A O 1
ATOM 7085 N N . ASP A 1 880 ? -35.553 -11.091 49.851 1.00 68.50 880 ASP A N 1
ATOM 7086 C CA . ASP A 1 880 ? -34.751 -10.989 51.072 1.00 68.50 880 ASP A CA 1
ATOM 7087 C C . ASP A 1 880 ? -35.588 -10.506 52.268 1.00 68.50 880 ASP A C 1
ATOM 7089 O O . ASP A 1 880 ? -35.243 -10.812 53.409 1.00 68.50 880 ASP A O 1
ATOM 7093 N N . TYR A 1 881 ? -36.730 -9.850 52.027 1.00 71.31 881 TYR A N 1
ATOM 7094 C CA . TYR A 1 881 ? -37.692 -9.551 53.079 1.00 71.31 881 TYR A CA 1
ATOM 7095 C C . TYR A 1 881 ? -38.284 -10.845 53.637 1.00 71.31 881 TYR A C 1
ATOM 7097 O O . TYR A 1 881 ? -38.782 -11.691 52.886 1.00 71.31 881 TYR A O 1
ATOM 7105 N N . PRO A 1 882 ? -38.311 -11.011 54.966 1.00 71.81 882 PRO A N 1
ATOM 7106 C CA . PRO A 1 882 ? -38.909 -12.187 55.567 1.00 71.81 882 PRO A CA 1
ATOM 7107 C C . PRO A 1 882 ? -40.375 -12.385 55.172 1.00 71.81 882 PRO A C 1
ATOM 7109 O O . PRO A 1 882 ? -41.185 -11.457 55.123 1.00 71.81 882 PRO A O 1
ATOM 7112 N N . ASN A 1 883 ? -40.723 -13.645 54.900 1.00 74.88 883 ASN A N 1
ATOM 7113 C CA . ASN A 1 883 ? -42.031 -14.038 54.368 1.00 74.88 883 ASN A CA 1
ATOM 7114 C C . ASN A 1 883 ? -43.209 -13.571 55.242 1.00 74.88 883 ASN A C 1
ATOM 7116 O O . ASN A 1 883 ? -44.285 -13.288 54.725 1.00 74.88 883 ASN A O 1
ATOM 7120 N N . ASN A 1 884 ? -43.010 -13.472 56.557 1.00 73.81 884 ASN A N 1
ATOM 7121 C CA . ASN A 1 884 ? -43.978 -12.942 57.520 1.00 73.81 884 ASN A CA 1
ATOM 7122 C C . ASN A 1 884 ? -44.254 -11.435 57.332 1.00 73.81 884 ASN A C 1
ATOM 7124 O O . ASN A 1 884 ? -45.413 -11.040 57.403 1.00 73.81 884 ASN A O 1
ATOM 7128 N N . ILE A 1 885 ? -43.243 -10.612 57.020 1.00 77.25 885 ILE A N 1
ATOM 7129 C CA . ILE A 1 885 ? -43.425 -9.177 56.722 1.00 77.25 885 ILE A CA 1
ATOM 7130 C C . ILE A 1 885 ? -44.190 -9.000 55.404 1.00 77.25 885 ILE A C 1
ATOM 7132 O O . ILE A 1 885 ? -45.145 -8.220 55.319 1.00 77.25 885 ILE A O 1
ATOM 7136 N N . ALA A 1 886 ? -43.799 -9.754 54.375 1.00 76.00 886 ALA A N 1
ATOM 7137 C CA . ALA A 1 886 ? -44.382 -9.644 53.042 1.00 76.00 886 ALA A CA 1
ATOM 7138 C C . ALA A 1 886 ? -45.857 -10.083 53.002 1.00 76.00 886 ALA A C 1
ATOM 7140 O O . ALA A 1 886 ? -46.711 -9.385 52.447 1.00 76.00 886 ALA A O 1
ATOM 7141 N N . THR A 1 887 ? -46.174 -11.217 53.636 1.00 77.38 887 THR A N 1
ATOM 7142 C CA . THR A 1 887 ? -47.545 -11.757 53.683 1.00 77.38 887 THR A CA 1
ATOM 7143 C C . THR A 1 887 ? -48.489 -10.870 54.496 1.00 77.38 887 THR A C 1
ATOM 7145 O O . THR A 1 887 ? -49.603 -10.611 54.039 1.00 77.38 887 THR A O 1
ATOM 7148 N N . GLN A 1 888 ? -48.038 -10.312 55.629 1.00 79.56 888 GLN A N 1
ATOM 7149 C CA . GLN A 1 888 ? -48.810 -9.348 56.428 1.00 79.56 888 GLN A CA 1
ATOM 7150 C C . GLN A 1 888 ? -49.172 -8.077 55.634 1.00 79.56 888 GLN A C 1
ATOM 7152 O O . GLN A 1 888 ? -50.227 -7.486 55.854 1.00 79.56 888 GLN A O 1
ATOM 7157 N N . SER A 1 889 ? -48.345 -7.697 54.656 1.00 81.44 889 SER A N 1
ATOM 7158 C CA . SER A 1 889 ? -48.555 -6.532 53.781 1.00 81.44 889 SER A CA 1
ATOM 7159 C C . SER A 1 889 ? -49.254 -6.864 52.447 1.00 81.44 889 SER A C 1
ATOM 7161 O O . SER A 1 889 ? -49.281 -6.048 51.519 1.00 81.44 889 SER A O 1
ATOM 7163 N N . SER A 1 890 ? -49.881 -8.046 52.356 1.00 80.31 890 SER A N 1
ATOM 7164 C CA . SER A 1 890 ? -50.629 -8.549 51.187 1.00 80.31 890 SER A CA 1
ATOM 7165 C C . SER A 1 890 ? -49.795 -8.822 49.926 1.00 80.31 890 SER A C 1
ATOM 7167 O O . SER A 1 890 ? -50.355 -8.880 48.827 1.00 80.31 890 SER A O 1
ATOM 7169 N N . PHE A 1 891 ? -48.481 -9.013 50.054 1.00 83.06 891 PHE A N 1
ATOM 7170 C CA . PHE A 1 891 ? -47.656 -9.491 48.947 1.00 83.06 891 PHE A CA 1
ATOM 7171 C C . PHE A 1 891 ? -47.687 -11.021 48.860 1.00 83.06 891 PHE A C 1
ATOM 7173 O O . PHE A 1 891 ? -47.766 -11.724 49.870 1.00 83.06 891 PHE A O 1
ATOM 7180 N N . ARG A 1 892 ? -47.611 -11.554 47.639 1.00 84.56 892 ARG A N 1
ATOM 7181 C CA . ARG A 1 892 ? -47.600 -12.996 47.363 1.00 84.56 892 ARG A CA 1
ATOM 7182 C C . ARG A 1 892 ? -46.218 -13.431 46.903 1.00 84.56 892 ARG A C 1
ATOM 7184 O O . ARG A 1 892 ? -45.635 -12.793 46.035 1.00 84.56 892 ARG A O 1
ATOM 7191 N N . LYS A 1 893 ? -45.710 -14.528 47.463 1.00 80.56 893 LYS A N 1
ATOM 7192 C CA . LYS A 1 893 ? -44.403 -15.074 47.083 1.00 80.56 893 LYS A CA 1
ATOM 7193 C C . LYS A 1 893 ? -44.426 -15.569 45.634 1.00 80.56 893 LYS A C 1
ATOM 7195 O O . LYS A 1 893 ? -45.288 -16.368 45.272 1.00 80.56 893 LYS A O 1
ATOM 7200 N N . ASN A 1 894 ? -43.463 -15.126 44.839 1.00 77.81 894 ASN A N 1
ATOM 7201 C CA . ASN A 1 894 ? -43.168 -15.593 43.490 1.00 77.81 894 ASN A CA 1
ATOM 7202 C C . ASN A 1 894 ? -41.705 -16.100 43.435 1.00 77.81 894 ASN A C 1
ATOM 7204 O O . ASN A 1 894 ? -41.001 -16.074 44.444 1.00 77.81 894 ASN A O 1
ATOM 7208 N N . LYS A 1 895 ? -41.247 -16.644 42.297 1.00 70.62 895 LYS A N 1
ATOM 7209 C CA . LYS A 1 895 ? -39.986 -17.414 42.158 1.00 70.62 895 LYS A CA 1
ATOM 7210 C C . LYS A 1 895 ? -38.689 -16.700 42.598 1.00 70.62 895 LYS A C 1
ATOM 7212 O O . LYS A 1 895 ? -37.673 -17.380 42.703 1.00 70.62 895 LYS A O 1
ATOM 7217 N N . GLY A 1 896 ? -38.710 -15.399 42.891 1.00 69.06 896 GLY A N 1
ATOM 7218 C CA . GLY A 1 896 ? -37.547 -14.656 43.396 1.00 69.06 896 GLY A CA 1
ATOM 7219 C C . GLY A 1 896 ? -37.873 -13.348 44.126 1.00 69.06 896 GLY A C 1
ATOM 7220 O O . GLY A 1 896 ? -36.972 -12.554 44.353 1.00 69.06 896 GLY A O 1
ATOM 7221 N N . ASP A 1 897 ? -39.137 -13.106 44.478 1.00 78.12 897 ASP A N 1
ATOM 7222 C CA . ASP A 1 897 ? -39.636 -11.861 45.075 1.00 78.12 897 ASP A CA 1
ATOM 7223 C C . ASP A 1 897 ? -41.050 -12.044 45.657 1.00 78.12 897 ASP A C 1
ATOM 7225 O O . ASP A 1 897 ? -41.668 -13.109 45.568 1.00 78.12 897 ASP A O 1
ATOM 7229 N N . PHE A 1 898 ? -41.562 -10.999 46.294 1.00 83.31 898 PHE A N 1
ATOM 7230 C CA . PHE A 1 898 ? -42.924 -10.882 46.786 1.00 83.31 898 PHE A CA 1
ATOM 7231 C C . PHE A 1 898 ? -43.666 -9.849 45.945 1.00 83.31 898 PHE A C 1
ATOM 7233 O O . PHE A 1 898 ? -43.234 -8.710 45.844 1.00 83.31 898 PHE A O 1
ATOM 7240 N N . ILE A 1 899 ? -44.796 -10.217 45.347 1.00 87.00 899 ILE A N 1
ATOM 7241 C CA . ILE A 1 899 ? -45.478 -9.374 44.362 1.00 87.00 899 ILE A CA 1
ATOM 7242 C C . ILE A 1 899 ? -46.880 -8.996 44.831 1.00 87.00 899 ILE A C 1
ATOM 7244 O O . ILE A 1 899 ? -47.629 -9.823 45.363 1.00 87.00 899 ILE A O 1
ATOM 7248 N N . ARG A 1 900 ? -47.257 -7.743 44.576 1.00 88.44 900 ARG A N 1
ATOM 7249 C CA . ARG A 1 900 ? -48.620 -7.228 44.701 1.00 88.44 900 ARG A CA 1
ATOM 7250 C C . ARG A 1 900 ? -48.987 -6.420 43.457 1.00 88.44 900 ARG A C 1
ATOM 7252 O O . ARG A 1 900 ? -48.369 -5.403 43.178 1.00 88.44 900 ARG A O 1
ATOM 7259 N N . GLU A 1 901 ? -50.021 -6.835 42.731 1.00 87.75 901 GLU A N 1
ATOM 7260 C CA . GLU A 1 901 ? -50.487 -6.137 41.524 1.00 87.75 901 GLU A CA 1
ATOM 7261 C C . GLU A 1 901 ? -51.763 -5.336 41.770 1.00 87.75 901 GLU A C 1
ATOM 7263 O O . GLU A 1 901 ? -52.675 -5.763 42.482 1.00 87.75 901 GLU A O 1
ATOM 7268 N N . THR A 1 902 ? -51.859 -4.159 41.159 1.00 87.38 902 THR A N 1
ATOM 7269 C CA . THR A 1 902 ? -53.065 -3.330 41.160 1.00 87.38 902 THR A CA 1
ATOM 7270 C C . THR A 1 902 ? -53.204 -2.596 39.828 1.00 87.38 902 THR A C 1
ATOM 7272 O O . THR A 1 902 ? -52.324 -1.846 39.422 1.00 87.38 902 THR A O 1
ATOM 7275 N N . LYS A 1 903 ? -54.337 -2.792 39.146 1.00 88.44 903 LYS A N 1
ATOM 7276 C CA . LYS A 1 903 ? -54.649 -2.159 37.856 1.00 88.44 903 LYS A CA 1
ATOM 7277 C C . LYS A 1 903 ? -55.313 -0.787 38.036 1.00 88.44 903 LYS A C 1
ATOM 7279 O O . LYS A 1 903 ? -56.283 -0.672 38.792 1.00 88.44 903 LYS A O 1
ATOM 7284 N N . ILE A 1 904 ? -54.833 0.215 37.295 1.00 88.19 904 ILE A N 1
ATOM 7285 C CA . ILE A 1 904 ? -55.392 1.572 37.194 1.00 88.19 904 ILE A CA 1
ATOM 7286 C C . ILE A 1 904 ? -55.729 1.881 35.727 1.00 88.19 904 ILE A C 1
ATOM 7288 O O . ILE A 1 904 ? -54.891 1.731 34.846 1.00 88.19 904 ILE A O 1
ATOM 7292 N N . THR A 1 905 ? -56.949 2.346 35.455 1.00 86.75 905 THR A N 1
ATOM 7293 C CA . THR A 1 905 ? -57.430 2.680 34.100 1.00 86.75 905 THR A CA 1
ATOM 7294 C C . THR A 1 905 ? -57.687 4.185 33.928 1.00 86.75 905 THR A C 1
ATOM 7296 O O . THR A 1 905 ? -57.881 4.901 34.922 1.00 86.75 905 THR A O 1
ATOM 7299 N N . GLY A 1 906 ? -57.701 4.658 32.669 1.00 80.88 906 GLY A N 1
ATOM 7300 C CA . GLY A 1 906 ? -58.152 6.006 32.280 1.00 80.88 906 GLY A CA 1
ATOM 7301 C C . GLY A 1 906 ? -57.087 6.962 31.716 1.00 80.88 906 GLY A C 1
ATOM 7302 O O . GLY A 1 906 ? -57.357 8.161 31.642 1.00 80.88 906 GLY A O 1
ATOM 7303 N N . PHE A 1 907 ? -55.905 6.471 31.335 1.00 86.25 907 PHE A N 1
ATOM 7304 C CA . PHE A 1 907 ? -54.795 7.276 30.802 1.00 86.25 907 PHE A CA 1
ATOM 7305 C C . PHE A 1 907 ? -54.909 7.519 29.275 1.00 86.25 907 PHE A C 1
ATOM 7307 O O . PHE A 1 907 ? -55.875 7.079 28.639 1.00 86.25 907 PHE A O 1
ATOM 7314 N N . LYS A 1 908 ? -53.976 8.292 28.701 1.00 80.56 908 LYS A N 1
ATOM 7315 C CA . LYS A 1 908 ? -53.844 8.588 27.254 1.00 80.56 908 LYS A CA 1
ATOM 7316 C C . LYS A 1 908 ? -53.167 7.420 26.511 1.00 80.56 908 LYS A C 1
ATOM 7318 O O . LYS A 1 908 ? -52.350 6.738 27.117 1.00 80.56 908 LYS A O 1
ATOM 7323 N N . THR A 1 909 ? -53.463 7.178 25.234 1.00 78.31 909 THR A N 1
ATOM 7324 C CA . THR A 1 909 ? -52.875 6.058 24.467 1.00 78.31 909 THR A CA 1
ATOM 7325 C C . THR A 1 909 ? -51.633 6.433 23.638 1.00 78.31 909 THR A C 1
ATOM 7327 O O . THR A 1 909 ? -51.330 7.610 23.435 1.00 78.31 909 THR A O 1
ATOM 7330 N N . ASN A 1 910 ? -50.885 5.430 23.161 1.00 67.69 910 ASN A N 1
ATOM 7331 C CA . ASN A 1 910 ? -49.696 5.582 22.316 1.00 67.69 910 ASN A CA 1
ATOM 7332 C C . ASN A 1 910 ? -50.029 6.147 20.941 1.00 67.69 910 ASN A C 1
ATOM 7334 O O . ASN A 1 910 ? -49.316 7.036 20.470 1.00 67.69 910 ASN A O 1
ATOM 7338 N N . ASP A 1 911 ? -51.110 5.666 20.333 1.00 63.16 911 ASP A N 1
ATOM 7339 C CA . ASP A 1 911 ? -51.623 6.213 19.081 1.00 63.16 911 ASP A CA 1
ATOM 7340 C C . ASP A 1 911 ? -51.978 7.690 19.259 1.00 63.16 911 ASP A C 1
ATOM 7342 O O . ASP A 1 911 ? -51.524 8.526 18.483 1.00 63.16 911 ASP A O 1
ATOM 7346 N N . GLU A 1 912 ? -52.657 8.048 20.353 1.00 64.81 912 GLU A N 1
ATOM 7347 C CA . GLU A 1 912 ? -53.002 9.440 20.663 1.00 64.81 912 GLU A CA 1
ATOM 7348 C C . GLU A 1 912 ? -51.783 10.351 20.916 1.00 64.81 912 GLU A C 1
ATOM 7350 O O . GLU A 1 912 ? -51.922 11.572 20.817 1.00 64.81 912 GLU A O 1
ATOM 7355 N N . TYR A 1 913 ? -50.604 9.816 21.255 1.00 67.06 913 TYR A N 1
ATOM 7356 C CA . TYR A 1 913 ? -49.377 10.598 21.476 1.00 67.06 913 TYR A CA 1
ATOM 7357 C C . TYR A 1 913 ? -48.452 10.642 20.256 1.00 67.06 913 TYR A C 1
ATOM 7359 O O . TYR A 1 913 ? -47.933 11.702 19.916 1.00 67.06 913 TYR A O 1
ATOM 7367 N N . LYS A 1 914 ? -48.221 9.514 19.574 1.00 60.25 914 LYS A N 1
ATOM 7368 C CA . LYS A 1 914 ? -47.299 9.450 18.424 1.00 60.25 914 LYS A CA 1
ATOM 7369 C C . LYS A 1 914 ? -47.794 10.308 17.266 1.00 60.25 914 LYS A C 1
ATOM 7371 O O . LYS A 1 914 ? -47.013 11.057 16.683 1.00 60.25 914 LYS A O 1
ATOM 7376 N N . THR A 1 915 ? -49.103 10.314 17.015 1.00 64.94 915 THR A N 1
ATOM 7377 C CA . THR A 1 915 ? -49.697 11.157 15.971 1.00 64.94 915 THR A CA 1
ATOM 7378 C C . THR A 1 915 ? -49.577 12.656 16.253 1.00 64.94 915 THR A C 1
ATOM 7380 O O . THR A 1 915 ? -49.888 13.453 15.372 1.00 64.94 915 THR A O 1
ATOM 7383 N N . GLN A 1 916 ? -49.157 13.075 17.452 1.00 70.06 916 GLN A N 1
ATOM 7384 C CA . GLN A 1 916 ? -48.984 14.492 17.781 1.00 70.06 916 GLN A CA 1
ATOM 7385 C C . GLN A 1 916 ? -47.662 15.055 17.237 1.00 70.06 916 GLN A C 1
ATOM 7387 O O . GLN A 1 916 ? -47.658 16.181 16.752 1.00 70.06 916 GLN A O 1
ATOM 7392 N N . TYR A 1 917 ? -46.570 14.284 17.223 1.00 70.19 917 TYR A N 1
ATOM 7393 C CA . TYR A 1 917 ? -45.223 14.807 16.922 1.00 70.19 917 TYR A CA 1
ATOM 7394 C C . TYR A 1 917 ? -44.499 14.104 15.763 1.00 70.19 917 TYR A C 1
ATOM 7396 O O . TYR A 1 917 ? -43.348 14.423 15.475 1.00 70.19 917 TYR A O 1
ATOM 7404 N N . GLU A 1 918 ? -45.139 13.139 15.101 1.00 74.69 918 GLU A N 1
ATOM 7405 C CA . GLU A 1 918 ? -44.530 12.387 14.002 1.00 74.69 918 GLU A CA 1
ATOM 7406 C C . GLU A 1 918 ? -44.393 13.219 12.716 1.00 74.69 918 GLU A C 1
ATOM 7408 O O . GLU A 1 918 ? -45.307 13.939 12.312 1.00 74.69 918 GLU A O 1
ATOM 7413 N N . LEU A 1 919 ? -43.254 13.066 12.039 1.00 76.56 919 LEU A N 1
ATOM 7414 C CA . LEU A 1 919 ? -43.069 13.477 10.654 1.00 76.56 919 LEU A CA 1
ATOM 7415 C C . LEU A 1 919 ? -42.821 12.226 9.808 1.00 76.56 919 LEU A C 1
ATOM 7417 O O . LEU A 1 919 ? -41.774 11.591 9.933 1.00 76.56 919 LEU A O 1
ATOM 7421 N N . SER A 1 920 ? -43.761 11.885 8.933 1.00 81.31 920 SER A N 1
ATOM 7422 C CA . SER A 1 920 ? -43.586 10.792 7.977 1.00 81.31 920 SER A CA 1
ATOM 7423 C C . SER A 1 920 ? -43.081 11.372 6.658 1.00 81.31 920 SER A C 1
ATOM 7425 O O . SER A 1 920 ? -43.720 12.250 6.070 1.00 81.31 920 SER A O 1
ATOM 7427 N N . PHE A 1 921 ? -41.925 10.899 6.194 1.00 85.00 921 PHE A N 1
ATOM 7428 C CA . PHE A 1 921 ? -41.415 11.207 4.859 1.00 85.00 921 PHE A CA 1
ATOM 7429 C C . PHE A 1 921 ? -42.011 10.252 3.833 1.00 85.00 921 PHE A C 1
ATOM 7431 O O . PHE A 1 921 ? -42.272 9.091 4.141 1.00 85.00 921 PHE A O 1
ATOM 7438 N N . VAL A 1 922 ? -42.130 10.725 2.594 1.00 85.62 922 VAL A N 1
ATOM 7439 C CA . VAL A 1 922 ? -42.430 9.875 1.443 1.00 85.62 922 VAL A CA 1
ATOM 7440 C C . VAL A 1 922 ? -41.421 8.729 1.417 1.00 85.62 922 VAL A C 1
ATOM 7442 O O . VAL A 1 922 ? -40.211 8.954 1.474 1.00 85.62 922 VAL A O 1
ATOM 7445 N N . ASN A 1 923 ? -41.914 7.494 1.327 1.00 79.56 923 ASN A N 1
ATOM 7446 C CA . ASN A 1 923 ? -41.057 6.314 1.238 1.00 79.56 923 ASN A CA 1
ATOM 7447 C C . ASN A 1 923 ? -40.039 6.465 0.089 1.00 79.56 923 ASN A C 1
ATOM 7449 O O . ASN A 1 923 ? -40.419 6.799 -1.031 1.00 79.56 923 ASN A O 1
ATOM 7453 N N . ASP A 1 924 ? -38.761 6.163 0.344 1.00 75.25 924 ASP A N 1
ATOM 7454 C CA . ASP A 1 924 ? -37.672 6.270 -0.644 1.00 75.25 924 ASP A CA 1
ATOM 7455 C C . ASP A 1 924 ? -37.958 5.474 -1.938 1.00 75.25 924 ASP A C 1
ATOM 7457 O O . ASP A 1 924 ? -37.437 5.785 -3.002 1.00 75.25 924 ASP A O 1
ATOM 7461 N N . ASN A 1 925 ? -38.823 4.460 -1.886 1.00 75.38 925 ASN A N 1
ATOM 7462 C CA . ASN A 1 925 ? -39.198 3.632 -3.037 1.00 75.38 925 ASN A CA 1
ATOM 7463 C C . ASN A 1 925 ? -40.537 4.033 -3.681 1.00 75.38 925 ASN A C 1
ATOM 7465 O O . ASN A 1 925 ? -41.051 3.300 -4.529 1.00 75.38 925 ASN A O 1
ATOM 7469 N N . ASN A 1 926 ? -41.137 5.140 -3.240 1.00 80.06 926 ASN A N 1
ATOM 7470 C CA . ASN A 1 926 ? -42.407 5.620 -3.762 1.00 80.06 926 ASN A CA 1
ATOM 7471 C C . ASN A 1 926 ? -42.215 6.209 -5.168 1.00 80.06 926 ASN A C 1
ATOM 7473 O O . ASN A 1 926 ? -41.338 7.045 -5.376 1.00 80.06 926 ASN A O 1
ATOM 7477 N N . HIS A 1 927 ? -43.085 5.816 -6.101 1.00 78.06 927 HIS A N 1
ATOM 7478 C CA . HIS A 1 927 ? -43.081 6.261 -7.500 1.00 78.06 927 HIS A CA 1
ATOM 7479 C C . HIS A 1 927 ? -43.123 7.788 -7.679 1.00 78.06 927 HIS A C 1
ATOM 7481 O O . HIS A 1 927 ? -42.671 8.324 -8.685 1.00 78.06 927 HIS A O 1
ATOM 7487 N N . ILE A 1 928 ? -43.618 8.514 -6.673 1.00 81.50 928 ILE A N 1
ATOM 7488 C CA . ILE A 1 928 ? -43.624 9.982 -6.638 1.00 81.50 928 ILE A CA 1
ATOM 7489 C C . ILE A 1 928 ? -42.203 10.578 -6.748 1.00 81.50 928 ILE A C 1
ATOM 7491 O O . ILE A 1 928 ? -42.051 11.715 -7.199 1.00 81.50 928 ILE A O 1
ATOM 7495 N N . LEU A 1 929 ? -41.167 9.824 -6.355 1.00 84.50 929 LEU A N 1
ATOM 7496 C CA . LEU A 1 929 ? -39.760 10.230 -6.428 1.00 84.50 929 LEU A CA 1
ATOM 7497 C C . LEU A 1 929 ? -39.066 9.800 -7.734 1.00 84.50 929 LEU A C 1
ATOM 7499 O O . LEU A 1 929 ? -37.914 10.175 -7.950 1.00 84.50 929 LEU A O 1
ATOM 7503 N N . ASP A 1 930 ? -39.730 9.036 -8.607 1.00 78.12 930 ASP A N 1
ATOM 7504 C CA . ASP A 1 930 ? -39.094 8.454 -9.796 1.00 78.12 930 ASP A CA 1
ATOM 7505 C C . ASP A 1 930 ? -38.573 9.532 -10.757 1.00 78.12 930 ASP A C 1
ATOM 7507 O O . ASP A 1 930 ? -37.481 9.388 -11.301 1.00 78.12 930 ASP A O 1
ATOM 7511 N N . GLU A 1 931 ? -39.303 10.640 -10.930 1.00 79.69 931 GLU A N 1
ATOM 7512 C CA . GLU A 1 931 ? -38.908 11.736 -11.829 1.00 79.69 931 GLU A CA 1
ATOM 7513 C C . GLU A 1 931 ? -37.660 12.481 -11.345 1.00 79.69 931 GLU A C 1
ATOM 7515 O O . GLU A 1 931 ? -36.753 12.743 -12.135 1.00 79.69 931 GLU A O 1
ATOM 7520 N N . ILE A 1 932 ? -37.564 12.779 -10.045 1.00 83.50 932 ILE A N 1
ATOM 7521 C CA . ILE A 1 932 ? -36.388 13.466 -9.500 1.00 83.50 932 ILE A CA 1
ATOM 7522 C C . ILE A 1 932 ? -35.162 12.541 -9.433 1.00 83.50 932 ILE A C 1
ATOM 7524 O O . ILE A 1 932 ? -34.038 12.999 -9.628 1.00 83.50 932 ILE A O 1
ATOM 7528 N N . LYS A 1 933 ? -35.350 11.228 -9.238 1.00 84.00 933 LYS A N 1
ATOM 7529 C CA . LYS A 1 933 ? -34.250 10.247 -9.155 1.00 84.00 933 LYS A CA 1
ATOM 7530 C C . LYS A 1 933 ? -33.522 9.986 -10.474 1.00 84.00 933 LYS A C 1
ATOM 7532 O O . LYS A 1 933 ? -32.452 9.373 -10.464 1.00 84.00 933 LYS A O 1
ATOM 7537 N N . LYS A 1 934 ? -34.055 10.487 -11.591 1.00 77.81 934 LYS A N 1
ATOM 7538 C CA . LYS A 1 934 ? -33.384 10.487 -12.901 1.00 77.81 934 LYS A CA 1
ATOM 7539 C C . LYS A 1 934 ? -32.158 11.393 -12.934 1.00 77.81 934 LYS A C 1
ATOM 7541 O O . LYS A 1 934 ? -31.304 11.196 -13.787 1.00 77.81 934 LYS A O 1
ATOM 7546 N N . PHE A 1 935 ? -32.069 12.365 -12.034 1.00 79.38 935 PHE A N 1
ATOM 7547 C CA . PHE A 1 935 ? -30.972 13.325 -11.986 1.00 79.38 935 PHE A CA 1
ATOM 7548 C C . PHE A 1 935 ? -29.956 12.935 -10.913 1.00 79.38 935 PHE A C 1
ATOM 7550 O O . PHE A 1 935 ? -30.303 12.319 -9.900 1.00 79.38 935 PHE A O 1
ATOM 7557 N N . THR A 1 936 ? -28.692 13.294 -11.125 1.00 78.94 936 THR A N 1
ATOM 7558 C CA . THR A 1 936 ? -27.657 13.104 -10.106 1.00 78.94 936 THR A CA 1
ATOM 7559 C C . THR A 1 936 ? -27.843 14.111 -8.965 1.00 78.94 936 THR A C 1
ATOM 7561 O O . THR A 1 936 ? -28.375 15.205 -9.193 1.00 78.94 936 THR A O 1
ATOM 7564 N N . PRO A 1 937 ? -27.394 13.811 -7.731 1.00 84.00 937 PRO A N 1
ATOM 7565 C CA . PRO A 1 937 ? -27.449 14.771 -6.631 1.00 84.00 937 PRO A CA 1
ATOM 7566 C C . PRO A 1 937 ? -26.834 16.134 -6.983 1.00 84.00 937 PRO A C 1
ATOM 7568 O O . PRO A 1 937 ? -27.372 17.162 -6.575 1.00 84.00 937 PRO A O 1
ATOM 7571 N N . LYS A 1 938 ? -25.763 16.173 -7.791 1.00 78.62 938 LYS A N 1
ATOM 7572 C CA . LYS A 1 938 ? -25.158 17.430 -8.250 1.00 78.62 938 LYS A CA 1
ATOM 7573 C C . LYS A 1 938 ? -26.019 18.181 -9.265 1.00 78.62 938 LYS A C 1
ATOM 7575 O O . LYS A 1 938 ? -26.106 19.402 -9.174 1.00 78.62 938 LYS A O 1
ATOM 7580 N N . GLN A 1 939 ? -26.673 17.484 -10.195 1.00 79.06 939 GLN A N 1
ATOM 7581 C CA . GLN A 1 939 ? -27.630 18.096 -11.129 1.00 79.06 939 GLN A CA 1
ATOM 7582 C C . GLN A 1 939 ? -28.834 18.690 -10.392 1.00 79.06 939 GLN A C 1
ATOM 7584 O O . GLN A 1 939 ? -29.293 19.784 -10.727 1.00 79.06 939 GLN A O 1
ATOM 7589 N N . ILE A 1 940 ? -29.310 17.995 -9.358 1.00 83.50 940 ILE A N 1
ATOM 7590 C CA . ILE A 1 940 ? -30.383 18.471 -8.483 1.00 83.50 940 ILE A CA 1
ATOM 7591 C C . ILE A 1 940 ? -29.914 19.722 -7.729 1.00 83.50 940 ILE A C 1
ATOM 7593 O O . ILE A 1 940 ? -30.589 20.745 -7.782 1.00 83.50 940 ILE A O 1
ATOM 7597 N N . GLU A 1 941 ? -28.725 19.690 -7.116 1.00 84.69 941 GLU A N 1
ATOM 7598 C CA . GLU A 1 941 ? -28.140 20.852 -6.435 1.00 84.69 941 GLU A CA 1
ATOM 7599 C C . GLU A 1 941 ? -27.988 22.061 -7.373 1.00 84.69 941 GLU A C 1
ATOM 7601 O O . GLU A 1 941 ? -28.375 23.171 -7.013 1.00 84.69 941 GLU A O 1
ATOM 7606 N N . GLN A 1 942 ? -27.445 21.859 -8.578 1.00 77.06 942 GLN A N 1
ATOM 7607 C CA . GLN A 1 942 ? -27.242 22.917 -9.575 1.00 77.06 942 GLN A CA 1
ATOM 7608 C C . GLN A 1 942 ? -28.563 23.554 -10.021 1.00 77.06 942 GLN A C 1
ATOM 7610 O O . GLN A 1 942 ? -28.637 24.777 -10.131 1.00 77.06 942 GLN A O 1
ATOM 7615 N N . SER A 1 943 ? -29.601 22.740 -10.226 1.00 76.94 943 SER A N 1
ATOM 7616 C CA . SER A 1 943 ? -30.929 23.217 -10.641 1.00 76.94 943 SER A CA 1
ATOM 7617 C C . SER A 1 943 ? -31.638 24.002 -9.529 1.00 76.94 943 SER A C 1
ATOM 7619 O O . SER A 1 943 ? -32.463 24.867 -9.803 1.00 76.94 943 SER A O 1
ATOM 7621 N N . ILE A 1 944 ? -31.310 23.708 -8.267 1.00 81.62 944 ILE A N 1
ATOM 7622 C CA . ILE A 1 944 ? -31.939 24.287 -7.074 1.00 81.62 944 ILE A CA 1
ATOM 7623 C C . ILE A 1 944 ? -31.182 25.521 -6.545 1.00 81.62 944 ILE A C 1
ATOM 7625 O O . ILE A 1 944 ? -31.802 26.419 -5.978 1.00 81.62 944 ILE A O 1
ATOM 7629 N N . LYS A 1 945 ? -29.853 25.594 -6.715 1.00 72.12 945 LYS A N 1
ATOM 7630 C CA . LYS A 1 945 ? -28.979 26.644 -6.145 1.00 72.12 945 LYS A CA 1
ATOM 7631 C C . LYS A 1 945 ? -28.470 27.676 -7.163 1.00 72.12 945 LYS A C 1
ATOM 7633 O O . LYS A 1 945 ? -27.377 28.206 -6.963 1.00 72.12 945 LYS A O 1
ATOM 7638 N N . ILE A 1 946 ? -29.203 27.942 -8.250 1.00 61.06 946 ILE A N 1
ATOM 7639 C CA . ILE A 1 946 ? -28.755 28.769 -9.392 1.00 61.06 946 ILE A CA 1
ATOM 7640 C C . ILE A 1 946 ? -27.951 30.006 -8.934 1.00 61.06 946 ILE A C 1
ATOM 7642 O O . ILE A 1 946 ? -28.500 30.958 -8.383 1.00 61.06 946 ILE A O 1
ATOM 7646 N N . LYS A 1 947 ? -26.637 29.993 -9.202 1.00 49.16 947 LYS A N 1
ATOM 7647 C CA . LYS A 1 947 ? -25.821 31.203 -9.355 1.00 49.16 947 LYS A CA 1
ATOM 7648 C C . LYS A 1 947 ? -25.799 31.520 -10.845 1.00 49.16 947 LYS A C 1
ATOM 7650 O O . LYS A 1 947 ? -25.584 30.621 -11.653 1.00 49.16 947 LYS A O 1
ATOM 7655 N N . GLU A 1 948 ? -26.080 32.772 -11.176 1.00 46.50 948 GLU A N 1
ATOM 7656 C CA . GLU A 1 948 ? -26.176 33.329 -12.529 1.00 46.50 948 GLU A CA 1
ATOM 7657 C C . GLU A 1 948 ? -25.157 32.717 -13.522 1.00 46.50 948 GLU A C 1
ATOM 7659 O O . GLU A 1 948 ? -23.970 32.623 -13.210 1.00 46.50 948 GLU A O 1
ATOM 7664 N N . ASN A 1 949 ? -25.644 32.358 -14.724 1.00 43.69 949 ASN A N 1
ATOM 7665 C CA . ASN A 1 949 ? -24.923 31.943 -15.952 1.00 43.69 949 ASN A CA 1
ATOM 7666 C C . ASN A 1 949 ? -24.867 30.458 -16.373 1.00 43.69 949 ASN A C 1
ATOM 7668 O O . ASN A 1 949 ? -24.038 30.115 -17.214 1.00 43.69 949 ASN A O 1
ATOM 7672 N N . VAL A 1 950 ? -25.776 29.580 -15.933 1.00 50.62 950 VAL A N 1
ATOM 7673 C CA . VAL A 1 950 ? -25.956 28.274 -16.608 1.00 50.62 950 VAL A CA 1
ATOM 7674 C C . VAL A 1 950 ? -27.438 28.013 -16.875 1.00 50.62 950 VAL A C 1
ATOM 7676 O O . VAL A 1 950 ? -28.204 27.782 -15.941 1.00 50.62 950 VAL A O 1
ATOM 7679 N N . GLU A 1 951 ? -27.851 28.032 -18.147 1.00 47.56 951 GLU A N 1
ATOM 7680 C CA . GLU A 1 951 ? -29.160 27.528 -18.589 1.00 47.56 951 GLU A CA 1
ATOM 7681 C C . GLU A 1 951 ? -29.228 26.009 -18.354 1.00 47.56 951 GLU A C 1
ATOM 7683 O O . GLU A 1 951 ? -28.964 25.199 -19.242 1.00 47.56 951 GLU A O 1
ATOM 7688 N N . SER A 1 952 ? -29.553 25.593 -17.129 1.00 52.00 952 SER A N 1
ATOM 7689 C CA . SER A 1 952 ? -29.948 24.210 -16.861 1.00 52.00 952 SER A CA 1
ATOM 7690 C C . SER A 1 952 ? -31.448 24.065 -17.148 1.00 52.00 952 SER A C 1
ATOM 7692 O O . SER A 1 952 ? -32.301 24.531 -16.402 1.00 52.00 952 SER A O 1
ATOM 7694 N N . ASN A 1 953 ? -31.779 23.452 -18.288 1.00 53.03 953 ASN A N 1
ATOM 7695 C CA . ASN A 1 953 ? -33.145 23.343 -18.825 1.00 53.03 953 ASN A CA 1
ATOM 7696 C C . ASN A 1 953 ? -34.004 22.220 -18.198 1.00 53.03 953 ASN A C 1
ATOM 7698 O O . ASN A 1 953 ? -35.027 21.833 -18.768 1.00 53.03 953 ASN A O 1
ATOM 7702 N N . PHE A 1 954 ? -33.620 21.658 -17.048 1.00 66.69 954 PHE A N 1
ATOM 7703 C CA . PHE A 1 954 ? -34.302 20.487 -16.485 1.00 66.69 954 PHE A CA 1
ATOM 7704 C C . PHE A 1 954 ? -35.227 20.874 -15.327 1.00 66.69 954 PHE A C 1
ATOM 7706 O O . PHE A 1 954 ? -34.791 21.394 -14.304 1.00 66.69 954 PHE A O 1
ATOM 7713 N N . LYS A 1 955 ? -36.531 20.608 -15.482 1.00 70.00 955 LYS A N 1
ATOM 7714 C CA . LYS A 1 955 ? -37.535 20.831 -14.433 1.00 70.00 955 LYS A CA 1
ATOM 7715 C C . LYS A 1 955 ? -37.514 19.664 -13.449 1.00 70.00 955 LYS A C 1
ATOM 7717 O O . LYS A 1 955 ? -37.897 18.553 -13.809 1.00 70.00 955 LYS A O 1
ATOM 7722 N N . LEU A 1 956 ? -37.097 19.921 -12.212 1.00 83.06 956 LEU A N 1
ATOM 7723 C CA . LEU A 1 956 ? -37.221 18.951 -11.127 1.00 83.06 956 LEU A CA 1
ATOM 7724 C C . LEU A 1 956 ? -38.680 18.885 -10.679 1.00 83.06 956 LEU A C 1
ATOM 7726 O O . LEU A 1 956 ? -39.268 19.916 -10.360 1.00 83.06 956 LEU A O 1
ATOM 7730 N N . VAL A 1 957 ? -39.258 17.686 -10.642 1.00 81.81 957 VAL A N 1
ATOM 7731 C CA . VAL A 1 957 ? -40.661 17.483 -10.268 1.00 81.81 957 VAL A CA 1
ATOM 7732 C C . VAL A 1 957 ? -40.766 16.413 -9.190 1.00 81.81 957 VAL A C 1
ATOM 7734 O O . VAL A 1 957 ? -40.226 15.320 -9.341 1.00 81.81 957 VAL A O 1
ATOM 7737 N N . ILE A 1 958 ? -41.500 16.716 -8.120 1.00 83.44 958 ILE A N 1
ATOM 7738 C CA . ILE A 1 958 ? -41.962 15.735 -7.133 1.00 83.44 958 ILE A CA 1
ATOM 7739 C C . ILE A 1 958 ? -43.477 15.886 -7.043 1.00 83.44 958 ILE A C 1
ATOM 7741 O O . ILE A 1 958 ? -43.978 16.986 -6.819 1.00 83.44 958 ILE A O 1
ATOM 7745 N N . ASN A 1 959 ? -44.218 14.794 -7.240 1.00 77.56 959 ASN A N 1
ATOM 7746 C CA . ASN A 1 959 ? -45.688 14.791 -7.184 1.00 77.56 959 ASN A CA 1
ATOM 7747 C C . ASN A 1 959 ? -46.359 15.820 -8.127 1.00 77.56 959 ASN A C 1
ATOM 7749 O O . ASN A 1 959 ? -47.310 16.503 -7.751 1.00 77.56 959 ASN A O 1
ATOM 7753 N N . GLY A 1 960 ? -45.814 16.010 -9.333 1.00 73.50 960 GLY A N 1
ATOM 7754 C CA . GLY A 1 960 ? -46.316 16.999 -10.299 1.00 73.50 960 GLY A CA 1
ATOM 7755 C C . GLY A 1 960 ? -46.001 18.466 -9.963 1.00 73.50 960 GLY A C 1
ATOM 7756 O O . GLY A 1 960 ? -46.335 19.346 -10.754 1.00 73.50 960 GLY A O 1
ATOM 7757 N N . GLN A 1 961 ? -45.341 18.748 -8.834 1.00 82.19 961 GLN A N 1
ATOM 7758 C CA . GLN A 1 961 ? -44.922 20.096 -8.443 1.00 82.19 961 GLN A CA 1
ATOM 7759 C C . GLN A 1 961 ? -43.477 20.366 -8.857 1.00 82.19 961 GLN A C 1
ATOM 7761 O O . GLN A 1 961 ? -42.590 19.558 -8.583 1.00 82.19 961 GLN A O 1
ATOM 7766 N N . ASN A 1 962 ? -43.240 21.523 -9.480 1.00 83.69 962 ASN A N 1
ATOM 7767 C CA . ASN A 1 962 ? -41.892 21.971 -9.818 1.00 83.69 962 ASN A CA 1
ATOM 7768 C C . ASN A 1 962 ? -41.129 22.361 -8.549 1.00 83.69 962 ASN A C 1
ATOM 7770 O O . ASN A 1 962 ? -41.614 23.164 -7.751 1.00 83.69 962 ASN A O 1
ATOM 7774 N N . ILE A 1 963 ? -39.924 21.824 -8.404 1.00 88.50 963 ILE A N 1
ATOM 7775 C CA . ILE A 1 963 ? -39.018 22.085 -7.291 1.00 88.50 963 ILE A CA 1
ATOM 7776 C C . ILE A 1 963 ? -37.943 23.059 -7.763 1.00 88.50 963 ILE A C 1
ATOM 7778 O O . ILE A 1 963 ? -37.115 22.719 -8.605 1.00 88.50 963 ILE A O 1
ATOM 7782 N N . THR A 1 964 ? -37.964 24.275 -7.224 1.00 82.69 964 THR A N 1
ATOM 7783 C CA . THR A 1 964 ? -37.064 25.367 -7.625 1.00 82.69 964 THR A CA 1
ATOM 7784 C C . THR A 1 964 ? -36.106 25.801 -6.519 1.00 82.69 964 THR A C 1
ATOM 7786 O O . THR A 1 964 ? -35.214 26.596 -6.780 1.00 82.69 964 THR A O 1
ATOM 7789 N N . ASN A 1 965 ? -36.288 25.334 -5.279 1.00 85.06 965 ASN A N 1
ATOM 7790 C CA . ASN A 1 965 ? -35.393 25.631 -4.156 1.00 85.06 965 ASN A CA 1
ATOM 7791 C C . ASN A 1 965 ? -35.379 24.489 -3.109 1.00 85.06 965 ASN A C 1
ATOM 7793 O O . ASN A 1 965 ? -36.215 23.582 -3.136 1.00 85.06 965 ASN A O 1
ATOM 7797 N N . GLU A 1 966 ? -34.413 24.525 -2.184 1.00 86.94 966 GLU A N 1
ATOM 7798 C CA . GLU A 1 966 ? -34.219 23.473 -1.170 1.00 86.94 966 GLU A CA 1
ATOM 7799 C C . GLU A 1 966 ? -35.388 23.374 -0.191 1.00 86.94 966 GLU A C 1
ATOM 7801 O O . GLU A 1 966 ? -35.748 22.282 0.244 1.00 86.94 966 GLU A O 1
ATOM 7806 N N . GLN A 1 967 ? -36.030 24.498 0.125 1.00 86.56 967 GLN A N 1
ATOM 7807 C CA . GLN A 1 967 ? -37.191 24.516 1.008 1.00 86.56 967 GLN A CA 1
ATOM 7808 C C . GLN A 1 967 ? -38.380 23.778 0.379 1.00 86.56 967 GLN A C 1
ATOM 7810 O O . GLN A 1 967 ? -39.064 23.008 1.052 1.00 86.56 967 GLN A O 1
ATOM 7815 N N . GLN A 1 968 ? -38.606 23.958 -0.923 1.00 87.81 968 GLN A N 1
ATOM 7816 C CA . GLN A 1 968 ? -39.615 23.219 -1.678 1.00 87.81 968 GLN A CA 1
ATOM 7817 C C . GLN A 1 968 ? -39.270 21.733 -1.772 1.00 87.81 968 GLN A C 1
ATOM 7819 O O . GLN A 1 968 ? -40.165 20.912 -1.589 1.00 87.81 968 GLN A O 1
ATOM 7824 N N . LEU A 1 969 ? -37.997 21.377 -1.981 1.00 88.12 969 LEU A N 1
ATOM 7825 C CA . LEU A 1 969 ? -37.547 19.981 -1.973 1.00 88.12 969 LEU A CA 1
ATOM 7826 C C . LEU A 1 969 ? -37.830 19.316 -0.615 1.00 88.12 969 LEU A C 1
ATOM 7828 O O . LEU A 1 969 ? -38.456 18.258 -0.564 1.00 88.12 969 LEU A O 1
ATOM 7832 N N . ALA A 1 970 ? -37.444 19.969 0.486 1.00 87.06 970 ALA A N 1
ATOM 7833 C CA . ALA A 1 970 ? -37.669 19.478 1.844 1.00 87.06 970 ALA A CA 1
ATOM 7834 C C . ALA A 1 970 ? -39.164 19.352 2.182 1.00 87.06 970 ALA A C 1
ATOM 7836 O O . ALA A 1 970 ? -39.583 18.369 2.791 1.00 87.06 970 ALA A O 1
ATOM 7837 N N . LYS A 1 971 ? -39.997 20.303 1.740 1.00 87.94 971 LYS A N 1
ATOM 7838 C CA . LYS A 1 971 ? -41.456 20.228 1.906 1.00 87.94 971 LYS A CA 1
ATOM 7839 C C . LYS A 1 971 ? -42.060 19.107 1.058 1.00 87.94 971 LYS A C 1
ATOM 7841 O O . LYS A 1 971 ? -42.923 18.379 1.544 1.00 87.94 971 LYS A O 1
ATOM 7846 N N . ALA A 1 972 ? -41.643 18.944 -0.193 1.00 86.38 972 ALA A N 1
ATOM 7847 C CA . ALA A 1 972 ? -42.242 17.986 -1.123 1.00 86.38 972 ALA A CA 1
ATOM 7848 C C . ALA A 1 972 ? -42.094 16.525 -0.667 1.00 86.38 972 ALA A C 1
ATOM 7850 O O . ALA A 1 972 ? -42.991 15.725 -0.918 1.00 86.38 972 ALA A O 1
ATOM 7851 N N . VAL A 1 973 ? -41.025 16.199 0.064 1.00 87.69 973 VAL A N 1
ATOM 7852 C CA . VAL A 1 973 ? -40.780 14.847 0.592 1.00 87.69 973 VAL A CA 1
ATOM 7853 C C . VAL A 1 973 ? -41.487 14.541 1.919 1.00 87.69 973 VAL A C 1
ATOM 7855 O O . VAL A 1 973 ? -41.375 13.422 2.410 1.00 87.69 973 VAL A O 1
ATOM 7858 N N . ILE A 1 974 ? -42.216 15.492 2.514 1.00 87.19 974 ILE A N 1
ATOM 7859 C CA . ILE A 1 974 ? -43.046 15.248 3.706 1.00 87.19 974 ILE A CA 1
ATOM 7860 C C . ILE A 1 974 ? -44.408 14.687 3.277 1.00 87.19 974 ILE A C 1
ATOM 7862 O O . ILE A 1 974 ? -45.167 15.378 2.585 1.00 87.19 974 ILE A O 1
ATOM 7866 N N . GLU A 1 975 ? -44.724 13.476 3.740 1.00 84.81 975 GLU A N 1
ATOM 7867 C CA . GLU A 1 975 ? -45.980 12.754 3.497 1.00 84.81 975 GLU A CA 1
ATOM 7868 C C . GLU A 1 975 ? -47.058 13.107 4.535 1.00 84.81 975 GLU A C 1
ATOM 7870 O O . GLU A 1 975 ? -48.180 13.446 4.161 1.00 84.81 975 GLU A O 1
ATOM 7875 N N . LYS A 1 976 ? -46.720 13.099 5.833 1.00 83.50 976 LYS A N 1
ATOM 7876 C CA . LYS A 1 976 ? -47.655 13.417 6.928 1.00 83.50 976 LYS A CA 1
ATOM 7877 C C . LYS A 1 976 ? -46.956 14.157 8.070 1.00 83.50 976 LYS A C 1
ATOM 7879 O O . LYS A 1 976 ? -45.783 13.916 8.343 1.00 83.50 976 LYS A O 1
ATOM 7884 N N . MET A 1 977 ? -47.695 15.046 8.736 1.00 83.56 977 MET A N 1
ATOM 7885 C CA . MET A 1 977 ? -47.245 15.794 9.915 1.00 83.56 977 MET A CA 1
ATOM 7886 C C . MET A 1 977 ? -48.190 15.549 11.090 1.00 83.56 977 MET A C 1
ATOM 7888 O O . MET A 1 977 ? -49.408 15.482 10.901 1.00 83.56 977 MET A O 1
ATOM 7892 N N . GLY A 1 978 ? -47.631 15.417 12.288 1.00 79.38 978 GLY A N 1
ATOM 7893 C CA . GLY A 1 978 ? -48.385 15.288 13.524 1.00 79.38 978 GLY A CA 1
ATOM 7894 C C . GLY A 1 978 ? -49.111 16.576 13.912 1.00 79.38 978 GLY A C 1
ATOM 7895 O O . GLY A 1 978 ? -48.740 17.667 13.486 1.00 79.38 978 GLY A O 1
ATOM 7896 N N . SER A 1 979 ? -50.163 16.456 14.725 1.00 75.88 979 SER A N 1
ATOM 7897 C CA . SER A 1 979 ? -51.057 17.577 15.064 1.00 75.88 979 SER A CA 1
ATOM 7898 C C . SER A 1 979 ? -50.409 18.707 15.872 1.00 75.88 979 SER A C 1
ATOM 7900 O O . SER A 1 979 ? -50.960 19.802 15.910 1.00 75.88 979 SER A O 1
ATOM 7902 N N . SER A 1 980 ? -49.281 18.444 16.530 1.00 78.75 980 SER A N 1
ATOM 7903 C CA . SER A 1 980 ? -48.508 19.422 17.303 1.00 78.75 980 SER A CA 1
ATOM 7904 C C . SER A 1 980 ? -47.353 20.035 16.500 1.00 78.75 980 SER A C 1
ATOM 7906 O O . SER A 1 980 ? -46.654 20.902 17.017 1.00 78.75 980 SER A O 1
ATOM 7908 N N . LEU A 1 981 ? -47.136 19.610 15.247 1.00 82.00 981 LEU A N 1
ATOM 7909 C CA . LEU A 1 981 ? -46.231 20.286 14.313 1.00 82.00 981 LEU A CA 1
ATOM 7910 C C . LEU A 1 981 ? -47.003 21.369 13.529 1.00 82.00 981 LEU A C 1
ATOM 7912 O O . LEU A 1 981 ? -48.175 21.160 13.203 1.00 82.00 981 LEU A O 1
ATOM 7916 N N . PRO A 1 982 ? -46.375 22.509 13.174 1.00 81.94 982 PRO A N 1
ATOM 7917 C CA . PRO A 1 982 ? -46.988 23.506 12.301 1.00 81.94 982 PRO A CA 1
ATOM 7918 C C . PRO A 1 982 ? -47.452 22.865 10.992 1.00 81.94 982 PRO A C 1
ATOM 7920 O O . PRO A 1 982 ? -46.777 21.984 10.459 1.00 81.94 982 PRO A O 1
ATOM 7923 N N . ARG A 1 983 ? -48.593 23.294 10.443 1.00 81.75 983 ARG A N 1
ATOM 7924 C CA . ARG A 1 983 ? -49.082 22.725 9.178 1.00 81.75 983 ARG A CA 1
ATOM 7925 C C . ARG A 1 983 ? -48.074 23.005 8.067 1.00 81.75 983 ARG A C 1
ATOM 7927 O O . ARG A 1 983 ? -47.417 24.039 8.062 1.00 81.75 983 ARG A O 1
ATOM 7934 N N . LYS A 1 984 ? -48.014 22.124 7.064 1.00 79.94 984 LYS A N 1
ATOM 7935 C CA . LYS A 1 984 ? -47.105 22.243 5.907 1.00 79.94 984 LYS A CA 1
ATOM 7936 C C . LYS A 1 984 ? -47.182 23.610 5.196 1.00 79.94 984 LYS A C 1
ATOM 7938 O O . LYS A 1 984 ? -46.172 24.076 4.670 1.00 79.94 984 LYS A O 1
ATOM 7943 N N . SER A 1 985 ? -48.361 24.244 5.192 1.00 79.12 985 SER A N 1
ATOM 7944 C CA . SER A 1 985 ? -48.607 25.593 4.654 1.00 79.12 985 SER A CA 1
ATOM 7945 C C . SER A 1 985 ? -47.996 26.721 5.486 1.00 79.12 985 SER A C 1
ATOM 7947 O O . SER A 1 985 ? -47.693 27.774 4.939 1.00 79.12 985 SER A O 1
ATOM 7949 N N . ASP A 1 986 ? -47.788 26.488 6.779 1.00 81.81 986 ASP A N 1
ATOM 7950 C CA . ASP A 1 986 ? -47.445 27.503 7.780 1.00 81.81 986 ASP A CA 1
ATOM 7951 C C . ASP A 1 986 ? -45.937 27.479 8.109 1.00 81.81 986 ASP A C 1
ATOM 7953 O O . ASP A 1 986 ? -45.470 28.156 9.025 1.00 81.81 986 ASP A O 1
ATOM 7957 N N . LEU A 1 987 ? -45.166 26.678 7.362 1.00 85.00 987 LEU A N 1
ATOM 7958 C CA . LEU A 1 987 ? -43.722 26.515 7.517 1.00 85.00 987 LEU A CA 1
ATOM 7959 C C . LEU A 1 987 ? -42.959 27.700 6.932 1.00 85.00 987 LEU A C 1
ATOM 7961 O O . LEU A 1 987 ? -42.958 27.901 5.710 1.00 85.00 987 LEU A O 1
ATOM 7965 N N . ASN A 1 988 ? -42.263 28.419 7.803 1.00 81.50 988 ASN A N 1
ATOM 7966 C CA . ASN A 1 988 ? -41.455 29.597 7.512 1.00 81.50 988 ASN A CA 1
ATOM 7967 C C . ASN A 1 988 ? -40.109 29.519 8.258 1.00 81.50 988 ASN A C 1
ATOM 7969 O O . ASN A 1 988 ? -39.890 28.619 9.065 1.00 81.50 988 ASN A O 1
ATOM 7973 N N . ASP A 1 989 ? -39.217 30.473 8.008 1.00 77.25 989 ASP A N 1
ATOM 7974 C CA . ASP A 1 989 ? -37.848 30.439 8.545 1.00 77.25 989 ASP A CA 1
ATOM 7975 C C . ASP A 1 989 ? -37.776 30.574 10.085 1.00 77.25 989 ASP A C 1
ATOM 7977 O O . ASP A 1 989 ? -36.752 30.263 10.695 1.00 77.25 989 ASP A O 1
ATOM 7981 N N . GLU A 1 990 ? -38.861 31.000 10.746 1.00 79.25 990 GLU A N 1
ATOM 7982 C CA . GLU A 1 990 ? -38.930 31.123 12.209 1.00 79.25 990 GLU A CA 1
ATOM 7983 C C . GLU A 1 990 ? -39.238 29.784 12.900 1.00 79.25 990 GLU A C 1
ATOM 7985 O O . GLU A 1 990 ? -38.795 29.549 14.028 1.00 79.25 990 GLU A O 1
ATOM 7990 N N . ASN A 1 991 ? -39.986 28.897 12.234 1.00 83.44 991 ASN A N 1
ATOM 7991 C CA . ASN A 1 991 ? -40.462 27.629 12.799 1.00 83.44 991 ASN A CA 1
ATOM 7992 C C . ASN A 1 991 ? -39.905 26.375 12.101 1.00 83.44 991 ASN A C 1
ATOM 7994 O O . ASN A 1 991 ? -40.065 25.270 12.628 1.00 83.44 991 ASN A O 1
ATOM 7998 N N . PHE A 1 992 ? -39.227 26.536 10.963 1.00 87.25 992 PHE A N 1
ATOM 7999 C CA . PHE A 1 992 ? -38.752 25.453 10.110 1.00 87.25 992 PHE A CA 1
ATOM 8000 C C . PHE A 1 992 ? -37.392 25.786 9.489 1.00 87.25 992 PHE A C 1
ATOM 8002 O O . PHE A 1 992 ? -37.228 26.806 8.828 1.00 87.25 992 PHE A O 1
ATOM 8009 N N . GLU A 1 993 ? -36.431 24.879 9.636 1.00 87.19 993 GLU A N 1
ATOM 8010 C CA . GLU A 1 993 ? -35.164 24.910 8.904 1.00 87.19 993 GLU A CA 1
ATOM 8011 C C . GLU A 1 993 ? -34.950 23.609 8.139 1.00 87.19 993 GLU A C 1
ATOM 8013 O O . GLU A 1 993 ? -35.303 22.525 8.612 1.00 87.19 993 GLU A O 1
ATOM 8018 N N . GLN A 1 994 ? -34.294 23.714 6.987 1.00 84.88 994 GLN A N 1
ATOM 8019 C CA . GLN A 1 994 ? -33.875 22.576 6.184 1.00 84.88 994 GLN A CA 1
ATOM 8020 C C . GLN A 1 994 ? -32.388 22.656 5.844 1.00 84.88 994 GLN A C 1
ATOM 8022 O O . GLN A 1 994 ? -31.882 23.706 5.458 1.00 84.88 994 GLN A O 1
ATOM 8027 N N . GLU A 1 995 ? -31.709 21.517 5.924 1.00 86.44 995 GLU A N 1
ATOM 8028 C CA . GLU A 1 995 ? -30.354 21.318 5.420 1.00 86.44 995 GLU A CA 1
ATOM 8029 C C . GLU A 1 995 ? -30.370 20.123 4.468 1.00 86.44 995 GLU A C 1
ATOM 8031 O O . GLU A 1 995 ? -30.820 19.032 4.833 1.00 86.44 995 GLU A O 1
ATOM 8036 N N . ILE A 1 996 ? -29.891 20.326 3.239 1.00 85.69 996 ILE A N 1
ATOM 8037 C CA . ILE A 1 996 ? -29.817 19.271 2.229 1.00 85.69 996 ILE A CA 1
ATOM 8038 C C . ILE A 1 996 ? -28.358 19.010 1.872 1.00 85.69 996 ILE A C 1
ATOM 8040 O O . ILE A 1 996 ? -27.615 19.912 1.484 1.00 85.69 996 ILE A O 1
ATOM 8044 N N . TYR A 1 997 ? -27.957 17.748 1.988 1.00 81.88 997 TYR A N 1
ATOM 8045 C CA . TYR A 1 997 ? -26.626 17.277 1.631 1.00 81.88 997 TYR A CA 1
ATOM 8046 C C . TYR A 1 997 ? -26.709 16.409 0.377 1.00 81.88 997 TYR A C 1
ATOM 8048 O O . TYR A 1 997 ? -27.399 15.389 0.374 1.00 81.88 997 TYR A O 1
ATOM 8056 N N . TYR A 1 998 ? -25.974 16.794 -0.667 1.00 80.62 998 TYR A N 1
ATOM 8057 C CA . TYR A 1 998 ? -25.914 16.082 -1.944 1.00 80.62 998 TYR A CA 1
ATOM 8058 C C . TYR A 1 998 ? -24.622 15.268 -2.020 1.00 80.62 998 TYR A C 1
ATOM 8060 O O . TYR A 1 998 ? -23.526 15.827 -2.037 1.00 80.62 998 TYR A O 1
ATOM 8068 N N . ASN A 1 999 ? -24.740 13.944 -2.067 1.00 69.44 999 ASN A N 1
ATOM 8069 C CA . ASN A 1 999 ? -23.614 13.026 -2.184 1.00 69.44 999 ASN A CA 1
ATOM 8070 C C . ASN A 1 999 ? -23.635 12.358 -3.565 1.00 69.44 999 ASN A C 1
ATOM 8072 O O . ASN A 1 999 ? -24.164 11.258 -3.746 1.00 69.44 999 ASN A O 1
ATOM 8076 N N . ASP A 1 1000 ? -23.074 13.068 -4.544 1.00 65.94 1000 ASP A N 1
ATOM 8077 C CA . ASP A 1 1000 ? -23.093 12.696 -5.961 1.00 65.94 1000 ASP A CA 1
ATOM 8078 C C . ASP A 1 1000 ? -22.390 11.355 -6.271 1.00 65.94 1000 ASP A C 1
ATOM 8080 O O . ASP A 1 1000 ? -23.023 10.514 -6.913 1.00 65.94 1000 ASP A O 1
ATOM 8084 N N . PRO A 1 1001 ? -21.182 11.052 -5.733 1.00 58.75 1001 PRO A N 1
ATOM 8085 C CA . PRO A 1 1001 ? -20.517 9.763 -5.972 1.00 58.75 1001 PRO A CA 1
ATOM 8086 C C . PRO A 1 1001 ? -21.332 8.541 -5.524 1.00 58.75 1001 PRO A C 1
ATOM 8088 O O . PRO A 1 1001 ? -21.234 7.466 -6.120 1.00 58.75 1001 PRO A O 1
ATOM 8091 N N . ASN A 1 1002 ? -22.157 8.699 -4.483 1.00 59.47 1002 ASN A N 1
ATOM 8092 C CA . ASN A 1 1002 ? -22.989 7.617 -3.962 1.00 59.47 1002 ASN A CA 1
ATOM 8093 C C . ASN A 1 1002 ? -24.425 7.630 -4.512 1.00 59.47 1002 ASN A C 1
ATOM 8095 O O . ASN A 1 1002 ? -25.127 6.633 -4.334 1.00 59.47 1002 ASN A O 1
ATOM 8099 N N . GLY A 1 1003 ? -24.853 8.686 -5.215 1.00 71.06 1003 GLY A N 1
ATOM 8100 C CA . GLY A 1 1003 ? -26.229 8.831 -5.704 1.00 71.06 1003 GLY A CA 1
ATOM 8101 C C . GLY A 1 1003 ? -27.239 9.019 -4.565 1.00 71.06 1003 GLY A C 1
ATOM 8102 O O . GLY A 1 1003 ? -28.274 8.346 -4.528 1.00 71.06 1003 GLY A O 1
ATOM 8103 N N . GLU A 1 1004 ? -26.917 9.882 -3.597 1.00 81.00 1004 GLU A N 1
ATOM 8104 C CA . GLU A 1 1004 ? -27.693 10.049 -2.363 1.00 81.00 1004 GLU A CA 1
ATOM 8105 C C . GLU A 1 1004 ? -27.956 11.517 -2.030 1.00 81.00 1004 GLU A C 1
ATOM 8107 O O . GLU A 1 1004 ? -27.102 12.382 -2.241 1.00 81.00 1004 GLU A O 1
ATOM 8112 N N . ILE A 1 1005 ? -29.125 11.780 -1.446 1.00 82.38 1005 ILE A N 1
ATOM 8113 C CA . ILE A 1 1005 ? -29.488 13.080 -0.881 1.00 82.38 1005 ILE A CA 1
ATOM 8114 C C . ILE A 1 1005 ? -29.967 12.862 0.551 1.00 82.38 1005 ILE A C 1
ATOM 8116 O O . ILE A 1 1005 ? -30.863 12.056 0.799 1.00 82.38 1005 ILE A O 1
ATOM 8120 N N . THR A 1 1006 ? -29.389 13.592 1.500 1.00 82.81 1006 THR A N 1
ATOM 8121 C CA . THR A 1 1006 ? -29.838 13.594 2.897 1.00 82.81 1006 THR A CA 1
ATOM 8122 C C . THR A 1 1006 ? -30.554 14.901 3.183 1.00 82.81 1006 THR A C 1
ATOM 8124 O O . THR A 1 1006 ? -29.966 15.966 3.012 1.00 82.81 1006 THR A O 1
ATOM 8127 N N . ILE A 1 1007 ? -31.802 14.817 3.638 1.00 87.38 1007 ILE A N 1
ATOM 8128 C CA . ILE A 1 1007 ? -32.622 15.967 4.015 1.00 87.38 1007 ILE A CA 1
ATOM 8129 C C . ILE A 1 1007 ? -32.771 15.954 5.532 1.00 87.38 1007 ILE A C 1
ATOM 8131 O O . ILE A 1 1007 ? -33.327 15.016 6.106 1.00 87.38 1007 ILE A O 1
ATOM 8135 N N . LYS A 1 1008 ? -32.267 17.001 6.179 1.00 88.69 1008 LYS A N 1
ATOM 8136 C CA . LYS A 1 1008 ? -32.464 17.278 7.599 1.00 88.69 1008 LYS A CA 1
ATOM 8137 C C . LYS A 1 1008 ? -33.467 18.414 7.735 1.00 88.69 1008 LYS A C 1
ATOM 8139 O O . LYS A 1 1008 ? -33.268 19.485 7.175 1.00 88.69 1008 LYS A O 1
ATOM 8144 N N . ILE A 1 1009 ? -34.530 18.169 8.486 1.00 88.88 1009 ILE A N 1
ATOM 8145 C CA . ILE A 1 1009 ? -35.601 19.115 8.780 1.00 88.88 1009 ILE A CA 1
ATOM 8146 C C . ILE A 1 1009 ? -35.606 19.380 10.278 1.00 88.88 1009 ILE A C 1
ATOM 8148 O O . ILE A 1 1009 ? -35.625 18.443 11.071 1.00 88.88 1009 ILE A O 1
ATOM 8152 N N . THR A 1 1010 ? -35.613 20.648 10.663 1.00 87.56 1010 THR A N 1
ATOM 8153 C CA . THR A 1 1010 ? -35.630 21.077 12.058 1.00 87.56 1010 THR A CA 1
ATOM 8154 C C . THR A 1 1010 ? -36.861 21.934 12.307 1.00 87.56 1010 THR A C 1
ATOM 8156 O O . THR A 1 1010 ? -36.997 23.002 11.719 1.00 87.56 1010 THR A O 1
ATOM 8159 N N . PHE A 1 1011 ? -37.742 21.487 13.199 1.00 86.62 1011 PHE A N 1
ATOM 8160 C CA . PHE A 1 1011 ? -38.852 22.294 13.696 1.00 86.62 1011 PHE A CA 1
ATOM 8161 C C . PHE A 1 1011 ? -38.461 22.983 14.997 1.00 86.62 1011 PHE A C 1
ATOM 8163 O O . PHE A 1 1011 ? -37.968 22.338 15.928 1.00 86.62 1011 PHE A O 1
ATOM 8170 N N . LYS A 1 1012 ? -38.699 24.291 15.064 1.00 83.06 1012 LYS A N 1
ATOM 8171 C CA . LYS A 1 1012 ? -38.384 25.138 16.219 1.00 83.06 1012 LYS A CA 1
ATOM 8172 C C . LYS A 1 1012 ? -39.654 25.546 16.956 1.00 83.06 1012 LYS A C 1
ATOM 8174 O O . LYS A 1 1012 ? -40.719 25.628 16.353 1.00 83.06 1012 LYS A O 1
ATOM 8179 N N . ASN A 1 1013 ? -39.518 25.844 18.248 1.00 77.94 1013 ASN A N 1
ATOM 8180 C CA . ASN A 1 1013 ? -40.590 26.395 19.089 1.00 77.94 1013 ASN A CA 1
ATOM 8181 C C . ASN A 1 1013 ? -41.865 25.527 19.138 1.00 77.94 1013 ASN A C 1
ATOM 8183 O O . ASN A 1 1013 ? -42.978 26.045 19.124 1.00 77.94 1013 ASN A O 1
ATOM 8187 N N . ILE A 1 1014 ? -41.705 24.201 19.191 1.00 79.50 1014 ILE A N 1
ATOM 8188 C CA . ILE A 1 1014 ? -42.828 23.259 19.249 1.00 79.50 1014 ILE A CA 1
ATOM 8189 C C . ILE A 1 1014 ? -43.367 23.172 20.673 1.00 79.50 1014 ILE A C 1
ATOM 8191 O O . ILE A 1 1014 ? -42.639 22.854 21.614 1.00 79.50 1014 ILE A O 1
ATOM 8195 N N . GLU A 1 1015 ? -44.660 23.443 20.826 1.00 65.31 1015 GLU A N 1
ATOM 8196 C CA . GLU A 1 1015 ? -45.332 23.430 22.119 1.00 65.31 1015 GLU A CA 1
ATOM 8197 C C . GLU A 1 1015 ? -45.201 22.054 22.798 1.00 65.31 1015 GLU A C 1
ATOM 8199 O O . GLU A 1 1015 ? -45.471 21.000 22.213 1.00 65.31 1015 GLU A O 1
ATOM 8204 N N . GLY A 1 1016 ? -44.733 22.061 24.049 1.00 62.12 1016 GLY A N 1
ATOM 8205 C CA . GLY A 1 1016 ? -44.475 20.845 24.824 1.00 62.12 1016 GLY A CA 1
ATOM 8206 C C . GLY A 1 1016 ? -43.108 20.190 24.588 1.00 62.12 1016 GLY A C 1
ATOM 8207 O O . GLY A 1 1016 ? -42.789 19.226 25.282 1.00 62.12 1016 GLY A O 1
ATOM 8208 N N . VAL A 1 1017 ? -42.262 20.719 23.693 1.00 66.81 1017 VAL A N 1
ATOM 8209 C CA . VAL A 1 1017 ? -40.905 20.201 23.441 1.00 66.81 1017 VAL A CA 1
ATOM 8210 C C . VAL A 1 1017 ? -39.858 21.251 23.821 1.00 66.81 1017 VAL A C 1
ATOM 8212 O O . VAL A 1 1017 ? -39.852 22.368 23.316 1.00 66.81 1017 VAL A O 1
ATOM 8215 N N . LYS A 1 1018 ? -38.937 20.896 24.727 1.00 56.06 1018 LYS A N 1
ATOM 8216 C CA . LYS A 1 1018 ? -37.894 21.813 25.239 1.00 56.06 1018 LYS A CA 1
ATOM 8217 C C . LYS A 1 1018 ? -36.752 22.088 24.250 1.00 56.06 1018 LYS A C 1
ATOM 8219 O O . LYS A 1 1018 ? -35.900 22.926 24.525 1.00 56.06 1018 LYS A O 1
ATOM 8224 N N . SER A 1 1019 ? -36.702 21.362 23.138 1.00 66.06 1019 SER A N 1
ATOM 8225 C CA . SER A 1 1019 ? -35.643 21.417 22.130 1.00 66.06 1019 SER A CA 1
ATOM 8226 C C . SER A 1 1019 ? -36.236 21.360 20.727 1.00 66.06 1019 SER A C 1
ATOM 8228 O O . SER A 1 1019 ? -37.365 20.910 20.545 1.00 66.06 1019 SER A O 1
ATOM 8230 N N . ASN A 1 1020 ? -35.461 21.761 19.721 1.00 77.38 1020 ASN A N 1
ATOM 8231 C CA . ASN A 1 1020 ? -35.879 21.606 18.331 1.00 77.38 1020 ASN A CA 1
ATOM 8232 C C . ASN A 1 1020 ? -36.108 20.122 18.000 1.00 77.38 1020 ASN A C 1
ATOM 8234 O O . ASN A 1 1020 ? -35.323 19.263 18.413 1.00 77.38 1020 ASN A O 1
ATOM 8238 N N . LEU A 1 1021 ? -37.158 19.824 17.237 1.00 75.88 1021 LEU A N 1
ATOM 8239 C CA . LEU A 1 1021 ? -37.386 18.484 16.703 1.00 75.88 1021 LEU A CA 1
ATOM 8240 C C . LEU A 1 1021 ? -36.648 18.357 15.374 1.00 75.88 1021 LEU A C 1
ATOM 8242 O O . LEU A 1 1021 ? -36.980 19.045 14.411 1.00 75.88 1021 LEU A O 1
ATOM 8246 N N . VAL A 1 1022 ? -35.636 17.493 15.336 1.00 79.69 1022 VAL A N 1
ATOM 8247 C CA . VAL A 1 1022 ? -34.811 17.257 14.149 1.00 79.69 1022 VAL A CA 1
ATOM 8248 C C . VAL A 1 1022 ? -35.174 15.907 13.544 1.00 79.69 1022 VAL A C 1
ATOM 8250 O O . VAL A 1 1022 ? -35.086 14.876 14.207 1.00 79.69 1022 VAL A O 1
ATOM 8253 N N . PHE A 1 1023 ? -35.521 15.915 12.264 1.00 79.81 1023 PHE A N 1
ATOM 8254 C CA . PHE A 1 1023 ? -35.823 14.734 11.470 1.00 79.81 1023 PHE A CA 1
ATOM 8255 C C . PHE A 1 1023 ? -34.830 14.645 10.318 1.00 79.81 1023 PHE A C 1
ATOM 8257 O O . PHE A 1 1023 ? -34.618 15.622 9.606 1.00 79.81 1023 PHE A O 1
ATOM 8264 N N . ILE A 1 1024 ? -34.208 13.484 10.128 1.00 75.25 1024 ILE A N 1
ATOM 8265 C CA . ILE A 1 1024 ? -33.230 13.269 9.059 1.00 75.25 1024 ILE A CA 1
ATOM 8266 C C . ILE A 1 1024 ? -33.689 12.079 8.232 1.00 75.25 1024 ILE A C 1
ATOM 8268 O O . ILE A 1 1024 ? -33.837 10.981 8.763 1.00 75.25 1024 ILE A O 1
ATOM 8272 N N . GLN A 1 1025 ? -33.865 12.291 6.931 1.00 82.94 1025 GLN A N 1
ATOM 8273 C CA . GLN A 1 1025 ? -34.165 11.230 5.980 1.00 82.94 1025 GLN A CA 1
ATOM 8274 C C . GLN A 1 1025 ? -33.100 11.196 4.890 1.00 82.94 1025 GLN A C 1
ATOM 8276 O O . GLN A 1 1025 ? -32.809 12.199 4.237 1.00 82.94 1025 GLN A O 1
ATOM 8281 N N . ARG A 1 1026 ? -32.526 10.011 4.683 1.00 78.69 1026 ARG A N 1
ATOM 8282 C CA . ARG A 1 1026 ? -31.630 9.729 3.560 1.00 78.69 1026 ARG A CA 1
ATOM 8283 C C . ARG A 1 1026 ? -32.445 9.112 2.433 1.00 78.69 1026 ARG A C 1
ATOM 8285 O O . ARG A 1 1026 ? -33.119 8.105 2.645 1.00 78.69 1026 ARG A O 1
ATOM 8292 N N . PHE A 1 1027 ? -32.359 9.714 1.259 1.00 81.75 1027 PHE A N 1
ATOM 8293 C CA . PHE A 1 1027 ? -32.931 9.212 0.020 1.00 81.75 1027 PHE A CA 1
ATOM 8294 C C . PHE A 1 1027 ? -31.800 8.667 -0.856 1.00 81.75 1027 PHE A C 1
ATOM 8296 O O . PHE A 1 1027 ? -30.760 9.313 -1.020 1.00 81.75 1027 PHE A O 1
ATOM 8303 N N . THR A 1 1028 ? -31.979 7.464 -1.396 1.00 74.44 1028 THR A N 1
ATOM 8304 C CA . THR A 1 1028 ? -30.944 6.727 -2.136 1.00 74.44 1028 THR A CA 1
ATOM 8305 C C . THR A 1 1028 ? -31.440 6.295 -3.516 1.00 74.44 1028 THR A C 1
ATOM 8307 O O . THR A 1 1028 ? -32.637 6.317 -3.800 1.00 74.44 1028 THR A O 1
ATOM 8310 N N . GLY A 1 1029 ? -30.531 5.900 -4.410 1.00 68.56 1029 GLY A N 1
ATOM 8311 C CA . GLY A 1 1029 ? -30.907 5.453 -5.758 1.00 68.56 1029 GLY A CA 1
ATOM 8312 C C . GLY A 1 1029 ? -31.178 6.595 -6.742 1.00 68.56 1029 GLY A C 1
ATOM 8313 O O . GLY A 1 1029 ? -31.839 6.379 -7.760 1.00 68.56 1029 GLY A O 1
ATOM 8314 N N . PHE A 1 1030 ? -30.661 7.795 -6.456 1.00 80.94 1030 PHE A N 1
ATOM 8315 C CA . PHE A 1 1030 ? -30.486 8.817 -7.486 1.00 80.94 1030 PHE A CA 1
ATOM 8316 C C . PHE A 1 1030 ? -29.437 8.345 -8.485 1.00 80.94 1030 PHE A C 1
ATOM 8318 O O . PHE A 1 1030 ? -28.578 7.514 -8.169 1.00 80.94 1030 PHE A O 1
ATOM 8325 N N . ALA A 1 1031 ? -29.501 8.876 -9.698 1.00 71.88 1031 ALA A N 1
ATOM 8326 C CA . ALA A 1 1031 ? -28.521 8.528 -10.699 1.00 71.88 1031 ALA A CA 1
ATOM 8327 C C . ALA A 1 1031 ? -27.086 8.850 -10.271 1.00 71.88 1031 ALA A C 1
ATOM 8329 O O . ALA A 1 1031 ? -26.818 9.867 -9.629 1.00 71.88 1031 ALA A O 1
ATOM 8330 N N . LYS A 1 1032 ? -26.160 7.969 -10.657 1.00 68.44 1032 LYS A N 1
ATOM 8331 C CA . LYS A 1 1032 ? -24.729 8.157 -10.423 1.00 68.44 1032 LYS A CA 1
ATOM 8332 C C . LYS A 1 1032 ? -24.113 8.779 -11.673 1.00 68.44 1032 LYS A C 1
ATOM 8334 O O . LYS A 1 1032 ? -24.235 8.227 -12.769 1.00 68.44 1032 LYS A O 1
ATOM 8339 N N . GLY A 1 1033 ? -23.498 9.943 -11.509 1.00 57.12 1033 GLY A N 1
ATOM 8340 C CA . GLY A 1 1033 ? -22.858 10.691 -12.586 1.00 57.12 1033 GLY A CA 1
ATOM 8341 C C . GLY A 1 1033 ? -21.340 10.673 -12.507 1.00 57.12 1033 GLY A C 1
ATOM 8342 O O . GLY A 1 1033 ? -20.741 10.212 -11.535 1.00 57.12 1033 GLY A O 1
ATOM 8343 N N . ASN A 1 1034 ? -20.725 11.208 -13.555 1.00 50.66 1034 ASN A N 1
ATOM 8344 C CA . ASN A 1 1034 ? -19.326 11.619 -13.545 1.00 50.66 1034 ASN A CA 1
ATOM 8345 C C . ASN A 1 1034 ? -19.174 12.896 -12.724 1.00 50.66 1034 ASN A C 1
ATOM 8347 O O . ASN A 1 1034 ? -20.148 13.596 -12.467 1.00 50.66 1034 ASN A O 1
ATOM 8351 N N . GLN A 1 1035 ? -17.934 13.258 -12.388 1.00 52.78 1035 GLN A N 1
ATOM 8352 C CA . GLN A 1 1035 ? -17.637 14.539 -11.731 1.00 52.78 1035 GLN A CA 1
ATOM 8353 C C . GLN A 1 1035 ? -18.130 15.765 -12.531 1.00 52.78 1035 GLN A C 1
ATOM 8355 O O . GLN A 1 1035 ? -18.240 16.854 -11.968 1.00 52.78 1035 GLN A O 1
ATOM 8360 N N . VAL A 1 1036 ? -18.432 15.588 -13.825 1.00 56.00 1036 VAL A N 1
ATOM 8361 C CA . VAL A 1 1036 ? -18.983 16.591 -14.741 1.00 56.00 1036 VAL A CA 1
ATOM 8362 C C . VAL A 1 1036 ? -20.367 16.142 -15.229 1.00 56.00 1036 VAL A C 1
ATOM 8364 O O . VAL A 1 1036 ? -20.592 14.969 -15.525 1.00 56.00 1036 VAL A O 1
ATOM 8367 N N . THR A 1 1037 ? -21.305 17.085 -15.305 1.00 59.25 1037 THR A N 1
ATOM 8368 C CA . THR A 1 1037 ? -22.694 16.853 -15.716 1.00 59.25 1037 THR A CA 1
ATOM 8369 C C . THR A 1 1037 ? -22.783 16.317 -17.152 1.00 59.25 1037 THR A C 1
ATOM 8371 O O . THR A 1 1037 ? -22.305 16.966 -18.078 1.00 59.25 1037 THR A O 1
ATOM 8374 N N . THR A 1 1038 ? -23.450 15.174 -17.360 1.00 67.81 1038 THR A N 1
ATOM 8375 C CA . THR A 1 1038 ? -23.684 14.578 -18.694 1.00 67.81 1038 THR A CA 1
ATOM 8376 C C . THR A 1 1038 ? -25.148 14.172 -18.894 1.00 67.81 1038 THR A C 1
ATOM 8378 O O . THR A 1 1038 ? -25.903 14.046 -17.929 1.00 67.81 1038 THR A O 1
ATOM 8381 N N . ASN A 1 1039 ? -25.550 13.964 -20.156 1.00 69.69 1039 ASN A N 1
ATOM 8382 C CA . ASN A 1 1039 ? -26.858 13.392 -20.520 1.00 69.69 1039 ASN A CA 1
ATOM 8383 C C . ASN A 1 1039 ? -26.871 11.852 -20.451 1.00 69.69 1039 ASN A C 1
ATOM 8385 O O . ASN A 1 1039 ? -27.921 11.233 -20.619 1.00 69.69 1039 ASN A O 1
ATOM 8389 N N . ASP A 1 1040 ? -25.711 11.236 -20.225 1.00 74.38 1040 ASP A N 1
ATOM 8390 C CA . ASP A 1 1040 ? -25.528 9.796 -20.118 1.00 74.38 1040 ASP A CA 1
ATOM 8391 C C . ASP A 1 1040 ? -25.612 9.411 -18.646 1.00 74.38 1040 ASP A C 1
ATOM 8393 O O . ASP A 1 1040 ? -24.673 9.556 -17.861 1.00 74.38 1040 ASP A O 1
ATOM 8397 N N . ILE A 1 1041 ? -26.787 8.935 -18.254 1.00 74.31 1041 ILE A N 1
ATOM 8398 C CA . ILE A 1 1041 ? -27.139 8.716 -16.854 1.00 74.31 1041 ILE A CA 1
ATOM 8399 C C . ILE A 1 1041 ? -27.527 7.256 -16.663 1.00 74.31 1041 ILE A C 1
ATOM 8401 O O . ILE A 1 1041 ? -28.323 6.750 -17.450 1.00 74.31 1041 ILE A O 1
ATOM 8405 N N . LEU A 1 1042 ? -27.025 6.597 -15.612 1.00 80.69 1042 LEU A N 1
ATOM 8406 C CA . LEU A 1 1042 ? -27.483 5.274 -15.180 1.00 80.69 1042 LEU A CA 1
ATOM 8407 C C . LEU A 1 1042 ? -27.658 5.223 -13.656 1.00 80.69 1042 LEU A C 1
ATOM 8409 O O . LEU A 1 1042 ? -26.807 5.681 -12.893 1.00 80.69 1042 LEU A O 1
ATOM 8413 N N . SER A 1 1043 ? -28.770 4.637 -13.212 1.00 75.50 1043 SER A N 1
ATOM 8414 C CA . SER A 1 1043 ? -29.087 4.405 -11.804 1.00 75.50 1043 SER A CA 1
ATOM 8415 C C . SER A 1 1043 ? -29.488 2.955 -11.570 1.00 75.50 1043 SER A C 1
ATOM 8417 O O . SER A 1 1043 ? -30.344 2.423 -12.275 1.00 75.50 1043 SER A O 1
ATOM 8419 N N . PHE A 1 1044 ? -28.919 2.329 -10.544 1.00 81.75 1044 PHE A N 1
ATOM 8420 C CA . PHE A 1 1044 ? -29.378 1.038 -10.039 1.00 81.75 1044 PHE A CA 1
ATOM 8421 C C . PHE A 1 1044 ? -30.576 1.224 -9.099 1.00 81.75 1044 PHE A C 1
ATOM 8423 O O . PHE A 1 1044 ? -30.645 2.198 -8.349 1.00 81.75 1044 PHE A O 1
ATOM 8430 N N . LYS A 1 1045 ? -31.511 0.270 -9.093 1.00 82.69 1045 LYS A N 1
ATOM 8431 C CA . LYS A 1 1045 ? -32.568 0.206 -8.078 1.00 82.69 1045 LYS A CA 1
ATOM 8432 C C . LYS A 1 1045 ? -31.938 0.048 -6.702 1.00 82.69 1045 LYS A C 1
ATOM 8434 O O . LYS A 1 1045 ? -30.915 -0.622 -6.556 1.00 82.69 1045 LYS A O 1
ATOM 8439 N N . THR A 1 1046 ? -32.583 0.611 -5.688 1.00 75.12 1046 THR A N 1
ATOM 8440 C CA . THR A 1 1046 ? -32.243 0.326 -4.294 1.00 75.12 1046 THR A CA 1
ATOM 8441 C C . THR A 1 1046 ? -32.540 -1.141 -3.977 1.00 75.12 1046 THR A C 1
ATOM 8443 O O . THR A 1 1046 ? -33.399 -1.770 -4.598 1.00 75.12 1046 THR A O 1
ATOM 8446 N N . GLN A 1 1047 ? -31.855 -1.677 -2.971 1.00 76.75 1047 GLN A N 1
ATOM 8447 C CA . GLN A 1 1047 ? -32.108 -2.994 -2.382 1.00 76.75 1047 GLN A CA 1
ATOM 8448 C C . GLN A 1 1047 ? -33.608 -3.263 -2.163 1.00 76.75 1047 GLN A C 1
ATOM 8450 O O . GLN A 1 1047 ? -34.152 -4.258 -2.637 1.00 76.75 1047 GLN A O 1
ATOM 8455 N N . SER A 1 1048 ? -34.293 -2.357 -1.465 1.00 69.94 1048 SER A N 1
ATOM 8456 C CA . SER A 1 1048 ? -35.701 -2.527 -1.106 1.00 69.94 1048 SER A CA 1
ATOM 8457 C C . SER A 1 1048 ? -36.625 -2.476 -2.324 1.00 69.94 1048 SER A C 1
ATOM 8459 O O . SER A 1 1048 ? -37.535 -3.296 -2.416 1.00 69.94 1048 SER A O 1
ATOM 8461 N N . LYS A 1 1049 ? -36.377 -1.575 -3.288 1.00 78.88 1049 LYS A N 1
ATOM 8462 C CA . LYS A 1 1049 ? -37.153 -1.496 -4.536 1.00 78.88 1049 LYS A CA 1
ATOM 8463 C C . LYS A 1 1049 ? -36.939 -2.727 -5.412 1.00 78.88 1049 LYS A C 1
ATOM 8465 O O . LYS A 1 1049 ? -37.909 -3.276 -5.919 1.00 78.88 1049 LYS A O 1
ATOM 8470 N N . LEU A 1 1050 ? -35.694 -3.193 -5.540 1.00 86.56 1050 LEU A N 1
ATOM 8471 C CA . LEU A 1 1050 ? -35.363 -4.417 -6.269 1.00 86.56 1050 LEU A CA 1
ATOM 8472 C C . LEU A 1 1050 ? -36.136 -5.616 -5.710 1.00 86.56 1050 LEU A C 1
ATOM 8474 O O . LEU A 1 1050 ? -36.764 -6.339 -6.479 1.00 86.56 1050 LEU A O 1
ATOM 8478 N N . MET A 1 1051 ? -36.114 -5.792 -4.386 1.00 85.06 1051 MET A N 1
ATOM 8479 C CA . MET A 1 1051 ? -36.789 -6.900 -3.706 1.00 85.06 1051 MET A CA 1
ATOM 8480 C C . MET A 1 1051 ? -38.313 -6.771 -3.716 1.00 85.06 1051 MET A C 1
ATOM 8482 O O . MET A 1 1051 ? -39.000 -7.785 -3.713 1.00 85.06 1051 MET A O 1
ATOM 8486 N N . ASN A 1 1052 ? -38.852 -5.550 -3.716 1.00 81.62 1052 ASN A N 1
ATOM 8487 C CA . ASN A 1 1052 ? -40.292 -5.323 -3.826 1.00 81.62 1052 ASN A CA 1
ATOM 8488 C C . ASN A 1 1052 ? -40.808 -5.607 -5.242 1.00 81.62 1052 ASN A C 1
ATOM 8490 O O . ASN A 1 1052 ? -41.815 -6.285 -5.409 1.00 81.62 1052 ASN A O 1
ATOM 8494 N N . ASP A 1 1053 ? -40.097 -5.123 -6.262 1.00 82.69 1053 ASP A N 1
ATOM 8495 C CA . ASP A 1 1053 ? -40.459 -5.342 -7.664 1.00 82.69 1053 ASP A CA 1
ATOM 8496 C C . ASP A 1 1053 ? -40.215 -6.803 -8.095 1.00 82.69 1053 ASP A C 1
ATOM 8498 O O . ASP A 1 1053 ? -40.824 -7.279 -9.050 1.00 82.69 1053 ASP A O 1
ATOM 8502 N N . ASN A 1 1054 ? -39.327 -7.519 -7.394 1.00 88.69 1054 ASN A N 1
ATOM 8503 C CA . ASN A 1 1054 ? -38.975 -8.914 -7.659 1.00 88.69 1054 ASN A CA 1
ATOM 8504 C C . ASN A 1 1054 ? -39.069 -9.742 -6.363 1.00 88.69 1054 ASN A C 1
ATOM 8506 O O . ASN A 1 1054 ? -38.044 -10.186 -5.839 1.00 88.69 1054 ASN A O 1
ATOM 8510 N N . PRO A 1 1055 ? -40.281 -9.991 -5.834 1.00 84.19 1055 PRO A N 1
ATOM 8511 C CA . PRO A 1 1055 ? -40.468 -10.623 -4.522 1.00 84.19 1055 PRO A CA 1
ATOM 8512 C C . PRO A 1 1055 ? -39.813 -12.007 -4.410 1.00 84.19 1055 PRO A C 1
ATOM 8514 O O . PRO A 1 1055 ? -39.357 -12.394 -3.335 1.00 84.19 1055 PRO A O 1
ATOM 8517 N N . ASN A 1 1056 ? -39.683 -12.723 -5.530 1.00 88.25 1056 ASN A N 1
ATOM 8518 C CA . ASN A 1 1056 ? -39.054 -14.045 -5.588 1.00 88.25 1056 ASN A CA 1
ATOM 8519 C C . ASN A 1 1056 ? -37.535 -14.022 -5.328 1.00 88.25 1056 ASN A C 1
ATOM 8521 O O . ASN A 1 1056 ? -36.964 -15.059 -4.989 1.00 88.25 1056 ASN A O 1
ATOM 8525 N N . PHE A 1 1057 ? -36.863 -12.870 -5.449 1.00 92.19 1057 PHE A N 1
ATOM 8526 C CA . PHE A 1 1057 ? -35.411 -12.773 -5.254 1.00 92.19 1057 PHE A CA 1
ATOM 8527 C C . PHE A 1 1057 ? -34.984 -13.103 -3.822 1.00 92.19 1057 PHE A C 1
ATOM 8529 O O . PHE A 1 1057 ? -33.933 -13.709 -3.637 1.00 92.19 1057 PHE A O 1
ATOM 8536 N N . LYS A 1 1058 ? -35.826 -12.824 -2.819 1.00 87.25 1058 LYS A N 1
ATOM 8537 C CA . LYS A 1 1058 ? -35.557 -13.199 -1.418 1.00 87.25 1058 LYS A CA 1
ATOM 8538 C C . LYS A 1 1058 ? -35.393 -14.708 -1.213 1.00 87.25 1058 LYS A C 1
ATOM 8540 O O . LYS A 1 1058 ? -34.721 -15.124 -0.280 1.00 87.25 1058 LYS A O 1
ATOM 8545 N N . ASN A 1 1059 ? -35.986 -15.510 -2.098 1.00 89.12 1059 ASN A N 1
ATOM 8546 C CA . ASN A 1 1059 ? -35.981 -16.971 -2.030 1.00 89.12 1059 ASN A CA 1
ATOM 8547 C C . ASN A 1 1059 ? -35.050 -17.609 -3.075 1.00 89.12 1059 ASN A C 1
ATOM 8549 O O . ASN A 1 1059 ? -35.088 -18.819 -3.270 1.00 89.12 1059 ASN A O 1
ATOM 8553 N N . THR A 1 1060 ? -34.251 -16.808 -3.784 1.00 90.56 1060 THR A N 1
ATOM 8554 C CA . THR A 1 1060 ? -33.352 -17.280 -4.846 1.00 90.56 1060 THR A CA 1
ATOM 8555 C C . THR A 1 1060 ? -31.904 -17.125 -4.391 1.00 90.56 1060 THR A C 1
ATOM 8557 O O . THR A 1 1060 ? -31.556 -16.082 -3.839 1.00 90.56 1060 THR A O 1
ATOM 8560 N N . LEU A 1 1061 ? -31.053 -18.130 -4.626 1.00 88.94 1061 LEU A N 1
ATOM 8561 C CA . LEU A 1 1061 ? -29.624 -18.034 -4.301 1.00 88.94 1061 LEU A CA 1
ATOM 8562 C C . LEU A 1 1061 ? -28.915 -17.032 -5.238 1.00 88.94 1061 LEU A C 1
ATOM 8564 O O . LEU A 1 1061 ? -29.172 -17.047 -6.452 1.00 88.94 1061 LEU A O 1
ATOM 8568 N N . PRO A 1 1062 ? -27.993 -16.191 -4.734 1.00 91.44 1062 PRO A N 1
ATOM 8569 C CA . PRO A 1 1062 ? -27.194 -15.277 -5.550 1.00 91.44 1062 PRO A CA 1
ATOM 8570 C C . PRO A 1 1062 ? -26.522 -15.919 -6.771 1.00 91.44 1062 PRO A C 1
ATOM 8572 O O . PRO A 1 1062 ? -26.515 -15.321 -7.850 1.00 91.44 1062 PRO A O 1
ATOM 8575 N N . SER A 1 1063 ? -26.001 -17.142 -6.661 1.00 90.81 1063 SER A N 1
ATOM 8576 C CA . SER A 1 1063 ? -25.369 -17.859 -7.776 1.00 90.81 1063 SER A CA 1
ATOM 8577 C C . SER A 1 1063 ? -26.346 -18.210 -8.901 1.00 90.81 1063 SER A C 1
ATOM 8579 O O . SER A 1 1063 ? -25.958 -18.235 -10.072 1.00 90.81 1063 SER A O 1
ATOM 8581 N N . GLN A 1 1064 ? -27.626 -18.425 -8.588 1.00 91.56 1064 GLN A N 1
ATOM 8582 C CA . GLN A 1 1064 ? -28.670 -18.672 -9.586 1.00 91.56 1064 GLN A CA 1
ATOM 8583 C C . GLN A 1 1064 ? -29.003 -17.391 -10.359 1.00 91.56 1064 GLN A C 1
ATOM 8585 O O . GLN A 1 1064 ? -29.109 -17.421 -11.586 1.00 91.56 1064 GLN A O 1
ATOM 8590 N N . LEU A 1 1065 ? -29.075 -16.252 -9.668 1.00 90.69 1065 LEU A N 1
ATOM 8591 C CA . LEU A 1 1065 ? -29.258 -14.941 -10.300 1.00 90.69 1065 LEU A CA 1
ATOM 8592 C C . LEU A 1 1065 ? -28.044 -14.551 -11.155 1.00 90.69 1065 LEU A C 1
ATOM 8594 O O . LEU A 1 1065 ? -28.205 -14.053 -12.270 1.00 90.69 1065 LEU A O 1
ATOM 8598 N N . ALA A 1 1066 ? -26.827 -14.859 -10.695 1.00 91.31 1066 ALA A N 1
ATOM 8599 C CA . ALA A 1 1066 ? -25.607 -14.653 -11.474 1.00 91.31 1066 ALA A CA 1
ATOM 8600 C C . ALA A 1 1066 ? -25.606 -15.463 -12.783 1.00 91.31 1066 ALA A C 1
ATOM 8602 O O . ALA A 1 1066 ? -25.195 -14.952 -13.825 1.00 91.31 1066 ALA A O 1
ATOM 8603 N N . LYS A 1 1067 ? -26.112 -16.705 -12.769 1.00 91.06 1067 LYS A N 1
ATOM 8604 C CA . LYS A 1 1067 ? -26.277 -17.519 -13.989 1.00 91.06 1067 LYS A CA 1
ATOM 8605 C C . LYS A 1 1067 ? -27.269 -16.895 -14.975 1.00 91.06 1067 LYS A C 1
ATOM 8607 O O . LYS A 1 1067 ? -27.015 -16.928 -16.176 1.00 91.06 1067 LYS A O 1
ATOM 8612 N N . LEU A 1 1068 ? -28.367 -16.314 -14.487 1.00 89.25 1068 LEU A N 1
ATOM 8613 C CA . LEU A 1 1068 ? -29.369 -15.648 -15.330 1.00 89.25 1068 LEU A CA 1
ATOM 8614 C C . LEU A 1 1068 ? -28.814 -14.380 -15.990 1.00 89.25 1068 LEU A C 1
ATOM 8616 O O . LEU A 1 1068 ? -28.992 -14.185 -17.189 1.00 89.25 1068 LEU A O 1
ATOM 8620 N N . LEU A 1 1069 ? -28.081 -13.563 -15.235 1.00 89.94 1069 LEU A N 1
ATOM 8621 C CA . LEU A 1 1069 ? -27.441 -12.349 -15.746 1.00 89.94 1069 LEU A CA 1
ATOM 8622 C C . LEU A 1 1069 ? -26.302 -12.637 -16.742 1.00 89.94 1069 LEU A C 1
ATOM 8624 O O . LEU A 1 1069 ? -26.062 -11.836 -17.643 1.00 89.94 1069 LEU A O 1
ATOM 8628 N N . ASN A 1 1070 ? -25.629 -13.784 -16.619 1.00 86.25 1070 ASN A N 1
ATOM 8629 C CA . ASN A 1 1070 ? -24.599 -14.226 -17.566 1.00 86.25 1070 ASN A CA 1
ATOM 8630 C C . ASN A 1 1070 ? -25.163 -14.940 -18.810 1.00 86.25 1070 ASN A C 1
ATOM 8632 O O . ASN A 1 1070 ? -24.405 -15.268 -19.723 1.00 86.25 1070 ASN A O 1
ATOM 8636 N N . ASN A 1 1071 ? -26.476 -15.184 -18.882 1.00 86.06 1071 ASN A N 1
ATOM 8637 C CA . ASN A 1 1071 ? -27.098 -15.818 -20.041 1.00 86.06 1071 ASN A CA 1
ATOM 8638 C C . ASN A 1 1071 ? -27.393 -14.784 -21.136 1.00 86.06 1071 ASN A C 1
ATOM 8640 O O . ASN A 1 1071 ? -28.313 -13.985 -20.994 1.00 86.06 1071 ASN A O 1
ATOM 8644 N N . ASN A 1 1072 ? -26.670 -14.850 -22.258 1.00 77.94 1072 ASN A N 1
ATOM 8645 C CA . ASN A 1 1072 ? -26.771 -13.890 -23.364 1.00 77.94 1072 ASN A CA 1
ATOM 8646 C C . ASN A 1 1072 ? -28.189 -13.656 -23.919 1.00 77.94 1072 ASN A C 1
ATOM 8648 O O . ASN A 1 1072 ? -28.450 -12.550 -24.383 1.00 77.94 1072 ASN A O 1
ATOM 8652 N N . GLU A 1 1073 ? -29.097 -14.635 -23.857 1.00 79.19 1073 GLU A N 1
ATOM 8653 C CA . GLU A 1 1073 ? -30.474 -14.491 -24.360 1.00 79.19 1073 GLU A CA 1
ATOM 8654 C C . GLU A 1 1073 ? -31.390 -13.736 -23.389 1.00 79.19 1073 GLU A C 1
ATOM 8656 O O . GLU A 1 1073 ? -32.308 -13.045 -23.817 1.00 79.19 1073 GLU A O 1
ATOM 8661 N N . LYS A 1 1074 ? -31.134 -13.840 -22.079 1.00 82.50 1074 LYS A N 1
ATOM 8662 C CA . LYS A 1 1074 ? -31.946 -13.204 -21.022 1.00 82.50 1074 LYS A CA 1
ATOM 8663 C C . LYS A 1 1074 ? -31.272 -11.986 -20.394 1.00 82.50 1074 LYS A C 1
ATOM 8665 O O . LYS A 1 1074 ? -31.896 -11.244 -19.643 1.00 82.50 1074 LYS A O 1
ATOM 8670 N N . ARG A 1 1075 ? -30.001 -11.754 -20.716 1.00 84.56 1075 ARG A N 1
ATOM 8671 C CA . ARG A 1 1075 ? -29.119 -10.771 -20.081 1.00 84.56 1075 ARG A CA 1
ATOM 8672 C C . ARG A 1 1075 ? -29.672 -9.353 -20.061 1.00 84.56 1075 ARG A C 1
ATOM 8674 O O . ARG A 1 1075 ? -29.537 -8.686 -19.041 1.00 84.56 1075 ARG A O 1
ATOM 8681 N N . ILE A 1 1076 ? -30.285 -8.894 -21.156 1.00 89.94 1076 ILE A N 1
ATOM 8682 C CA . ILE A 1 1076 ? -30.869 -7.545 -21.239 1.00 89.94 1076 ILE A CA 1
ATOM 8683 C C . ILE A 1 1076 ? -32.064 -7.415 -20.286 1.00 89.94 1076 ILE A C 1
ATOM 8685 O O . ILE A 1 1076 ? -32.144 -6.452 -19.522 1.00 89.94 1076 ILE A O 1
ATOM 8689 N N . ASP A 1 1077 ? -32.986 -8.375 -20.318 1.00 87.50 1077 ASP A N 1
ATOM 8690 C CA . ASP A 1 1077 ? -34.196 -8.333 -19.495 1.00 87.50 1077 ASP A CA 1
ATOM 8691 C C . ASP A 1 1077 ? -33.865 -8.509 -18.014 1.00 87.50 1077 ASP A C 1
ATOM 8693 O O . ASP A 1 1077 ? -34.426 -7.822 -17.161 1.00 87.50 1077 ASP A O 1
ATOM 8697 N N . GLU A 1 1078 ? -32.895 -9.370 -17.703 1.00 90.62 1078 GLU A N 1
ATOM 8698 C CA . GLU A 1 1078 ? -32.428 -9.575 -16.337 1.00 90.62 1078 GLU A CA 1
ATOM 8699 C C . GLU A 1 1078 ? -31.690 -8.347 -15.800 1.00 90.62 1078 GLU A C 1
ATOM 8701 O O . GLU A 1 1078 ? -32.023 -7.896 -14.707 1.00 90.62 1078 GLU A O 1
ATOM 8706 N N . ILE A 1 1079 ? -30.763 -7.728 -16.548 1.00 91.38 1079 ILE A N 1
ATOM 8707 C CA . ILE A 1 1079 ? -30.049 -6.541 -16.044 1.00 91.38 1079 ILE A CA 1
ATOM 8708 C C . ILE A 1 1079 ? -30.996 -5.353 -15.823 1.00 91.38 1079 ILE A C 1
ATOM 8710 O O . ILE A 1 1079 ? -30.838 -4.612 -14.852 1.00 91.38 1079 ILE A O 1
ATOM 8714 N N . LYS A 1 1080 ? -32.035 -5.202 -16.658 1.00 90.06 1080 LYS A N 1
ATOM 8715 C CA . LYS A 1 1080 ? -33.051 -4.147 -16.511 1.00 90.06 1080 LYS A CA 1
ATOM 8716 C C . LYS A 1 1080 ? -33.846 -4.261 -15.212 1.00 90.06 1080 LYS A C 1
ATOM 8718 O O . LYS A 1 1080 ? -34.295 -3.238 -14.704 1.00 90.06 1080 LYS A O 1
ATOM 8723 N N . LYS A 1 1081 ? -33.970 -5.452 -14.614 1.00 91.75 1081 LYS A N 1
ATOM 8724 C CA . LYS A 1 1081 ? -34.605 -5.603 -13.291 1.00 91.75 1081 LYS A CA 1
ATOM 8725 C C . LYS A 1 1081 ? -33.830 -4.879 -12.193 1.00 91.75 1081 LYS A C 1
ATOM 8727 O O . LYS A 1 1081 ? -34.455 -4.427 -11.236 1.00 91.75 1081 LYS A O 1
ATOM 8732 N N . TYR A 1 1082 ? -32.512 -4.743 -12.352 1.00 89.69 1082 TYR A N 1
ATOM 8733 C CA . TYR A 1 1082 ? -31.614 -4.077 -11.406 1.00 89.69 1082 TYR A CA 1
ATOM 8734 C C . TYR A 1 1082 ? -31.450 -2.582 -11.683 1.00 89.69 1082 TYR A C 1
ATOM 8736 O O . TYR A 1 1082 ? -31.022 -1.852 -10.797 1.00 89.69 1082 TYR A O 1
ATOM 8744 N N . ILE A 1 1083 ? -31.803 -2.096 -12.872 1.00 87.31 1083 ILE A N 1
ATOM 8745 C CA . ILE A 1 1083 ? -31.635 -0.692 -13.260 1.00 87.31 1083 ILE A CA 1
ATOM 8746 C C . ILE A 1 1083 ? -32.943 0.073 -13.012 1.00 87.31 1083 ILE A C 1
ATOM 8748 O O . ILE A 1 1083 ? -34.026 -0.381 -13.370 1.00 87.31 1083 ILE A O 1
ATOM 8752 N N . SER A 1 1084 ? -32.841 1.234 -12.365 1.00 79.56 1084 SER A N 1
ATOM 8753 C CA . SER A 1 1084 ? -33.960 2.143 -12.090 1.00 79.56 1084 SER A CA 1
ATOM 8754 C C . SER A 1 1084 ? -34.199 3.103 -13.258 1.00 79.56 1084 SER A C 1
ATOM 8756 O O . SER A 1 1084 ? -35.322 3.273 -13.720 1.00 79.56 1084 SER A O 1
ATOM 8758 N N . TYR A 1 1085 ? -33.123 3.697 -13.778 1.00 80.31 1085 TYR A N 1
ATOM 8759 C CA . TYR A 1 1085 ? -33.171 4.639 -14.893 1.00 80.31 1085 TYR A CA 1
ATOM 8760 C C . TYR A 1 1085 ? -31.881 4.567 -15.701 1.00 80.31 1085 TYR A C 1
ATOM 8762 O O . TYR A 1 1085 ? -30.805 4.362 -15.137 1.00 80.31 1085 TYR A O 1
ATOM 8770 N N . PHE A 1 1086 ? -31.981 4.750 -17.014 1.00 85.25 1086 PHE A N 1
ATOM 8771 C CA . PHE A 1 1086 ? -30.828 4.921 -17.885 1.00 85.25 1086 PHE A CA 1
ATOM 8772 C C . PHE A 1 1086 ? -31.195 5.781 -19.100 1.00 85.25 1086 PHE A C 1
ATOM 8774 O O . PHE A 1 1086 ? -32.307 5.681 -19.618 1.00 85.25 1086 PHE A O 1
ATOM 8781 N N . SER A 1 1087 ? -30.281 6.640 -19.552 1.00 79.88 1087 SER A N 1
ATOM 8782 C CA . SER A 1 1087 ? -30.503 7.557 -20.680 1.00 79.88 1087 SER A CA 1
ATOM 8783 C C . SER A 1 1087 ? -29.239 7.796 -21.510 1.00 79.88 1087 SER A C 1
ATOM 8785 O O . SER A 1 1087 ? -28.176 7.270 -21.180 1.00 79.88 1087 SER A O 1
ATOM 8787 N N . GLY A 1 1088 ? -29.379 8.521 -22.623 1.00 83.69 1088 GLY A N 1
ATOM 8788 C CA . GLY A 1 1088 ? -28.276 8.802 -23.539 1.00 83.69 1088 GLY A CA 1
ATOM 8789 C C . GLY A 1 1088 ? -27.762 7.548 -24.249 1.00 83.69 1088 GLY A C 1
ATOM 8790 O O . GLY A 1 1088 ? -28.535 6.677 -24.669 1.00 83.69 1088 GLY A O 1
ATOM 8791 N N . ASP A 1 1089 ? -26.447 7.447 -24.378 1.00 85.75 1089 ASP A N 1
ATOM 8792 C CA . ASP A 1 1089 ? -25.764 6.352 -25.058 1.00 85.75 1089 ASP A CA 1
ATOM 8793 C C . ASP A 1 1089 ? -25.906 5.005 -24.321 1.00 85.75 1089 ASP A C 1
ATOM 8795 O O . ASP A 1 1089 ? -25.898 3.947 -24.963 1.00 85.75 1089 ASP A O 1
ATOM 8799 N N . TYR A 1 1090 ? -26.175 5.004 -23.007 1.00 87.81 1090 TYR A N 1
ATOM 8800 C CA . TYR A 1 1090 ? -26.443 3.767 -22.261 1.00 87.81 1090 TYR A CA 1
ATOM 8801 C C . TYR A 1 1090 ? -27.718 3.054 -22.721 1.00 87.81 1090 TYR A C 1
ATOM 8803 O O . TYR A 1 1090 ? -27.794 1.829 -22.620 1.00 87.81 1090 TYR A O 1
ATOM 8811 N N . ILE A 1 1091 ? -28.706 3.772 -23.277 1.00 86.62 1091 ILE A N 1
ATOM 8812 C CA . ILE A 1 1091 ? -29.906 3.138 -23.851 1.00 86.62 1091 ILE A CA 1
ATOM 8813 C C . ILE A 1 1091 ? -29.507 2.215 -24.996 1.00 86.62 1091 ILE A C 1
ATOM 8815 O O . ILE A 1 1091 ? -29.931 1.058 -25.045 1.00 86.62 1091 ILE A O 1
ATOM 8819 N N . LYS A 1 1092 ? -28.677 2.723 -25.910 1.00 85.69 1092 LYS A N 1
ATOM 8820 C CA . LYS A 1 1092 ? -28.191 1.951 -27.054 1.00 85.69 1092 LYS A CA 1
ATOM 8821 C C . LYS A 1 1092 ? -27.297 0.815 -26.578 1.00 85.69 1092 LYS A C 1
ATOM 8823 O O . LYS A 1 1092 ? -27.494 -0.315 -27.012 1.00 85.69 1092 LYS A O 1
ATOM 8828 N N . ALA A 1 1093 ? -26.382 1.093 -25.649 1.00 88.38 1093 ALA A N 1
ATOM 8829 C CA . ALA A 1 1093 ? -25.466 0.087 -25.128 1.00 88.38 1093 ALA A CA 1
ATOM 8830 C C . ALA A 1 1093 ? -26.208 -1.087 -24.459 1.00 88.38 1093 ALA A C 1
ATOM 8832 O O . ALA A 1 1093 ? -25.917 -2.242 -24.765 1.00 88.38 1093 ALA A O 1
ATOM 8833 N N . ILE A 1 1094 ? -27.211 -0.818 -23.614 1.00 89.75 1094 ILE A N 1
ATOM 8834 C CA . ILE A 1 1094 ? -28.010 -1.861 -22.947 1.00 89.75 1094 ILE A CA 1
ATOM 8835 C C . ILE A 1 1094 ? -28.896 -2.605 -23.950 1.00 89.75 1094 ILE A C 1
ATOM 8837 O O . ILE A 1 1094 ? -28.878 -3.832 -23.982 1.00 89.75 1094 ILE A O 1
ATOM 8841 N N . ASN A 1 1095 ? -29.652 -1.893 -24.792 1.00 88.19 1095 ASN A N 1
ATOM 8842 C CA . ASN A 1 1095 ? -30.601 -2.533 -25.711 1.00 88.19 1095 ASN A CA 1
ATOM 8843 C C . ASN A 1 1095 ? -29.916 -3.356 -26.815 1.00 88.19 1095 ASN A C 1
ATOM 8845 O O . ASN A 1 1095 ? -30.512 -4.308 -27.307 1.00 88.19 1095 ASN A O 1
ATOM 8849 N N . LEU A 1 1096 ? -28.677 -3.022 -27.190 1.00 88.12 1096 LEU A N 1
ATOM 8850 C CA . LEU A 1 1096 ? -27.885 -3.775 -28.170 1.00 88.12 1096 LEU A CA 1
ATOM 8851 C C . LEU A 1 1096 ? -26.988 -4.853 -27.533 1.00 88.12 1096 LEU A C 1
ATOM 8853 O O . LEU A 1 1096 ? -26.192 -5.468 -28.241 1.00 88.12 1096 LEU A O 1
ATOM 8857 N N . ASN A 1 1097 ? -27.090 -5.082 -26.216 1.00 87.06 1097 ASN A N 1
ATOM 8858 C CA . ASN A 1 1097 ? -26.221 -5.985 -25.445 1.00 87.06 1097 ASN A CA 1
ATOM 8859 C C . ASN A 1 1097 ? -24.715 -5.664 -25.580 1.00 87.06 1097 ASN A C 1
ATOM 8861 O O . ASN A 1 1097 ? -23.867 -6.555 -25.619 1.00 87.06 1097 ASN A O 1
ATOM 8865 N N . LYS A 1 1098 ? -24.366 -4.380 -25.695 1.00 88.94 1098 LYS A N 1
ATOM 8866 C CA . LYS A 1 1098 ? -22.994 -3.881 -25.871 1.00 88.94 1098 LYS A CA 1
ATOM 8867 C C . LYS A 1 1098 ? -22.415 -3.376 -24.549 1.00 88.94 1098 LYS A C 1
ATOM 8869 O O . LYS A 1 1098 ? -22.011 -2.223 -24.406 1.00 88.94 1098 LYS A O 1
ATOM 8874 N N . PHE A 1 1099 ? -22.413 -4.265 -23.564 1.00 89.62 1099 PHE A N 1
ATOM 8875 C CA . PHE A 1 1099 ? -21.811 -4.072 -22.249 1.00 89.62 1099 PHE A CA 1
ATOM 8876 C C . PHE A 1 1099 ? -21.280 -5.413 -21.732 1.00 89.62 1099 PHE A C 1
ATOM 8878 O O . PHE A 1 1099 ? -21.731 -6.474 -22.162 1.00 89.62 1099 PHE A O 1
ATOM 8885 N N . ASN A 1 1100 ? -20.351 -5.380 -20.782 1.00 89.25 1100 ASN A N 1
ATOM 8886 C CA . ASN A 1 1100 ? -19.847 -6.526 -20.029 1.00 89.25 1100 ASN A CA 1
ATOM 8887 C C . ASN A 1 1100 ? -20.397 -6.492 -18.597 1.00 89.25 1100 ASN A C 1
ATOM 8889 O O . ASN A 1 1100 ? -20.629 -5.418 -18.048 1.00 89.25 1100 ASN A O 1
ATOM 8893 N N . LEU A 1 1101 ? -20.655 -7.664 -18.014 1.00 89.75 1101 LEU A N 1
ATOM 8894 C CA . LEU A 1 1101 ? -21.051 -7.805 -16.615 1.00 89.75 1101 LEU A CA 1
ATOM 8895 C C . LEU A 1 1101 ? -19.952 -8.556 -15.870 1.00 89.75 1101 LEU A C 1
ATOM 8897 O O . LEU A 1 1101 ? -19.565 -9.648 -16.274 1.00 89.75 1101 LEU A O 1
ATOM 8901 N N . GLU A 1 1102 ? -19.487 -7.985 -14.769 1.00 91.56 1102 GLU A N 1
ATOM 8902 C CA . GLU A 1 1102 ? -18.731 -8.693 -13.742 1.00 91.56 1102 GLU A CA 1
ATOM 8903 C C . GLU A 1 1102 ? -19.673 -8.917 -12.558 1.00 91.56 1102 GLU A C 1
ATOM 8905 O O . GLU A 1 1102 ? -20.226 -7.963 -12.007 1.00 91.56 1102 GLU A O 1
ATOM 8910 N N . ILE A 1 1103 ? -19.908 -10.180 -12.200 1.00 88.81 1103 ILE A N 1
ATOM 8911 C CA . ILE A 1 1103 ? -20.892 -10.551 -11.182 1.00 88.81 1103 ILE A CA 1
ATOM 8912 C C . ILE A 1 1103 ? -20.210 -11.387 -10.111 1.00 88.81 1103 ILE A C 1
ATOM 8914 O O . ILE A 1 1103 ? -19.657 -12.444 -10.413 1.00 88.81 1103 ILE A O 1
ATOM 8918 N N . THR A 1 1104 ? -20.303 -10.939 -8.862 1.00 87.62 1104 THR A N 1
ATOM 8919 C CA . THR A 1 1104 ? -19.760 -11.645 -7.696 1.00 87.62 1104 THR A CA 1
ATOM 8920 C C . THR A 1 1104 ? -20.912 -12.069 -6.782 1.00 87.62 1104 THR A C 1
ATOM 8922 O O . THR A 1 1104 ? -21.417 -11.232 -6.025 1.00 87.62 1104 THR A O 1
ATOM 8925 N N . PRO A 1 1105 ? -21.373 -13.331 -6.864 1.00 87.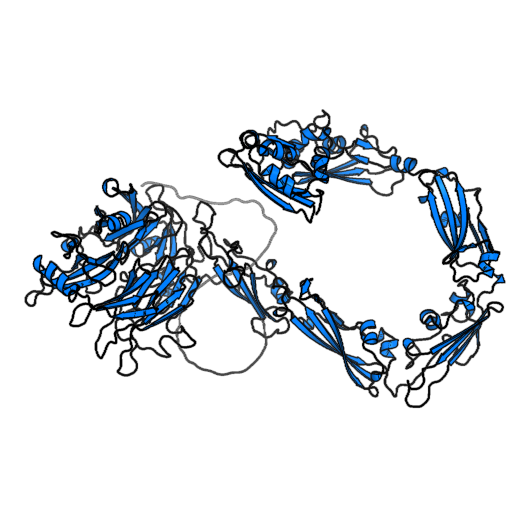06 1105 PRO A N 1
ATOM 8926 C CA . PRO A 1 1105 ? -22.364 -13.886 -5.946 1.00 87.06 1105 PRO A CA 1
ATOM 8927 C C . PRO A 1 1105 ? -21.716 -14.449 -4.671 1.00 87.06 1105 PRO A C 1
ATOM 8929 O O . PRO A 1 1105 ? -20.598 -14.962 -4.707 1.00 87.06 1105 PRO A O 1
ATOM 8932 N N . SER A 1 1106 ? -22.446 -14.414 -3.557 1.00 82.00 1106 SER A N 1
ATOM 8933 C CA . SER A 1 1106 ? -22.126 -15.152 -2.336 1.00 82.00 1106 SER A CA 1
ATOM 8934 C C . SER A 1 1106 ? -23.382 -15.787 -1.759 1.00 82.00 1106 SER A C 1
ATOM 8936 O O . SER A 1 1106 ? -24.195 -15.109 -1.134 1.00 82.00 1106 SER A O 1
ATOM 8938 N N . ASP A 1 1107 ? -23.504 -17.099 -1.936 1.00 81.19 1107 ASP A N 1
ATOM 8939 C CA . ASP A 1 1107 ? -24.638 -17.864 -1.418 1.00 81.19 1107 ASP A CA 1
ATOM 8940 C C . ASP A 1 1107 ? -24.578 -18.000 0.111 1.00 81.19 1107 ASP A C 1
ATOM 8942 O O . ASP A 1 1107 ? -25.601 -17.932 0.775 1.00 81.19 1107 ASP A O 1
ATOM 8946 N N . VAL A 1 1108 ? -23.379 -18.053 0.699 1.00 69.19 1108 VAL A N 1
ATOM 8947 C CA . VAL A 1 1108 ? -23.193 -18.115 2.163 1.00 69.19 1108 VAL A CA 1
ATOM 8948 C C . VAL A 1 1108 ? -23.683 -16.845 2.866 1.00 69.19 1108 VAL A C 1
ATOM 8950 O O . VAL A 1 1108 ? -24.287 -16.908 3.932 1.00 69.19 1108 VAL A O 1
ATOM 8953 N N . TYR A 1 1109 ? -23.413 -15.674 2.285 1.00 56.16 1109 TYR A N 1
ATOM 8954 C CA . TYR A 1 1109 ? -23.749 -14.383 2.896 1.00 56.16 1109 TYR A CA 1
ATOM 8955 C C . TYR A 1 1109 ? -24.979 -13.715 2.262 1.00 56.16 1109 TYR 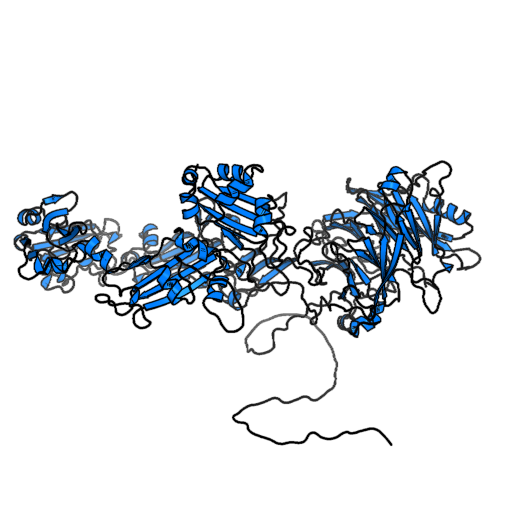A C 1
ATOM 8957 O O . TYR A 1 1109 ? -25.341 -12.605 2.653 1.00 56.16 1109 TYR A O 1
ATOM 8965 N N . GLY A 1 1110 ? -25.617 -14.367 1.284 1.00 77.19 1110 GLY A N 1
ATOM 8966 C CA . GLY A 1 1110 ? -26.859 -13.912 0.660 1.00 77.19 1110 GLY A CA 1
ATOM 8967 C C . GLY A 1 1110 ? -26.720 -12.577 -0.072 1.00 77.19 1110 GLY A C 1
ATOM 8968 O O . GLY A 1 1110 ? -27.636 -11.752 -0.002 1.00 77.19 1110 GLY A O 1
ATOM 8969 N N . TYR A 1 1111 ? -25.585 -12.334 -0.743 1.00 84.06 1111 TYR A N 1
ATOM 8970 C CA . TYR A 1 1111 ? -25.337 -11.096 -1.495 1.00 84.06 1111 TYR A CA 1
ATOM 8971 C C . TYR A 1 1111 ? -24.923 -11.320 -2.953 1.00 84.06 1111 TYR A C 1
ATOM 8973 O O . TYR A 1 1111 ? -24.343 -12.340 -3.315 1.00 84.06 1111 TYR A O 1
ATOM 8981 N N . LEU A 1 1112 ? -25.192 -10.320 -3.795 1.00 85.25 1112 LEU A N 1
ATOM 8982 C CA . LEU A 1 1112 ? -24.878 -10.282 -5.220 1.00 85.25 1112 LEU A CA 1
ATOM 8983 C C . LEU A 1 1112 ? -24.323 -8.903 -5.594 1.00 85.25 1112 LEU A C 1
ATOM 8985 O O . LEU A 1 1112 ? -25.019 -7.895 -5.474 1.00 85.25 1112 LEU A O 1
ATOM 8989 N N . THR A 1 1113 ? -23.085 -8.856 -6.079 1.00 84.88 1113 THR A N 1
ATOM 8990 C CA . THR A 1 1113 ? -22.499 -7.638 -6.659 1.00 84.88 1113 THR A CA 1
ATOM 8991 C C . THR A 1 1113 ? -22.555 -7.704 -8.177 1.00 84.88 1113 THR A C 1
ATOM 8993 O O . THR A 1 1113 ? -22.134 -8.701 -8.755 1.00 84.88 1113 THR A O 1
ATOM 8996 N N . ILE A 1 1114 ? -23.047 -6.644 -8.816 1.00 87.19 1114 ILE A N 1
ATOM 8997 C CA . ILE A 1 1114 ? -23.140 -6.497 -10.269 1.00 87.19 1114 ILE A CA 1
ATOM 8998 C C . ILE A 1 1114 ? -22.348 -5.260 -10.674 1.00 87.19 1114 ILE A C 1
ATOM 9000 O O . ILE A 1 1114 ? -22.638 -4.153 -10.217 1.00 87.19 1114 ILE A O 1
ATOM 9004 N N . LYS A 1 1115 ? -21.381 -5.443 -11.569 1.00 89.12 1115 LYS A N 1
ATOM 9005 C CA . LYS A 1 1115 ? -20.628 -4.370 -12.210 1.00 89.12 1115 LYS A CA 1
ATOM 9006 C C . LYS A 1 1115 ? -20.869 -4.400 -13.717 1.00 89.12 1115 LYS A C 1
ATOM 9008 O O . LYS A 1 1115 ? -20.531 -5.372 -14.382 1.00 89.12 1115 LYS A O 1
ATOM 9013 N N . ILE A 1 1116 ? -21.467 -3.338 -14.248 1.00 89.62 1116 ILE A N 1
ATOM 9014 C CA . ILE A 1 1116 ? -21.701 -3.126 -15.679 1.00 89.62 1116 ILE A CA 1
ATOM 9015 C C . ILE A 1 1116 ? -20.530 -2.325 -16.238 1.00 89.62 1116 ILE A C 1
ATOM 9017 O O . ILE A 1 1116 ? -20.201 -1.275 -15.693 1.00 89.62 1116 ILE A O 1
ATOM 9021 N N . ILE A 1 1117 ? -19.925 -2.798 -17.325 1.00 90.38 1117 ILE A N 1
ATOM 9022 C CA . ILE A 1 1117 ? -18.840 -2.126 -18.045 1.00 90.38 1117 ILE A CA 1
ATOM 9023 C C . ILE A 1 1117 ? -19.311 -1.863 -19.475 1.00 90.38 1117 ILE A C 1
ATOM 9025 O O . ILE A 1 1117 ? -19.545 -2.803 -20.232 1.00 90.38 1117 ILE A O 1
ATOM 9029 N N . PHE A 1 1118 ? -19.472 -0.601 -19.849 1.00 88.25 1118 PHE A N 1
ATOM 9030 C CA . PHE A 1 1118 ? -19.909 -0.206 -21.184 1.00 88.25 1118 PHE A CA 1
ATOM 9031 C C . PHE A 1 1118 ? -18.744 -0.141 -22.168 1.00 88.25 1118 PHE A C 1
ATOM 9033 O O . PHE A 1 1118 ? -17.630 0.243 -21.812 1.00 88.25 1118 PHE A O 1
ATOM 9040 N N . ASP A 1 1119 ? -19.018 -0.502 -23.421 1.00 80.56 1119 ASP A N 1
ATOM 9041 C CA . ASP A 1 1119 ? -18.061 -0.336 -24.509 1.00 80.56 1119 ASP A CA 1
ATOM 9042 C C . ASP A 1 1119 ? -17.847 1.158 -24.802 1.00 80.56 1119 ASP A C 1
ATOM 9044 O O . ASP A 1 1119 ? -18.805 1.920 -24.977 1.00 80.56 1119 ASP A O 1
ATOM 9048 N N . LYS A 1 1120 ? -16.580 1.571 -24.885 1.00 78.31 1120 LYS A N 1
ATOM 9049 C CA . LYS A 1 1120 ? -16.179 2.950 -25.182 1.00 78.31 1120 LYS A CA 1
ATOM 9050 C C . LYS A 1 1120 ? -16.640 3.399 -26.573 1.00 78.31 1120 LYS A C 1
ATOM 9052 O O . LYS A 1 1120 ? -16.799 4.591 -26.804 1.00 78.31 1120 LYS A O 1
ATOM 9057 N N . GLU A 1 1121 ? -16.881 2.467 -27.496 1.00 81.69 1121 GLU A N 1
ATOM 9058 C CA . GLU A 1 1121 ? -17.442 2.790 -28.816 1.00 81.69 1121 GLU A CA 1
ATOM 9059 C C . GLU A 1 1121 ? -18.938 3.140 -28.766 1.00 81.69 1121 GLU A C 1
ATOM 9061 O O . GLU A 1 1121 ? -19.448 3.843 -29.645 1.00 81.69 1121 GLU A O 1
ATOM 9066 N N . MET A 1 1122 ? -19.647 2.664 -27.737 1.00 81.69 1122 MET A N 1
ATOM 9067 C CA . MET A 1 1122 ? -21.082 2.896 -27.560 1.00 81.69 1122 MET A CA 1
ATOM 9068 C C . MET A 1 1122 ? -21.370 4.160 -26.765 1.00 81.69 1122 MET A C 1
ATOM 9070 O O . MET A 1 1122 ? -22.337 4.841 -27.084 1.00 81.69 1122 MET A O 1
ATOM 9074 N N . VAL A 1 1123 ? -20.535 4.467 -25.770 1.00 85.38 1123 VAL A N 1
ATOM 9075 C CA . VAL A 1 1123 ? -20.642 5.658 -24.921 1.00 85.38 1123 VAL A CA 1
ATOM 9076 C C . VAL A 1 1123 ? -19.644 6.697 -25.419 1.00 85.38 1123 VAL A C 1
ATOM 9078 O O . VAL A 1 1123 ? -18.460 6.657 -25.086 1.00 85.38 1123 VAL A O 1
ATOM 9081 N N . LYS A 1 1124 ? -20.116 7.603 -26.279 1.00 80.25 1124 LYS A N 1
ATOM 9082 C CA . LYS A 1 1124 ? -19.249 8.507 -27.051 1.00 80.25 1124 LYS A CA 1
ATOM 9083 C C . LYS A 1 1124 ? -18.823 9.738 -26.274 1.00 80.25 1124 LYS A C 1
ATOM 9085 O O . LYS A 1 1124 ? -17.819 10.361 -26.618 1.00 80.25 1124 LYS A O 1
ATOM 9090 N N . ASN A 1 1125 ? -19.601 10.111 -25.268 1.00 75.56 1125 ASN A N 1
ATOM 9091 C CA . ASN A 1 1125 ? -19.307 11.256 -24.435 1.00 75.56 1125 ASN A CA 1
ATOM 9092 C C . ASN A 1 1125 ? -18.122 10.927 -23.502 1.00 75.56 1125 ASN A C 1
ATOM 9094 O O . ASN A 1 1125 ? -18.242 10.035 -22.661 1.00 75.56 1125 ASN A O 1
ATOM 9098 N N . PRO A 1 1126 ? -16.970 11.613 -23.639 1.00 71.12 1126 PRO A N 1
ATOM 9099 C CA . PRO A 1 1126 ? -15.757 11.299 -22.882 1.00 71.12 1126 PRO A CA 1
ATOM 9100 C C . PRO A 1 1126 ? -15.908 11.550 -21.380 1.00 71.12 1126 PRO A C 1
ATOM 9102 O O . PRO A 1 1126 ? -15.173 10.958 -20.594 1.00 71.12 1126 PRO A O 1
ATOM 9105 N N . ASP A 1 1127 ? -16.880 12.378 -20.995 1.00 67.38 1127 ASP A N 1
ATOM 9106 C CA . ASP A 1 1127 ? -17.206 12.676 -19.608 1.00 67.38 1127 ASP A CA 1
ATOM 9107 C C . ASP A 1 1127 ? -18.210 11.674 -19.029 1.00 67.38 1127 ASP A C 1
ATOM 9109 O O . ASP A 1 1127 ? -18.794 11.972 -17.999 1.00 67.38 1127 ASP A O 1
ATOM 9113 N N . SER A 1 1128 ? -18.473 10.535 -19.688 1.00 73.25 1128 SER A N 1
ATOM 9114 C CA . SER A 1 1128 ? -19.399 9.480 -19.239 1.00 73.25 1128 SER A CA 1
ATOM 9115 C C . SER A 1 1128 ? -18.694 8.324 -18.518 1.00 73.25 1128 SER A C 1
ATOM 9117 O O . SER A 1 1128 ? -17.567 7.962 -18.856 1.00 73.25 1128 SER A O 1
ATOM 9119 N N . LEU A 1 1129 ? -19.369 7.688 -17.548 1.00 73.75 1129 LEU A N 1
ATOM 9120 C CA . LEU A 1 1129 ? -18.779 6.594 -16.778 1.00 73.75 1129 LEU A CA 1
ATOM 9121 C C . LEU A 1 1129 ? -18.898 5.330 -17.620 1.00 73.75 1129 LEU A C 1
ATOM 9123 O O . LEU A 1 1129 ? -19.986 4.865 -17.939 1.00 73.75 1129 LEU A O 1
ATOM 9127 N N . LEU A 1 1130 ? -17.773 4.694 -17.914 1.00 83.06 1130 LEU A N 1
ATOM 9128 C CA . LEU A 1 1130 ? -17.800 3.402 -18.598 1.00 83.06 1130 LEU A CA 1
ATOM 9129 C C . LEU A 1 1130 ? -18.087 2.242 -17.642 1.00 83.06 1130 LEU A C 1
ATOM 9131 O O . LEU A 1 1130 ? -18.122 1.094 -18.070 1.00 83.06 1130 LEU A O 1
ATOM 9135 N N . THR A 1 1131 ? -18.238 2.482 -16.339 1.00 81.44 1131 THR A N 1
ATOM 9136 C CA . THR A 1 1131 ? -18.396 1.407 -15.356 1.00 81.44 1131 THR A CA 1
ATOM 9137 C C . THR A 1 1131 ? -19.289 1.813 -14.192 1.00 81.44 1131 THR A C 1
ATOM 9139 O O . THR A 1 1131 ? -19.091 2.864 -13.589 1.00 81.44 1131 THR A O 1
ATOM 9142 N N . TYR A 1 1132 ? -20.224 0.931 -13.839 1.00 78.75 1132 TYR A N 1
ATOM 9143 C CA . TYR A 1 1132 ? -21.169 1.101 -12.738 1.00 78.75 1132 TYR A CA 1
ATOM 9144 C C . TYR A 1 1132 ? -21.229 -0.161 -11.885 1.00 78.75 1132 TYR A C 1
ATOM 9146 O O . TYR A 1 1132 ? -21.366 -1.247 -12.435 1.00 78.75 1132 TYR A O 1
ATOM 9154 N N . THR A 1 1133 ? -21.210 -0.023 -10.558 1.00 79.50 1133 THR A N 1
ATOM 9155 C CA . THR A 1 1133 ? -21.265 -1.162 -9.625 1.00 79.50 1133 THR A CA 1
ATOM 9156 C C . THR A 1 1133 ? -22.357 -0.976 -8.571 1.00 79.50 1133 THR A C 1
ATOM 9158 O O . THR A 1 1133 ? -22.511 0.117 -8.014 1.00 79.50 1133 THR A O 1
ATOM 9161 N N . ALA A 1 1134 ? -23.079 -2.054 -8.264 1.00 78.44 1134 ALA A N 1
ATOM 9162 C CA . ALA A 1 1134 ? -24.012 -2.148 -7.145 1.00 78.44 1134 ALA A CA 1
ATOM 9163 C C . ALA A 1 1134 ? -23.897 -3.503 -6.437 1.00 78.44 1134 ALA A C 1
ATOM 9165 O O . ALA A 1 1134 ? -23.671 -4.527 -7.079 1.00 78.44 1134 ALA A O 1
ATOM 9166 N N . THR A 1 1135 ? -24.095 -3.501 -5.119 1.00 80.31 1135 THR A N 1
ATOM 9167 C CA . THR A 1 1135 ? -24.144 -4.710 -4.289 1.00 80.31 1135 THR A CA 1
ATOM 9168 C C . THR A 1 1135 ? -25.493 -4.787 -3.595 1.00 80.31 1135 THR A C 1
ATOM 9170 O O . THR A 1 1135 ? -25.932 -3.825 -2.966 1.00 80.31 1135 THR A O 1
ATOM 9173 N N . TYR A 1 1136 ? -26.129 -5.944 -3.714 1.00 82.06 1136 TYR A N 1
ATOM 9174 C CA . TYR A 1 1136 ? -27.419 -6.267 -3.127 1.00 82.06 1136 TYR A CA 1
ATOM 9175 C C . TYR A 1 1136 ? -27.248 -7.395 -2.112 1.00 82.06 1136 TYR A C 1
ATOM 9177 O O . TYR A 1 1136 ? -26.475 -8.312 -2.359 1.00 82.06 1136 TYR A O 1
ATOM 9185 N N . ASN A 1 1137 ? -27.976 -7.355 -1.003 1.00 78.62 1137 ASN A N 1
ATOM 9186 C CA . ASN A 1 1137 ? -27.975 -8.378 0.054 1.00 78.62 1137 ASN A CA 1
ATOM 9187 C C . ASN A 1 1137 ? -29.362 -9.048 0.152 1.00 78.62 1137 ASN A C 1
ATOM 9189 O O . ASN A 1 1137 ? -30.241 -8.753 -0.652 1.00 78.62 1137 ASN A O 1
ATOM 9193 N N . GLY A 1 1138 ? -29.628 -9.870 1.169 1.00 78.81 1138 GLY A N 1
ATOM 9194 C CA . GLY A 1 1138 ? -30.993 -10.323 1.495 1.00 78.81 1138 GLY A CA 1
ATOM 9195 C C . GLY A 1 1138 ? -31.629 -11.274 0.474 1.00 78.81 1138 GLY A C 1
ATOM 9196 O O . GLY A 1 1138 ? -32.855 -11.375 0.420 1.00 78.81 1138 GLY A O 1
ATOM 9197 N N . PHE A 1 1139 ? -30.799 -11.928 -0.338 1.00 89.88 1139 PHE A N 1
ATOM 9198 C CA . PHE A 1 1139 ? -31.171 -13.110 -1.114 1.00 89.88 1139 PHE A CA 1
ATOM 9199 C C . PHE A 1 1139 ? -31.186 -14.352 -0.208 1.00 89.88 1139 PHE A C 1
ATOM 9201 O O . PHE A 1 1139 ? -30.807 -14.268 0.963 1.00 89.88 1139 PHE A O 1
ATOM 9208 N N . ALA A 1 1140 ? -31.594 -15.503 -0.746 1.00 81.25 1140 ALA A N 1
ATOM 9209 C CA . ALA A 1 1140 ? -31.514 -16.756 0.000 1.00 81.25 1140 ALA A CA 1
ATOM 9210 C C . ALA A 1 1140 ? -30.052 -17.095 0.338 1.00 81.25 1140 ALA A C 1
ATOM 9212 O O . ALA A 1 1140 ? -29.146 -16.777 -0.438 1.00 81.25 1140 ALA A O 1
ATOM 9213 N N . THR A 1 1141 ? -29.845 -17.749 1.481 1.00 80.69 1141 THR A N 1
ATOM 9214 C CA . THR A 1 1141 ? -28.543 -18.278 1.902 1.00 80.69 1141 THR A CA 1
ATOM 9215 C C . THR A 1 1141 ? -28.545 -19.802 1.883 1.00 80.69 1141 THR A C 1
ATOM 9217 O O . THR A 1 1141 ? -29.599 -20.403 2.099 1.00 80.69 1141 THR A O 1
ATOM 9220 N N . GLU A 1 1142 ? -27.385 -20.409 1.625 1.00 64.81 1142 GLU A N 1
ATOM 9221 C CA . GLU A 1 1142 ? -27.177 -21.868 1.737 1.00 64.81 1142 GLU A CA 1
ATOM 9222 C C . GLU A 1 1142 ? -27.186 -22.386 3.180 1.00 64.81 1142 GLU A C 1
ATOM 9224 O O . GLU A 1 1142 ? -26.703 -21.661 4.084 1.00 64.81 1142 GLU A O 1
#

InterPro domains:
  IPR007326 Lipoprotein-associated domain [PF04200] (615-708)
  IPR007326 Lipoprotein-associated domain [PF04200] (733-811)
  IPR007326 Lipoprotein-associated domain [PF04200] (1048-1141)

Radius of gyration: 46.87 Å; chains: 1; bounding box: 115×90×130 Å

Sequence (1142 aa):
MKKGKLKILTIASSIISVVTGVSLPLVINSKNQNFLSVGKNINNNDDFNNEMLRKNSDKSKELVPFDFNESWPLLVQNTGPIVSYQNKISSLDWFSSTRWSIDLLQATFEDKKIFGDSPRFVKWTDRAFINWALDRNKNILWLLTNSVVKGSNVEKQKFIKIDSLNGKILDVKELAYKPKNQNWMYYSISVLDSGNIMAYGQGNDNWEQFDILDTKKGEVNQKSSASGNIDKLIEEDIRKQKTNGDVRSRFLFSIAKNMNILVLTNFGWSEKSQDKKDFGDIYFAFVDDDMNRIQTGANDDWFNARKMIERTKMGNLNSESDTFPKLVYRLPDGRILFSIYNKLYVFFPSETERQNKPVFKEFDYGVKDNASNKYLPVESWTTDTDNNVYAKFSNDSKIQKITIHGNSLSTTSITTSTYYNIDGNNDRTIKKNANNFVLYNVYGYSGQIMMLNPRKINNKQNMKPWKQDDLNKNGTGIAVAITKNRNGVGGDSKGYLNTDKAFVKSADFNIDESILKNKLPSEIGRNDLTITEGGFLTNNNTIDKKTQQLKYKQFQKNKIDDENKNNSNNLEITANIDQIPWFVDNNVMPGNIPPLTITKSFKTGVKISERITWKNVELDYDFKNTFPSKITKEDVQRFDPFSINITSQITKVAGVSYPRKTYEIGNINDDEGTILIKAKFEYLPIDVDATMTNIKTQTFEKTYNVFKKNSPKNFNFVGSNGNNREDIKNIPQLKNLSQANLLPSSFQASDPSSILKFINTDTSTGYPISKMNFTITPNDNLGTLTISGSLPLGYYPDSENQTFSKTYIGLNKISDYNFNVRKNSLSFIKKNFRPSEINEQIVYANFIDYKGFNSSDLSLDLIPNDEIGELIIRVHLKSDYPNNIATQSSFRKNKGDFIRETKITGFKTNDEYKTQYELSFVNDNNHILDEIKKFTPKQIEQSIKIKENVESNFKLVINGQNITNEQQLAKAVIEKMGSSLPRKSDLNDENFEQEIYYNDPNGEITIKITFKNIEGVKSNLVFIQRFTGFAKGNQVTTNDILSFKTQSKLMNDNPNFKNTLPSQLAKLLNNNEKRIDEIKKYISYFSGDYIKAINLNKFNLEITPSDVYGYLTIKIIFDKEMVKNPDSLLTYTATYNGFATE